Protein AF-A0A1N6URL0-F1 (afdb_monomer)

Organism: NCBI:txid56779

Mean predicted aligned error: 15.27 Å

InterPro domains:
  IPR001764 Glycoside hydrolase, family 3, N-terminal [PF00933] (22-266)
  IPR001764 Glycoside hydrolase, family 3, N-terminal [PR00133] (26-45)
  IPR001764 Glycoside hydrolase, family 3, N-terminal [PR00133] (72-88)
  IPR001764 Glycoside hydrolase, family 3, N-terminal [PR00133] (108-124)
  IPR001764 Glycoside hydrolase, family 3, N-terminal [PR00133] (189-207)
  IPR002018 Carboxylesterase, type B [PF00135] (396-866)
  IPR017853 Glycoside hydrolase superfamily [SSF51445] (15-304)
  IPR019826 Carboxylesterase type B, active site [PS00122] (559-574)
  IPR029058 Alpha/Beta hydrolase fold [G3DSA:3.40.50.1820] (394-875)
  IPR029058 Alpha/Beta hydrolase fold [SSF53474] (396-860)
  IPR036881 Glycoside hydrolase family 3 C-terminal domain superfamily [SSF52279] (330-399)
  IPR036962 Glycoside hydrolase, family 3, N-terminal domain superfamily [G3DSA:3.20.20.300] (6-287)
  IPR050309 Type-B Carboxylesterase/Lipase [PTHR11559] (397-865)

Radius of gyration: 33.85 Å; Cα contacts (8 Å, |Δi|>4): 1909; chains: 1; bounding box: 97×65×96 Å

Secondary structure (DSSP, 8-state):
-EE-------S--TTT----TTS-----HHHHHHTT-HHHHHHHHHHHHHHHHHHT--EEEEEE-----STT-GGGGG-S-S-HHHHHHHHHHHIIIII-SS--TT--EEEEEEET--SSBGGG--TTSGGG-EE--GGG-HHHHHHHHHHHHHTT--EEEE-SSEETT-SSSS-SS-GGG-HIIIIIIIIIIS---SEEBPPTTTTTT--TT-TTS-HHHHHHHHHHHT--B-TT---THHHHHHHHTTSS-HHHHHHHHHHHHHHHHHTTTTT-----HHHHHHHTT-HHHHHHHHHHHHHT-EEEEEGGG-PSPPPPSS-EE------HHHHHHHHHHH-GGG-EEEEE-SS-----GGGSGGGSSEEEEESS--HHHHHHHHTTSS------SS---SSGGGTTSPPPPP---SS-----SPPPEES-PPPPPBTTBHHHHHH-S-GGG---EETT---EEEE---SSTT--EEEEEEE--STTTS--TT-GGG--HHHHTTT-EEEEE----HHHHH---HHHHHHSTT---S-HHHHHHHHHHHHHHHHGGGGTEEEEEEEEEEETHHHHHHHHHTT-GGGTTS-SEEEEES-SSTT---TTT-SS--EEEHHHHHHHHHHHHHHHHSS---HHHHHHS-TTHHHHSB-TTS-BHHHH---EEE-SSS--TTTT-TTSTTTTTT-EEEEEEETTHHHHHH--TT----HHHHHHHHHHHH-GGGGGT---SSHHHHHHHHHHHHHHHHHHHHHHHHHHHHHHSSS--EEEEEEE-PPSSTTHHHHSS-TTTTHHHHTT-----TTS----HHHHHHHHHHHHHHHHHHHHS----TTS------BTTTBS-EEEEETTEEEEESS-S-HHHHHHHHHHHHHHHT---

Nearest PDB structures (foldseek):
  7qe2-assembly1_A  TM=9.284E-01  e=2.089E-37  unidentified
  7qea-assembly1_A  TM=9.289E-01  e=6.948E-37  synthetic construct
  7qee-assembly1_A  TM=9.421E-01  e=3.698E-36  synthetic construct
  7qef-assembly1_A  TM=9.217E-01  e=4.105E-36  synthetic construct
  7qef-assembly2_B  TM=9.269E-01  e=7.293E-36  synthetic construct

Foldseek 3Di:
DADAFPPQCPPQPVVQGDDCVLFQAFFALQLLLQLVDLVLLLLVLQLCLQLCLQVQQAEDADQELAAQPPQLALCLLSHHFNALVSSLSSLLSNCCRAANLFHALSHRAYAYDAPPHQNQFDVNDALLDPVRQAREDPPPCSVSSNSSVLSNVVSRHAHYEHGLHQYPPDPQPPSQWGQLLGLRRQPCPVCNVSVHQHAYAYDACCLHRRGGSCPVDHSLVSVLRSLVSPHLHHHNDDPPVSVVVCCVVPSDPPVSNVSSVCRVVVSCVNSCCVPDSDHDPVSSVCSRNHVVSNVSSLVSQLSSKAWPDAAPVLPQDADDPDYHYDHDPDDLVRVVVVCVVCPQLNAADEDAPSGDDDPDVVSVNVSHNTYMYGRSHGVVSVNCGNNVVAPYATFRSYDDACAQPVQFHFDDPDTGGDDDDDPPAQAAAEAADFDDDCPPAPCNLAWVDDCSLGHHYDNNRWDKDKAAPDPFFQLAFFEEEEEEADLQRDDGQRILLQPQNVLNVVGHMYMGTHFHGFCSQAQAAQVSLVVDPLSFTGHNRLSSSLVVLVCCLVPVRRRNHHQQLYEYEYFALSLVSQLLLLLFPSNPSSHQEYEREHPLQANADPQDDDPRAHAEESVRSNVVNQLLCCQQVVDGDDPNRVSPDDPCSQQPGAGPVGGGNRSPGRYHYCGVHRHPPVSSGLLAQASQASYAYEYEYEQQAQCRVPNDQVDFADLVVLCVVQCVQQNPLSCVLQPDPGRSSSRSVSSRLSVLLSLLSLLVNQQSNVVRYHNYFGAYAYEQAFADDPPSVRQGRYRSNCSNLLSVSDDPDPSHGPDDPLSNLSSVQNVQLNSVCSRPSGSDDDPHEHGDTRYPVGHSWHWYDYPSDTYIDRADVRNSSNVSSNVSSCVVSVPDD

Sequence (893 aa):
MGCQTSIYDSGAKAGINVSAGSFSEWPKEAGLAATRDMDLIAEFARTMRSEWNSIGLRSMYGYMADLATEPRWFRIHETFTEDADLAADIMTTLIENLQGKEITNDSIVLTMKHFPGGGPQEGGGDAHYNFGKNQVYPADMFDYHVKPFKAAIDAGLTSVMPYYGMPVDQDYEPNDVGMSFSKGIITDLLRGELGFTGNVNSDTGIMTMTPWGVENKTIPERMEMSVKAGVDVLSGFNDNSVIIDLVENGKLSEERVNTSVKRLLTEQFELGLFENPYVDPDRASYLVGNRAYQRKAEEAQRKSIVMLENKDQILPIEQPSEAESWVVSPSLEDINQIMDEVGAENTILSIYFRQPFVIDKASGLRDAGALLATFGVRDAAVMNIITGNYIPQGKLPFASDTAGQNRWKSPQPVKSWSGVKKTTKWGDGAYQTPPSKPGESFYGTEFYYDDNYIPEFSENGLNLNIYTPAESPNVGLPVLYYIHGGGNNHGYNSKVEFEASKLAEKGIVVVEVQYRLGALGFLALEEAAAENEHGSTGNYAILDLIKGLEWVQDNINEFGGNPSEVTIAGQSAGAFNVTALLRSPLADGLYRAAIIQSGFDGLLTEPQKSRFMKYQTLDESIESGKKAIKEAFGKEMSLTELRELPVTAFVENKLDNGSDLLSSITNFTIDGYVFTEESIDLRKKGALDDIDIMIGGTSDEMTSLFGNPEGKMPVNNFEETIINQYGSKGLKAYNPESEKEAYKMNWRIMSDLAFQKYIISAKYAKENNENMNAYVYYFNHFPPGRNSDFYGAFHSSELWYSFYSLRNVEGQRNWTEKDHNLADEISSYFVNFIKTGNPNGADLANWNECSNKTGENFMHWHDGKSENALNTNYPLRDKVNKELVEKIYKINN

pLDDT: mean 90.24, std 11.32, range [31.3, 98.94]

Structure (mmCIF, N/CA/C/O backbone):
data_AF-A0A1N6URL0-F1
#
_entry.id   AF-A0A1N6URL0-F1
#
loop_
_atom_site.group_PDB
_atom_site.id
_atom_site.type_symbol
_atom_site.label_atom_id
_atom_site.label_alt_id
_atom_site.label_comp_id
_atom_site.label_asym_id
_atom_site.label_entity_id
_atom_site.label_seq_id
_atom_site.pdbx_PDB_ins_code
_atom_site.Cartn_x
_atom_site.Cartn_y
_atom_site.Cartn_z
_atom_site.occupancy
_atom_site.B_iso_or_equiv
_atom_site.auth_seq_id
_atom_site.auth_comp_id
_atom_site.auth_asym_id
_atom_site.auth_atom_id
_atom_site.pdbx_PDB_model_num
ATOM 1 N N . MET A 1 1 ? -32.585 -29.116 5.194 1.00 35.50 1 MET A N 1
ATOM 2 C CA . MET A 1 1 ? -31.702 -28.070 5.755 1.00 35.50 1 MET A CA 1
ATOM 3 C C . MET A 1 1 ? -32.329 -27.556 7.032 1.00 35.50 1 MET A C 1
ATOM 5 O O . MET A 1 1 ? -33.493 -27.173 6.983 1.00 35.50 1 MET A O 1
ATOM 9 N N . GLY A 1 2 ? -31.584 -27.599 8.137 1.00 31.30 2 GLY A N 1
ATOM 10 C CA . GLY A 1 2 ? -31.952 -26.965 9.399 1.00 31.30 2 GLY A CA 1
ATOM 11 C C . GLY A 1 2 ? -31.620 -25.476 9.341 1.00 31.30 2 GLY A C 1
ATOM 12 O O . GLY A 1 2 ? -30.446 -25.129 9.359 1.00 31.30 2 GLY A O 1
ATOM 13 N N . CYS A 1 3 ? -32.609 -24.589 9.240 1.00 32.25 3 CYS A N 1
ATOM 14 C CA . CYS A 1 3 ? -32.361 -23.159 9.429 1.00 32.25 3 CYS A CA 1
ATOM 15 C C . CYS A 1 3 ? -32.288 -22.896 10.936 1.00 32.25 3 CYS A C 1
ATOM 17 O O . CYS A 1 3 ? -33.314 -22.933 11.622 1.00 32.25 3 CYS A O 1
ATOM 19 N N . GLN A 1 4 ? -31.084 -22.675 11.461 1.00 37.16 4 GLN A N 1
ATOM 20 C CA . GLN A 1 4 ? -30.910 -22.209 12.829 1.00 37.16 4 GLN A CA 1
ATOM 21 C C . GLN A 1 4 ? -31.269 -20.721 12.849 1.00 37.16 4 GLN A C 1
ATOM 23 O O . GLN A 1 4 ? -30.552 -19.883 12.310 1.00 37.16 4 GLN A O 1
ATOM 28 N N . THR A 1 5 ? -32.424 -20.394 13.423 1.00 31.34 5 THR A N 1
ATOM 29 C CA . THR A 1 5 ? -32.750 -19.024 13.845 1.00 31.34 5 THR A CA 1
ATOM 30 C C . THR A 1 5 ? -31.610 -18.538 14.724 1.00 31.34 5 THR A C 1
ATOM 32 O O . THR A 1 5 ? -31.340 -19.140 15.771 1.00 31.34 5 THR A O 1
ATOM 35 N N . SER A 1 6 ? -30.929 -17.479 14.286 1.00 33.84 6 SER A N 1
ATOM 36 C CA . SER A 1 6 ? -29.904 -16.831 15.091 1.00 33.84 6 SER A CA 1
ATOM 37 C C . SER A 1 6 ? -30.552 -16.464 16.417 1.00 33.84 6 SER A C 1
ATOM 39 O O . SER A 1 6 ? -31.675 -15.955 16.437 1.00 33.84 6 SER A O 1
ATOM 41 N N . ILE A 1 7 ? -29.877 -16.734 17.535 1.00 36.88 7 ILE A N 1
ATOM 42 C CA . ILE A 1 7 ? -30.327 -16.255 18.842 1.00 36.88 7 ILE A CA 1
ATOM 43 C C . ILE A 1 7 ? -30.174 -14.733 18.820 1.00 36.88 7 ILE A C 1
ATOM 45 O O . ILE A 1 7 ? -29.178 -14.150 19.262 1.00 36.88 7 ILE A O 1
ATOM 49 N N . TYR A 1 8 ? -31.199 -14.083 18.275 1.00 37.97 8 TYR A N 1
ATOM 50 C CA . TYR A 1 8 ? -31.620 -12.776 18.709 1.00 37.97 8 TYR A CA 1
ATOM 51 C C . TYR A 1 8 ? -31.617 -12.816 20.226 1.00 37.97 8 TYR A C 1
ATOM 53 O O . TYR A 1 8 ? -32.135 -13.761 20.827 1.00 37.97 8 TYR A O 1
ATOM 61 N N . ASP A 1 9 ? -31.049 -11.796 20.860 1.00 40.28 9 ASP A N 1
ATOM 62 C CA . ASP A 1 9 ? -31.428 -11.548 22.240 1.00 40.28 9 ASP A CA 1
ATOM 63 C C . ASP A 1 9 ? -32.900 -11.122 22.232 1.00 40.28 9 ASP A C 1
ATOM 65 O O . ASP A 1 9 ? -33.234 -9.942 22.214 1.00 40.28 9 ASP A O 1
ATOM 69 N N . SER A 1 10 ? -33.809 -12.093 22.157 1.00 37.00 10 SER A N 1
ATOM 70 C CA . SER A 1 10 ? -35.232 -11.858 22.368 1.00 37.00 10 SER A CA 1
ATOM 71 C C . SER A 1 10 ? -35.494 -11.482 23.828 1.00 37.00 10 SER A C 1
ATOM 73 O O . SER A 1 10 ? -36.566 -10.982 24.160 1.00 37.00 10 SER A O 1
ATOM 75 N N . GLY A 1 11 ? -34.518 -11.716 24.713 1.00 40.03 11 GLY A N 1
ATOM 76 C CA . GLY A 1 11 ? -34.517 -11.238 26.080 1.00 40.03 11 GLY A CA 1
ATOM 77 C C . GLY A 1 11 ? -33.986 -9.816 26.142 1.00 40.03 11 GLY A C 1
ATOM 78 O O . GLY A 1 11 ? -32.824 -9.609 26.465 1.00 40.03 11 GLY A O 1
ATOM 79 N N . ALA A 1 12 ? -34.847 -8.826 25.904 1.00 41.59 12 ALA A N 1
ATOM 80 C CA . ALA A 1 12 ? -34.591 -7.489 26.428 1.00 41.59 12 ALA A CA 1
ATOM 81 C C . ALA A 1 12 ? -34.290 -7.615 27.932 1.00 41.59 12 ALA A C 1
ATOM 83 O O . ALA A 1 12 ? -35.175 -7.933 28.733 1.00 41.59 12 ALA A O 1
ATOM 84 N N . LYS A 1 13 ? -33.033 -7.421 28.327 1.00 41.88 13 LYS A N 1
ATOM 85 C CA . LYS A 1 13 ? -32.649 -7.325 29.729 1.00 41.88 13 LYS A CA 1
ATOM 86 C C . LYS A 1 13 ? -32.862 -5.877 30.116 1.00 41.88 13 LYS A C 1
ATOM 88 O O . LYS A 1 13 ? -32.037 -5.021 29.807 1.00 41.88 13 LYS A O 1
ATOM 93 N N . ALA A 1 14 ? -33.994 -5.609 30.764 1.00 35.66 14 ALA A N 1
ATOM 94 C CA . ALA A 1 14 ? -34.307 -4.285 31.285 1.00 35.66 14 ALA A CA 1
ATOM 95 C C . ALA A 1 14 ? -33.105 -3.741 32.083 1.00 35.66 14 ALA A C 1
ATOM 97 O O . ALA A 1 14 ? -32.682 -4.358 33.059 1.00 35.66 14 ALA A O 1
ATOM 98 N N . GLY A 1 15 ? -32.540 -2.621 31.622 1.00 38.12 15 GLY A N 1
ATOM 99 C CA . GLY A 1 15 ? -31.320 -2.015 32.173 1.00 38.12 15 GLY A CA 1
ATOM 100 C C . GLY A 1 15 ? -30.026 -2.258 31.378 1.00 38.12 15 GLY A C 1
ATOM 101 O O . GLY A 1 15 ? -29.040 -1.601 31.677 1.00 38.12 15 GLY A O 1
ATOM 102 N N . ILE A 1 16 ? -30.023 -3.142 30.369 1.00 43.38 16 ILE A N 1
ATOM 103 C CA . ILE A 1 16 ? -28.858 -3.461 29.513 1.00 43.38 16 ILE A CA 1
ATOM 104 C C . ILE A 1 16 ? -29.213 -3.290 28.024 1.00 43.38 16 ILE A C 1
ATOM 106 O O . ILE A 1 16 ? -28.503 -2.616 27.286 1.00 43.38 16 ILE A O 1
ATOM 110 N N . ASN A 1 17 ? -30.336 -3.854 27.566 1.00 49.69 17 ASN A N 1
ATOM 111 C CA . ASN A 1 17 ? -30.825 -3.711 26.190 1.00 49.69 17 ASN A CA 1
ATOM 112 C C . ASN A 1 17 ? -32.362 -3.800 26.116 1.00 49.69 17 ASN A C 1
ATOM 114 O O . ASN A 1 17 ? -33.020 -4.412 26.957 1.00 49.69 17 ASN A O 1
ATOM 118 N N . VAL A 1 18 ? -32.949 -3.184 25.089 1.00 55.34 18 VAL A N 1
ATOM 119 C CA . VAL A 1 18 ? -34.394 -3.227 24.807 1.00 55.34 18 VAL A CA 1
ATOM 120 C C . VAL A 1 18 ? -34.636 -3.651 23.360 1.00 55.34 18 VAL A C 1
ATOM 122 O O . VAL A 1 18 ? -33.848 -3.317 22.477 1.00 55.34 18 VAL A O 1
ATOM 125 N N . SER A 1 19 ? -35.703 -4.414 23.108 1.00 61.47 19 SER A N 1
ATOM 126 C CA . SER A 1 19 ? -36.096 -4.804 21.747 1.00 61.47 19 SER A CA 1
ATOM 127 C C . SER A 1 19 ? -36.557 -3.584 20.946 1.00 61.47 19 SER A C 1
ATOM 129 O O . SER A 1 19 ? -37.233 -2.726 21.515 1.00 61.47 19 SER A O 1
ATOM 131 N N . ALA A 1 20 ? -36.314 -3.559 19.630 1.00 67.06 20 ALA A N 1
ATOM 132 C CA . ALA A 1 20 ? -36.773 -2.472 18.755 1.00 67.06 20 ALA A CA 1
ATOM 133 C C . ALA A 1 20 ? -38.304 -2.275 18.782 1.00 67.06 20 ALA A C 1
ATOM 135 O O . ALA A 1 20 ? -38.789 -1.164 18.597 1.00 67.06 20 ALA A O 1
ATOM 136 N N . GLY A 1 21 ? -39.083 -3.327 19.064 1.00 79.81 21 GLY A N 1
ATOM 137 C CA . GLY A 1 21 ? -40.540 -3.228 19.164 1.00 79.81 21 GLY A CA 1
ATOM 138 C C . GLY A 1 21 ? -41.152 -2.722 17.857 1.00 79.81 21 GLY A C 1
ATOM 139 O O . GLY A 1 21 ? -41.034 -3.383 16.830 1.00 79.81 21 GLY A O 1
ATOM 140 N N . SER A 1 22 ? -41.806 -1.560 17.901 1.00 83.50 22 SER A N 1
ATOM 141 C CA . SER A 1 22 ? -42.415 -0.931 16.720 1.00 83.50 22 SER A CA 1
ATOM 142 C C . SER A 1 22 ? -41.474 0.003 15.949 1.00 83.50 22 SER A C 1
ATOM 144 O O . SER A 1 22 ? -41.885 0.507 14.911 1.00 83.50 22 SER A O 1
ATOM 146 N N . PHE A 1 23 ? -40.260 0.273 16.439 1.00 89.69 23 PHE A N 1
ATOM 147 C CA . PHE A 1 23 ? -39.288 1.148 15.771 1.00 89.69 23 PHE A CA 1
ATOM 148 C C . PHE A 1 23 ? -38.589 0.450 14.607 1.00 89.69 23 PHE A C 1
ATOM 150 O O . PHE A 1 23 ? -38.594 -0.779 14.505 1.00 89.69 23 PHE A O 1
ATOM 157 N N . SER A 1 24 ? -37.941 1.240 13.750 1.00 91.81 24 SER A N 1
ATOM 158 C CA . SER A 1 24 ? -37.038 0.686 12.747 1.00 91.81 24 SER A CA 1
ATOM 159 C C . SER A 1 24 ? -35.895 -0.106 13.398 1.00 91.81 24 SER A C 1
ATOM 161 O O . SER A 1 24 ? -35.243 0.340 14.342 1.00 91.81 24 SER A O 1
ATOM 163 N N . GLU A 1 25 ? -35.663 -1.318 12.902 1.00 89.31 25 GLU A N 1
ATOM 164 C CA . GLU A 1 25 ? -34.698 -2.246 13.494 1.00 89.31 25 GLU A CA 1
ATOM 165 C C . GLU A 1 25 ? -33.371 -2.241 12.729 1.00 89.31 25 GLU A C 1
ATOM 167 O O . GLU A 1 25 ? -33.313 -2.709 11.591 1.00 89.31 25 GLU A O 1
ATOM 172 N N . TRP A 1 26 ? -32.308 -1.737 13.354 1.00 92.69 26 TRP A N 1
ATOM 173 C CA . TRP A 1 26 ? -30.961 -1.579 12.783 1.00 92.69 26 TRP A CA 1
ATOM 174 C C . TRP A 1 26 ? -29.986 -2.624 13.351 1.00 92.69 26 TRP A C 1
ATOM 176 O O . TRP A 1 26 ? -30.268 -3.180 14.416 1.00 92.69 26 TRP A O 1
ATOM 186 N N . PRO A 1 27 ? -28.853 -2.916 12.676 1.00 92.06 27 PRO A N 1
ATOM 187 C CA . PRO A 1 27 ? -27.806 -3.728 13.287 1.00 92.06 27 PRO A CA 1
ATOM 188 C C . PRO A 1 27 ? -27.273 -3.064 14.564 1.00 92.06 27 PRO A C 1
ATOM 190 O O . PRO A 1 27 ? -27.422 -1.856 14.760 1.00 92.06 27 PRO A O 1
ATOM 193 N N . LYS A 1 28 ? -26.624 -3.853 15.424 1.00 90.06 28 LYS A N 1
ATOM 194 C CA . LYS A 1 28 ? -25.945 -3.331 16.615 1.00 90.06 28 LYS A CA 1
ATOM 195 C C . LYS A 1 28 ? -24.764 -2.429 16.248 1.00 90.06 28 LYS A C 1
ATOM 197 O O . LYS A 1 28 ? -24.374 -2.344 15.087 1.00 90.06 28 LYS A O 1
ATOM 202 N N . GLU A 1 29 ? -24.192 -1.775 17.249 1.00 92.88 29 GLU A N 1
ATOM 203 C CA . GLU A 1 29 ? -23.122 -0.781 17.152 1.00 92.88 29 GLU A CA 1
ATOM 204 C C . GLU A 1 29 ? -21.952 -1.294 16.293 1.00 92.88 29 GLU A C 1
ATOM 206 O O . GLU A 1 29 ? -21.642 -0.713 15.251 1.00 92.88 29 GLU A O 1
ATOM 211 N N . ALA A 1 30 ? -21.394 -2.463 16.623 1.00 91.94 30 ALA A N 1
ATOM 212 C CA . ALA A 1 30 ? -20.358 -3.112 15.814 1.00 91.94 30 ALA A CA 1
ATOM 213 C C . ALA A 1 30 ? -20.800 -3.404 14.366 1.00 91.94 30 ALA A C 1
ATOM 215 O O . ALA A 1 30 ? -19.999 -3.341 13.438 1.00 91.94 30 ALA A O 1
ATOM 216 N N . GLY A 1 31 ? -22.087 -3.674 14.139 1.00 93.25 31 GLY A N 1
ATOM 217 C CA . GLY A 1 31 ? -22.643 -3.886 12.806 1.00 93.25 31 GLY A CA 1
ATOM 218 C C . GLY A 1 31 ? -22.750 -2.603 11.992 1.00 93.25 31 GLY A C 1
ATOM 219 O O . GLY A 1 31 ? -22.426 -2.613 10.808 1.00 93.25 31 GLY A O 1
ATOM 220 N N . LEU A 1 32 ? -23.144 -1.491 12.616 1.00 95.19 32 LEU A N 1
ATOM 221 C CA . LEU A 1 32 ? -23.084 -0.168 11.993 1.00 95.19 32 LEU A CA 1
ATOM 222 C C . LEU A 1 32 ? -21.637 0.171 11.612 1.00 95.19 32 LEU A C 1
ATOM 224 O O . LEU A 1 32 ? -21.384 0.549 10.470 1.00 95.19 32 LEU A O 1
ATOM 228 N N . ALA A 1 33 ? -20.676 -0.070 12.507 1.00 94.12 33 ALA A N 1
ATOM 229 C CA . ALA A 1 33 ? -19.256 0.119 12.216 1.00 94.12 33 ALA A CA 1
ATOM 230 C C . ALA A 1 33 ? -18.747 -0.801 11.093 1.00 94.12 33 ALA A C 1
ATOM 232 O O . ALA A 1 33 ? -17.976 -0.360 10.235 1.00 94.12 33 ALA A O 1
ATOM 233 N N . ALA A 1 34 ? -19.196 -2.059 11.055 1.00 90.75 34 ALA A N 1
ATOM 234 C CA . ALA A 1 34 ? -18.826 -3.036 10.032 1.00 90.75 34 ALA A CA 1
ATOM 235 C C . ALA A 1 34 ? -19.209 -2.586 8.614 1.00 90.75 34 ALA A C 1
ATOM 237 O O . ALA A 1 34 ? -18.542 -2.969 7.653 1.00 90.75 34 ALA A O 1
ATOM 238 N N . THR A 1 35 ? -20.234 -1.735 8.468 1.00 88.75 35 THR A N 1
ATOM 239 C CA . THR A 1 35 ? -20.624 -1.188 7.156 1.00 88.75 35 THR A CA 1
ATOM 240 C C . THR A 1 35 ? -19.578 -0.248 6.552 1.00 88.75 35 THR A C 1
ATOM 242 O O . THR A 1 35 ? -19.516 -0.134 5.329 1.00 88.75 35 THR A O 1
ATOM 245 N N . ARG A 1 36 ? -18.764 0.425 7.388 1.00 83.75 36 ARG A N 1
ATOM 246 C CA . ARG A 1 36 ? -17.851 1.518 6.992 1.00 83.75 36 ARG A CA 1
ATOM 247 C C . ARG A 1 36 ? -18.538 2.616 6.153 1.00 83.75 36 ARG A C 1
ATOM 249 O O . ARG A 1 36 ? -17.905 3.234 5.304 1.00 83.75 36 ARG A O 1
ATOM 256 N N . ASP A 1 37 ? -19.831 2.845 6.385 1.00 88.75 37 ASP A N 1
ATOM 257 C CA . ASP A 1 37 ? -20.687 3.732 5.592 1.00 88.75 37 ASP A CA 1
ATOM 258 C C . ASP A 1 37 ? -21.250 4.846 6.495 1.00 88.75 37 ASP A C 1
ATOM 260 O O . ASP A 1 37 ? -22.284 4.679 7.147 1.00 88.75 37 ASP A O 1
ATOM 264 N N . MET A 1 38 ? -20.543 5.981 6.582 1.00 94.94 38 MET A N 1
ATOM 265 C CA . MET A 1 38 ? -20.970 7.104 7.433 1.00 94.94 38 MET A CA 1
ATOM 266 C C . MET A 1 38 ? -22.285 7.730 6.956 1.00 94.94 38 MET A C 1
ATOM 268 O O . MET A 1 38 ? -23.063 8.193 7.784 1.00 94.94 38 MET A O 1
ATOM 272 N N . ASP A 1 39 ? -22.601 7.680 5.658 1.00 93.81 39 ASP A N 1
ATOM 273 C CA . ASP A 1 39 ? -23.886 8.166 5.141 1.00 93.81 39 ASP A CA 1
ATOM 274 C C . ASP A 1 39 ? -25.051 7.322 5.669 1.00 93.81 39 ASP A C 1
ATOM 276 O O . ASP A 1 39 ? -26.112 7.846 6.031 1.00 93.81 39 ASP A O 1
ATOM 280 N N . LEU A 1 40 ? -24.848 6.008 5.753 1.00 92.31 40 LEU A N 1
ATOM 281 C CA . LEU A 1 40 ? -25.808 5.079 6.332 1.00 92.31 40 LEU A CA 1
ATOM 282 C C . LEU A 1 40 ? -25.944 5.246 7.850 1.00 92.31 40 LEU A C 1
ATOM 284 O O . LEU A 1 40 ? -27.060 5.178 8.364 1.00 92.31 40 LEU A O 1
ATOM 288 N N . ILE A 1 41 ? -24.848 5.512 8.566 1.00 96.81 41 ILE A N 1
ATOM 289 C CA . ILE A 1 41 ? -24.883 5.835 10.004 1.00 96.81 41 ILE A CA 1
ATOM 290 C C . ILE A 1 41 ? -25.571 7.188 10.243 1.00 96.81 41 ILE A C 1
ATOM 292 O O . ILE A 1 41 ? -26.351 7.341 11.183 1.00 96.81 41 ILE A O 1
ATOM 296 N N . ALA A 1 42 ? -25.368 8.160 9.357 1.00 97.06 42 ALA A N 1
ATOM 297 C CA . ALA A 1 42 ? -26.082 9.427 9.390 1.00 97.06 42 ALA A CA 1
ATOM 298 C C . ALA A 1 42 ? -27.587 9.220 9.141 1.00 97.06 42 ALA A C 1
ATOM 300 O O . ALA A 1 42 ? -28.423 9.849 9.789 1.00 97.06 42 ALA A O 1
ATOM 301 N N . GLU A 1 43 ? -27.958 8.309 8.236 1.00 97.12 43 GLU A N 1
ATOM 302 C CA . GLU A 1 43 ? -29.356 7.942 7.991 1.00 97.12 43 GLU A CA 1
ATOM 303 C C . GLU A 1 43 ? -29.990 7.228 9.186 1.00 97.12 43 GLU A C 1
ATOM 305 O O . GLU A 1 43 ? -31.135 7.521 9.540 1.00 97.12 43 GLU A O 1
ATOM 310 N N . PHE A 1 44 ? -29.236 6.348 9.844 1.00 96.75 44 PHE A N 1
ATOM 311 C CA . PHE A 1 44 ? -29.614 5.751 11.119 1.00 96.75 44 PHE A CA 1
ATOM 312 C C . PHE A 1 44 ? -29.912 6.823 12.171 1.00 96.75 44 PHE A C 1
ATOM 314 O O . PHE A 1 44 ? -31.004 6.840 12.743 1.00 96.75 44 PHE A O 1
ATOM 321 N N . ALA A 1 45 ? -28.989 7.766 12.366 1.00 96.94 45 ALA A N 1
ATOM 322 C CA . ALA A 1 45 ? -29.139 8.865 13.313 1.00 96.94 45 ALA A CA 1
ATOM 323 C C . ALA A 1 45 ? -30.365 9.741 13.000 1.00 96.94 45 ALA A C 1
ATOM 325 O O . ALA A 1 45 ? -31.171 10.023 13.886 1.00 96.94 45 ALA A O 1
ATOM 326 N N . ARG A 1 46 ? -30.579 10.121 11.734 1.00 96.19 46 ARG A N 1
ATOM 327 C CA . ARG A 1 46 ? -31.753 10.915 11.323 1.00 96.19 46 ARG A CA 1
ATOM 328 C C . ARG A 1 46 ? -33.069 10.159 11.496 1.00 96.19 46 ARG A C 1
ATOM 330 O O . ARG A 1 46 ? -34.070 10.765 11.884 1.00 96.19 46 ARG A O 1
ATOM 337 N N . THR A 1 47 ? -33.071 8.858 11.213 1.00 95.88 47 THR A N 1
ATOM 338 C CA . THR A 1 47 ? -34.230 7.979 11.407 1.00 95.88 47 THR A CA 1
ATOM 339 C C . THR A 1 47 ? -34.589 7.900 12.886 1.00 95.88 47 THR A C 1
ATOM 341 O O . THR A 1 47 ? -35.722 8.207 13.257 1.00 95.88 47 THR A O 1
ATOM 344 N N . MET A 1 48 ? -33.601 7.596 13.734 1.00 94.38 48 MET A N 1
ATOM 345 C CA . MET A 1 48 ? -33.758 7.573 15.186 1.00 94.38 48 MET A CA 1
ATOM 346 C C . MET A 1 48 ? -34.284 8.912 15.702 1.00 94.38 48 MET A C 1
ATOM 348 O O . MET A 1 48 ? -35.281 8.930 16.421 1.00 94.38 48 MET A O 1
ATOM 352 N N . ARG A 1 49 ? -33.685 10.031 15.269 1.00 95.25 49 ARG A N 1
ATOM 353 C CA . ARG A 1 49 ? -34.138 11.384 15.612 1.00 95.25 49 ARG A CA 1
ATOM 354 C C . ARG A 1 49 ? -35.617 11.564 15.302 1.00 95.25 49 ARG A C 1
ATOM 356 O O . ARG A 1 49 ? -36.368 12.015 16.156 1.00 95.25 49 ARG A O 1
ATOM 363 N N . SER A 1 50 ? -36.051 11.188 14.101 1.00 94.50 50 SER A N 1
ATOM 364 C CA . SER A 1 50 ? -37.441 11.363 13.680 1.00 94.50 50 SER A CA 1
ATOM 365 C C . SER A 1 50 ? -38.419 10.516 14.496 1.00 94.50 50 SER A C 1
ATOM 367 O O . SER A 1 50 ? -39.414 11.044 14.999 1.00 94.50 50 SER A O 1
ATOM 369 N N . GLU A 1 51 ? -38.132 9.222 14.667 1.00 94.12 51 GLU A N 1
ATOM 370 C CA . GLU A 1 51 ? -39.014 8.315 15.404 1.00 94.12 51 GLU A CA 1
ATOM 371 C C . GLU A 1 51 ? -39.102 8.705 16.888 1.00 94.12 51 GLU A C 1
ATOM 373 O O . GLU A 1 51 ? -40.200 8.800 17.438 1.00 94.12 51 GLU A O 1
ATOM 378 N N . TRP A 1 52 ? -37.971 8.998 17.532 1.00 93.94 52 TRP A N 1
ATOM 379 C CA . TRP A 1 52 ? -37.911 9.330 18.959 1.00 93.94 52 TRP A CA 1
ATOM 380 C C . TRP A 1 52 ? -38.577 10.663 19.272 1.00 93.94 52 TRP A C 1
ATOM 382 O O . TRP A 1 52 ? -39.383 10.759 20.200 1.00 93.94 52 TRP A O 1
ATOM 392 N N . ASN A 1 53 ? -38.306 11.674 18.449 1.00 92.44 53 ASN A N 1
ATOM 393 C CA . ASN A 1 53 ? -38.883 12.996 18.626 1.00 92.44 53 ASN A CA 1
ATOM 394 C C . ASN A 1 53 ? -40.417 12.951 18.475 1.00 92.44 53 ASN A C 1
ATOM 396 O O . ASN A 1 53 ? -41.135 13.616 19.219 1.00 92.44 53 ASN A O 1
ATOM 400 N N . SER A 1 54 ? -40.935 12.075 17.601 1.00 93.38 54 SER A N 1
ATOM 401 C CA . SER A 1 54 ? -42.379 11.898 17.394 1.00 93.38 54 SER A CA 1
ATOM 402 C C . SER A 1 54 ? -43.139 11.361 18.612 1.00 93.38 54 SER A C 1
ATOM 404 O O . SER A 1 54 ? -44.330 11.634 18.740 1.00 93.38 54 SER A O 1
ATOM 406 N N . ILE A 1 55 ? -42.466 10.643 19.519 1.00 92.56 55 ILE A N 1
ATOM 407 C CA . ILE A 1 55 ? -43.073 10.073 20.734 1.00 92.56 55 ILE A CA 1
ATOM 408 C C . ILE A 1 55 ? -42.616 10.756 22.028 1.00 92.56 55 ILE A C 1
ATOM 410 O O . ILE A 1 55 ? -43.001 10.335 23.117 1.00 92.56 55 ILE A O 1
ATOM 414 N N . GLY A 1 56 ? -41.810 11.814 21.921 1.00 91.00 56 GLY A N 1
ATOM 415 C CA . GLY A 1 56 ? -41.433 12.651 23.057 1.00 91.00 56 GLY A CA 1
ATOM 416 C C . GLY A 1 56 ? -40.189 12.165 23.793 1.00 91.00 56 GLY A C 1
ATOM 417 O O . GLY A 1 56 ? -39.911 12.642 24.890 1.00 91.00 56 GLY A O 1
ATOM 418 N N . LEU A 1 57 ? -39.414 11.253 23.198 1.00 92.06 57 LEU A N 1
ATOM 419 C CA . LEU A 1 57 ? -38.047 10.990 23.643 1.00 92.06 57 LEU A CA 1
ATOM 420 C C . LEU A 1 57 ? -37.152 12.122 23.132 1.00 92.06 57 LEU A C 1
ATOM 422 O O . LEU A 1 57 ? -37.252 12.509 21.971 1.00 92.06 57 LEU A O 1
ATOM 426 N N . ARG A 1 58 ? -36.325 12.691 24.016 1.00 92.50 58 ARG A N 1
ATOM 427 C CA . ARG A 1 58 ? -35.557 13.928 23.746 1.00 92.50 58 ARG A CA 1
ATOM 428 C C . ARG A 1 58 ? -34.089 13.840 24.152 1.00 92.50 58 ARG A C 1
ATOM 430 O O . ARG A 1 58 ? -33.304 14.720 23.822 1.00 92.50 58 ARG A O 1
ATOM 437 N N . SER A 1 59 ? -33.718 12.774 24.854 1.00 90.69 59 SER A N 1
ATOM 438 C CA . SER A 1 59 ? -32.357 12.519 25.310 1.00 90.69 59 SER A CA 1
ATOM 439 C C . SER A 1 59 ? -32.124 11.013 25.466 1.00 90.69 59 SER A C 1
ATOM 441 O O . SER A 1 59 ? -33.078 10.257 25.678 1.00 90.69 59 SER A O 1
ATOM 443 N N . MET A 1 60 ? -30.866 10.588 25.350 1.00 90.19 60 MET A N 1
ATOM 444 C CA . MET A 1 60 ? -30.408 9.207 25.492 1.00 90.19 60 MET A CA 1
ATOM 445 C C . MET A 1 60 ? -29.147 9.125 26.356 1.00 90.19 60 MET A C 1
ATOM 447 O O . MET A 1 60 ? -28.226 9.918 26.185 1.00 90.19 60 MET A O 1
ATOM 451 N N . TYR A 1 61 ? -29.040 8.083 27.188 1.00 89.94 61 TYR A N 1
ATOM 452 C CA . TYR A 1 61 ? -27.755 7.642 27.748 1.00 89.94 61 TYR A CA 1
ATOM 453 C C . TYR A 1 61 ? -27.018 6.727 26.767 1.00 89.94 61 TYR A C 1
ATOM 455 O O . TYR A 1 61 ? -27.143 5.501 26.819 1.00 89.94 61 TYR A O 1
ATOM 463 N N . GLY A 1 62 ? -26.256 7.338 25.870 1.00 89.06 62 GLY A N 1
ATOM 464 C CA . GLY A 1 62 ? -25.476 6.684 24.829 1.00 89.06 62 GLY A CA 1
ATOM 465 C C . GLY A 1 62 ? -25.130 7.666 23.707 1.00 89.06 62 GLY A C 1
ATOM 466 O O . GLY A 1 62 ? -25.484 8.836 23.774 1.00 89.06 62 GLY A O 1
ATOM 467 N N . TYR A 1 63 ? -24.439 7.238 22.657 1.00 92.50 63 TYR A N 1
ATOM 468 C CA . TYR A 1 63 ? -23.805 5.925 22.518 1.00 92.50 63 TYR A CA 1
ATOM 469 C C . TYR A 1 63 ? -22.534 5.782 23.367 1.00 92.50 63 TYR A C 1
ATOM 471 O O . TYR A 1 63 ? -22.041 6.760 23.935 1.00 92.50 63 TYR A O 1
ATOM 479 N N . MET A 1 64 ? -22.032 4.546 23.470 1.00 92.88 64 MET A N 1
ATOM 480 C CA . MET A 1 64 ? -20.698 4.301 24.003 1.00 92.88 64 MET A CA 1
ATOM 481 C C . MET A 1 64 ? -19.639 4.703 22.973 1.00 92.88 64 MET A C 1
ATOM 483 O O . MET A 1 64 ? -19.577 4.132 21.886 1.00 92.88 64 MET A O 1
ATOM 487 N N . ALA A 1 65 ? -18.816 5.683 23.331 1.00 95.88 65 ALA A N 1
ATOM 488 C CA . ALA A 1 65 ? -17.609 6.074 22.607 1.00 95.88 65 ALA A CA 1
ATOM 489 C C . ALA A 1 65 ? -16.376 5.266 23.064 1.00 95.88 65 ALA A C 1
ATOM 491 O O . ALA A 1 65 ? -15.262 5.496 22.601 1.00 95.88 65 ALA A O 1
ATOM 492 N N . ASP A 1 66 ? -16.588 4.316 23.979 1.00 95.62 66 ASP A N 1
ATOM 493 C CA . ASP A 1 66 ? -15.588 3.368 24.453 1.00 95.62 66 ASP A CA 1
ATOM 494 C C . ASP A 1 66 ? -15.065 2.481 23.310 1.00 95.62 66 ASP A C 1
ATOM 496 O O . ASP A 1 66 ? -15.823 2.069 22.429 1.00 95.62 66 ASP A O 1
ATOM 500 N N . LEU A 1 67 ? -13.778 2.134 23.363 1.00 93.19 67 LEU A N 1
ATOM 501 C CA . LEU A 1 67 ? -13.126 1.277 22.368 1.00 93.19 67 LEU A CA 1
ATOM 502 C C . LEU A 1 67 ? -13.005 -0.163 22.869 1.00 93.19 67 LEU A C 1
ATOM 504 O O . LEU A 1 67 ? -12.698 -0.395 24.035 1.00 93.19 67 LEU A O 1
ATOM 508 N N . ALA A 1 68 ? -13.193 -1.140 21.985 1.00 90.25 68 ALA A N 1
ATOM 509 C CA . ALA A 1 68 ? -13.104 -2.570 22.300 1.00 90.25 68 ALA A CA 1
ATOM 510 C C . ALA A 1 68 ? -11.660 -3.107 22.459 1.00 90.25 68 ALA A C 1
ATOM 512 O O . ALA A 1 68 ? -11.337 -4.155 21.912 1.00 90.25 68 ALA A O 1
ATOM 513 N N . THR A 1 69 ? -10.776 -2.404 23.173 1.00 87.94 69 THR A N 1
ATOM 514 C CA . THR A 1 69 ? -9.335 -2.739 23.224 1.00 87.94 69 THR A CA 1
ATOM 515 C C . THR A 1 69 ? -8.967 -3.846 24.217 1.00 87.94 69 THR A C 1
ATOM 517 O O . THR A 1 69 ? -7.918 -4.466 24.068 1.00 87.94 69 THR A O 1
ATOM 520 N N . GLU A 1 70 ? -9.818 -4.143 25.204 1.00 87.69 70 GLU A N 1
ATOM 521 C CA . GLU A 1 70 ? -9.670 -5.306 26.088 1.00 87.69 70 GLU A CA 1
ATOM 522 C C . GLU A 1 70 ? -10.705 -6.377 25.708 1.00 87.69 70 GLU A C 1
ATOM 524 O O . GLU A 1 70 ? -11.865 -6.258 26.104 1.00 87.69 70 GLU A O 1
ATOM 529 N N . PRO A 1 71 ? -10.331 -7.441 24.972 1.00 81.31 71 PRO A N 1
ATOM 530 C CA . PRO A 1 71 ? -11.271 -8.429 24.434 1.00 81.31 71 PRO A CA 1
ATOM 531 C C . PRO A 1 71 ? -12.055 -9.205 25.503 1.00 81.31 71 PRO A C 1
ATOM 533 O O . PRO A 1 71 ? -13.122 -9.745 25.210 1.00 81.31 71 PRO A O 1
ATOM 536 N N . ARG A 1 72 ? -11.558 -9.266 26.746 1.00 82.69 72 ARG A N 1
ATOM 537 C CA . ARG A 1 72 ? -12.255 -9.917 27.869 1.00 82.69 72 ARG A CA 1
ATOM 538 C C . ARG A 1 72 ? -13.354 -9.043 28.468 1.00 82.69 72 ARG A C 1
ATOM 540 O O . ARG A 1 72 ? -14.175 -9.551 29.233 1.00 82.69 72 ARG A O 1
ATOM 547 N N . TRP A 1 73 ? -13.372 -7.749 28.152 1.00 87.00 73 TRP A N 1
ATOM 548 C CA . TRP A 1 73 ? -14.326 -6.814 28.724 1.00 87.00 73 TRP A CA 1
ATOM 549 C C . TRP A 1 73 ? -15.759 -7.161 28.310 1.00 87.00 73 TRP A C 1
ATOM 551 O O . TRP A 1 73 ? -16.103 -7.314 27.135 1.00 87.00 73 TRP A O 1
ATOM 561 N N . PHE A 1 74 ? -16.637 -7.296 29.303 1.00 79.62 74 PHE A N 1
ATOM 562 C CA . PHE A 1 74 ? -18.000 -7.791 29.093 1.00 79.62 74 PHE A CA 1
ATOM 563 C C . PHE A 1 74 ? -18.854 -6.871 28.199 1.00 79.62 74 PHE A C 1
ATOM 565 O O . PHE A 1 74 ? -19.764 -7.328 27.500 1.00 79.62 74 PHE A O 1
ATOM 572 N N . ARG A 1 75 ? -18.548 -5.569 28.189 1.00 85.50 75 ARG A N 1
ATOM 573 C CA . ARG A 1 75 ? -19.363 -4.532 27.540 1.00 85.50 75 ARG A CA 1
ATOM 574 C C . ARG A 1 75 ? -18.946 -4.199 26.106 1.00 85.50 75 ARG A C 1
ATOM 576 O O . ARG A 1 75 ? -19.507 -3.288 25.511 1.00 85.50 75 ARG A O 1
ATOM 583 N N . ILE A 1 76 ? -18.036 -4.972 25.506 1.00 85.25 76 ILE A N 1
ATOM 584 C CA . ILE A 1 76 ? -17.640 -4.788 24.095 1.00 85.25 76 ILE A CA 1
ATOM 585 C C . ILE A 1 76 ? -18.838 -4.847 23.141 1.00 85.25 76 ILE A C 1
ATOM 587 O O . ILE A 1 76 ? -18.875 -4.146 22.140 1.00 85.25 76 ILE A O 1
ATOM 591 N N . HIS A 1 77 ? -19.860 -5.637 23.465 1.00 82.69 77 HIS A N 1
ATOM 592 C CA . HIS A 1 77 ? -21.070 -5.732 22.649 1.00 82.69 77 HIS A CA 1
ATOM 593 C C . HIS A 1 77 ? -21.864 -4.415 22.529 1.00 82.69 77 HIS A C 1
ATOM 595 O O . HIS A 1 77 ? -22.797 -4.356 21.730 1.00 82.69 77 HIS A O 1
ATOM 601 N N . GLU A 1 78 ? -21.535 -3.400 23.334 1.00 86.81 78 GLU A N 1
ATOM 602 C CA . GLU A 1 78 ? -22.127 -2.060 23.312 1.00 86.81 78 GLU A CA 1
ATOM 603 C C . GLU A 1 78 ? -21.232 -1.030 22.590 1.00 86.81 78 GLU A C 1
ATOM 605 O O . GLU A 1 78 ? -21.622 0.130 22.466 1.00 86.81 78 GLU A O 1
ATOM 610 N N . THR A 1 79 ? -20.043 -1.420 22.110 1.00 91.25 79 THR A N 1
ATOM 611 C CA . THR A 1 79 ? -19.112 -0.527 21.403 1.00 91.25 79 THR A CA 1
ATOM 612 C C . THR A 1 79 ? -19.201 -0.683 19.885 1.00 91.25 79 THR A C 1
ATOM 614 O O . THR A 1 79 ? -19.653 -1.698 19.346 1.00 91.25 79 THR A O 1
ATOM 617 N N . PHE A 1 80 ? -18.757 0.349 19.166 1.00 93.88 80 PHE A N 1
ATOM 618 C CA . PHE A 1 80 ? -18.702 0.321 17.704 1.00 93.88 80 PHE A CA 1
ATOM 619 C C . PHE A 1 80 ? -17.467 -0.416 17.178 1.00 93.88 80 PHE A C 1
ATOM 621 O O . PHE A 1 80 ? -17.552 -1.127 16.181 1.00 93.88 80 PHE A O 1
ATOM 628 N N . THR A 1 81 ? -16.302 -0.206 17.789 1.00 92.12 81 THR A N 1
ATOM 629 C CA . THR A 1 81 ? -15.011 -0.597 17.208 1.00 92.12 81 THR A CA 1
ATOM 630 C C . THR A 1 81 ? -13.893 -0.545 18.256 1.00 92.12 81 THR A C 1
ATOM 632 O O . THR A 1 81 ? -14.066 0.023 19.333 1.00 92.12 81 THR A O 1
ATOM 635 N N . GLU A 1 82 ? -12.746 -1.150 17.955 1.00 88.75 82 GLU A N 1
ATOM 636 C CA . GLU A 1 82 ? -11.480 -0.948 18.685 1.00 88.75 82 GLU A CA 1
ATOM 637 C C . GLU A 1 82 ? -10.656 0.216 18.109 1.00 88.75 82 GLU A C 1
ATOM 639 O O . GLU A 1 82 ? -9.791 0.759 18.785 1.00 88.75 82 GLU A O 1
ATOM 644 N N . ASP A 1 83 ? -10.955 0.604 16.868 1.00 88.69 83 ASP A N 1
ATOM 645 C CA . ASP A 1 83 ? -10.276 1.655 16.113 1.00 88.69 83 ASP A CA 1
ATOM 646 C C . ASP A 1 83 ? -10.781 3.050 16.521 1.00 88.69 83 ASP A C 1
ATOM 648 O O . ASP A 1 83 ? -11.942 3.397 16.280 1.00 88.69 83 ASP A O 1
ATOM 652 N N . ALA A 1 84 ? -9.909 3.855 17.131 1.00 89.56 84 ALA A N 1
ATOM 653 C CA . ALA A 1 84 ? -10.252 5.187 17.621 1.00 89.56 84 ALA A CA 1
ATOM 654 C C . ALA A 1 84 ? -10.610 6.198 16.520 1.00 89.56 84 ALA A C 1
ATOM 656 O O . ALA A 1 84 ? -11.405 7.101 16.781 1.00 89.56 84 ALA A O 1
ATOM 657 N N . ASP A 1 85 ? -10.049 6.075 15.313 1.00 86.06 85 ASP A N 1
ATOM 658 C CA . ASP A 1 85 ? -10.371 6.954 14.183 1.00 86.06 85 ASP A CA 1
ATOM 659 C C . ASP A 1 85 ? -11.778 6.675 13.678 1.00 86.06 85 ASP A C 1
ATOM 661 O O . ASP A 1 85 ? -12.616 7.573 13.613 1.00 86.06 85 ASP A O 1
ATOM 665 N N . LEU A 1 86 ? -12.085 5.401 13.433 1.00 88.31 86 LEU A N 1
ATOM 666 C CA . LEU A 1 86 ? -13.434 5.025 13.042 1.00 88.31 86 LEU A CA 1
ATOM 667 C C . LEU A 1 86 ? -14.455 5.393 14.128 1.00 88.31 86 LEU A C 1
ATOM 669 O O . LEU A 1 86 ? -15.551 5.854 13.812 1.00 88.31 86 LEU A O 1
ATOM 673 N N . ALA A 1 87 ? -14.125 5.184 15.404 1.00 95.62 87 ALA A N 1
ATOM 674 C CA . ALA A 1 87 ? -15.000 5.588 16.499 1.00 95.62 87 ALA A CA 1
ATOM 675 C C . ALA A 1 87 ? -15.231 7.106 16.505 1.00 95.62 87 ALA A C 1
ATOM 677 O O . ALA A 1 87 ? -16.371 7.534 16.675 1.00 95.62 87 ALA A O 1
ATOM 678 N N . ALA A 1 88 ? -14.190 7.915 16.282 1.00 96.31 88 ALA A N 1
ATOM 679 C CA . ALA A 1 88 ? -14.299 9.369 16.190 1.00 96.31 88 ALA A CA 1
ATOM 680 C C . ALA A 1 88 ? -15.214 9.815 15.035 1.00 96.31 88 ALA A C 1
ATOM 682 O O . ALA A 1 88 ? -16.089 10.663 15.243 1.00 96.31 88 ALA A O 1
ATOM 683 N N . ASP A 1 89 ? -15.087 9.200 13.857 1.00 94.12 89 ASP A N 1
ATOM 684 C CA . ASP A 1 89 ? -15.956 9.474 12.705 1.00 94.12 89 ASP A CA 1
ATOM 685 C C . ASP A 1 89 ? -17.420 9.129 13.003 1.00 94.12 89 ASP A C 1
ATOM 687 O O . ASP A 1 89 ? -18.334 9.911 12.715 1.00 94.12 89 ASP A O 1
ATOM 691 N N . ILE A 1 90 ? -17.656 7.978 13.641 1.00 97.88 90 ILE A N 1
ATOM 692 C CA . ILE A 1 90 ? -18.997 7.546 14.043 1.00 97.88 90 ILE A CA 1
ATOM 693 C C . ILE A 1 90 ? -19.577 8.508 15.083 1.00 97.88 90 ILE A C 1
ATOM 695 O O . ILE A 1 90 ? -20.720 8.937 14.928 1.00 97.88 90 ILE A O 1
ATOM 699 N N . MET A 1 91 ? -18.818 8.879 16.120 1.00 97.94 91 MET A N 1
ATOM 700 C CA . MET A 1 91 ? -19.297 9.795 17.161 1.00 97.94 91 MET A CA 1
ATOM 701 C C . MET A 1 91 ? -19.639 11.171 16.587 1.00 97.94 91 MET A C 1
ATOM 703 O O . MET A 1 91 ? -20.711 11.703 16.882 1.00 97.94 91 MET A O 1
ATOM 707 N N . THR A 1 92 ? -18.792 11.707 15.707 1.00 98.12 92 THR A N 1
ATOM 708 C CA . THR A 1 92 ? -19.059 12.961 14.986 1.00 98.12 92 THR A CA 1
ATOM 709 C C . THR A 1 92 ? -20.349 12.845 14.173 1.00 98.12 92 THR A C 1
ATOM 711 O O . THR A 1 92 ? -21.253 13.671 14.307 1.00 98.12 92 THR A O 1
ATOM 714 N N . THR A 1 93 ? -20.488 11.766 13.398 1.00 98.00 93 THR A N 1
ATOM 715 C CA . THR A 1 93 ? -21.661 11.518 12.550 1.00 98.00 93 THR A CA 1
ATOM 716 C C . THR A 1 93 ? -22.950 11.424 13.366 1.00 98.00 93 THR A C 1
ATOM 718 O O . THR A 1 93 ? -23.968 12.015 12.988 1.00 98.00 93 THR A O 1
ATOM 721 N N . LEU A 1 94 ? -22.924 10.704 14.492 1.00 97.44 94 LEU A N 1
ATOM 722 C CA . LEU A 1 94 ? -24.060 10.583 15.403 1.00 97.44 94 LEU A CA 1
ATOM 723 C C . LEU A 1 94 ? -24.439 11.946 15.986 1.00 97.44 94 LEU A C 1
ATOM 725 O O . LEU A 1 94 ? -25.617 12.299 15.960 1.00 97.44 94 LEU A O 1
ATOM 729 N N . ILE A 1 95 ? -23.468 12.735 16.455 1.00 97.12 95 ILE A N 1
ATOM 730 C CA . ILE A 1 95 ? -23.732 14.060 17.027 1.00 97.12 95 ILE A CA 1
ATOM 731 C C . ILE A 1 95 ? -24.337 14.993 15.987 1.00 97.12 95 ILE A C 1
ATOM 733 O O . ILE A 1 95 ? -25.412 15.540 16.222 1.00 97.12 95 ILE A O 1
ATOM 737 N N . GLU A 1 96 ? -23.739 15.114 14.804 1.00 96.62 96 GLU A N 1
ATOM 738 C CA . GLU A 1 96 ? -24.226 16.028 13.768 1.00 96.62 96 GLU A CA 1
ATOM 739 C C . GLU A 1 96 ? -25.647 15.692 13.276 1.00 96.62 96 GLU A C 1
ATOM 741 O O . GLU A 1 96 ? -26.387 16.588 12.861 1.00 96.62 96 GLU A O 1
ATOM 746 N N . ASN A 1 97 ? -26.058 14.419 13.336 1.00 96.81 97 ASN A N 1
ATOM 747 C CA . ASN A 1 97 ? -27.312 13.956 12.732 1.00 96.81 97 ASN A CA 1
ATOM 748 C C . ASN A 1 97 ? -28.428 13.608 13.731 1.00 96.81 97 ASN A C 1
ATOM 750 O O . ASN A 1 97 ? -29.602 13.718 13.368 1.00 96.81 97 ASN A O 1
ATOM 754 N N . LEU A 1 98 ? -28.098 13.209 14.962 1.00 95.25 98 LEU A N 1
ATOM 755 C CA . LEU A 1 98 ? -29.069 12.876 16.012 1.00 95.25 98 LEU A CA 1
ATOM 756 C C . LEU A 1 98 ? -29.319 14.072 16.939 1.00 95.25 98 LEU A C 1
ATOM 758 O O . LEU A 1 98 ? -30.471 14.460 17.148 1.00 95.25 98 LEU A O 1
ATOM 762 N N . GLN A 1 99 ? -28.246 14.702 17.421 1.00 95.00 99 GLN A N 1
ATOM 763 C CA . GLN A 1 99 ? -28.322 15.909 18.246 1.00 95.00 99 GLN A CA 1
ATOM 764 C C . GLN A 1 99 ? -28.414 17.171 17.380 1.00 95.00 99 GLN A C 1
ATOM 766 O O . GLN A 1 99 ? -29.275 18.015 17.610 1.00 95.00 99 GLN A O 1
ATOM 771 N N . GLY A 1 100 ? -27.583 17.276 16.345 1.00 92.44 100 GLY A N 1
ATOM 772 C CA . GLY A 1 100 ? -27.330 18.519 15.620 1.00 92.44 100 GLY A CA 1
ATOM 773 C C . GLY A 1 100 ? -26.236 19.362 16.287 1.00 92.44 100 GLY A C 1
ATOM 774 O O . GLY A 1 100 ? -26.026 19.283 17.497 1.00 92.44 100 GLY A O 1
ATOM 775 N N . LYS A 1 101 ? -25.544 20.181 15.479 1.00 84.00 101 LYS A N 1
ATOM 776 C CA . LYS A 1 101 ? -24.495 21.111 15.952 1.00 84.00 101 LYS A CA 1
ATOM 777 C C . LYS A 1 101 ? -25.022 22.160 16.926 1.00 84.00 101 LYS A C 1
ATOM 779 O O . LYS A 1 101 ? -24.300 22.603 17.808 1.00 84.00 101 LYS A O 1
ATOM 784 N N . GLU A 1 102 ? -26.277 22.549 16.746 1.00 88.75 102 GLU A N 1
ATOM 785 C CA . GLU A 1 102 ? -27.021 23.389 17.675 1.00 88.75 102 GLU A CA 1
ATOM 786 C C . GLU A 1 102 ? -28.232 22.598 18.164 1.00 88.75 102 GLU A C 1
ATOM 788 O O . GLU A 1 102 ? -28.876 21.887 17.380 1.00 88.75 102 GLU A O 1
ATOM 793 N N . ILE A 1 103 ? -28.544 22.718 19.455 1.00 92.88 103 ILE A N 1
ATOM 794 C CA . ILE A 1 103 ? -29.741 22.102 20.018 1.00 92.88 103 ILE A CA 1
ATOM 795 C C . ILE A 1 103 ? -30.963 22.871 19.531 1.00 92.88 103 ILE A C 1
ATOM 797 O O . ILE A 1 103 ? -31.050 24.094 19.613 1.00 92.88 103 ILE A O 1
ATOM 801 N N . THR A 1 104 ? -31.931 22.114 19.034 1.00 92.19 104 THR A N 1
ATOM 802 C CA . THR A 1 104 ? -33.227 22.613 18.593 1.00 92.19 104 THR A CA 1
ATOM 803 C C . THR A 1 104 ? -34.339 21.753 19.181 1.00 92.19 104 THR A C 1
ATOM 805 O O . THR A 1 104 ? -34.110 20.687 19.754 1.00 92.19 104 THR A O 1
ATOM 808 N N . ASN A 1 105 ? -35.585 22.154 18.953 1.00 89.56 105 ASN A N 1
ATOM 809 C CA . ASN A 1 105 ? -36.747 21.339 19.291 1.00 89.56 105 ASN A CA 1
ATOM 810 C C . ASN A 1 105 ? -36.884 20.048 18.448 1.00 89.56 105 ASN A C 1
ATOM 812 O O . ASN A 1 105 ? -37.776 19.246 18.730 1.00 89.56 105 ASN A O 1
ATOM 816 N N . ASP A 1 106 ? -36.029 19.814 17.453 1.00 90.12 106 ASP A N 1
ATOM 817 C CA . ASP A 1 106 ? -35.984 18.566 16.681 1.00 90.12 106 ASP A CA 1
ATOM 818 C C . ASP A 1 106 ? -34.824 17.640 17.107 1.00 90.12 106 ASP A C 1
ATOM 820 O O . ASP A 1 106 ? -34.730 16.503 16.640 1.00 90.12 106 ASP A O 1
ATOM 824 N N . SER A 1 107 ? -33.968 18.085 18.028 1.00 94.69 107 SER A N 1
ATOM 825 C CA . SER A 1 107 ? -32.791 17.351 18.503 1.00 94.69 107 SER A CA 1
ATOM 826 C C . SER A 1 107 ? -33.134 16.184 19.438 1.00 94.69 107 SER A C 1
ATOM 828 O O . SER A 1 107 ? -34.123 16.223 20.173 1.00 94.69 107 SER A O 1
ATOM 830 N N . ILE A 1 108 ? -32.270 15.163 19.448 1.00 95.44 108 ILE A N 1
ATOM 831 C CA . ILE A 1 108 ? -32.154 14.176 20.529 1.00 95.44 108 ILE A CA 1
ATOM 832 C C . ILE A 1 108 ? -30.762 14.327 21.139 1.00 95.44 108 ILE A C 1
ATOM 834 O O . ILE A 1 108 ? -29.764 14.054 20.475 1.00 95.44 108 ILE A O 1
ATOM 838 N N . VAL A 1 109 ? -30.688 14.768 22.392 1.00 94.38 109 VAL A N 1
ATOM 839 C CA . VAL A 1 109 ? -29.403 14.952 23.080 1.00 94.38 109 VAL A CA 1
ATOM 840 C C . VAL A 1 109 ? -28.775 13.608 23.426 1.00 94.38 109 VAL A C 1
ATOM 842 O O . VAL A 1 109 ? -29.438 12.726 23.978 1.00 94.38 109 VAL A O 1
ATOM 845 N N . LEU A 1 110 ? -27.478 13.477 23.159 1.00 93.94 110 LEU A N 1
ATOM 846 C CA . LEU A 1 110 ? -26.692 12.318 23.555 1.00 93.94 110 LEU A CA 1
ATOM 847 C C . LEU A 1 110 ? -25.915 12.626 24.836 1.00 93.94 110 LEU A C 1
ATOM 849 O O . LEU A 1 110 ? -25.112 13.554 24.874 1.00 93.94 110 LEU A O 1
ATOM 853 N N . THR A 1 111 ? -26.122 11.819 25.874 1.00 95.06 111 THR A N 1
ATOM 854 C CA . THR A 1 111 ? -25.184 11.711 26.993 1.00 95.06 111 THR A CA 1
ATOM 855 C C . THR A 1 111 ? -24.160 10.645 26.640 1.00 95.06 111 THR A C 1
ATOM 857 O O . THR A 1 111 ? -24.390 9.450 26.851 1.00 95.06 111 THR A O 1
ATOM 860 N N . MET A 1 112 ? -23.041 11.082 26.066 1.00 95.75 112 MET A N 1
ATOM 861 C CA . MET A 1 112 ? -22.005 10.178 25.584 1.00 95.75 112 MET A CA 1
ATOM 862 C C . MET A 1 112 ? -21.234 9.568 26.745 1.00 95.75 112 MET A C 1
ATOM 864 O O . MET A 1 112 ? -20.867 10.264 27.695 1.00 95.75 112 MET A O 1
ATOM 868 N N . LYS A 1 113 ? -20.988 8.263 26.666 1.00 92.50 113 LYS A N 1
ATOM 869 C CA . LYS A 1 113 ? -20.379 7.495 27.750 1.00 92.50 113 LYS A CA 1
ATOM 870 C C . LYS A 1 113 ? -19.322 6.518 27.212 1.00 92.50 113 LYS A C 1
ATOM 872 O O . LYS A 1 113 ? -19.289 6.283 26.018 1.00 92.50 113 LYS A O 1
ATOM 877 N N . HIS A 1 114 ? -18.423 5.981 28.015 1.00 93.88 114 HIS A N 1
ATOM 878 C CA . HIS A 1 114 ? -18.131 6.422 29.369 1.00 93.88 114 HIS A CA 1
ATOM 879 C C . HIS A 1 114 ? -16.787 7.142 29.370 1.00 93.88 114 HIS A C 1
ATOM 881 O O . HIS A 1 114 ? -15.754 6.553 29.080 1.00 93.88 114 HIS A O 1
ATOM 887 N N . PHE A 1 115 ? -16.783 8.429 29.691 1.00 97.06 115 PHE A N 1
ATOM 888 C CA . PHE A 1 115 ? -15.562 9.229 29.668 1.00 97.06 115 PHE A CA 1
ATOM 889 C C . PHE A 1 115 ? -14.591 8.803 30.790 1.00 97.06 115 PHE A C 1
ATOM 891 O O . PHE A 1 115 ? -15.062 8.576 31.914 1.00 97.06 115 PHE A O 1
ATOM 898 N N . PRO A 1 116 ? -13.264 8.718 30.550 1.00 95.62 116 PRO A N 1
ATOM 899 C CA . PRO A 1 116 ? -12.530 9.006 29.305 1.00 95.62 116 PRO A CA 1
ATOM 900 C C . PRO A 1 116 ? -12.301 7.791 28.380 1.00 95.62 116 PRO A C 1
ATOM 902 O O . PRO A 1 116 ? -11.497 7.866 27.459 1.00 95.62 116 PRO A O 1
ATOM 905 N N . GLY A 1 117 ? -13.012 6.687 28.606 1.00 94.50 117 GLY A N 1
ATOM 906 C CA . GLY A 1 117 ? -12.946 5.458 27.819 1.00 94.50 117 GLY A CA 1
ATOM 907 C C . GLY A 1 117 ? -12.848 4.224 28.715 1.00 94.50 117 GLY A C 1
ATOM 908 O O . GLY A 1 117 ? -11.794 3.906 29.247 1.00 94.50 117 GLY A O 1
ATOM 909 N N . GLY A 1 118 ? -13.945 3.489 28.862 1.00 91.88 118 GLY A N 1
ATOM 910 C CA . GLY A 1 118 ? -14.053 2.284 29.688 1.00 91.88 118 GLY A CA 1
ATOM 911 C C . GLY A 1 118 ? -13.458 1.012 29.077 1.00 91.88 118 GLY A C 1
ATOM 912 O O . GLY A 1 118 ? -13.303 0.020 29.779 1.00 91.88 118 GLY A O 1
ATOM 913 N N . GLY A 1 119 ? -13.098 1.045 27.792 1.00 91.38 119 GLY A N 1
ATOM 914 C CA . GLY A 1 119 ? -12.530 -0.075 27.033 1.00 91.38 119 GLY A CA 1
ATOM 915 C C . GLY A 1 119 ? -11.455 -0.910 27.740 1.00 91.38 119 GLY A C 1
ATOM 916 O O . GLY A 1 119 ? -11.621 -2.122 27.853 1.00 91.38 119 GLY A O 1
ATOM 917 N N . PRO A 1 120 ? -10.371 -0.296 28.241 1.00 91.38 120 PRO A N 1
ATOM 918 C CA . PRO A 1 120 ? -9.195 -0.996 28.753 1.00 91.38 120 PRO A CA 1
ATOM 919 C C . PRO A 1 120 ? -9.352 -1.389 30.234 1.00 91.38 120 PRO A C 1
ATOM 921 O O . PRO A 1 120 ? -8.543 -1.048 31.091 1.00 91.38 120 PRO A O 1
ATOM 924 N N . GLN A 1 121 ? -10.449 -2.060 30.581 1.00 90.38 121 GLN A N 1
ATOM 925 C CA . GLN A 1 121 ? -10.736 -2.449 31.965 1.00 90.38 121 GLN A CA 1
ATOM 926 C C . GLN A 1 121 ? -9.697 -3.422 32.540 1.00 90.38 121 GLN A C 1
ATOM 928 O O . GLN A 1 121 ? -9.305 -4.379 31.868 1.00 90.38 121 GLN A O 1
ATOM 933 N N . GLU A 1 122 ? -9.274 -3.229 33.799 1.00 91.12 122 GLU A N 1
ATOM 934 C CA . GLU A 1 122 ? -8.258 -4.093 34.412 1.00 91.12 122 GLU A CA 1
ATOM 935 C C . GLU A 1 122 ? -8.748 -5.549 34.431 1.00 91.12 122 GLU A C 1
ATOM 937 O O . GLU A 1 122 ? -9.786 -5.888 35.005 1.00 91.12 122 GLU A O 1
ATOM 942 N N . GLY A 1 123 ? -8.016 -6.427 33.740 1.00 83.94 123 GLY A N 1
ATOM 943 C CA . GLY A 1 123 ? -8.380 -7.840 33.616 1.00 83.94 123 GLY A CA 1
ATOM 944 C C . GLY A 1 123 ? -9.703 -8.107 32.883 1.00 83.94 123 GLY A C 1
ATOM 945 O O . GLY A 1 123 ? -10.199 -9.231 32.960 1.00 83.94 123 GLY A O 1
ATOM 946 N N . GLY A 1 124 ? -10.280 -7.114 32.194 1.00 86.56 124 GLY A N 1
ATOM 947 C CA . GLY A 1 124 ? -11.595 -7.198 31.550 1.00 86.56 124 GLY A CA 1
ATOM 948 C C . GLY A 1 124 ? -12.787 -7.143 32.514 1.00 86.56 124 GLY A C 1
ATOM 949 O O . GLY A 1 124 ? -13.904 -7.492 32.127 1.00 86.56 124 GLY A O 1
ATOM 950 N N . GLY A 1 125 ? -12.575 -6.739 33.772 1.00 86.69 125 GLY A N 1
ATOM 951 C CA . GLY A 1 125 ? -13.641 -6.630 34.768 1.00 86.69 125 GLY A CA 1
ATOM 952 C C . GLY A 1 125 ? -14.669 -5.543 34.433 1.00 86.69 125 GLY A C 1
ATOM 953 O O . GLY A 1 125 ? -14.347 -4.523 33.841 1.00 86.69 125 GLY A O 1
ATOM 954 N N . ASP A 1 126 ? -15.932 -5.736 34.815 1.00 87.62 126 ASP A N 1
ATOM 955 C CA . ASP A 1 126 ? -16.942 -4.677 34.697 1.00 87.62 126 ASP A CA 1
ATOM 956 C C . ASP A 1 126 ? -16.942 -3.808 35.965 1.00 87.62 126 ASP A C 1
ATOM 958 O O . ASP A 1 126 ? -17.092 -4.322 37.079 1.00 87.62 126 ASP A O 1
ATOM 962 N N . ALA A 1 127 ? -16.815 -2.491 35.789 1.00 90.81 127 ALA A N 1
ATOM 963 C CA . ALA A 1 127 ? -16.773 -1.504 36.864 1.00 90.81 127 ALA A CA 1
ATOM 964 C C . ALA A 1 127 ? -18.059 -1.379 37.691 1.00 90.81 127 ALA A C 1
ATOM 966 O O . ALA A 1 127 ? -18.046 -0.722 38.731 1.00 90.81 127 ALA A O 1
ATOM 967 N N . HIS A 1 128 ? -19.150 -2.048 37.313 1.00 89.56 128 HIS A N 1
ATOM 968 C CA . HIS A 1 128 ? -20.290 -2.240 38.217 1.00 89.56 128 HIS A CA 1
ATOM 969 C C . HIS A 1 128 ? -19.937 -3.086 39.453 1.00 89.56 128 HIS A C 1
ATOM 971 O O . HIS A 1 128 ? -20.644 -3.043 40.462 1.00 89.56 128 HIS A O 1
ATOM 977 N N . TYR A 1 129 ? -18.848 -3.856 39.395 1.00 89.56 129 TYR A N 1
ATOM 978 C CA . TYR A 1 129 ? -18.419 -4.754 40.456 1.00 89.56 129 TYR A CA 1
ATOM 979 C C . TYR A 1 129 ? -17.046 -4.361 41.000 1.00 89.56 129 TYR A C 1
ATOM 981 O O . TYR A 1 129 ? -16.169 -3.903 40.276 1.00 89.56 129 TYR A O 1
ATOM 989 N N . ASN A 1 130 ? -16.818 -4.633 42.288 1.00 88.25 130 ASN A N 1
ATOM 990 C CA . ASN A 1 130 ? -15.567 -4.280 42.971 1.00 88.25 130 ASN A CA 1
ATOM 991 C C . ASN A 1 130 ? -14.304 -4.890 42.323 1.00 88.25 130 ASN A C 1
ATOM 993 O O . ASN A 1 130 ? -13.220 -4.360 42.526 1.00 88.25 130 ASN A O 1
ATOM 997 N N . PHE A 1 131 ? -14.415 -5.991 41.569 1.00 88.88 131 PHE A N 1
ATOM 998 C CA . PHE A 1 131 ? -13.272 -6.585 40.861 1.00 88.88 131 PHE A CA 1
ATOM 999 C C . PHE A 1 131 ? -12.917 -5.874 39.544 1.00 88.88 131 PHE A C 1
ATOM 1001 O O . PHE A 1 131 ? -11.823 -6.096 39.047 1.00 88.88 131 PHE A O 1
ATOM 1008 N N . GLY A 1 132 ? -13.812 -5.051 38.983 1.00 89.56 132 GLY A N 1
ATOM 1009 C CA . GLY A 1 132 ? -13.577 -4.244 37.775 1.00 89.56 132 GLY A CA 1
ATOM 1010 C C . GLY A 1 132 ? -13.476 -2.748 38.076 1.00 89.56 132 GLY A C 1
ATOM 1011 O O . GLY A 1 132 ? -13.695 -1.907 37.215 1.00 89.56 132 GLY A O 1
ATOM 1012 N N . LYS A 1 133 ? -13.231 -2.374 39.335 1.00 92.44 133 LYS A N 1
ATOM 1013 C CA . LYS A 1 133 ? -13.235 -0.961 39.734 1.00 92.44 133 LYS A CA 1
ATOM 1014 C C . LYS A 1 133 ? -12.042 -0.169 39.207 1.00 92.44 133 LYS A C 1
ATOM 1016 O O . LYS A 1 133 ? -12.105 1.051 39.225 1.00 92.44 133 LYS A O 1
ATOM 1021 N N . ASN A 1 134 ? -10.980 -0.834 38.768 1.00 93.62 134 ASN A N 1
ATOM 1022 C CA . ASN A 1 134 ? -9.762 -0.203 38.283 1.00 93.62 134 ASN A CA 1
ATOM 1023 C C . ASN A 1 134 ? -9.814 -0.066 36.761 1.00 93.62 134 ASN A C 1
ATOM 1025 O O . ASN A 1 134 ? -9.958 -1.048 36.037 1.00 93.62 134 ASN A O 1
ATOM 1029 N N . GLN A 1 135 ? -9.669 1.161 36.281 1.00 93.31 135 GLN A N 1
ATOM 1030 C CA . GLN A 1 135 ? -9.549 1.483 34.871 1.00 93.31 135 GLN A CA 1
ATOM 1031 C C . GLN A 1 135 ? -8.075 1.727 34.557 1.00 93.31 135 GLN A C 1
ATOM 1033 O O . GLN A 1 135 ? -7.507 2.726 34.997 1.00 93.31 135 GLN A O 1
ATOM 1038 N N . VAL A 1 136 ? -7.465 0.817 33.806 1.00 90.19 136 VAL A N 1
ATOM 1039 C CA . VAL A 1 136 ? -6.071 0.943 33.365 1.00 90.19 136 VAL A CA 1
ATOM 1040 C C . VAL A 1 136 ? -6.032 1.469 31.936 1.00 90.19 136 VAL A C 1
ATOM 1042 O O . VAL A 1 136 ? -6.996 1.312 31.201 1.00 90.19 136 VAL A O 1
ATOM 1045 N N . TYR A 1 137 ? -4.920 2.074 31.528 1.00 89.31 137 TYR A N 1
ATOM 1046 C CA . TYR A 1 137 ? -4.670 2.451 30.133 1.00 89.31 137 TYR A CA 1
ATOM 1047 C C . TYR A 1 137 ? -3.266 1.968 29.753 1.00 89.31 137 TYR A C 1
ATOM 1049 O O . TYR A 1 137 ? -2.302 2.725 29.845 1.00 89.31 137 TYR A O 1
ATOM 1057 N N . PRO A 1 138 ? -3.111 0.670 29.428 1.00 78.81 138 PRO A N 1
ATOM 1058 C CA . PRO A 1 138 ? -1.805 0.087 29.142 1.00 78.81 138 PRO A CA 1
ATOM 1059 C C . PRO A 1 138 ? -1.139 0.745 27.930 1.00 78.81 138 PRO A C 1
ATOM 1061 O O . PRO A 1 138 ? -1.826 1.252 27.047 1.00 78.81 138 PRO A O 1
ATOM 1064 N N . ALA A 1 139 ? 0.194 0.672 27.874 1.00 76.62 139 ALA A N 1
ATOM 1065 C CA . ALA A 1 139 ? 0.997 1.186 26.758 1.00 76.62 139 ALA A CA 1
ATOM 1066 C C . ALA A 1 139 ? 0.756 2.676 26.439 1.00 76.62 139 ALA A C 1
ATOM 1068 O O . ALA A 1 139 ? 0.796 3.066 25.282 1.00 76.62 139 ALA A O 1
ATOM 1069 N N . ASP A 1 140 ? 0.480 3.493 27.462 1.00 81.25 140 ASP A N 1
ATOM 1070 C CA . ASP A 1 140 ? 0.269 4.943 27.316 1.00 81.25 140 ASP A CA 1
ATOM 1071 C C . ASP A 1 140 ? -0.893 5.314 26.366 1.00 81.25 140 ASP A C 1
ATOM 1073 O O . ASP A 1 140 ? -0.943 6.376 25.754 1.00 81.25 140 ASP A O 1
ATOM 1077 N N . MET A 1 141 ? -1.884 4.423 26.244 1.00 84.38 141 MET A N 1
ATOM 1078 C CA . MET A 1 141 ? -2.996 4.567 25.296 1.00 84.38 141 MET A CA 1
ATOM 1079 C C . MET A 1 141 ? -4.157 5.425 25.828 1.00 84.38 141 MET A C 1
ATOM 1081 O O . MET A 1 141 ? -5.272 5.343 25.306 1.00 84.38 141 MET A O 1
ATOM 1085 N N . PHE A 1 142 ? -3.944 6.246 26.860 1.00 92.62 142 PHE A N 1
ATOM 1086 C CA . PHE A 1 142 ? -5.000 7.086 27.440 1.00 92.62 142 PHE A CA 1
ATOM 1087 C C . PHE A 1 142 ? -5.617 8.022 26.389 1.00 92.62 142 PHE A C 1
ATOM 1089 O O . PHE A 1 142 ? -6.830 8.002 26.166 1.00 92.62 142 PHE A O 1
ATOM 1096 N N . ASP A 1 143 ? -4.778 8.747 25.649 1.00 92.94 143 ASP A N 1
ATOM 1097 C CA . ASP A 1 143 ? -5.218 9.674 24.600 1.00 92.94 143 ASP A CA 1
ATOM 1098 C C . ASP A 1 143 ? -5.949 8.970 23.450 1.00 92.94 143 ASP A C 1
ATOM 1100 O O . ASP A 1 143 ? -6.899 9.515 22.876 1.00 92.94 143 ASP A O 1
ATOM 1104 N N . TYR A 1 144 ? -5.558 7.732 23.136 1.00 90.38 144 TYR A N 1
ATOM 1105 C CA . TYR A 1 144 ? -6.234 6.916 22.128 1.00 90.38 144 TYR A CA 1
ATOM 1106 C C . TYR A 1 144 ? -7.694 6.647 22.515 1.00 90.38 144 TYR A C 1
ATOM 1108 O O . TYR A 1 144 ? -8.591 6.737 21.678 1.00 90.38 144 TYR A O 1
ATOM 1116 N N . HIS A 1 145 ? -7.944 6.389 23.799 1.00 95.56 145 HIS A N 1
ATOM 1117 C CA . HIS A 1 145 ? -9.281 6.183 24.350 1.00 95.56 145 HIS A CA 1
ATOM 1118 C C . HIS A 1 145 ? -10.094 7.477 24.497 1.00 95.56 145 HIS A C 1
ATOM 1120 O O . HIS A 1 145 ? -11.317 7.447 24.353 1.00 95.56 145 HIS A O 1
ATOM 1126 N N . VAL A 1 146 ? -9.426 8.616 24.699 1.00 97.56 146 VAL A N 1
ATOM 1127 C CA . VAL A 1 146 ? -10.058 9.945 24.763 1.00 97.56 146 VAL A CA 1
ATOM 1128 C C . VAL A 1 146 ? -10.479 10.453 23.378 1.00 97.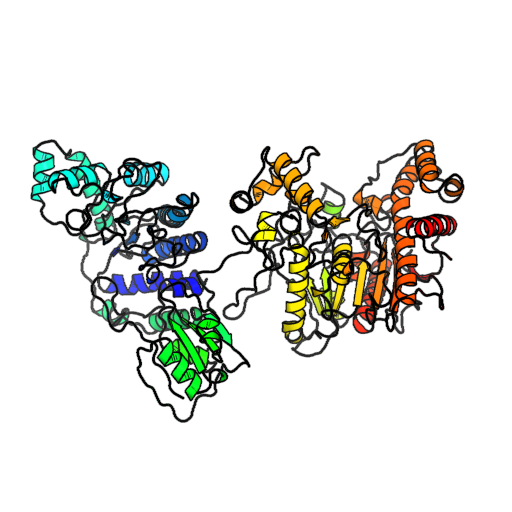56 146 VAL A C 1
ATOM 1130 O O . VAL A 1 146 ? -11.446 11.213 23.261 1.00 97.56 146 VAL A O 1
ATOM 1133 N N . LYS A 1 147 ? -9.788 10.040 22.311 1.00 97.50 147 LYS A N 1
ATOM 1134 C CA . LYS A 1 147 ? -9.972 10.550 20.942 1.00 97.50 147 LYS A CA 1
ATOM 1135 C C . LYS A 1 147 ? -11.431 10.594 20.447 1.00 97.50 147 LYS A C 1
ATOM 1137 O O . LYS A 1 147 ? -11.827 11.651 19.946 1.00 97.50 147 LYS A O 1
ATOM 1142 N N . PRO A 1 148 ? -12.272 9.554 20.617 1.00 97.94 148 PRO A N 1
ATOM 1143 C CA . PRO A 1 148 ? -13.675 9.613 20.201 1.00 97.94 148 PRO A CA 1
ATOM 1144 C C . PRO A 1 148 ? -14.491 10.675 20.953 1.00 97.94 148 PRO A C 1
ATOM 1146 O O . PRO A 1 148 ? -15.363 11.317 20.368 1.00 97.94 148 PRO A O 1
ATOM 1149 N N . PHE A 1 149 ? -14.182 10.911 22.233 1.00 98.25 149 PHE A N 1
ATOM 1150 C CA . PHE A 1 149 ? -14.826 11.958 23.030 1.00 98.25 149 PHE A CA 1
ATOM 1151 C C . PHE A 1 149 ? -14.401 13.347 22.577 1.00 98.25 149 PHE A C 1
ATOM 1153 O O . PHE A 1 149 ? -15.249 14.229 22.477 1.00 98.25 149 PHE A O 1
ATOM 1160 N N . LYS A 1 150 ? -13.116 13.544 22.259 1.00 98.25 150 LYS A N 1
ATOM 1161 C CA . LYS A 1 150 ? -12.635 14.808 21.691 1.00 98.25 150 LYS A CA 1
ATOM 1162 C C . LYS A 1 150 ? -13.381 15.146 20.398 1.00 98.25 150 LYS A C 1
ATOM 1164 O O . LYS A 1 150 ? -13.922 16.239 20.286 1.00 98.25 150 LYS A O 1
ATOM 1169 N N . ALA A 1 151 ? -13.500 14.184 19.483 1.00 97.94 151 ALA A N 1
ATOM 1170 C CA . ALA A 1 151 ? -14.248 14.366 18.240 1.00 97.94 151 ALA A CA 1
ATOM 1171 C C . ALA A 1 151 ? -15.731 14.700 18.488 1.00 97.94 151 ALA A C 1
ATOM 1173 O O . ALA A 1 151 ? -16.286 15.597 17.859 1.00 97.94 151 ALA A O 1
ATOM 1174 N N . ALA A 1 152 ? -16.367 14.037 19.458 1.00 97.50 152 ALA A N 1
ATOM 1175 C CA . ALA A 1 152 ? -17.741 14.347 19.840 1.00 97.50 152 ALA A CA 1
ATOM 1176 C C . ALA A 1 152 ? -17.895 15.762 20.425 1.00 97.50 152 ALA A C 1
ATOM 1178 O O . ALA A 1 152 ? -18.856 16.460 20.101 1.00 97.50 152 ALA A O 1
ATOM 1179 N N . ILE A 1 153 ? -16.957 16.197 21.273 1.00 97.44 153 ILE A N 1
ATOM 1180 C CA . ILE A 1 153 ? -16.929 17.551 21.843 1.00 97.44 153 ILE A CA 1
ATOM 1181 C C . ILE A 1 153 ? -16.766 18.587 20.727 1.00 97.44 153 ILE A C 1
ATOM 1183 O O . ILE A 1 153 ? -17.552 19.533 20.669 1.00 97.44 153 ILE A O 1
ATOM 1187 N N . ASP A 1 154 ? -15.832 18.364 19.801 1.00 96.62 154 ASP A N 1
ATOM 1188 C CA . ASP A 1 154 ? -15.611 19.223 18.633 1.00 96.62 154 ASP A CA 1
ATOM 1189 C C . ASP A 1 154 ? -16.853 19.284 17.719 1.00 96.62 154 ASP A C 1
ATOM 1191 O O . ASP A 1 154 ? -17.146 20.323 17.121 1.00 96.62 154 ASP A O 1
ATOM 1195 N N . ALA A 1 155 ? -17.634 18.200 17.653 1.00 96.38 155 ALA A N 1
ATOM 1196 C CA . ALA A 1 155 ? -18.904 18.135 16.928 1.00 96.38 155 ALA A CA 1
ATOM 1197 C C . ALA A 1 155 ? -20.085 18.814 17.658 1.00 96.38 155 ALA A C 1
ATOM 1199 O O . ALA A 1 155 ? -21.158 18.968 17.066 1.00 96.38 155 ALA A O 1
ATOM 1200 N N . GLY A 1 156 ? -19.902 19.248 18.911 1.00 95.12 156 GLY A N 1
ATOM 1201 C CA . GLY A 1 156 ? -20.903 19.978 19.694 1.00 95.12 156 GLY A CA 1
ATOM 1202 C C . GLY A 1 156 ? -21.625 19.156 20.765 1.00 95.12 156 GLY A C 1
ATOM 1203 O O . GLY A 1 156 ? -22.743 19.503 21.140 1.00 95.12 156 GLY A O 1
ATOM 1204 N N . LEU A 1 157 ? -21.040 18.063 21.263 1.00 95.75 157 LEU A N 1
ATOM 1205 C CA . LEU A 1 157 ? -21.609 17.267 22.358 1.00 95.75 157 LEU A CA 1
ATOM 1206 C C . LEU A 1 157 ? -21.992 18.132 23.573 1.00 95.75 157 LEU A C 1
ATOM 1208 O O . LEU A 1 157 ? -21.181 18.921 24.060 1.00 95.75 157 LEU A O 1
ATOM 1212 N N . THR A 1 158 ? -23.202 17.939 24.114 1.00 94.56 158 THR A N 1
ATOM 1213 C CA . THR A 1 158 ? -23.702 18.731 25.258 1.00 94.56 158 THR A CA 1
ATOM 1214 C C . THR A 1 158 ? -23.819 17.958 26.565 1.00 94.56 158 THR A C 1
ATOM 1216 O O . THR A 1 158 ? -23.967 18.574 27.624 1.00 94.56 158 THR A O 1
ATOM 1219 N N . SER A 1 159 ? -23.692 16.629 26.537 1.00 95.88 159 SER A N 1
ATOM 1220 C CA . SER A 1 159 ? -23.758 15.805 27.739 1.00 95.88 159 SER A CA 1
ATOM 1221 C C . SER A 1 159 ? -22.730 14.672 27.728 1.00 95.88 159 SER A C 1
ATOM 1223 O O . SER A 1 159 ? -22.612 13.928 26.759 1.00 95.88 159 SER A O 1
ATOM 1225 N N . VAL A 1 160 ? -21.986 14.524 28.825 1.00 97.50 160 VAL A N 1
ATOM 1226 C CA . VAL A 1 160 ? -20.978 13.467 29.013 1.00 97.50 160 VAL A CA 1
ATOM 1227 C C . VAL A 1 160 ? -21.261 12.720 30.305 1.00 97.50 160 VAL A C 1
ATOM 1229 O O . VAL A 1 160 ? -21.585 13.334 31.325 1.00 97.50 160 VAL A O 1
ATOM 1232 N N . MET A 1 161 ? -21.088 11.401 30.270 1.00 97.75 161 MET A N 1
ATOM 1233 C CA . MET A 1 161 ? -21.145 10.536 31.439 1.00 97.75 161 MET A CA 1
ATOM 1234 C C . MET A 1 161 ? -19.771 9.940 31.752 1.00 97.75 161 MET A C 1
ATOM 1236 O O . MET A 1 161 ? -19.244 9.175 30.942 1.00 97.75 161 MET A O 1
ATOM 1240 N N . PRO A 1 162 ? -19.175 10.270 32.911 1.00 96.94 162 PRO A N 1
ATOM 1241 C CA . PRO A 1 162 ? -17.936 9.654 33.369 1.00 96.94 162 PRO A CA 1
ATOM 1242 C C . PRO A 1 162 ? -18.157 8.203 33.783 1.00 96.94 162 PRO A C 1
ATOM 1244 O O . PRO A 1 162 ? -19.188 7.889 34.379 1.00 96.94 162 PRO A O 1
ATOM 1247 N N . TYR A 1 163 ? -17.177 7.336 33.530 1.00 93.69 163 TYR A N 1
ATOM 1248 C CA . TYR A 1 163 ? -17.295 5.927 33.899 1.00 93.69 163 TYR A CA 1
ATOM 1249 C C . TYR A 1 163 ? -17.214 5.694 35.415 1.00 93.69 163 TYR A C 1
ATOM 1251 O O . TYR A 1 163 ? -16.722 6.529 36.175 1.00 93.69 163 TYR A O 1
ATOM 1259 N N . TYR A 1 164 ? -17.666 4.522 35.864 1.00 92.94 164 TYR A N 1
ATOM 1260 C CA . TYR A 1 164 ? -17.554 4.107 37.263 1.00 92.94 164 TYR A CA 1
ATOM 1261 C C . TYR A 1 164 ? -16.102 3.942 37.724 1.00 92.94 164 TYR A C 1
ATOM 1263 O O . TYR A 1 164 ? -15.799 4.228 38.881 1.00 92.94 164 TYR A O 1
ATOM 1271 N N . GLY A 1 165 ? -15.235 3.444 36.836 1.00 92.12 165 GLY A N 1
ATOM 1272 C CA . GLY A 1 165 ? -13.876 3.018 37.165 1.00 92.12 165 GLY A CA 1
ATOM 1273 C C . GLY A 1 165 ? -12.994 4.122 37.757 1.00 92.12 165 GLY A C 1
ATOM 1274 O O . GLY A 1 165 ? -13.189 5.310 37.510 1.00 92.12 165 GLY A O 1
ATOM 1275 N N . MET A 1 166 ? -12.016 3.705 38.550 1.00 94.75 166 MET A N 1
ATOM 1276 C CA . MET A 1 166 ? -10.942 4.523 39.100 1.00 94.75 166 MET A CA 1
ATOM 1277 C C . MET A 1 166 ? -9.775 4.546 38.105 1.00 94.75 166 MET A C 1
ATOM 1279 O O . MET A 1 166 ? -9.293 3.465 37.765 1.00 94.75 166 MET A O 1
ATOM 1283 N N . PRO A 1 167 ? -9.319 5.709 37.621 1.00 92.19 167 PRO A N 1
ATOM 1284 C CA . PRO A 1 167 ? -8.174 5.782 36.719 1.00 92.19 167 PRO A CA 1
ATOM 1285 C C . PRO A 1 167 ? -6.887 5.376 37.446 1.00 92.19 167 PRO A C 1
ATOM 1287 O O . PRO A 1 167 ? -6.426 6.066 38.339 1.00 92.19 167 PRO A O 1
ATOM 1290 N N . VAL A 1 168 ? -6.262 4.274 37.052 1.00 86.56 168 VAL A N 1
ATOM 1291 C CA . VAL A 1 168 ? -4.987 3.848 37.643 1.00 86.56 168 VAL A CA 1
ATOM 1292 C C . VAL A 1 168 ? -3.826 4.495 36.887 1.00 86.56 168 VAL A C 1
ATOM 1294 O O . VAL A 1 168 ? -3.833 4.515 35.656 1.00 86.56 168 VAL A O 1
ATOM 1297 N N . ASP A 1 169 ? -2.836 5.006 37.625 1.00 84.69 169 ASP A N 1
ATOM 1298 C CA . ASP A 1 169 ? -1.586 5.569 37.093 1.00 84.69 169 ASP A CA 1
ATOM 1299 C C . ASP A 1 169 ? -1.792 6.673 36.034 1.00 84.69 169 ASP A C 1
ATOM 1301 O O . ASP A 1 169 ? -1.105 6.704 35.018 1.00 84.69 169 ASP A O 1
ATOM 1305 N N . GLN A 1 170 ? -2.762 7.570 36.250 1.00 88.75 170 GLN A N 1
ATOM 1306 C CA . GLN A 1 170 ? -3.026 8.718 35.368 1.00 88.75 170 GLN A CA 1
ATOM 1307 C C . GLN A 1 170 ? -2.623 10.037 36.033 1.00 88.75 170 GLN A C 1
ATOM 1309 O O . GLN A 1 170 ? -2.857 10.217 37.225 1.00 88.75 170 GLN A O 1
ATOM 1314 N N . ASP A 1 171 ? -2.126 11.005 35.262 1.00 89.50 171 ASP A N 1
ATOM 1315 C CA . ASP A 1 171 ? -1.639 12.297 35.785 1.00 89.50 171 ASP A CA 1
ATOM 1316 C C . ASP A 1 171 ? -2.745 13.212 36.365 1.00 89.50 171 ASP A C 1
ATOM 1318 O O . ASP A 1 171 ? -2.478 14.238 36.998 1.00 89.50 171 ASP A O 1
ATOM 1322 N N . TYR A 1 172 ? -4.013 12.838 36.179 1.00 92.62 172 TYR A N 1
ATOM 1323 C CA . TYR A 1 172 ? -5.186 13.619 36.561 1.00 92.62 172 TYR A CA 1
ATOM 1324 C C . TYR A 1 172 ? -5.683 13.302 37.983 1.00 92.62 172 TYR A C 1
ATOM 1326 O O . TYR A 1 172 ? -6.563 12.467 38.193 1.00 92.62 172 TYR A O 1
ATOM 1334 N N . GLU A 1 173 ? -5.167 14.035 38.972 1.00 92.94 173 GLU A N 1
ATOM 1335 C CA . GLU A 1 173 ? -5.464 13.820 40.397 1.00 92.94 173 GLU A CA 1
ATOM 1336 C C . GLU A 1 173 ? -6.819 14.408 40.888 1.00 92.94 173 GLU A C 1
ATOM 1338 O O . GLU A 1 173 ? -7.229 15.495 40.463 1.00 92.94 173 GLU A O 1
ATOM 1343 N N . PRO A 1 174 ? -7.518 13.778 41.859 1.00 94.19 174 PRO A N 1
ATOM 1344 C CA . PRO A 1 174 ? -7.230 12.461 42.419 1.00 94.19 174 PRO A CA 1
ATOM 1345 C C . PRO A 1 174 ? -7.513 11.365 41.390 1.00 94.19 174 PRO A C 1
ATOM 1347 O O . PRO A 1 174 ? -8.593 11.346 40.789 1.00 94.19 174 PRO A O 1
ATOM 1350 N N . ASN A 1 175 ? -6.551 10.469 41.199 1.00 90.94 175 ASN A N 1
ATOM 1351 C CA . ASN A 1 175 ? -6.681 9.315 40.308 1.00 90.94 175 ASN A CA 1
ATOM 1352 C C . ASN A 1 175 ? -7.116 8.038 41.065 1.00 90.94 175 ASN A C 1
ATOM 1354 O O . ASN A 1 175 ? -7.631 7.090 40.491 1.00 90.94 175 ASN A O 1
ATOM 1358 N N . ASP A 1 176 ? -7.071 8.046 42.393 1.00 91.50 176 ASP A N 1
ATOM 1359 C CA . ASP A 1 176 ? -7.457 6.927 43.256 1.00 91.50 176 ASP A CA 1
ATOM 1360 C C . ASP A 1 176 ? -8.958 6.884 43.614 1.00 91.50 176 ASP A C 1
ATOM 1362 O O . ASP A 1 176 ? -9.362 6.238 44.586 1.00 91.50 176 ASP A O 1
ATOM 1366 N N . VAL A 1 177 ? -9.811 7.535 42.821 1.00 95.62 177 VAL A N 1
ATOM 1367 C CA . VAL A 1 177 ? -11.269 7.588 43.017 1.00 95.62 177 VAL A CA 1
ATOM 1368 C C . VAL A 1 177 ? -12.014 7.435 41.696 1.00 95.62 177 VAL A C 1
ATOM 1370 O O . VAL A 1 177 ? -11.487 7.767 40.640 1.00 95.62 177 VAL A O 1
ATOM 1373 N N . GLY A 1 178 ? -13.258 6.944 41.736 1.00 95.81 178 GLY A N 1
ATOM 1374 C CA . GLY A 1 178 ? -14.068 6.798 40.520 1.00 95.81 178 GLY A CA 1
ATOM 1375 C C . GLY A 1 178 ? -14.191 8.122 39.754 1.00 95.81 178 GLY A C 1
ATOM 1376 O O . GLY A 1 178 ? -14.232 9.185 40.381 1.00 95.81 178 GLY A O 1
ATOM 1377 N N . MET A 1 179 ? -14.287 8.084 38.418 1.00 96.62 179 MET A N 1
ATOM 1378 C CA . MET A 1 179 ? -14.186 9.291 37.567 1.00 96.62 179 MET A CA 1
ATOM 1379 C C . MET A 1 179 ? -15.123 10.432 37.994 1.00 96.62 179 MET A C 1
ATOM 1381 O O . MET A 1 179 ? -14.742 11.596 37.961 1.00 96.62 179 MET A O 1
ATOM 1385 N N . SER A 1 180 ? -16.334 10.121 38.470 1.00 97.00 180 SER A N 1
ATOM 1386 C CA . SER A 1 180 ? -17.307 11.119 38.959 1.00 97.00 180 SER A CA 1
ATOM 1387 C C . SER A 1 180 ? -16.891 11.854 40.248 1.00 97.00 180 SER A C 1
ATOM 1389 O O . SER A 1 180 ? -17.543 12.824 40.645 1.00 97.00 180 SER A O 1
ATOM 1391 N N . PHE A 1 181 ? -15.840 11.399 40.927 1.00 97.62 181 PHE A N 1
ATOM 1392 C CA . PHE A 1 181 ? -15.233 12.039 42.096 1.00 97.62 181 PHE A CA 1
ATOM 1393 C C . PHE A 1 181 ? -13.880 12.693 41.772 1.00 97.62 181 PHE A C 1
ATOM 1395 O O . PHE A 1 181 ? -13.360 13.446 42.598 1.00 97.62 181 PHE A O 1
ATOM 1402 N N . SER A 1 182 ? -13.317 12.438 40.586 1.00 97.38 182 SER A N 1
ATOM 1403 C CA . SER A 1 182 ? -12.013 12.956 40.176 1.00 97.38 182 SER A CA 1
ATOM 1404 C C . SER A 1 182 ? -12.131 14.357 39.577 1.00 97.38 182 SER A C 1
ATOM 1406 O O . SER A 1 182 ? -12.659 14.555 38.482 1.00 97.38 182 SER A O 1
ATOM 1408 N N . LYS A 1 183 ? -11.605 15.362 40.286 1.00 97.25 183 LYS A N 1
ATOM 1409 C CA . LYS A 1 183 ? -11.471 16.719 39.738 1.00 97.25 183 LYS A CA 1
ATOM 1410 C C . LYS A 1 183 ? -10.517 16.737 38.536 1.00 97.25 183 LYS A C 1
ATOM 1412 O O . LYS A 1 183 ? -10.812 17.446 37.578 1.00 97.25 183 LYS A O 1
ATOM 1417 N N . GLY A 1 184 ? -9.434 15.961 38.574 1.00 97.19 184 GLY A N 1
ATOM 1418 C CA . GLY A 1 184 ? -8.481 15.858 37.474 1.00 97.19 184 GLY A CA 1
ATOM 1419 C C . GLY A 1 184 ? -9.163 15.450 36.172 1.00 97.19 184 GLY A C 1
ATOM 1420 O O . GLY A 1 184 ? -9.051 16.149 35.173 1.00 97.19 184 GLY A O 1
ATOM 1421 N N . ILE A 1 185 ? -9.959 14.379 36.197 1.00 97.56 185 ILE A N 1
ATOM 1422 C CA . ILE A 1 185 ? -10.640 13.882 34.994 1.00 97.56 185 ILE A CA 1
ATOM 1423 C C . ILE A 1 185 ? -11.773 14.819 34.550 1.00 97.56 185 ILE A C 1
ATOM 1425 O O . ILE A 1 185 ? -11.904 15.131 33.368 1.00 97.56 185 ILE A O 1
ATOM 1429 N N . ILE A 1 186 ? -12.608 15.290 35.481 1.00 98.19 186 ILE A N 1
ATOM 1430 C CA . ILE A 1 186 ? -13.829 16.034 35.130 1.00 98.19 186 ILE A CA 1
ATOM 1431 C C . ILE A 1 186 ? -13.577 17.518 34.885 1.00 98.19 186 ILE A C 1
ATOM 1433 O O . ILE A 1 186 ? -14.169 18.106 33.985 1.00 98.19 186 ILE A O 1
ATOM 1437 N N . THR A 1 187 ? -12.758 18.162 35.708 1.00 97.88 187 THR A N 1
ATOM 1438 C CA . THR A 1 187 ? -12.490 19.595 35.571 1.00 97.88 187 THR A CA 1
ATOM 1439 C C . THR A 1 187 ? -11.250 19.835 34.734 1.00 97.88 187 THR A C 1
ATOM 1441 O O . THR A 1 187 ? -11.330 20.594 33.774 1.00 97.88 187 THR A O 1
ATOM 1444 N N . ASP A 1 188 ? -10.125 19.217 35.084 1.00 98.06 188 ASP A N 1
ATOM 1445 C CA . ASP A 1 188 ? -8.841 19.609 34.503 1.00 98.06 188 ASP A CA 1
ATOM 1446 C C . ASP A 1 188 ? -8.706 19.061 33.061 1.00 98.06 188 ASP A C 1
ATOM 1448 O O . ASP A 1 188 ? -8.532 19.855 32.136 1.00 98.06 188 ASP A O 1
ATOM 1452 N N . LEU A 1 189 ? -8.972 17.769 32.829 1.00 98.06 189 LEU A N 1
ATOM 1453 C CA . LEU A 1 189 ? -9.014 17.164 31.489 1.00 98.06 189 LEU A CA 1
ATOM 1454 C C . LEU A 1 189 ? -10.269 17.566 30.693 1.00 98.06 189 LEU A C 1
ATOM 1456 O O . LEU A 1 189 ? -10.177 18.269 29.689 1.00 98.06 189 LEU A O 1
ATOM 1460 N N . LEU A 1 190 ? -11.463 17.124 31.115 1.00 98.38 190 LEU A N 1
ATOM 1461 C CA . LEU A 1 190 ? -12.676 17.245 30.290 1.00 98.38 190 LEU A CA 1
ATOM 1462 C C . LEU A 1 190 ? -13.064 18.705 30.013 1.00 98.38 190 LEU A C 1
ATOM 1464 O O . LEU A 1 190 ? -13.405 19.058 28.885 1.00 98.38 190 LEU A O 1
ATOM 1468 N N . ARG A 1 191 ? -13.043 19.568 31.034 1.00 97.50 191 ARG A N 1
ATOM 1469 C CA . ARG A 1 191 ? -13.449 20.976 30.879 1.00 97.50 191 ARG A CA 1
ATOM 1470 C C . ARG A 1 191 ? -12.285 21.898 30.536 1.00 97.50 191 ARG A C 1
ATOM 1472 O O . ARG A 1 191 ? -12.498 22.854 29.795 1.00 97.50 191 ARG A O 1
ATOM 1479 N N . GLY A 1 192 ? -11.105 21.654 31.100 1.00 98.00 192 GLY A N 1
ATOM 1480 C CA . GLY A 1 192 ? -9.919 22.478 30.892 1.00 98.00 192 GLY A CA 1
ATOM 1481 C C . GLY A 1 192 ? -9.269 22.208 29.542 1.00 98.00 192 GLY A C 1
ATOM 1482 O O . GLY A 1 192 ? -9.253 23.088 28.686 1.00 98.00 192 GLY A O 1
ATOM 1483 N N . GLU A 1 193 ? -8.759 20.995 29.351 1.00 97.75 193 GLU A N 1
ATOM 1484 C CA . GLU A 1 193 ? -7.987 20.627 28.159 1.00 97.75 193 GLU A CA 1
ATOM 1485 C C . GLU A 1 193 ? -8.868 20.358 26.936 1.00 97.75 193 GLU A C 1
ATOM 1487 O O . GLU A 1 193 ? -8.587 20.872 25.854 1.00 97.75 193 GLU A O 1
ATOM 1492 N N . LEU A 1 194 ? -9.962 19.605 27.101 1.00 97.81 194 LEU A N 1
ATOM 1493 C CA . LEU A 1 194 ? -10.874 19.272 25.997 1.00 97.81 194 LEU A CA 1
ATOM 1494 C C . LEU A 1 194 ? -11.951 20.339 25.753 1.00 97.81 194 LEU A C 1
ATOM 1496 O O . LEU A 1 194 ? -12.672 20.270 24.763 1.00 97.81 194 LEU A O 1
ATOM 1500 N N . GLY A 1 195 ? -12.085 21.330 26.639 1.00 97.56 195 GLY A N 1
ATOM 1501 C CA . GLY A 1 195 ? -12.995 22.462 26.441 1.00 97.56 195 GLY A CA 1
ATOM 1502 C C . GLY A 1 195 ? -14.491 22.134 26.542 1.00 97.56 195 GLY A C 1
ATOM 1503 O O . GLY A 1 195 ? -15.317 22.918 26.070 1.00 97.56 195 GLY A O 1
ATOM 1504 N N . PHE A 1 196 ? -14.886 21.016 27.162 1.00 97.81 196 PHE A N 1
ATOM 1505 C CA . PHE A 1 196 ? -16.297 20.639 27.278 1.00 97.81 196 PHE A CA 1
ATOM 1506 C C . PHE A 1 196 ? -17.096 21.609 28.167 1.00 97.81 196 PHE A C 1
ATOM 1508 O O . PHE A 1 196 ? -16.836 21.785 29.365 1.00 97.81 196 PHE A O 1
ATOM 1515 N N . THR A 1 197 ? -18.147 22.207 27.608 1.00 94.25 197 THR A N 1
ATOM 1516 C CA . THR A 1 197 ? -18.966 23.219 28.303 1.00 94.25 197 THR A CA 1
ATOM 1517 C C . THR A 1 197 ? -20.301 22.690 28.826 1.00 94.25 197 THR A C 1
ATOM 1519 O O . THR A 1 197 ? -20.900 23.319 29.706 1.00 94.25 197 THR A O 1
ATOM 1522 N N . GLY A 1 198 ? -20.719 21.516 28.350 1.00 94.25 198 GLY A N 1
ATOM 1523 C CA . GLY A 1 198 ? -22.009 20.900 28.633 1.00 94.25 198 GLY A CA 1
ATOM 1524 C C . GLY A 1 198 ? -22.171 20.318 30.042 1.00 94.25 198 GLY A C 1
ATOM 1525 O O . GLY A 1 198 ? -21.383 20.579 30.964 1.00 94.25 198 GLY A O 1
ATOM 1526 N N . ASN A 1 199 ? -23.235 19.531 30.198 1.00 94.81 199 ASN A N 1
ATOM 1527 C CA . ASN A 1 199 ? -23.641 18.867 31.434 1.00 94.81 199 ASN A CA 1
ATOM 1528 C C . ASN A 1 199 ? -22.849 17.566 31.654 1.00 94.81 199 ASN A C 1
ATOM 1530 O O . ASN A 1 199 ? -22.802 16.698 30.784 1.00 94.81 199 ASN A O 1
ATOM 1534 N N . VAL A 1 200 ? -22.259 17.417 32.841 1.00 97.81 200 VAL A N 1
ATOM 1535 C CA . VAL A 1 200 ? -21.655 16.154 33.286 1.00 97.81 200 VAL A CA 1
ATOM 1536 C C . VAL A 1 200 ? -22.670 15.386 34.128 1.00 97.81 200 VAL A C 1
ATOM 1538 O O . VAL A 1 200 ? -23.002 15.789 35.247 1.00 97.81 200 VAL A O 1
ATOM 1541 N N . ASN A 1 201 ? -23.137 14.263 33.595 1.00 96.81 201 ASN A N 1
ATOM 1542 C CA . ASN A 1 201 ? -24.099 13.378 34.236 1.00 96.81 201 ASN A CA 1
ATOM 1543 C C . ASN A 1 201 ? -23.361 12.172 34.826 1.00 96.81 201 ASN A C 1
ATOM 1545 O O . ASN A 1 201 ? -22.718 11.435 34.091 1.00 96.81 201 ASN A O 1
ATOM 1549 N N . SER A 1 202 ? -23.409 11.963 36.141 1.00 95.81 202 SER A N 1
ATOM 1550 C CA . SER A 1 202 ? -22.757 10.792 36.728 1.00 95.81 202 SER A CA 1
ATOM 1551 C C . SER A 1 202 ? -23.389 9.499 36.230 1.00 95.81 202 SER A C 1
ATOM 1553 O O . SER A 1 202 ? -24.597 9.445 36.004 1.00 95.81 202 SER A O 1
ATOM 1555 N N . ASP A 1 203 ? -22.620 8.417 36.201 1.00 92.12 203 ASP A N 1
ATOM 1556 C CA . ASP A 1 203 ? -23.215 7.103 35.985 1.00 92.12 203 ASP A CA 1
ATOM 1557 C C . ASP A 1 203 ? -24.158 6.715 37.149 1.00 92.12 203 ASP A C 1
ATOM 1559 O O . ASP A 1 203 ? -24.088 7.254 38.267 1.00 92.12 203 ASP A O 1
ATOM 1563 N N . THR A 1 204 ? -25.114 5.830 36.879 1.00 90.06 204 THR A N 1
ATOM 1564 C CA . THR A 1 204 ? -26.249 5.584 37.779 1.00 90.06 204 THR A CA 1
ATOM 1565 C C . THR A 1 204 ? -25.805 4.862 39.045 1.00 90.06 204 THR A C 1
ATOM 1567 O O . THR A 1 204 ? -25.165 3.817 38.987 1.00 90.06 204 THR A O 1
ATOM 1570 N N . GLY A 1 205 ? -26.185 5.384 40.214 1.00 89.69 205 GLY A N 1
ATOM 1571 C CA . GLY A 1 205 ? -25.885 4.739 41.496 1.00 89.69 205 GLY A CA 1
ATOM 1572 C C . GLY A 1 205 ? -24.492 5.045 42.047 1.00 89.69 205 GLY A C 1
ATOM 1573 O O . GLY A 1 205 ? -24.104 4.457 43.055 1.00 89.69 205 GLY A O 1
ATOM 1574 N N . ILE A 1 206 ? -23.766 6.010 41.473 1.00 91.94 206 ILE A N 1
ATOM 1575 C CA . ILE A 1 206 ? -22.431 6.421 41.937 1.00 91.94 206 ILE A CA 1
ATOM 1576 C C . ILE A 1 206 ? -22.390 6.817 43.429 1.00 91.94 206 ILE A C 1
ATOM 1578 O O . ILE A 1 206 ? -21.383 6.638 44.110 1.00 91.94 206 ILE A O 1
ATOM 1582 N N . MET A 1 207 ? -23.500 7.328 43.974 1.00 93.56 207 MET A N 1
ATOM 1583 C CA . MET A 1 207 ? -23.593 7.748 45.378 1.00 93.56 207 MET A CA 1
ATOM 1584 C C . MET A 1 207 ? -23.727 6.568 46.351 1.00 93.56 207 MET A C 1
ATOM 1586 O O . MET A 1 207 ? -23.414 6.709 47.537 1.00 93.56 207 MET A O 1
ATOM 1590 N N . THR A 1 208 ? -24.204 5.414 45.876 1.00 91.19 208 THR A N 1
ATOM 1591 C CA . THR A 1 208 ? -24.683 4.311 46.723 1.00 91.19 208 THR A CA 1
ATOM 1592 C C . THR A 1 208 ? -24.059 2.962 46.379 1.00 91.19 208 THR A C 1
ATOM 1594 O O . THR A 1 208 ? -23.593 2.282 47.289 1.00 91.19 208 THR A O 1
ATOM 1597 N N . MET A 1 209 ? -24.041 2.575 45.104 1.00 89.12 209 MET A N 1
ATOM 1598 C CA . MET A 1 209 ? -23.668 1.234 44.642 1.00 89.12 209 MET A CA 1
ATOM 1599 C C . MET A 1 209 ? -22.173 1.100 44.358 1.00 89.12 209 MET A C 1
ATOM 1601 O O . MET A 1 209 ? -21.543 0.162 44.838 1.00 89.12 209 MET A O 1
ATOM 1605 N N . THR A 1 210 ? -21.611 2.047 43.609 1.00 91.69 210 THR A N 1
ATOM 1606 C CA . THR A 1 210 ? -20.242 1.983 43.071 1.00 91.69 210 THR A CA 1
ATOM 1607 C C . THR A 1 210 ? -19.382 3.196 43.480 1.00 91.69 210 THR A C 1
ATOM 1609 O O . THR A 1 210 ? -18.807 3.855 42.612 1.00 91.69 210 THR A O 1
ATOM 1612 N N . PRO A 1 211 ? -19.293 3.568 44.774 1.00 95.00 211 PRO A N 1
ATOM 1613 C CA . PRO A 1 211 ? -18.517 4.728 45.219 1.00 95.00 211 PRO A CA 1
ATOM 1614 C C . PRO A 1 211 ? -17.013 4.403 45.318 1.00 95.00 211 PRO A C 1
ATOM 1616 O O . PRO A 1 211 ? -16.423 4.524 46.392 1.00 95.00 211 PRO A O 1
ATOM 1619 N N . TRP A 1 212 ? -16.404 3.930 44.228 1.00 96.19 212 TRP A N 1
ATOM 1620 C CA . TRP A 1 212 ? -15.031 3.417 44.229 1.00 96.19 212 TRP A CA 1
ATOM 1621 C C . TRP A 1 212 ? -14.011 4.477 44.671 1.00 96.19 212 TRP A C 1
ATOM 1623 O O . TRP A 1 212 ? -14.061 5.625 44.223 1.00 96.19 212 TRP A O 1
ATOM 1633 N N . GLY A 1 213 ? -13.126 4.095 45.598 1.00 94.62 213 GLY A N 1
ATOM 1634 C CA . GLY A 1 213 ? -12.116 4.965 46.215 1.00 94.62 213 GLY A CA 1
ATOM 1635 C C . GLY A 1 213 ? -12.652 5.870 47.335 1.00 94.62 213 GLY A C 1
ATOM 1636 O O . GLY A 1 213 ? -11.886 6.493 48.068 1.00 94.62 213 GLY A O 1
ATOM 1637 N N . VAL A 1 214 ? -13.976 5.940 47.514 1.00 96.50 214 VAL A N 1
ATOM 1638 C CA . VAL A 1 214 ? -14.646 6.768 48.531 1.00 96.50 214 VAL A CA 1
ATOM 1639 C C . VAL A 1 214 ? -15.723 5.997 49.299 1.00 96.50 214 VAL A C 1
ATOM 1641 O O . VAL A 1 214 ? -16.669 6.571 49.853 1.00 96.50 214 VAL A O 1
ATOM 1644 N N . GLU A 1 215 ? -15.576 4.676 49.385 1.00 95.19 215 GLU A N 1
ATOM 1645 C CA . GLU A 1 215 ? -16.517 3.776 50.052 1.00 95.19 215 GLU A CA 1
ATOM 1646 C C . GLU A 1 215 ? -16.663 4.112 51.543 1.00 95.19 215 GLU A C 1
ATOM 1648 O O . GLU A 1 215 ? -17.734 3.948 52.126 1.00 95.19 215 GLU A O 1
ATOM 1653 N N . ASN A 1 216 ? -15.605 4.644 52.157 1.00 95.81 216 ASN A N 1
ATOM 1654 C CA . ASN A 1 216 ? -15.583 5.073 53.554 1.00 95.81 216 ASN A CA 1
ATOM 1655 C C . ASN A 1 216 ? -16.285 6.419 53.817 1.00 95.81 216 ASN A C 1
ATOM 1657 O O . ASN A 1 216 ? -16.536 6.739 54.979 1.00 95.81 216 ASN A O 1
ATOM 1661 N N . LYS A 1 217 ? -16.595 7.207 52.780 1.00 97.38 217 LYS A N 1
ATOM 1662 C CA . LYS A 1 217 ? -17.276 8.502 52.913 1.00 97.38 217 LYS A CA 1
ATOM 1663 C C . LYS A 1 217 ? -18.780 8.322 53.084 1.00 97.38 217 LYS A C 1
ATOM 1665 O O . LYS A 1 217 ? -19.382 7.407 52.524 1.00 97.38 217 LYS A O 1
ATOM 1670 N N . THR A 1 218 ? -19.401 9.232 53.820 1.00 97.44 218 THR A N 1
ATOM 1671 C CA . THR A 1 218 ? -20.861 9.354 53.902 1.00 97.44 218 THR A CA 1
ATOM 1672 C C . THR A 1 218 ? -21.441 9.913 52.597 1.00 97.44 218 THR A C 1
ATOM 1674 O O . THR A 1 218 ? -20.734 10.528 51.801 1.00 97.44 218 THR A O 1
ATOM 1677 N N . ILE A 1 219 ? -22.746 9.730 52.366 1.00 97.31 219 ILE A N 1
ATOM 1678 C CA . ILE A 1 219 ? -23.426 10.270 51.174 1.00 97.31 219 ILE A CA 1
ATOM 1679 C C . ILE A 1 219 ? -23.224 11.795 51.020 1.00 97.31 219 ILE A C 1
ATOM 1681 O O . ILE A 1 219 ? -22.855 12.209 49.921 1.00 97.31 219 ILE A O 1
ATOM 1685 N N . PRO A 1 220 ? -23.372 12.636 52.070 1.00 97.56 220 PRO A N 1
ATOM 1686 C CA . PRO A 1 220 ? -23.082 14.067 51.957 1.00 97.56 220 PRO A CA 1
ATOM 1687 C C . PRO A 1 220 ? -21.642 14.368 51.519 1.00 97.56 220 PRO A C 1
ATOM 1689 O O . PRO A 1 220 ? -21.428 15.218 50.661 1.00 97.56 220 PRO A O 1
ATOM 1692 N N . GLU A 1 221 ? -20.648 13.644 52.043 1.00 97.88 221 GLU A N 1
ATOM 1693 C CA . GLU A 1 221 ? -19.239 13.836 51.663 1.00 97.88 221 GLU A CA 1
ATOM 1694 C C . GLU A 1 221 ? -18.963 13.410 50.212 1.00 97.88 221 GLU A C 1
ATOM 1696 O O . GLU A 1 221 ? -18.196 14.070 49.510 1.00 97.88 221 GLU A O 1
ATOM 1701 N N . ARG A 1 222 ? -19.600 12.329 49.740 1.00 97.75 222 ARG A N 1
ATOM 1702 C CA . ARG A 1 222 ? -19.521 11.879 48.338 1.00 97.75 222 ARG A CA 1
ATOM 1703 C C . ARG A 1 222 ? -20.143 12.903 47.391 1.00 97.75 222 ARG A C 1
ATOM 1705 O O . ARG A 1 222 ? -19.546 13.230 46.366 1.00 97.75 222 ARG A O 1
ATOM 1712 N N . MET A 1 223 ? -21.310 13.438 47.750 1.00 97.62 223 MET A N 1
ATOM 1713 C CA . MET A 1 223 ? -21.991 14.479 46.981 1.00 97.62 223 MET A CA 1
ATOM 1714 C C . MET A 1 223 ? -21.163 15.765 46.929 1.00 97.62 223 MET A C 1
ATOM 1716 O O . MET A 1 223 ? -20.964 16.314 45.847 1.00 97.62 223 MET A O 1
ATOM 1720 N N . GLU A 1 224 ? -20.635 16.222 48.069 1.00 97.81 224 GLU A N 1
ATOM 1721 C CA . GLU A 1 224 ? -19.749 17.388 48.129 1.00 97.81 224 GLU A CA 1
ATOM 1722 C C . GLU A 1 224 ? -18.551 17.216 47.183 1.00 97.81 224 GLU A C 1
ATOM 1724 O O . GLU A 1 224 ? -18.250 18.120 46.403 1.00 97.81 224 GLU A O 1
ATOM 1729 N N . MET A 1 225 ? -17.901 16.047 47.215 1.00 97.75 225 MET A N 1
ATOM 1730 C CA . MET A 1 225 ? -16.751 15.734 46.367 1.00 97.75 225 MET A CA 1
ATOM 1731 C C . MET A 1 225 ? -17.111 15.711 44.877 1.00 97.75 225 MET A C 1
ATOM 1733 O O . MET A 1 225 ? -16.443 16.374 44.089 1.00 97.75 225 MET A O 1
ATOM 1737 N N . SER A 1 226 ? -18.183 15.016 44.491 1.00 97.69 226 SER A N 1
ATOM 1738 C CA . SER A 1 226 ? -18.596 14.893 43.086 1.00 97.69 226 SER A CA 1
ATOM 1739 C C . SER A 1 226 ? -19.035 16.235 42.482 1.00 97.69 226 SER A C 1
ATOM 1741 O O . SER A 1 226 ? -18.592 16.621 41.397 1.00 97.69 226 SER A O 1
ATOM 1743 N N . VAL A 1 227 ? -19.821 17.025 43.224 1.00 97.62 227 VAL A N 1
ATOM 1744 C CA . VAL A 1 227 ? -20.240 18.363 42.777 1.00 97.62 227 VAL A CA 1
ATOM 1745 C C . VAL A 1 227 ? -19.029 19.293 42.643 1.00 97.62 227 VAL A C 1
ATOM 1747 O O . VAL A 1 227 ? -18.929 20.031 41.657 1.00 97.62 227 VAL A O 1
ATOM 1750 N N . LYS A 1 228 ? -18.071 19.242 43.580 1.00 97.25 228 LYS A N 1
ATOM 1751 C CA . LYS A 1 228 ? -16.814 20.008 43.488 1.00 97.25 228 LYS A CA 1
ATOM 1752 C C . LYS A 1 228 ? -15.910 19.549 42.345 1.00 97.25 228 LYS A C 1
ATOM 1754 O O . LYS A 1 228 ? -15.244 20.398 41.762 1.00 97.25 228 LYS A O 1
ATOM 1759 N N . ALA A 1 229 ? -15.916 18.261 42.002 1.00 97.62 229 ALA A N 1
ATOM 1760 C CA . ALA A 1 229 ? -15.171 17.722 40.866 1.00 97.62 229 ALA A CA 1
ATOM 1761 C C . ALA A 1 229 ? -15.702 18.222 39.513 1.00 97.62 229 ALA A C 1
ATOM 1763 O O . ALA A 1 229 ? -14.957 18.226 38.541 1.00 97.62 229 ALA A O 1
ATOM 1764 N N . GLY A 1 230 ? -16.956 18.685 39.450 1.00 97.00 230 GLY A N 1
ATOM 1765 C CA . GLY A 1 230 ? -17.542 19.270 38.240 1.00 97.00 230 GLY A CA 1
ATOM 1766 C C . GLY A 1 230 ? -18.769 18.533 37.703 1.00 97.00 230 GLY A C 1
ATOM 1767 O O . GLY A 1 230 ? -19.281 18.934 36.657 1.00 97.00 230 GLY A O 1
ATOM 1768 N N . VAL A 1 231 ? -19.254 17.509 38.416 1.00 97.81 231 VAL A N 1
ATOM 1769 C CA . VAL A 1 231 ? -20.484 16.780 38.077 1.00 97.81 231 VAL A CA 1
ATOM 1770 C C . VAL A 1 231 ? -21.708 17.669 38.303 1.00 97.81 231 VAL A C 1
ATOM 1772 O O . VAL A 1 231 ? -21.796 18.388 39.304 1.00 97.81 231 VAL A O 1
ATOM 1775 N N . ASP A 1 232 ? -22.639 17.648 37.351 1.00 97.12 232 ASP A N 1
ATOM 1776 C CA . ASP A 1 232 ? -23.826 18.502 37.346 1.00 97.12 232 ASP A CA 1
ATOM 1777 C C . ASP A 1 232 ? -25.104 17.731 37.716 1.00 97.12 232 ASP A C 1
ATOM 1779 O O . ASP A 1 232 ? -25.960 18.284 38.408 1.00 97.12 232 ASP A O 1
ATOM 1783 N N . VAL A 1 233 ? -25.214 16.457 37.317 1.00 95.19 233 VAL A N 1
ATOM 1784 C CA . VAL A 1 233 ? -26.361 15.580 37.615 1.00 95.19 233 VAL A CA 1
ATOM 1785 C C . VAL A 1 233 ? -25.893 14.295 38.294 1.00 95.19 233 VAL A C 1
ATOM 1787 O O . VAL A 1 233 ? -24.957 13.655 37.826 1.00 95.19 233 VAL A O 1
ATOM 1790 N N . LEU A 1 234 ? -26.567 13.905 39.381 1.00 94.62 234 LEU A N 1
ATOM 1791 C CA . LEU A 1 234 ? -26.276 12.692 40.152 1.00 94.62 234 LEU A CA 1
ATOM 1792 C C . LEU A 1 234 ? -27.326 11.609 39.869 1.00 94.62 234 LEU A C 1
ATOM 1794 O O . LEU A 1 234 ? -28.369 11.545 40.524 1.00 94.62 234 LEU A O 1
ATOM 1798 N N . SER A 1 235 ? -27.066 10.768 38.872 1.00 91.38 235 SER A N 1
ATOM 1799 C CA . SER A 1 235 ? -28.029 9.772 38.392 1.00 91.38 235 SER A CA 1
ATOM 1800 C C . SER A 1 235 ? -28.301 8.670 39.419 1.00 91.38 235 SER A C 1
ATOM 1802 O O . SER A 1 235 ? -27.397 8.110 40.044 1.00 91.38 235 SER A O 1
ATOM 1804 N N . GLY A 1 236 ? -29.583 8.338 39.595 1.00 88.56 236 GLY A N 1
ATOM 1805 C CA . GLY A 1 236 ? -30.038 7.349 40.577 1.00 88.56 236 GLY A CA 1
ATOM 1806 C C . GLY A 1 236 ? -30.116 7.859 42.022 1.00 88.56 236 GLY A C 1
ATOM 1807 O O . GLY A 1 236 ? -30.314 7.052 42.929 1.00 88.56 236 GLY A O 1
ATOM 1808 N N . PHE A 1 237 ? -29.984 9.171 42.255 1.00 91.44 237 PHE A N 1
ATOM 1809 C CA . PHE A 1 237 ? -30.109 9.788 43.578 1.00 91.44 237 PHE A CA 1
ATOM 1810 C C . PHE A 1 237 ? -31.163 10.907 43.571 1.00 91.44 237 PHE A C 1
ATOM 1812 O O . PHE A 1 237 ? -31.148 11.766 42.694 1.00 91.44 237 PHE A O 1
ATOM 1819 N N . ASN A 1 238 ? -32.099 10.899 44.527 1.00 89.19 238 ASN A N 1
ATOM 1820 C CA . ASN A 1 238 ? -33.272 11.790 44.524 1.00 89.19 238 ASN A CA 1
ATOM 1821 C C . ASN A 1 238 ? -33.548 12.507 45.858 1.00 89.19 238 ASN A C 1
ATOM 1823 O O . ASN A 1 238 ? -34.550 13.215 45.962 1.00 89.19 238 ASN A O 1
ATOM 1827 N N . ASP A 1 239 ? -32.685 12.346 46.863 1.00 93.44 239 ASP A N 1
ATOM 1828 C CA . ASP A 1 239 ? -32.826 13.047 48.139 1.00 93.44 239 ASP A CA 1
ATOM 1829 C C . ASP A 1 239 ? -32.215 14.452 48.050 1.00 93.44 239 ASP A C 1
ATOM 1831 O O . ASP A 1 239 ? -30.997 14.643 48.115 1.00 93.44 239 ASP A O 1
ATOM 1835 N N . ASN A 1 240 ? -33.075 15.451 47.856 1.00 93.25 240 ASN A N 1
ATOM 1836 C CA . ASN A 1 240 ? -32.653 16.838 47.710 1.00 93.25 240 ASN A CA 1
ATOM 1837 C C . ASN A 1 240 ? -32.240 17.495 49.036 1.00 93.25 240 ASN A C 1
ATOM 1839 O O . ASN A 1 240 ? -31.580 18.533 48.988 1.00 93.25 240 ASN A O 1
ATOM 1843 N N . SER A 1 241 ? -32.562 16.918 50.202 1.00 96.88 241 SER A N 1
ATOM 1844 C CA . SER A 1 241 ? -32.172 17.530 51.476 1.00 96.88 241 SER A CA 1
ATOM 1845 C C . SER A 1 241 ? -30.654 17.535 51.636 1.00 96.88 241 SER A C 1
ATOM 1847 O O . SER A 1 241 ? -30.099 18.489 52.162 1.00 96.88 241 SER A O 1
ATOM 1849 N N . VAL A 1 242 ? -29.964 16.525 51.093 1.00 96.88 242 VAL A N 1
ATOM 1850 C CA . VAL A 1 242 ? -28.504 16.403 51.186 1.00 96.88 242 VAL A CA 1
ATOM 1851 C C . VAL A 1 242 ? -27.789 17.593 50.542 1.00 96.88 242 VAL A C 1
ATOM 1853 O O . VAL A 1 242 ? -26.879 18.159 51.146 1.00 96.88 242 VAL A O 1
ATOM 1856 N N . ILE A 1 243 ? -28.191 18.003 49.332 1.00 95.81 243 ILE A N 1
ATOM 1857 C CA . ILE A 1 243 ? -27.546 19.139 48.658 1.00 95.81 243 ILE A CA 1
ATOM 1858 C C . ILE A 1 243 ? -27.923 20.471 49.313 1.00 95.81 243 ILE A C 1
ATOM 1860 O O . ILE A 1 243 ? -27.073 21.354 49.412 1.00 95.81 243 ILE A O 1
ATOM 1864 N N . ILE A 1 244 ? -29.163 20.597 49.804 1.00 97.12 244 ILE A N 1
ATOM 1865 C CA . ILE A 1 244 ? -29.629 21.775 50.548 1.00 97.12 244 ILE A CA 1
ATOM 1866 C C . ILE A 1 244 ? -28.793 21.941 51.821 1.00 97.12 244 ILE A C 1
ATOM 1868 O O . ILE A 1 244 ? -28.200 22.998 52.020 1.00 97.12 244 ILE A O 1
ATOM 1872 N N . ASP A 1 245 ? -28.637 20.877 52.611 1.00 98.00 245 ASP A N 1
ATOM 1873 C CA . ASP A 1 245 ? -27.851 20.883 53.845 1.00 98.00 245 ASP A CA 1
ATOM 1874 C C . ASP A 1 245 ? -26.379 21.242 53.584 1.00 98.00 245 ASP A C 1
ATOM 1876 O O . ASP A 1 245 ? -25.758 21.965 54.368 1.00 98.00 245 ASP A O 1
ATOM 1880 N N . LEU A 1 246 ? -25.790 20.759 52.483 1.00 98.06 246 LEU A N 1
ATOM 1881 C CA . LEU A 1 246 ? -24.416 21.106 52.105 1.00 98.06 246 LEU A CA 1
ATOM 1882 C C . LEU A 1 246 ? -24.268 22.595 51.759 1.00 98.06 246 LEU A C 1
ATOM 1884 O O . LEU A 1 246 ? -23.226 23.182 52.063 1.00 98.06 246 LEU A O 1
ATOM 1888 N N . VAL A 1 247 ? -25.282 23.212 51.148 1.00 97.88 247 VAL A N 1
ATOM 1889 C CA . VAL A 1 247 ? -25.290 24.653 50.855 1.00 97.88 247 VAL A CA 1
ATOM 1890 C C . VAL A 1 247 ? -25.513 25.467 52.129 1.00 97.88 247 VAL A C 1
ATOM 1892 O O . VAL A 1 247 ? -24.729 26.371 52.419 1.00 97.88 247 VAL A O 1
ATOM 1895 N N . GLU A 1 248 ? -26.519 25.119 52.934 1.00 97.75 248 GLU A N 1
ATOM 1896 C CA . GLU A 1 248 ? -26.854 25.826 54.179 1.00 97.75 248 GLU A CA 1
ATOM 1897 C C . GLU A 1 248 ? -25.702 25.804 55.193 1.00 97.75 248 GLU A C 1
ATOM 1899 O O . GLU A 1 248 ? -25.442 26.800 55.871 1.00 97.75 248 GLU A O 1
ATOM 1904 N N . ASN A 1 249 ? -24.950 24.700 55.252 1.00 96.88 249 ASN A N 1
ATOM 1905 C CA . ASN A 1 249 ? -23.783 24.562 56.124 1.00 96.88 249 ASN A CA 1
ATOM 1906 C C . ASN A 1 249 ? -22.467 25.061 55.490 1.00 96.88 249 ASN A C 1
ATOM 1908 O O . ASN A 1 249 ? -21.392 24.864 56.063 1.00 96.88 249 ASN A O 1
ATOM 1912 N N . GLY A 1 250 ? -22.519 25.693 54.310 1.00 96.44 250 GLY A N 1
ATOM 1913 C CA . GLY A 1 250 ? -21.370 26.326 53.652 1.00 96.44 250 GLY A CA 1
ATOM 1914 C C . GLY A 1 250 ? -20.325 25.361 53.077 1.00 96.44 250 GLY A C 1
ATOM 1915 O O . GLY A 1 250 ? -19.192 25.765 52.812 1.00 96.44 250 GLY A O 1
ATOM 1916 N N . LYS A 1 251 ? -20.671 24.082 52.892 1.00 97.31 251 LYS A N 1
ATOM 1917 C CA . LYS A 1 251 ? -19.802 23.066 52.270 1.00 97.31 251 LYS A CA 1
ATOM 1918 C C . LYS A 1 251 ? -19.793 23.167 50.745 1.00 97.31 251 LYS A C 1
ATOM 1920 O O . LYS A 1 251 ? -18.753 22.932 50.123 1.00 97.31 251 LYS A O 1
ATOM 1925 N N . LEU A 1 252 ? -20.920 23.573 50.161 1.00 97.69 252 LEU A N 1
ATOM 1926 C CA . LEU A 1 252 ? -21.074 23.944 48.754 1.00 97.69 252 LEU A CA 1
ATOM 1927 C C . LEU A 1 252 ? -21.550 25.395 48.647 1.00 97.69 252 LEU A C 1
ATOM 1929 O O . LEU A 1 252 ? -22.353 25.849 49.456 1.00 97.69 252 LEU A O 1
ATOM 1933 N N . SER A 1 253 ? -21.066 26.131 47.645 1.00 97.50 253 SER A N 1
ATOM 1934 C CA . SER A 1 253 ? -21.605 27.459 47.345 1.00 97.50 253 SER A CA 1
ATOM 1935 C C . SER A 1 253 ? -22.863 27.343 46.488 1.00 97.50 253 SER A C 1
ATOM 1937 O O . SER A 1 253 ? -22.942 26.501 45.590 1.00 97.50 253 SER A O 1
ATOM 1939 N N . GLU A 1 254 ? -23.822 28.242 46.713 1.00 97.00 254 GLU A N 1
ATOM 1940 C CA . GLU A 1 254 ? -25.010 28.358 45.860 1.00 97.00 254 GLU A CA 1
ATOM 1941 C C . GLU A 1 254 ? -24.617 28.617 44.393 1.00 97.00 254 GLU A C 1
ATOM 1943 O O . GLU A 1 254 ? -25.195 28.041 43.482 1.00 97.00 254 GLU A O 1
ATOM 1948 N N . GLU A 1 255 ? -23.556 29.396 44.147 1.00 97.56 255 GLU A N 1
ATOM 1949 C CA . GLU A 1 255 ? -23.011 29.653 42.805 1.00 97.56 255 GLU A CA 1
ATOM 1950 C C . GLU A 1 255 ? -22.567 28.373 42.074 1.00 97.56 255 GLU A C 1
ATOM 1952 O O . GLU A 1 255 ? -22.846 28.198 40.882 1.00 97.56 255 GLU A O 1
ATOM 1957 N N . ARG A 1 256 ? -21.913 27.437 42.778 1.00 95.62 256 ARG A N 1
ATOM 1958 C CA . ARG A 1 256 ? -21.502 26.161 42.179 1.00 95.62 256 ARG A CA 1
ATOM 1959 C C . ARG A 1 256 ? -22.717 25.324 41.789 1.00 95.62 256 ARG A C 1
ATOM 1961 O O . ARG A 1 256 ? -22.712 24.754 40.698 1.00 95.62 256 ARG A O 1
ATOM 1968 N N . VAL A 1 257 ? -23.744 25.281 42.638 1.00 95.88 257 VAL A N 1
ATOM 1969 C CA . VAL A 1 257 ? -25.008 24.578 42.351 1.00 95.88 257 VAL A CA 1
ATOM 1970 C C . VAL A 1 257 ? -25.753 25.253 41.195 1.00 95.88 257 VAL A C 1
ATOM 1972 O O . VAL A 1 257 ? -26.162 24.576 40.254 1.00 95.88 257 VAL A O 1
ATOM 1975 N N . ASN A 1 258 ? -25.833 26.586 41.187 1.00 96.31 258 ASN A N 1
ATOM 1976 C CA . ASN A 1 258 ? -26.443 27.370 40.111 1.00 96.31 258 ASN A CA 1
ATOM 1977 C C . ASN A 1 258 ? -25.760 27.133 38.759 1.00 96.31 258 ASN A C 1
ATOM 1979 O O . ASN A 1 258 ? -26.429 27.132 37.729 1.00 96.31 258 ASN A O 1
ATOM 1983 N N . THR A 1 259 ? -24.449 26.876 38.745 1.00 96.00 259 THR A N 1
ATOM 1984 C CA . THR A 1 259 ? -23.724 26.498 37.523 1.00 96.00 259 THR A CA 1
ATOM 1985 C C . THR A 1 259 ? -24.234 25.168 36.954 1.00 96.00 259 THR A C 1
ATOM 1987 O O . THR A 1 259 ? -24.510 25.093 35.756 1.00 96.00 259 THR A O 1
ATOM 1990 N N . SER A 1 260 ? -24.423 24.145 37.798 1.00 96.00 260 SER A N 1
ATOM 1991 C CA . SER A 1 260 ? -24.987 22.849 37.382 1.00 96.00 260 SER A CA 1
ATOM 1992 C C . SER A 1 260 ? -26.425 22.996 36.885 1.00 96.00 260 SER A C 1
ATOM 1994 O O . SER A 1 260 ? -26.772 22.511 35.809 1.00 96.00 260 SER A O 1
ATOM 1996 N N . VAL A 1 261 ? -27.250 23.734 37.638 1.00 95.44 261 VAL A N 1
ATOM 1997 C CA . VAL A 1 261 ? -28.652 24.003 37.286 1.00 95.44 261 VAL A CA 1
ATOM 1998 C C . VAL A 1 261 ? -28.744 24.746 35.955 1.00 95.44 261 VAL A C 1
ATOM 2000 O O . VAL A 1 261 ? -29.556 24.380 35.111 1.00 95.44 261 VAL A O 1
ATOM 2003 N N . LYS A 1 262 ? -27.887 25.748 35.719 1.00 96.69 262 LYS A N 1
ATOM 2004 C CA . LYS A 1 262 ? -27.863 26.495 34.457 1.00 96.69 262 LYS A CA 1
ATOM 2005 C C . LYS A 1 262 ? -27.548 25.588 33.269 1.00 96.69 262 LYS A C 1
ATOM 2007 O O . LYS A 1 262 ? -28.250 25.684 32.270 1.00 96.69 262 LYS A O 1
ATOM 2012 N N . ARG A 1 263 ? -26.532 24.722 33.360 1.00 95.06 263 ARG A N 1
ATOM 2013 C CA . ARG A 1 263 ? -26.176 23.783 32.277 1.00 95.06 263 ARG A CA 1
ATOM 2014 C C . ARG A 1 263 ? -27.332 22.845 31.944 1.00 95.06 263 ARG A C 1
ATOM 2016 O O . ARG A 1 263 ? -27.715 22.751 30.785 1.00 95.06 263 ARG A O 1
ATOM 2023 N N . LEU A 1 264 ? -27.919 22.225 32.970 1.00 93.31 264 LEU A N 1
ATOM 2024 C CA . LEU A 1 264 ? -29.045 21.307 32.807 1.00 93.31 264 LEU A CA 1
ATOM 2025 C C . LEU A 1 264 ? -30.275 22.003 32.207 1.00 93.31 264 LEU A C 1
ATOM 2027 O O . LEU A 1 264 ? -30.888 21.487 31.279 1.00 93.31 264 LEU A O 1
ATOM 2031 N N . LEU A 1 265 ? -30.643 23.175 32.732 1.00 94.69 265 LEU A N 1
ATOM 2032 C CA . LEU A 1 265 ? -31.822 23.893 32.254 1.00 94.69 265 LEU A CA 1
ATOM 2033 C C . LEU A 1 265 ? -31.618 24.468 30.852 1.00 94.69 265 LEU A C 1
ATOM 2035 O O . LEU A 1 265 ? -32.564 24.442 30.079 1.00 94.69 265 LEU A O 1
ATOM 2039 N N . THR A 1 266 ? -30.420 24.956 30.508 1.00 93.12 266 THR A N 1
ATOM 2040 C CA . THR A 1 266 ? -30.139 25.505 29.166 1.00 93.12 266 THR A CA 1
ATOM 2041 C C . THR A 1 266 ? -30.463 24.472 28.089 1.00 93.12 266 THR A C 1
ATOM 2043 O O . THR A 1 266 ? -31.265 24.760 27.208 1.00 93.12 266 THR A O 1
ATOM 2046 N N . GLU A 1 267 ? -29.962 23.244 28.241 1.00 92.12 267 GLU A N 1
ATOM 2047 C CA . GLU A 1 267 ? -30.257 22.131 27.331 1.00 92.12 267 GLU A CA 1
ATOM 2048 C C . GLU A 1 267 ? -31.769 21.839 27.238 1.00 92.12 267 GLU A C 1
ATOM 2050 O O . GLU A 1 267 ? -32.317 21.683 26.148 1.00 92.12 267 GLU A O 1
ATOM 2055 N N . GLN A 1 268 ? -32.484 21.825 28.369 1.00 93.00 268 GLN A N 1
ATOM 2056 C CA . GLN A 1 268 ? -33.932 21.571 28.393 1.00 93.00 268 GLN A CA 1
ATOM 2057 C C . GLN A 1 268 ? -34.765 22.697 27.754 1.00 93.00 268 GLN A C 1
ATOM 2059 O O . GLN A 1 268 ? -35.784 22.413 27.117 1.00 93.00 268 GLN A O 1
ATOM 2064 N N . PHE A 1 269 ? -34.354 23.958 27.920 1.00 93.88 269 PHE A N 1
ATOM 2065 C CA . PHE A 1 269 ? -34.990 25.113 27.280 1.00 93.88 269 PHE A CA 1
ATOM 2066 C C . PHE A 1 269 ? -34.722 25.137 25.771 1.00 93.88 269 PHE A C 1
ATOM 2068 O O . PHE A 1 269 ? -35.648 25.357 24.997 1.00 93.88 269 PHE A O 1
ATOM 2075 N N . GLU A 1 270 ? -33.496 24.856 25.327 1.00 92.69 270 GLU A N 1
ATOM 2076 C CA . GLU A 1 270 ? -33.159 24.778 23.895 1.00 92.69 270 GLU A CA 1
ATOM 2077 C C . GLU A 1 270 ? -33.905 23.633 23.191 1.00 92.69 270 GLU A C 1
ATOM 2079 O O . GLU A 1 270 ? -34.370 23.782 22.059 1.00 92.69 270 GLU A O 1
ATOM 2084 N N . LEU A 1 271 ? -34.123 22.519 23.899 1.00 93.25 271 LEU A N 1
ATOM 2085 C CA . LEU A 1 271 ? -34.996 21.434 23.452 1.00 93.25 271 LEU A CA 1
ATOM 2086 C C . LEU A 1 271 ? -36.484 21.816 23.422 1.00 93.25 271 LEU A C 1
ATOM 2088 O O . LEU A 1 271 ? -37.288 21.018 22.947 1.00 93.25 271 LEU A O 1
ATOM 2092 N N . GLY A 1 272 ? -36.903 22.978 23.921 1.00 91.75 272 GLY A N 1
ATOM 2093 C CA . GLY A 1 272 ? -38.303 23.407 23.893 1.00 91.75 272 GLY A CA 1
ATOM 2094 C C . GLY A 1 272 ? -39.221 22.676 24.883 1.00 91.75 272 GLY A C 1
ATOM 2095 O O . GLY A 1 272 ? -40.441 22.650 24.685 1.00 91.75 272 GLY A O 1
ATOM 2096 N N . LEU A 1 273 ? -38.662 22.027 25.915 1.00 92.00 273 LEU A N 1
ATOM 2097 C CA . LEU A 1 273 ? -39.431 21.188 26.848 1.00 92.00 273 LEU A CA 1
ATOM 2098 C C . LEU A 1 273 ? -40.369 21.999 27.751 1.00 92.00 273 LEU A C 1
ATOM 2100 O O . LEU A 1 273 ? -41.340 21.452 28.272 1.00 92.00 273 LEU A O 1
ATOM 2104 N N . PHE A 1 274 ? -40.103 23.292 27.931 1.00 92.62 274 PHE A N 1
ATOM 2105 C CA . PHE A 1 274 ? -40.954 24.189 28.714 1.00 92.62 274 PHE A CA 1
ATOM 2106 C C . PHE A 1 274 ? -42.014 24.878 27.844 1.00 92.62 274 PHE A C 1
ATOM 2108 O O . PHE A 1 274 ? -43.094 25.212 28.332 1.00 92.62 274 PHE A O 1
ATOM 2115 N N . GLU A 1 275 ? -41.727 25.062 26.556 1.00 89.81 275 GLU A N 1
ATOM 2116 C CA . GLU A 1 275 ? -42.569 25.746 25.580 1.00 89.81 275 GLU A CA 1
ATOM 2117 C C . GLU A 1 275 ? -43.668 24.829 25.033 1.00 89.81 275 GLU A C 1
ATOM 2119 O O . GLU A 1 275 ? -44.832 25.230 24.973 1.00 89.81 275 GLU A O 1
ATOM 2124 N N . ASN A 1 276 ? -43.318 23.603 24.628 1.00 85.25 276 ASN A N 1
ATOM 2125 C CA . ASN A 1 276 ? -44.281 22.615 24.144 1.00 85.25 276 ASN A CA 1
ATOM 2126 C C . ASN A 1 276 ? -43.799 21.168 24.388 1.00 85.25 276 ASN A C 1
ATOM 2128 O O . ASN A 1 276 ? -43.177 20.574 23.506 1.00 85.25 276 ASN A O 1
ATOM 2132 N N . PRO A 1 277 ? -44.136 20.563 25.541 1.00 82.50 277 PRO A N 1
ATOM 2133 C CA . PRO A 1 277 ? -43.725 19.197 25.873 1.00 82.50 277 PRO A CA 1
ATOM 2134 C C . PRO A 1 277 ? -44.602 18.106 25.235 1.00 82.50 277 PRO A C 1
ATOM 2136 O O . PRO A 1 277 ? -44.371 16.920 25.469 1.00 82.50 277 PRO A O 1
ATOM 2139 N N . TYR A 1 278 ? -45.652 18.473 24.496 1.00 88.75 278 TYR A N 1
ATOM 2140 C CA . TYR A 1 278 ? -46.634 17.522 23.978 1.00 88.75 278 TYR A CA 1
ATOM 2141 C C . TYR A 1 278 ? -46.273 17.027 22.578 1.00 88.75 278 TYR A C 1
ATOM 2143 O O . TYR A 1 278 ? -45.769 17.777 21.742 1.00 88.75 278 TYR A O 1
ATOM 2151 N N . VAL A 1 279 ? -46.615 15.768 22.306 1.00 90.69 279 VAL A N 1
ATOM 2152 C CA . VAL A 1 279 ? -46.480 15.145 20.984 1.00 90.69 279 VAL A CA 1
ATOM 2153 C C . VAL A 1 279 ? -47.814 15.029 20.260 1.00 90.69 279 VAL A C 1
ATOM 2155 O O . VAL A 1 279 ? -48.873 15.034 20.885 1.00 90.69 279 VAL A O 1
ATOM 2158 N N . ASP A 1 280 ? -47.745 14.898 18.935 1.00 91.69 280 ASP A N 1
ATOM 2159 C CA . ASP A 1 280 ? -48.888 14.618 18.066 1.00 91.69 280 ASP A CA 1
ATOM 2160 C C . ASP A 1 280 ? -49.021 13.094 17.841 1.00 91.69 280 ASP A C 1
ATOM 2162 O O . ASP A 1 280 ? -48.167 12.502 17.168 1.00 91.69 280 ASP A O 1
ATOM 2166 N N . PRO A 1 281 ? -50.075 12.441 18.375 1.00 91.50 281 PRO A N 1
ATOM 2167 C CA . PRO A 1 281 ? -50.283 11.001 18.221 1.00 91.50 281 PRO A CA 1
ATOM 2168 C C . PRO A 1 281 ? -50.437 10.536 16.765 1.00 91.50 281 PRO A C 1
ATOM 2170 O O . PRO A 1 281 ? -50.047 9.408 16.444 1.00 91.50 281 PRO A O 1
ATOM 2173 N N . ASP A 1 282 ? -50.971 11.381 15.877 1.00 93.25 282 ASP A N 1
ATOM 2174 C CA . ASP A 1 282 ? -51.144 11.039 14.462 1.00 93.25 282 ASP A CA 1
ATOM 2175 C C . ASP A 1 282 ? -49.785 11.046 13.747 1.00 93.25 282 ASP A C 1
ATOM 2177 O O . ASP A 1 282 ? -49.464 10.125 12.989 1.00 93.25 282 ASP A O 1
ATOM 2181 N N . ARG A 1 283 ? -48.928 12.030 14.062 1.00 92.00 283 ARG A N 1
ATOM 2182 C CA . ARG A 1 283 ? -47.534 12.076 13.587 1.00 92.00 283 ARG A CA 1
ATOM 2183 C C . ARG A 1 283 ? -46.730 10.875 14.089 1.00 92.00 283 ARG A C 1
ATOM 2185 O O . ARG A 1 283 ? -46.010 10.265 13.298 1.00 92.00 283 ARG A O 1
ATOM 2192 N N . ALA A 1 284 ? -46.861 10.523 15.368 1.00 91.25 284 ALA A N 1
ATOM 2193 C CA . ALA A 1 284 ? -46.195 9.359 15.953 1.00 91.25 284 ALA A CA 1
ATOM 2194 C C . ALA A 1 284 ? -46.587 8.060 15.232 1.00 91.25 284 ALA A C 1
ATOM 2196 O O . ALA A 1 284 ? -45.720 7.281 14.839 1.00 91.25 284 ALA A O 1
ATOM 2197 N N . SER A 1 285 ? -47.886 7.874 14.975 1.00 88.44 285 SER A N 1
ATOM 2198 C CA . SER A 1 285 ? -48.421 6.699 14.272 1.00 88.44 285 SER A CA 1
ATOM 2199 C C . SER A 1 285 ? -47.952 6.596 12.813 1.00 88.44 285 SER A C 1
ATOM 2201 O O . SER A 1 285 ? -47.938 5.503 12.251 1.00 88.44 285 SER A O 1
ATOM 2203 N N . TYR A 1 286 ? -47.578 7.717 12.188 1.00 90.12 286 TYR A N 1
ATOM 2204 C CA . TYR A 1 286 ? -47.053 7.756 10.820 1.00 90.12 286 TYR A CA 1
ATOM 2205 C C . TYR A 1 286 ? -45.537 7.496 10.731 1.00 90.12 286 TYR A C 1
ATOM 2207 O O . TYR A 1 286 ? -45.057 6.931 9.741 1.00 90.12 286 TYR A O 1
ATOM 2215 N N . LEU A 1 287 ? -44.769 7.947 11.729 1.00 92.81 287 LEU A N 1
ATOM 2216 C CA . LEU A 1 287 ? -43.303 7.883 11.713 1.00 92.81 287 LEU A CA 1
ATOM 2217 C C . LEU A 1 287 ? -42.749 6.604 12.343 1.00 92.81 287 LEU A C 1
ATOM 2219 O O . LEU A 1 287 ? -41.828 6.016 11.778 1.00 92.81 287 LEU A O 1
ATOM 2223 N N . VAL A 1 288 ? -43.300 6.159 13.473 1.00 91.56 288 VAL A N 1
ATOM 2224 C CA . VAL A 1 288 ? -42.807 4.962 14.166 1.00 91.56 288 VAL A CA 1
ATOM 2225 C C . VAL A 1 288 ? -43.115 3.718 13.339 1.00 91.56 288 VAL A C 1
ATOM 2227 O O . VAL A 1 288 ? -44.264 3.473 12.967 1.00 91.56 288 VAL A O 1
ATOM 2230 N N . GLY A 1 289 ? -42.083 2.930 13.034 1.00 81.25 289 GLY A N 1
ATOM 2231 C CA . GLY A 1 289 ? -42.231 1.704 12.245 1.00 81.25 289 GLY A CA 1
ATOM 2232 C C . GLY A 1 289 ? -42.506 1.967 10.767 1.00 81.25 289 GLY A C 1
ATOM 2233 O O . GLY A 1 289 ? -42.984 1.086 10.043 1.00 81.25 289 GLY A O 1
ATOM 2234 N N . ASN A 1 290 ? -42.211 3.183 10.296 1.00 90.00 290 ASN A N 1
ATOM 2235 C CA . ASN A 1 290 ? -42.395 3.559 8.905 1.00 90.00 290 ASN A CA 1
ATOM 2236 C C . ASN A 1 290 ? -41.615 2.614 7.976 1.00 90.00 290 ASN A C 1
ATOM 2238 O O . ASN A 1 290 ? -40.428 2.336 8.166 1.00 90.00 290 ASN A O 1
ATOM 2242 N N . ARG A 1 291 ? -42.270 2.136 6.910 1.00 92.12 291 ARG A N 1
ATOM 2243 C CA . ARG A 1 291 ? -41.664 1.164 5.989 1.00 92.12 291 ARG A CA 1
ATOM 2244 C C . ARG A 1 291 ? -40.418 1.709 5.283 1.00 92.12 291 ARG A C 1
ATOM 2246 O O . ARG A 1 291 ? -39.544 0.917 4.944 1.00 92.12 291 ARG A O 1
ATOM 2253 N N . ALA A 1 292 ? -40.321 3.018 5.052 1.00 92.56 292 ALA A N 1
ATOM 2254 C CA . ALA A 1 292 ? -39.129 3.640 4.479 1.00 92.56 292 ALA A CA 1
ATOM 2255 C C . ALA A 1 292 ? -37.931 3.544 5.437 1.00 92.56 292 ALA A C 1
ATOM 2257 O O . ALA A 1 292 ? -36.861 3.109 5.015 1.00 92.56 292 ALA A O 1
ATOM 2258 N N . TYR A 1 293 ? -38.139 3.841 6.723 1.00 94.25 293 TYR A N 1
ATOM 2259 C CA . TYR A 1 293 ? -37.125 3.676 7.769 1.00 94.25 293 TYR A CA 1
ATOM 2260 C C . TYR A 1 293 ? -36.714 2.217 7.919 1.00 94.25 293 TYR A C 1
ATOM 2262 O O . TYR A 1 293 ? -35.529 1.897 7.872 1.00 94.25 293 TYR A O 1
ATOM 2270 N N . GLN A 1 294 ? -37.686 1.303 7.957 1.00 92.19 294 GLN A N 1
ATOM 2271 C CA . GLN A 1 294 ? -37.377 -0.121 8.033 1.00 92.19 294 GLN A CA 1
ATOM 2272 C C . GLN A 1 294 ? -36.604 -0.627 6.804 1.00 92.19 294 GLN A C 1
ATOM 2274 O O . GLN A 1 294 ? -35.760 -1.502 6.956 1.00 92.19 294 GLN A O 1
ATOM 2279 N N . ARG A 1 295 ? -36.834 -0.091 5.595 1.00 92.69 295 ARG A N 1
ATOM 2280 C CA . ARG A 1 295 ? -36.050 -0.456 4.396 1.00 92.69 295 ARG A CA 1
ATOM 2281 C C . ARG A 1 295 ? -34.587 -0.028 4.503 1.00 92.69 295 ARG A C 1
ATOM 2283 O O . ARG A 1 295 ? -33.718 -0.776 4.063 1.00 92.69 295 ARG A O 1
ATOM 2290 N N . LYS A 1 296 ? -34.321 1.149 5.076 1.00 93.25 296 LYS A N 1
ATOM 2291 C CA . LYS A 1 296 ? -32.956 1.622 5.351 1.00 93.25 296 LYS A CA 1
ATOM 2292 C C . LYS A 1 296 ? -32.273 0.775 6.416 1.00 93.25 296 LYS A C 1
ATOM 2294 O O . LYS A 1 296 ? -31.136 0.356 6.230 1.00 93.25 296 LYS A O 1
ATOM 2299 N N . ALA A 1 297 ? -33.013 0.416 7.454 1.00 92.69 297 ALA A N 1
ATOM 2300 C CA . ALA A 1 297 ? -32.520 -0.476 8.486 1.00 92.69 297 ALA A CA 1
ATOM 2301 C C . ALA A 1 297 ? -32.225 -1.890 7.933 1.00 92.69 297 ALA A C 1
ATOM 2303 O O . ALA A 1 297 ? -31.167 -2.455 8.187 1.00 92.69 297 ALA A O 1
ATOM 2304 N N . GLU A 1 298 ? -33.103 -2.429 7.076 1.00 91.69 298 GLU A N 1
ATOM 2305 C CA . GLU A 1 298 ? -32.888 -3.687 6.342 1.00 91.69 298 GLU A CA 1
ATOM 2306 C C . GLU A 1 298 ? -31.649 -3.619 5.421 1.00 91.69 298 GLU A C 1
ATOM 2308 O O . GLU A 1 298 ? -30.939 -4.613 5.280 1.00 91.69 298 GLU A O 1
ATOM 2313 N N . GLU A 1 299 ? -31.370 -2.468 4.794 1.00 91.56 299 GLU A N 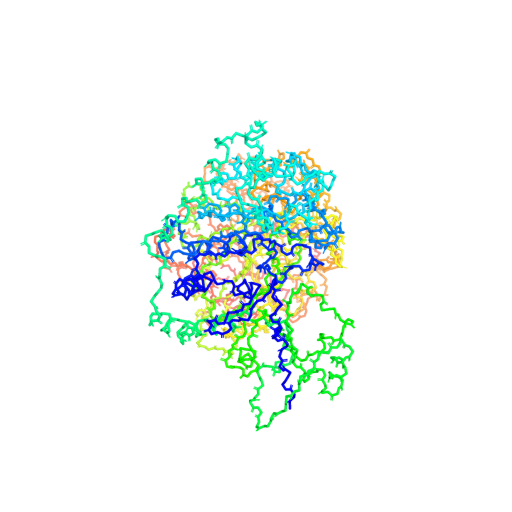1
ATOM 2314 C CA . GLU A 1 299 ? -30.135 -2.235 4.026 1.00 91.56 299 GLU A CA 1
ATOM 2315 C C . GLU A 1 299 ? -28.903 -2.321 4.929 1.00 91.56 299 GLU A C 1
ATOM 2317 O O . GLU A 1 299 ? -27.977 -3.069 4.618 1.00 91.56 299 GLU A O 1
ATOM 2322 N N . ALA A 1 300 ? -28.923 -1.639 6.077 1.00 91.81 300 ALA A N 1
ATOM 2323 C CA . ALA A 1 300 ? -27.823 -1.673 7.033 1.00 91.81 300 ALA A CA 1
ATOM 2324 C C . ALA A 1 300 ? -27.550 -3.069 7.588 1.00 91.81 300 ALA A C 1
ATOM 2326 O O . ALA A 1 300 ? -26.395 -3.472 7.683 1.00 91.81 300 ALA A O 1
ATOM 2327 N N . GLN A 1 301 ? -28.599 -3.834 7.887 1.00 93.62 301 GLN A N 1
ATOM 2328 C CA . GLN A 1 301 ? -28.448 -5.210 8.355 1.00 93.62 301 GLN A CA 1
ATOM 2329 C C . GLN A 1 301 ? -27.786 -6.123 7.324 1.00 93.62 301 GLN A C 1
ATOM 2331 O O . GLN A 1 301 ? -27.033 -7.013 7.695 1.00 93.62 301 GLN A O 1
ATOM 2336 N N . ARG A 1 302 ? -28.064 -5.934 6.031 1.00 92.25 302 ARG A N 1
ATOM 2337 C CA . ARG A 1 302 ? -27.403 -6.716 4.979 1.00 92.25 302 ARG A CA 1
ATOM 2338 C C . ARG A 1 302 ? -25.966 -6.248 4.749 1.00 92.25 302 ARG A C 1
ATOM 2340 O O . ARG A 1 302 ? -25.075 -7.07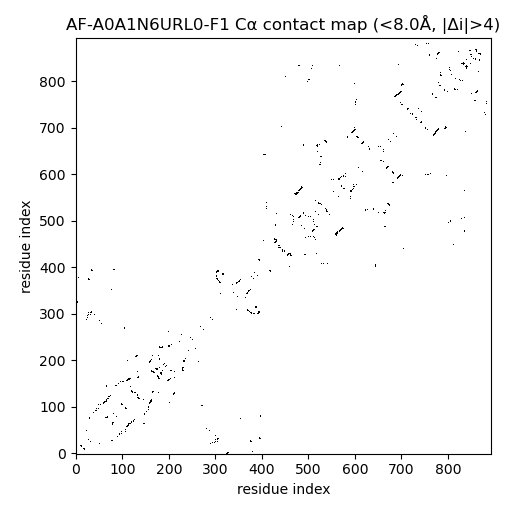8 4.595 1.00 92.25 302 ARG A O 1
ATOM 2347 N N . LYS A 1 303 ? -25.736 -4.928 4.767 1.00 89.62 303 LYS A N 1
ATOM 2348 C CA . LYS A 1 303 ? -24.406 -4.309 4.635 1.00 89.62 303 LYS A CA 1
ATOM 2349 C C . LYS A 1 303 ? -23.443 -4.697 5.755 1.00 89.62 303 LYS A C 1
ATOM 2351 O O . LYS A 1 303 ? -22.242 -4.707 5.524 1.00 89.62 303 LYS A O 1
ATOM 2356 N N . SER A 1 304 ? -23.945 -4.988 6.952 1.00 92.56 304 SER A N 1
ATOM 2357 C CA . SER A 1 304 ? -23.105 -5.258 8.121 1.00 92.56 304 SER A CA 1
ATOM 2358 C C . SER A 1 304 ? -22.594 -6.697 8.222 1.00 92.56 304 SER A C 1
ATOM 2360 O O . SER A 1 304 ? -21.703 -6.956 9.027 1.00 92.56 304 SER A O 1
ATOM 2362 N N . ILE A 1 305 ? -23.127 -7.637 7.430 1.00 92.06 305 ILE A N 1
ATOM 2363 C CA . ILE A 1 305 ? -22.710 -9.047 7.476 1.00 92.06 305 ILE A CA 1
ATOM 2364 C C . ILE A 1 305 ? -21.358 -9.210 6.776 1.00 92.06 305 ILE A C 1
ATOM 2366 O O . ILE A 1 305 ? -21.196 -8.799 5.622 1.00 92.06 305 ILE A O 1
ATOM 2370 N N . VAL A 1 306 ? -20.408 -9.836 7.471 1.00 88.56 306 VAL A N 1
ATOM 2371 C CA . VAL A 1 306 ? -19.041 -10.100 7.001 1.00 88.56 306 VAL A CA 1
ATOM 2372 C C . VAL A 1 306 ? -18.946 -11.560 6.571 1.00 88.56 306 VAL A C 1
ATOM 2374 O O . VAL A 1 306 ? -19.283 -12.454 7.347 1.00 88.56 306 VAL A O 1
ATOM 2377 N N . MET A 1 307 ? -18.451 -11.814 5.361 1.00 90.50 307 MET A N 1
ATOM 2378 C CA . MET A 1 307 ? -18.032 -13.161 4.964 1.00 90.50 307 MET A CA 1
ATOM 2379 C C . MET A 1 307 ? -16.641 -13.427 5.538 1.00 90.50 307 MET A C 1
ATOM 2381 O O . MET A 1 307 ? -15.698 -12.729 5.171 1.00 90.50 307 MET A O 1
ATOM 2385 N N . LEU A 1 308 ? -16.520 -14.402 6.440 1.00 82.12 308 LEU A N 1
ATOM 2386 C CA . LEU A 1 308 ? -15.233 -14.819 7.002 1.00 82.12 308 LEU A CA 1
ATOM 2387 C C . LEU A 1 308 ? -14.605 -15.928 6.157 1.00 82.12 308 LEU A C 1
ATOM 2389 O O . LEU A 1 308 ? -13.436 -15.832 5.800 1.00 82.12 308 LEU A O 1
ATOM 2393 N N . GLU A 1 309 ? -15.389 -16.950 5.805 1.00 83.94 309 GLU A N 1
ATOM 2394 C CA . GLU A 1 309 ? -14.973 -18.055 4.934 1.00 83.94 309 GLU A CA 1
ATOM 2395 C C . GLU A 1 309 ? -16.160 -18.513 4.064 1.00 83.94 309 GLU A C 1
ATOM 2397 O O . GLU A 1 309 ? -17.304 -18.498 4.514 1.00 83.94 309 GLU A O 1
ATOM 2402 N N . ASN A 1 310 ? -15.897 -18.925 2.821 1.00 88.25 310 ASN A N 1
ATOM 2403 C CA . ASN A 1 310 ? -16.871 -19.562 1.921 1.00 88.25 310 ASN A CA 1
ATOM 2404 C C . ASN A 1 310 ? -16.143 -20.617 1.083 1.00 88.25 310 ASN A C 1
ATOM 2406 O O . ASN A 1 310 ? -15.692 -20.346 -0.033 1.00 88.25 310 ASN A O 1
ATOM 2410 N N . LYS A 1 311 ? -15.942 -21.791 1.670 1.00 82.06 311 LYS A N 1
ATOM 2411 C CA . LYS A 1 311 ? -15.201 -22.892 1.061 1.00 82.06 311 LYS A CA 1
ATOM 2412 C C . LYS A 1 311 ? -16.016 -23.522 -0.051 1.00 82.06 311 LYS A C 1
ATOM 2414 O O . LYS A 1 311 ? -17.240 -23.608 0.036 1.00 82.06 311 LYS A O 1
ATOM 2419 N N . ASP A 1 312 ? -15.314 -23.899 -1.115 1.00 82.81 312 ASP A N 1
ATOM 2420 C CA . ASP A 1 312 ? -15.890 -24.516 -2.314 1.00 82.81 312 ASP A CA 1
ATOM 2421 C C . ASP A 1 312 ? -17.082 -23.738 -2.905 1.00 82.81 312 ASP A C 1
ATOM 2423 O O . ASP A 1 312 ? -17.880 -24.283 -3.661 1.00 82.81 312 ASP A O 1
ATOM 2427 N N . GLN A 1 313 ? -17.190 -22.446 -2.562 1.00 83.75 313 GLN A N 1
ATOM 2428 C CA . GLN A 1 313 ? -18.281 -21.553 -2.941 1.00 83.75 313 GLN A CA 1
ATOM 2429 C C . GLN A 1 313 ? -19.680 -22.130 -2.647 1.00 83.75 313 GLN A C 1
ATOM 2431 O O . GLN A 1 313 ? -20.601 -21.957 -3.444 1.00 83.75 313 GLN A O 1
ATOM 2436 N N . ILE A 1 314 ? -19.864 -22.790 -1.494 1.00 84.44 314 ILE A N 1
ATOM 2437 C CA . ILE A 1 314 ? -21.169 -23.355 -1.099 1.00 84.44 314 ILE A CA 1
ATOM 2438 C C . ILE A 1 314 ? -22.277 -22.294 -0.996 1.00 84.44 314 ILE A C 1
ATOM 2440 O O . ILE A 1 314 ? -23.453 -22.597 -1.203 1.00 84.44 314 ILE A O 1
ATOM 2444 N N . LEU A 1 315 ? -21.921 -21.043 -0.684 1.00 84.25 315 LEU A N 1
ATOM 2445 C CA . LEU A 1 315 ? -22.827 -19.906 -0.806 1.00 84.25 315 LEU A CA 1
ATOM 2446 C C . LEU A 1 315 ? -22.682 -19.221 -2.179 1.00 84.25 315 LEU A C 1
ATOM 2448 O O . LEU A 1 315 ? -21.552 -18.918 -2.577 1.00 84.25 315 LEU A O 1
ATOM 2452 N N . PRO A 1 316 ? -23.800 -18.850 -2.836 1.00 88.00 316 PRO A N 1
ATOM 2453 C CA . PRO A 1 316 ? -25.173 -18.984 -2.348 1.00 88.00 316 PRO A CA 1
ATOM 2454 C C . PRO A 1 316 ? -25.761 -20.386 -2.559 1.00 88.00 316 PRO A C 1
ATOM 2456 O O . PRO A 1 316 ? -25.477 -21.044 -3.554 1.00 88.00 316 PRO A O 1
ATOM 2459 N N . ILE A 1 317 ? -26.664 -20.797 -1.669 1.00 83.50 317 ILE A N 1
ATOM 2460 C CA . ILE A 1 317 ? -27.450 -22.025 -1.848 1.00 83.50 317 ILE A CA 1
ATOM 2461 C C . ILE A 1 317 ? -28.724 -21.748 -2.654 1.00 83.50 317 ILE A C 1
ATOM 2463 O O . ILE A 1 317 ? -29.363 -20.701 -2.498 1.00 83.50 317 ILE A O 1
ATOM 2467 N N . GLU A 1 318 ? -29.142 -22.714 -3.477 1.00 78.75 318 GLU A N 1
ATOM 2468 C CA . GLU A 1 318 ? -30.473 -22.691 -4.092 1.00 78.75 318 GLU A CA 1
ATOM 2469 C C . GLU A 1 318 ? -31.557 -22.720 -3.006 1.00 78.75 318 GLU A C 1
ATOM 2471 O O . GLU A 1 318 ? -31.429 -23.428 -2.003 1.00 78.75 318 GLU A O 1
ATOM 2476 N N . GLN A 1 319 ? -32.642 -21.953 -3.190 1.00 69.00 319 GLN A N 1
ATOM 2477 C CA . GLN A 1 319 ? -33.746 -21.969 -2.229 1.00 69.00 319 GLN A CA 1
ATOM 2478 C C . GLN A 1 319 ? -34.318 -23.389 -2.112 1.00 69.00 319 GLN A C 1
ATOM 2480 O O . GLN A 1 319 ? -34.818 -23.924 -3.106 1.00 69.00 319 GLN A O 1
ATOM 2485 N N . PRO A 1 320 ? -34.291 -24.001 -0.916 1.00 60.47 320 PRO A N 1
ATOM 2486 C CA . PRO A 1 320 ? -34.767 -25.362 -0.762 1.00 60.47 320 PRO A CA 1
ATOM 2487 C C . PRO A 1 320 ? -36.291 -25.420 -0.933 1.00 60.47 320 PRO A C 1
ATOM 2489 O O . PRO A 1 320 ? -37.019 -24.556 -0.445 1.00 60.47 320 PRO A O 1
ATOM 2492 N N . SER A 1 321 ? -36.785 -26.469 -1.600 1.00 62.03 321 SER A N 1
ATOM 2493 C CA . SER A 1 321 ? -38.226 -26.718 -1.761 1.00 62.03 321 SER A CA 1
ATOM 2494 C C . SER A 1 321 ? -38.919 -27.113 -0.450 1.00 62.03 321 SER A C 1
ATOM 2496 O O . SER A 1 321 ? -40.132 -26.954 -0.332 1.00 62.03 321 SER A O 1
ATOM 2498 N N . GLU A 1 322 ? -38.154 -27.616 0.526 1.00 59.72 322 GLU A N 1
ATOM 2499 C CA . GLU A 1 322 ? -38.591 -27.983 1.877 1.00 59.72 322 GLU A CA 1
ATOM 2500 C C . GLU A 1 322 ? -37.508 -27.587 2.899 1.00 59.72 322 GLU A C 1
ATOM 2502 O O . GLU A 1 322 ? -36.317 -27.821 2.677 1.00 59.72 322 GLU A O 1
ATOM 2507 N N . ALA A 1 323 ? -37.904 -26.990 4.026 1.00 61.66 323 ALA A N 1
ATOM 2508 C CA . ALA A 1 323 ? -36.995 -26.578 5.096 1.00 61.66 323 ALA A CA 1
ATOM 2509 C C . ALA A 1 323 ? -37.551 -26.974 6.468 1.00 61.66 323 ALA A C 1
ATOM 2511 O O . ALA A 1 323 ? -38.752 -26.863 6.712 1.00 61.66 323 ALA A O 1
ATOM 2512 N N . GLU A 1 324 ? -36.661 -27.382 7.373 1.00 57.34 324 GLU A N 1
ATOM 2513 C CA . GLU A 1 324 ? -36.967 -27.575 8.791 1.00 57.34 324 GLU A CA 1
ATOM 2514 C C . GLU A 1 324 ? -36.142 -26.570 9.605 1.00 57.34 324 GLU A C 1
ATOM 2516 O O . GLU A 1 324 ? -35.036 -26.202 9.219 1.00 57.34 324 GLU A O 1
ATOM 2521 N N . SER A 1 325 ? -36.667 -26.072 10.721 1.00 54.06 325 SER A N 1
ATOM 2522 C CA . SER A 1 325 ? -35.971 -25.094 11.569 1.00 54.06 325 SER A CA 1
ATOM 2523 C C . SER A 1 325 ? -36.062 -25.509 13.024 1.00 54.06 325 SER A C 1
ATOM 2525 O O . SER A 1 325 ? -37.145 -25.865 13.493 1.00 54.06 325 SER A O 1
ATOM 2527 N N . TRP A 1 326 ? -34.933 -25.485 13.721 1.00 54.53 326 TRP A N 1
ATOM 2528 C CA . TRP A 1 326 ? -34.816 -25.914 15.109 1.00 54.53 326 TRP A CA 1
ATOM 2529 C C . TRP A 1 326 ? -34.134 -24.784 15.890 1.00 54.53 326 TRP A C 1
ATOM 2531 O O . TRP A 1 326 ? -33.179 -24.176 15.406 1.00 54.53 326 TRP A O 1
ATOM 2541 N N . VAL A 1 327 ? -34.627 -24.483 17.093 1.00 46.91 327 VAL A N 1
ATOM 2542 C CA . VAL A 1 327 ? -34.005 -23.503 17.997 1.00 46.91 327 VAL A CA 1
ATOM 2543 C C . VAL A 1 327 ? -33.201 -24.278 19.033 1.00 46.91 327 VAL A C 1
ATOM 2545 O O . VAL A 1 327 ? -33.777 -24.996 19.848 1.00 46.91 327 VAL A O 1
ATOM 2548 N N . VAL A 1 328 ? -31.880 -24.120 19.012 1.00 54.62 328 VAL A N 1
ATOM 2549 C CA . VAL A 1 328 ? -30.955 -24.706 19.991 1.00 54.62 328 VAL A CA 1
ATOM 2550 C C . VAL A 1 328 ? -30.070 -23.581 20.528 1.00 54.62 328 VAL A C 1
ATOM 2552 O O . VAL A 1 328 ? -29.748 -22.653 19.786 1.00 54.62 328 VAL A O 1
ATOM 2555 N N . SER A 1 329 ? -29.678 -23.640 21.802 1.00 59.09 329 SER A N 1
ATOM 2556 C CA . SER A 1 329 ? -28.594 -22.821 22.366 1.00 59.09 329 SER A CA 1
ATOM 2557 C C . SER A 1 329 ? -27.340 -23.687 22.494 1.00 59.09 329 SER A C 1
ATOM 2559 O O . SER A 1 329 ? -27.112 -24.226 23.576 1.00 59.09 329 SER A O 1
ATOM 2561 N N . PRO A 1 330 ? -26.591 -23.910 21.397 1.00 67.75 330 PRO A N 1
ATOM 2562 C CA . PRO A 1 330 ? -25.606 -24.979 21.353 1.00 67.75 330 PRO A CA 1
ATOM 2563 C C . PRO A 1 330 ? -24.313 -24.591 22.079 1.00 67.75 330 PRO A C 1
ATOM 2565 O O . PRO A 1 330 ? -23.822 -23.466 21.965 1.00 67.75 330 PRO A O 1
ATOM 2568 N N . SER A 1 331 ? -23.746 -25.546 22.807 1.00 80.12 331 SER A N 1
ATOM 2569 C CA . SER A 1 331 ? -22.331 -25.556 23.173 1.00 80.12 331 SER A CA 1
ATOM 2570 C C . SER A 1 331 ? -21.458 -25.796 21.933 1.00 80.12 331 SER A C 1
ATOM 2572 O O . SER A 1 331 ? -21.954 -26.211 20.887 1.00 80.12 331 SER A O 1
ATOM 2574 N N . LEU A 1 332 ? -20.142 -25.578 22.034 1.00 81.25 332 LEU A N 1
ATOM 2575 C CA . LEU A 1 332 ? -19.215 -25.944 20.954 1.00 81.25 332 LEU A CA 1
ATOM 2576 C C . LEU A 1 332 ? -19.319 -27.438 20.590 1.00 81.25 332 LEU A C 1
ATOM 2578 O O . LEU A 1 332 ? -19.216 -27.793 19.422 1.00 81.25 332 LEU A O 1
ATOM 2582 N N . GLU A 1 333 ? -19.571 -28.296 21.582 1.00 84.12 333 GLU A N 1
ATOM 2583 C CA . GLU A 1 333 ? -19.794 -29.732 21.388 1.00 84.12 333 GLU A CA 1
ATOM 2584 C C . GLU A 1 333 ? -21.047 -29.998 20.546 1.00 84.12 333 GLU A C 1
ATOM 2586 O O . GLU A 1 333 ? -20.981 -30.776 19.600 1.00 84.12 333 GLU A O 1
ATOM 2591 N N . ASP A 1 334 ? -22.147 -29.286 20.808 1.00 83.81 334 ASP A N 1
ATOM 2592 C CA . ASP A 1 334 ? -23.373 -29.400 20.009 1.00 83.81 334 ASP A CA 1
ATOM 2593 C C . ASP A 1 334 ? -23.154 -28.915 18.565 1.00 83.81 334 ASP A C 1
ATOM 2595 O O . ASP A 1 334 ? -23.656 -29.529 17.627 1.00 83.81 334 ASP A O 1
ATOM 2599 N N . ILE A 1 335 ? -22.393 -27.828 18.361 1.00 83.25 335 ILE A N 1
ATOM 2600 C CA . ILE A 1 335 ? -22.074 -27.329 17.010 1.00 83.25 335 ILE A CA 1
ATOM 2601 C C . ILE A 1 335 ? -21.227 -28.356 16.252 1.00 83.25 335 ILE A C 1
ATOM 2603 O O . ILE A 1 335 ? -21.533 -28.664 15.102 1.00 83.25 335 ILE A O 1
ATOM 2607 N N . ASN A 1 336 ? -20.200 -28.916 16.895 1.00 86.00 336 ASN A N 1
ATOM 2608 C CA . ASN A 1 336 ? -19.359 -29.953 16.298 1.00 86.00 336 ASN A CA 1
ATOM 2609 C C . ASN A 1 336 ? -20.162 -31.222 15.997 1.00 86.00 336 ASN A C 1
ATOM 2611 O O . ASN A 1 336 ? -20.026 -31.771 14.912 1.00 86.00 336 ASN A O 1
ATOM 2615 N N . GLN A 1 337 ? -21.073 -31.631 16.884 1.00 85.31 337 GLN A N 1
ATOM 2616 C CA . GLN A 1 337 ? -21.963 -32.762 16.632 1.00 85.31 337 GLN A CA 1
ATOM 2617 C C . GLN A 1 337 ? -22.871 -32.520 15.415 1.00 85.31 337 GLN A C 1
ATOM 2619 O O . GLN A 1 337 ? -23.070 -33.429 14.612 1.00 85.31 337 GLN A O 1
ATOM 2624 N N . ILE A 1 338 ? -23.403 -31.304 15.254 1.00 82.75 338 ILE A N 1
ATOM 2625 C CA . ILE A 1 338 ? -24.197 -30.935 14.073 1.00 82.75 338 ILE A CA 1
ATOM 2626 C C . ILE A 1 338 ? -23.331 -30.980 12.812 1.00 82.75 338 ILE A C 1
ATOM 2628 O O . ILE A 1 338 ? -23.772 -31.522 11.802 1.00 82.75 338 ILE A O 1
ATOM 2632 N N . MET A 1 339 ? -22.108 -30.444 12.859 1.00 87.44 339 MET A N 1
ATOM 2633 C CA . MET A 1 339 ? -21.177 -30.507 11.729 1.00 87.44 339 MET A CA 1
ATOM 2634 C C . MET A 1 339 ? -20.801 -31.952 11.379 1.00 87.44 339 MET A C 1
ATOM 2636 O O . MET A 1 339 ? -20.737 -32.283 10.202 1.00 87.44 339 MET A O 1
ATOM 2640 N N . ASP A 1 340 ? -20.638 -32.834 12.365 1.00 88.56 340 ASP A N 1
ATOM 2641 C CA . ASP A 1 340 ? -20.374 -34.259 12.139 1.00 88.56 340 ASP A CA 1
ATOM 2642 C C . ASP A 1 340 ? -21.585 -34.989 11.527 1.00 88.56 340 ASP A C 1
ATOM 2644 O O . ASP A 1 340 ? -21.419 -35.891 10.705 1.00 88.56 340 ASP A O 1
ATOM 2648 N N . GLU A 1 341 ? -22.811 -34.613 11.909 1.00 86.69 341 GLU A N 1
ATOM 2649 C CA . GLU A 1 341 ? -24.047 -35.221 11.394 1.00 86.69 341 GLU A CA 1
ATOM 2650 C C . GLU A 1 341 ? -24.411 -34.722 9.986 1.00 86.69 341 GLU A C 1
ATOM 2652 O O . GLU A 1 341 ? -24.821 -35.510 9.131 1.00 86.69 341 GLU A O 1
ATOM 2657 N N . VAL A 1 342 ? -24.267 -33.417 9.736 1.00 84.94 342 VAL A N 1
ATOM 2658 C CA . VAL A 1 342 ? -24.628 -32.755 8.469 1.00 84.94 342 VAL A CA 1
ATOM 2659 C C . VAL A 1 342 ? -23.486 -32.812 7.441 1.00 84.94 342 VAL A C 1
ATOM 2661 O O . VAL A 1 342 ? -23.733 -32.737 6.235 1.00 84.94 342 VAL A O 1
ATOM 2664 N N . GLY A 1 343 ? -22.246 -32.978 7.901 1.00 90.81 343 GLY A N 1
ATOM 2665 C CA . GLY A 1 343 ? -21.025 -32.715 7.144 1.00 90.81 343 GLY A CA 1
ATOM 2666 C C . GLY A 1 343 ? -20.589 -31.265 7.353 1.00 90.81 343 GLY A C 1
ATOM 2667 O O . GLY A 1 343 ? -21.357 -30.330 7.090 1.00 90.81 343 GLY A O 1
ATOM 2668 N N . ALA A 1 344 ? -19.362 -31.062 7.835 1.00 89.94 344 ALA A N 1
ATOM 2669 C CA . ALA A 1 344 ? -18.828 -29.735 8.124 1.00 89.94 344 ALA A CA 1
ATOM 2670 C C . ALA A 1 344 ? -18.814 -28.882 6.847 1.00 89.94 344 ALA A C 1
ATOM 2672 O O . ALA A 1 344 ? -19.315 -27.760 6.840 1.00 89.94 344 ALA A O 1
ATOM 2673 N N . GLU A 1 345 ? -18.408 -29.470 5.723 1.00 88.69 345 GLU A N 1
ATOM 2674 C CA . GLU A 1 345 ? -18.418 -28.854 4.397 1.00 88.69 345 GLU A CA 1
ATOM 2675 C C . GLU A 1 345 ? -19.815 -28.423 3.924 1.00 88.69 345 GLU A C 1
ATOM 2677 O O . GLU A 1 345 ? -19.932 -27.487 3.142 1.00 88.69 345 GLU A O 1
ATOM 2682 N N . ASN A 1 346 ? -20.881 -29.048 4.439 1.00 87.56 346 ASN A N 1
ATOM 2683 C CA . ASN A 1 346 ? -22.273 -28.710 4.120 1.00 87.56 346 ASN A CA 1
ATOM 2684 C C . ASN A 1 346 ? -22.908 -27.759 5.148 1.00 87.56 346 ASN A C 1
ATOM 2686 O O . ASN A 1 346 ? -24.096 -27.436 5.056 1.00 87.56 346 ASN A O 1
ATOM 2690 N N . THR A 1 347 ? -22.138 -27.324 6.147 1.00 88.69 347 THR A N 1
ATOM 2691 C CA . THR A 1 347 ? -22.618 -26.491 7.247 1.00 88.69 347 THR A CA 1
ATOM 2692 C C . THR A 1 347 ? -22.265 -25.024 7.013 1.00 88.69 347 THR A C 1
ATOM 2694 O O . THR A 1 347 ? -21.120 -24.672 6.742 1.00 88.69 347 THR A O 1
ATOM 2697 N N . ILE A 1 348 ? -23.259 -24.146 7.162 1.00 89.88 348 ILE A N 1
ATOM 2698 C CA . ILE A 1 348 ? -23.078 -22.690 7.149 1.00 89.88 348 ILE A CA 1
ATOM 2699 C C . ILE A 1 348 ? -23.241 -22.190 8.582 1.00 89.88 348 ILE A C 1
ATOM 2701 O O . ILE A 1 348 ? -24.322 -22.299 9.163 1.00 89.88 348 ILE A O 1
ATOM 2705 N N . LEU A 1 349 ? -22.184 -21.614 9.145 1.00 89.00 349 LEU A N 1
ATOM 2706 C CA . LEU A 1 349 ? -22.190 -21.037 10.482 1.00 89.00 349 LEU A CA 1
ATOM 2707 C C . LEU A 1 349 ? -22.338 -19.515 10.402 1.00 89.00 349 LEU A C 1
ATOM 2709 O O . LEU A 1 349 ? -21.446 -18.803 9.947 1.00 89.00 349 LEU A O 1
ATOM 2713 N N . SER A 1 350 ? -23.471 -19.005 10.888 1.00 88.81 350 SER A N 1
ATOM 2714 C CA . SER A 1 350 ? -23.693 -17.573 11.110 1.00 88.81 350 SER A CA 1
ATOM 2715 C C . SER A 1 350 ? -23.465 -17.246 12.581 1.00 88.81 350 SER A C 1
ATOM 2717 O O . SER A 1 350 ? -24.284 -17.573 13.439 1.00 88.81 350 SER A O 1
ATOM 2719 N N . ILE A 1 351 ? -22.342 -16.602 12.882 1.00 85.12 351 ILE A N 1
ATOM 2720 C CA . ILE A 1 351 ? -21.904 -16.327 14.248 1.00 85.12 351 ILE A CA 1
ATOM 2721 C C . ILE A 1 351 ? -22.277 -14.889 14.602 1.00 85.12 351 ILE A C 1
ATOM 2723 O O . ILE A 1 351 ? -21.929 -13.946 13.891 1.00 85.12 351 ILE A O 1
ATOM 2727 N N . TYR A 1 352 ? -22.981 -14.697 15.717 1.00 84.06 352 TYR A N 1
ATOM 2728 C CA . TYR A 1 352 ? -23.223 -13.363 16.262 1.00 84.06 352 TYR A CA 1
ATOM 2729 C C . TYR A 1 352 ? -22.028 -12.920 17.114 1.00 84.06 352 TYR A C 1
ATOM 2731 O O . TYR A 1 352 ? -21.886 -13.310 18.273 1.00 84.06 352 TYR A O 1
ATOM 2739 N N . PHE A 1 353 ? -21.192 -12.056 16.539 1.00 81.25 353 PHE A N 1
ATOM 2740 C CA . PHE A 1 353 ? -20.024 -11.462 17.177 1.00 81.25 353 PHE A CA 1
ATOM 2741 C C . PHE A 1 353 ? -20.436 -10.404 18.214 1.00 81.25 353 PHE A C 1
ATOM 2743 O O . PHE A 1 353 ? -20.457 -9.206 17.939 1.00 81.25 353 PHE A O 1
ATOM 2750 N N . ARG A 1 354 ? -20.796 -10.851 19.424 1.00 76.19 354 ARG A N 1
ATOM 2751 C CA . ARG A 1 354 ? -20.993 -9.972 20.596 1.00 76.19 354 ARG A CA 1
ATOM 2752 C C . ARG A 1 354 ? -19.676 -9.591 21.286 1.00 76.19 354 ARG A C 1
ATOM 2754 O O . ARG A 1 354 ? -19.640 -8.629 22.037 1.00 76.19 354 ARG A O 1
ATOM 2761 N N . GLN A 1 355 ? -18.611 -10.348 21.054 1.00 73.62 355 GLN A N 1
ATOM 2762 C CA . GLN A 1 355 ? -17.264 -10.103 21.568 1.00 73.62 355 GLN A CA 1
ATOM 2763 C C . GLN A 1 355 ? -16.249 -10.437 20.463 1.00 73.62 355 GLN A C 1
ATOM 2765 O O . GLN A 1 355 ? -16.633 -11.081 19.482 1.00 73.62 355 GLN A O 1
ATOM 2770 N N . PRO A 1 356 ? -14.978 -10.022 20.575 1.00 67.56 356 PRO A N 1
ATOM 2771 C CA . PRO A 1 356 ? -13.920 -10.510 19.705 1.00 67.56 356 PRO A CA 1
ATOM 2772 C C . PRO A 1 356 ? -13.785 -12.024 19.908 1.00 67.56 356 PRO A C 1
ATOM 2774 O O . PRO A 1 356 ? -13.518 -12.490 21.014 1.00 67.56 356 PRO A O 1
ATOM 2777 N N . PHE A 1 357 ? -14.025 -12.803 18.853 1.00 65.56 357 PHE A N 1
ATOM 2778 C CA . PHE A 1 357 ? -13.898 -14.258 18.891 1.00 65.56 357 PHE A CA 1
ATOM 2779 C C . PHE A 1 357 ? -12.536 -14.679 18.353 1.00 65.56 357 PHE A C 1
ATOM 2781 O O . PHE A 1 357 ? -12.116 -14.232 17.286 1.00 65.56 357 PHE A O 1
ATOM 2788 N N . VAL A 1 358 ? -11.892 -15.614 19.048 1.00 64.62 358 VAL A N 1
ATOM 2789 C CA . VAL A 1 358 ? -10.813 -16.413 18.469 1.00 64.62 358 VAL A CA 1
ATOM 2790 C C . VAL A 1 358 ? -11.454 -17.671 17.898 1.00 64.62 358 VAL A C 1
ATOM 2792 O O . VAL A 1 358 ? -11.874 -18.553 18.643 1.00 64.62 358 VAL A O 1
ATOM 2795 N N . ILE A 1 359 ? -11.572 -17.736 16.573 1.00 71.12 359 ILE A N 1
ATOM 2796 C CA . ILE A 1 359 ? -12.003 -18.950 15.872 1.00 71.12 359 ILE A CA 1
ATOM 2797 C C . ILE A 1 359 ? -10.739 -19.718 15.494 1.00 71.12 359 ILE A C 1
ATOM 2799 O O . ILE A 1 359 ? -10.223 -19.606 14.382 1.00 71.12 359 ILE A O 1
ATOM 2803 N N . ASP A 1 360 ? -10.179 -20.443 16.458 1.00 72.06 360 ASP A N 1
ATOM 2804 C CA . ASP A 1 360 ? -8.994 -21.257 16.214 1.00 72.06 360 ASP A CA 1
ATOM 2805 C C . ASP A 1 360 ? -9.348 -22.587 15.530 1.00 72.06 360 ASP A C 1
ATOM 2807 O O . ASP A 1 360 ? -10.501 -23.022 15.479 1.00 72.06 360 ASP A O 1
ATOM 2811 N N . LYS A 1 361 ? -8.326 -23.255 14.994 1.00 74.19 361 LYS A N 1
ATOM 2812 C CA . LYS A 1 361 ? -8.482 -24.557 14.337 1.00 74.19 361 LYS A CA 1
ATOM 2813 C C . LYS A 1 361 ? -8.948 -25.660 15.299 1.00 74.19 361 LYS A C 1
ATOM 2815 O O . LYS A 1 361 ? -9.641 -26.570 14.867 1.00 74.19 361 LYS A O 1
ATOM 2820 N N . ALA A 1 362 ? -8.577 -25.598 16.578 1.00 76.75 362 ALA A N 1
ATOM 2821 C CA . ALA A 1 362 ? -8.961 -26.600 17.572 1.00 76.75 362 ALA A CA 1
ATOM 2822 C C . ALA A 1 362 ? -10.457 -26.540 17.920 1.00 76.75 362 ALA A C 1
ATOM 2824 O O . ALA A 1 362 ? -11.007 -27.540 18.375 1.00 76.75 362 ALA A O 1
ATOM 2825 N N . SER A 1 363 ? -11.123 -25.409 17.665 1.00 80.44 363 SER A N 1
ATOM 2826 C CA . SER A 1 363 ? -12.573 -25.290 17.822 1.00 80.44 363 SER A CA 1
ATOM 2827 C C . SER A 1 363 ? -13.368 -26.189 16.864 1.00 80.44 363 SER A C 1
ATOM 2829 O O . SER A 1 363 ? -14.495 -26.548 17.185 1.00 80.44 363 SER A O 1
ATOM 2831 N N . GLY A 1 364 ? -12.810 -26.545 15.699 1.00 82.94 364 GLY A N 1
ATOM 2832 C CA . GLY A 1 364 ? -13.523 -27.254 14.626 1.00 82.94 364 GLY A CA 1
ATOM 2833 C C . GLY A 1 364 ? -14.485 -26.370 13.819 1.00 82.94 364 GLY A C 1
ATOM 2834 O O . GLY A 1 364 ? -14.877 -26.729 12.717 1.00 82.94 364 GLY A O 1
ATOM 2835 N N . LEU A 1 365 ? -14.807 -25.157 14.289 1.00 84.25 365 LEU A N 1
ATOM 2836 C CA . LEU A 1 365 ? -15.743 -24.246 13.610 1.00 84.25 365 LEU A CA 1
ATOM 2837 C C . LEU A 1 365 ? -15.243 -23.786 12.238 1.00 84.25 365 LEU A C 1
ATOM 2839 O O . LEU A 1 365 ? -16.044 -23.490 11.355 1.00 84.25 365 LEU A O 1
ATOM 2843 N N . ARG A 1 366 ? -13.917 -23.736 12.054 1.00 85.69 366 ARG A N 1
ATOM 2844 C CA . ARG A 1 366 ? -13.305 -23.433 10.755 1.00 85.69 366 ARG A CA 1
ATOM 2845 C C . ARG A 1 366 ? -13.553 -24.513 9.722 1.00 85.69 366 ARG A C 1
ATOM 2847 O O . ARG A 1 366 ? -13.328 -24.235 8.559 1.00 85.69 366 ARG A O 1
ATOM 2854 N N . ASP A 1 367 ? -13.982 -25.715 10.093 1.00 88.88 367 ASP A N 1
ATOM 2855 C CA . ASP A 1 367 ? -14.229 -26.791 9.132 1.00 88.88 367 ASP A CA 1
ATOM 2856 C C . ASP A 1 367 ? -15.573 -26.634 8.407 1.00 88.88 367 ASP A C 1
ATOM 2858 O O . ASP A 1 367 ? -15.770 -27.255 7.365 1.00 88.88 367 ASP A O 1
ATOM 2862 N N . ALA A 1 368 ? -16.443 -25.738 8.891 1.00 90.75 368 ALA A N 1
ATOM 2863 C CA . ALA A 1 368 ? -17.686 -25.371 8.230 1.00 90.75 368 ALA A CA 1
ATOM 2864 C C . ALA A 1 368 ? -17.466 -24.921 6.769 1.00 90.75 368 ALA A C 1
ATOM 2866 O O . ALA A 1 368 ? -16.484 -24.246 6.446 1.00 90.75 368 ALA A O 1
ATOM 2867 N N . GLY A 1 369 ? -18.410 -25.254 5.889 1.00 89.50 369 GLY A N 1
ATOM 2868 C CA . GLY A 1 369 ? -18.415 -24.850 4.483 1.00 89.50 369 GLY A CA 1
ATOM 2869 C C . GLY A 1 369 ? -18.483 -23.336 4.296 1.00 89.50 369 GLY A C 1
ATOM 2870 O O . GLY A 1 369 ? -17.854 -22.794 3.393 1.00 89.50 369 GLY A O 1
ATOM 2871 N N . ALA A 1 370 ? -19.183 -22.621 5.178 1.00 90.06 370 ALA A N 1
ATOM 2872 C CA . ALA A 1 370 ? -19.136 -21.162 5.207 1.00 90.06 370 ALA A CA 1
ATOM 2873 C C . ALA A 1 370 ? -19.241 -20.596 6.626 1.00 90.06 370 ALA A C 1
ATOM 2875 O O . ALA A 1 370 ? -19.937 -21.141 7.484 1.00 90.06 370 ALA A O 1
ATOM 2876 N N . LEU A 1 371 ? -18.588 -19.454 6.841 1.00 90.69 371 LEU A N 1
ATOM 2877 C CA . LEU A 1 371 ? -18.578 -18.694 8.086 1.00 90.69 371 LEU A CA 1
ATOM 2878 C C . LEU A 1 371 ? -18.986 -17.244 7.820 1.00 90.69 371 LEU A C 1
ATOM 2880 O O . LEU A 1 371 ? -18.317 -16.519 7.081 1.00 90.69 371 LEU A O 1
ATOM 2884 N N . LEU A 1 372 ? -20.056 -16.802 8.474 1.00 90.50 372 LEU A N 1
ATOM 2885 C CA . LEU A 1 372 ? -20.532 -15.421 8.457 1.00 90.50 372 LEU A CA 1
ATOM 2886 C C . LEU A 1 372 ? -20.361 -14.797 9.843 1.00 90.50 372 LEU A C 1
ATOM 2888 O O . LEU A 1 372 ? -20.813 -15.365 10.838 1.00 90.50 372 LEU A O 1
ATOM 2892 N N . ALA A 1 373 ? -19.774 -13.602 9.910 1.00 89.00 373 ALA A N 1
ATOM 2893 C CA . ALA A 1 373 ? -19.847 -12.762 11.100 1.00 89.00 373 ALA A CA 1
ATOM 2894 C C . ALA A 1 373 ? -21.065 -11.842 11.000 1.00 89.00 373 ALA A C 1
ATOM 2896 O O . ALA A 1 373 ? -21.262 -11.135 10.007 1.00 89.00 373 ALA A O 1
ATOM 2897 N N . THR A 1 374 ? -21.871 -11.826 12.053 1.00 90.62 374 THR A N 1
ATOM 2898 C CA . THR A 1 374 ? -23.050 -10.971 12.175 1.00 90.62 374 THR A CA 1
ATOM 2899 C C . THR A 1 374 ? -22.988 -10.153 13.456 1.00 90.62 374 THR A C 1
ATOM 2901 O O . THR A 1 374 ? -22.339 -10.540 14.427 1.00 90.62 374 THR A O 1
ATOM 2904 N N . PHE A 1 375 ? -23.696 -9.026 13.476 1.00 88.94 375 PHE A N 1
ATOM 2905 C CA . PHE A 1 375 ? -23.672 -8.070 14.584 1.00 88.94 375 PHE A CA 1
ATOM 2906 C C . PHE A 1 375 ? -25.096 -7.606 14.916 1.00 88.94 375 PHE A C 1
ATOM 2908 O O . PHE A 1 375 ? -25.457 -6.447 14.721 1.00 88.94 375 PHE A O 1
ATOM 2915 N N . GLY A 1 376 ? -25.941 -8.539 15.362 1.00 82.50 376 GLY A N 1
ATOM 2916 C CA . GLY A 1 376 ? -27.339 -8.255 15.701 1.00 82.50 376 GLY A CA 1
ATOM 2917 C C . GLY A 1 376 ? -28.187 -7.926 14.472 1.00 82.50 376 GLY A C 1
ATOM 2918 O O . GLY A 1 376 ? -28.850 -6.896 14.432 1.00 82.50 376 GLY A O 1
ATOM 2919 N N . VAL A 1 377 ? -28.118 -8.777 13.448 1.00 85.25 377 VAL A N 1
ATOM 2920 C CA . VAL A 1 377 ? -28.902 -8.659 12.207 1.00 85.25 377 VAL A CA 1
ATOM 2921 C C . VAL A 1 377 ? -30.073 -9.639 12.228 1.00 85.25 377 VAL A C 1
ATOM 2923 O O . VAL A 1 377 ? -29.983 -10.692 12.859 1.00 85.25 377 VAL A O 1
ATOM 2926 N N . ARG A 1 378 ? -31.162 -9.336 11.514 1.00 84.38 378 ARG A N 1
ATOM 2927 C CA . ARG A 1 378 ? -32.312 -10.243 11.373 1.00 84.38 378 ARG A CA 1
ATOM 2928 C C . ARG A 1 378 ? -31.952 -11.440 10.509 1.00 84.38 378 ARG A C 1
ATOM 2930 O O . ARG A 1 378 ? -31.229 -11.305 9.522 1.00 84.38 378 ARG A O 1
ATOM 2937 N N . ASP A 1 379 ? -32.597 -12.569 10.785 1.00 82.38 379 ASP A N 1
ATOM 2938 C CA . ASP A 1 379 ? -32.472 -13.777 9.962 1.00 82.38 379 ASP A CA 1
ATOM 2939 C C . ASP A 1 379 ? -32.794 -13.501 8.489 1.00 82.38 379 ASP A C 1
ATOM 2941 O O . ASP A 1 379 ? -32.163 -14.060 7.605 1.00 82.38 379 ASP A O 1
ATOM 2945 N N . ALA A 1 380 ? -33.708 -12.570 8.192 1.00 84.06 380 ALA A N 1
ATOM 2946 C CA . ALA A 1 380 ? -33.985 -12.157 6.816 1.00 84.06 380 ALA A CA 1
ATOM 2947 C C . ALA A 1 380 ? -32.738 -11.609 6.091 1.00 84.06 380 ALA A C 1
ATOM 2949 O O . ALA A 1 380 ? -32.554 -11.889 4.907 1.00 84.06 380 ALA A O 1
ATOM 2950 N N . ALA A 1 381 ? -31.874 -10.857 6.781 1.00 87.50 381 ALA A N 1
ATOM 2951 C CA . ALA A 1 381 ? -30.626 -10.356 6.213 1.00 87.50 381 ALA A CA 1
ATOM 2952 C C . ALA A 1 381 ? -29.625 -11.498 5.988 1.00 87.50 381 ALA A C 1
ATOM 2954 O O . ALA A 1 381 ? -29.063 -11.594 4.900 1.00 87.50 381 ALA A O 1
ATOM 2955 N N . VAL A 1 382 ? -29.484 -12.411 6.956 1.00 88.62 382 VAL A N 1
ATOM 2956 C CA . VAL A 1 382 ? -28.644 -13.617 6.822 1.00 88.62 382 VAL A CA 1
ATOM 2957 C C . VAL A 1 382 ? -29.120 -14.486 5.661 1.00 88.62 382 VAL A C 1
ATOM 2959 O O . VAL A 1 382 ? -28.332 -14.863 4.802 1.00 88.62 382 VAL A O 1
ATOM 2962 N N . MET A 1 383 ? -30.426 -14.724 5.554 1.00 86.62 383 MET A N 1
ATOM 2963 C CA . MET A 1 383 ? -31.012 -15.477 4.450 1.00 86.62 383 MET A CA 1
ATOM 2964 C C . MET A 1 383 ? -30.796 -14.784 3.111 1.00 86.62 383 MET A C 1
ATOM 2966 O O . MET A 1 383 ? -30.605 -15.468 2.111 1.00 86.62 383 MET A O 1
ATOM 2970 N N . ASN A 1 384 ? -30.793 -13.447 3.056 1.00 84.75 384 ASN A N 1
ATOM 2971 C CA . ASN A 1 384 ? -30.456 -12.729 1.826 1.00 84.75 384 ASN A CA 1
ATOM 2972 C C . ASN A 1 384 ? -29.007 -12.998 1.392 1.00 84.75 384 ASN A C 1
ATOM 2974 O O . ASN A 1 384 ? -28.788 -13.166 0.197 1.00 84.75 384 ASN A O 1
ATOM 2978 N N . ILE A 1 385 ? -28.067 -13.116 2.337 1.00 86.00 385 ILE A N 1
ATOM 2979 C CA . ILE A 1 385 ? -26.688 -13.544 2.056 1.00 86.00 385 ILE A CA 1
ATOM 2980 C C . ILE A 1 385 ? -26.649 -14.994 1.577 1.00 86.00 385 ILE A C 1
ATOM 2982 O O . ILE A 1 385 ? -26.161 -15.281 0.488 1.00 86.00 385 ILE A O 1
ATOM 2986 N N . ILE A 1 386 ? -27.219 -15.902 2.370 1.00 89.31 386 ILE A N 1
ATOM 2987 C CA . ILE A 1 386 ? -27.146 -17.348 2.136 1.00 89.31 386 ILE A CA 1
ATOM 2988 C C . ILE A 1 386 ? -27.786 -17.742 0.798 1.00 89.31 386 ILE A C 1
ATOM 2990 O O . ILE A 1 386 ? -27.267 -18.600 0.097 1.00 89.31 386 ILE A O 1
ATOM 2994 N N . THR A 1 387 ? -28.886 -17.095 0.411 1.00 84.44 387 THR A N 1
ATOM 2995 C CA . THR A 1 387 ? -29.604 -17.382 -0.848 1.00 84.44 387 THR A CA 1
ATOM 2996 C C . THR A 1 387 ? -29.121 -16.551 -2.040 1.00 84.44 387 THR A C 1
ATOM 2998 O O . THR A 1 387 ? -29.731 -16.603 -3.104 1.00 84.44 387 THR A O 1
ATOM 3001 N N . GLY A 1 388 ? -28.072 -15.736 -1.876 1.00 83.94 388 GLY A N 1
ATOM 3002 C CA . GLY A 1 388 ? -27.508 -14.918 -2.958 1.00 83.94 388 GLY A CA 1
ATOM 3003 C C . GLY A 1 388 ? -28.356 -13.713 -3.369 1.00 83.94 388 GLY A C 1
ATOM 3004 O O . GLY A 1 388 ? -28.034 -13.034 -4.340 1.00 83.94 388 GLY A O 1
ATOM 3005 N N . ASN A 1 389 ? -29.420 -13.400 -2.624 1.00 81.12 389 ASN A N 1
ATOM 3006 C CA . ASN A 1 389 ? -30.228 -12.194 -2.832 1.00 81.12 389 ASN A CA 1
ATOM 3007 C C . ASN A 1 389 ? -29.476 -10.907 -2.453 1.00 81.12 389 ASN A C 1
ATOM 3009 O O . ASN A 1 389 ? -29.893 -9.808 -2.821 1.00 81.12 389 ASN A O 1
ATOM 3013 N N . TYR A 1 390 ? -28.386 -11.028 -1.694 1.00 77.94 390 TYR A N 1
ATOM 3014 C CA . TYR A 1 390 ? -27.483 -9.940 -1.363 1.00 77.94 390 TYR A CA 1
ATOM 3015 C C . TYR A 1 390 ? -26.066 -10.478 -1.151 1.00 77.94 390 TYR A C 1
ATOM 3017 O O . TYR A 1 390 ? -25.875 -11.468 -0.458 1.00 77.94 390 TYR A O 1
ATOM 3025 N N . ILE A 1 391 ? -25.065 -9.825 -1.731 1.00 78.56 391 ILE A N 1
ATOM 3026 C CA . ILE A 1 391 ? -23.652 -10.191 -1.546 1.00 78.56 391 ILE A CA 1
ATOM 3027 C C . ILE A 1 391 ? -23.188 -9.584 -0.220 1.00 78.56 391 ILE A C 1
ATOM 3029 O O . ILE A 1 391 ? -23.476 -8.407 -0.039 1.00 78.56 391 ILE A O 1
ATOM 3033 N N . PRO A 1 392 ? -22.506 -10.305 0.688 1.00 77.25 392 PRO A N 1
ATOM 3034 C CA . PRO A 1 392 ? -22.054 -9.766 1.973 1.00 77.25 392 PRO A CA 1
ATOM 3035 C C . PRO A 1 392 ? -20.950 -8.721 1.794 1.00 77.25 392 PRO A C 1
ATOM 3037 O O . PRO A 1 392 ? -20.229 -8.708 0.801 1.00 77.25 392 PRO A O 1
ATOM 3040 N N . GLN A 1 393 ? -20.872 -7.790 2.737 1.00 79.81 393 GLN A N 1
ATOM 3041 C CA . GLN A 1 393 ? -20.367 -6.435 2.486 1.00 79.81 393 GLN A CA 1
ATOM 3042 C C . GLN A 1 393 ? -19.593 -5.850 3.664 1.00 79.81 393 GLN A C 1
ATOM 3044 O O . GLN A 1 393 ? -18.764 -4.953 3.479 1.00 79.81 393 GLN A O 1
ATOM 3049 N N . GLY A 1 394 ? -19.877 -6.356 4.861 1.00 73.44 394 GLY A N 1
ATOM 3050 C CA . GLY A 1 394 ? -19.290 -5.873 6.088 1.00 73.44 394 GLY A CA 1
ATOM 3051 C C . GLY A 1 394 ? -17.798 -6.157 6.117 1.00 73.44 394 GLY A C 1
ATOM 3052 O O . GLY A 1 394 ? -17.317 -7.158 5.584 1.00 73.44 394 GLY A O 1
ATOM 3053 N N . LYS A 1 395 ? -17.075 -5.291 6.816 1.00 79.94 395 LYS A N 1
ATOM 3054 C CA . LYS A 1 395 ? -15.698 -5.520 7.251 1.00 79.94 395 LYS A CA 1
ATOM 3055 C C . LYS A 1 395 ? -15.705 -5.802 8.741 1.00 79.94 395 LYS A C 1
ATOM 3057 O O . LYS A 1 395 ? -16.544 -5.259 9.454 1.00 79.94 395 LYS A O 1
ATOM 3062 N N . LEU A 1 396 ? -14.758 -6.608 9.220 1.00 81.62 396 LEU A N 1
ATOM 3063 C CA . LEU A 1 396 ? -14.565 -6.731 10.660 1.00 81.62 396 LEU A CA 1
ATOM 3064 C C . LEU A 1 396 ? -14.335 -5.325 11.235 1.00 81.62 396 LEU A C 1
ATOM 3066 O O . LEU A 1 396 ? -13.427 -4.625 10.773 1.00 81.62 396 LEU A O 1
ATOM 3070 N N . PRO A 1 397 ? -15.160 -4.882 12.201 1.00 66.81 397 PRO A N 1
ATOM 3071 C CA . PRO A 1 397 ? -14.940 -3.598 12.840 1.00 66.81 397 PRO A CA 1
ATOM 3072 C C . PRO A 1 397 ? -13.647 -3.600 13.659 1.00 66.81 397 PRO A C 1
ATOM 3074 O O . PRO A 1 397 ? -13.071 -2.538 13.849 1.00 66.81 397 PRO A O 1
ATOM 3077 N N . PHE A 1 398 ? -13.162 -4.795 13.991 1.00 67.69 398 PHE A N 1
ATOM 3078 C CA . PHE A 1 398 ? -11.934 -5.109 14.704 1.00 67.69 398 PHE A CA 1
ATOM 3079 C C . PHE A 1 398 ? -10.922 -5.720 13.714 1.00 67.69 398 PHE A C 1
ATOM 3081 O O . PHE A 1 398 ? -10.974 -6.921 13.439 1.00 67.69 398 PHE A O 1
ATOM 3088 N N . ALA A 1 399 ? -10.128 -4.881 13.037 1.00 46.69 399 ALA A N 1
ATOM 3089 C CA . ALA A 1 399 ? -9.019 -5.296 12.164 1.00 46.69 399 ALA A CA 1
ATOM 3090 C C . ALA A 1 399 ? -8.199 -4.081 11.692 1.00 46.69 399 ALA A C 1
ATOM 3092 O O . ALA A 1 399 ? -8.769 -3.085 11.237 1.00 46.69 399 ALA A O 1
ATOM 3093 N N . SER A 1 400 ? -6.870 -4.204 11.674 1.00 40.12 400 SER A N 1
ATOM 3094 C CA . SER A 1 400 ? -5.911 -3.101 11.476 1.00 40.12 400 SER A CA 1
ATOM 3095 C C . SER A 1 400 ? -5.646 -2.682 10.012 1.00 40.12 400 SER A C 1
ATOM 3097 O O . SER A 1 400 ? -5.883 -3.445 9.072 1.00 40.12 400 SER A O 1
ATOM 3099 N N . ASP A 1 401 ? -5.228 -1.423 9.847 1.00 53.31 401 ASP A N 1
ATOM 3100 C CA . ASP A 1 401 ? -4.569 -0.769 8.692 1.00 53.31 401 ASP A CA 1
ATOM 3101 C C . ASP A 1 401 ? -3.115 -1.263 8.544 1.00 53.31 401 ASP A C 1
ATOM 3103 O O . ASP A 1 401 ? -2.632 -1.891 9.470 1.00 53.31 401 ASP A O 1
ATOM 3107 N N . THR A 1 402 ? -2.388 -1.016 7.453 1.00 49.12 402 THR A N 1
ATOM 3108 C CA . THR A 1 402 ? -0.933 -1.283 7.357 1.00 49.12 402 THR A CA 1
ATOM 3109 C C . THR A 1 402 ? -0.088 -0.374 8.256 1.00 49.12 402 THR A C 1
ATOM 3111 O O . THR A 1 402 ? 1.082 -0.683 8.495 1.00 49.12 402 THR A O 1
ATOM 3114 N N . ALA A 1 403 ? -0.672 0.702 8.786 1.00 61.44 403 ALA A N 1
ATOM 3115 C CA . ALA A 1 403 ? -0.039 1.595 9.743 1.00 61.44 403 ALA A CA 1
ATOM 3116 C C . ALA A 1 403 ? 0.015 1.036 11.177 1.00 61.44 403 ALA A C 1
ATOM 3118 O O . ALA A 1 403 ? -0.548 -0.014 11.508 1.00 61.44 403 ALA A O 1
ATOM 3119 N N . GLY A 1 404 ? 0.723 1.760 12.049 1.00 70.38 404 GLY A N 1
ATOM 3120 C CA . GLY A 1 404 ? 0.826 1.455 13.476 1.00 70.38 404 GLY A CA 1
ATOM 3121 C C . GLY A 1 404 ? 1.334 0.035 13.726 1.00 70.38 404 GLY A C 1
ATOM 3122 O O . GLY A 1 404 ? 2.438 -0.323 13.315 1.00 70.38 404 GLY A O 1
ATOM 3123 N N . GLN A 1 405 ? 0.506 -0.805 14.355 1.00 72.81 405 GLN A N 1
ATOM 3124 C CA . GLN A 1 405 ? 0.861 -2.184 14.720 1.00 72.81 405 GLN A CA 1
ATOM 3125 C C . GLN A 1 405 ? 1.146 -3.116 13.532 1.00 72.81 405 GLN A C 1
ATOM 3127 O O . GLN A 1 405 ? 1.685 -4.207 13.732 1.00 72.81 405 GLN A O 1
ATOM 3132 N N . ASN A 1 406 ? 0.810 -2.711 12.306 1.00 73.50 406 ASN A N 1
ATOM 3133 C CA . ASN A 1 406 ? 1.118 -3.471 11.095 1.00 73.50 406 ASN A CA 1
ATOM 3134 C C . ASN A 1 406 ? 2.351 -2.971 10.335 1.00 73.50 406 ASN A C 1
ATOM 3136 O O . ASN A 1 406 ? 2.749 -3.609 9.352 1.00 73.50 406 ASN A O 1
ATOM 3140 N N . ARG A 1 407 ? 3.023 -1.909 10.810 1.00 86.75 407 ARG A N 1
ATOM 3141 C CA . ARG A 1 407 ? 4.346 -1.572 10.279 1.00 86.75 407 ARG A CA 1
ATOM 3142 C C . ARG A 1 407 ? 5.292 -2.744 10.494 1.00 86.75 407 ARG A C 1
ATOM 3144 O O . ARG A 1 407 ? 5.318 -3.365 11.565 1.00 86.75 407 ARG A O 1
ATOM 3151 N N . TRP A 1 408 ? 6.067 -3.021 9.448 1.00 91.38 408 TRP A N 1
ATOM 3152 C CA . TRP A 1 408 ? 7.031 -4.119 9.408 1.00 91.38 408 TRP A CA 1
ATOM 3153 C C . TRP A 1 408 ? 6.394 -5.492 9.671 1.00 91.38 408 TRP A C 1
ATOM 3155 O O . TRP A 1 408 ? 6.961 -6.342 10.348 1.00 91.38 408 TRP A O 1
ATOM 3165 N N . LYS A 1 409 ? 5.194 -5.705 9.116 1.00 86.56 409 LYS A N 1
ATOM 3166 C CA . LYS A 1 409 ? 4.569 -7.023 8.939 1.00 86.56 409 LYS A CA 1
ATOM 3167 C C . LYS A 1 409 ? 4.321 -7.306 7.455 1.00 86.56 409 LYS A C 1
ATOM 3169 O O . LYS A 1 409 ? 4.277 -6.383 6.631 1.00 86.56 409 LYS A O 1
ATOM 3174 N N . SER A 1 410 ? 4.140 -8.582 7.113 1.00 84.06 410 SER A N 1
ATOM 3175 C CA . SER A 1 410 ? 3.667 -9.006 5.787 1.00 84.06 410 SER A CA 1
ATOM 3176 C C . SER A 1 410 ? 2.366 -8.279 5.409 1.00 84.06 410 SER A C 1
ATOM 3178 O O . SER A 1 410 ? 1.573 -7.965 6.307 1.00 84.06 410 SER A O 1
ATOM 3180 N N . PRO A 1 411 ? 2.127 -7.990 4.114 1.00 80.88 411 PRO A N 1
ATOM 3181 C CA . PRO A 1 411 ? 0.883 -7.361 3.681 1.00 80.88 411 PRO A CA 1
ATOM 3182 C C . PRO A 1 411 ? -0.313 -8.208 4.115 1.00 80.88 411 PRO A C 1
ATOM 3184 O O . PRO A 1 411 ? -0.348 -9.422 3.913 1.00 80.88 411 PRO A O 1
ATOM 3187 N N . GLN A 1 412 ? -1.292 -7.561 4.738 1.00 69.69 412 GLN A N 1
ATOM 3188 C CA . GLN A 1 412 ? -2.509 -8.237 5.170 1.00 69.69 412 GLN A CA 1
ATOM 3189 C C . GLN A 1 412 ? -3.454 -8.427 3.974 1.00 69.69 412 GLN A C 1
ATOM 3191 O O . GLN A 1 412 ? -3.453 -7.59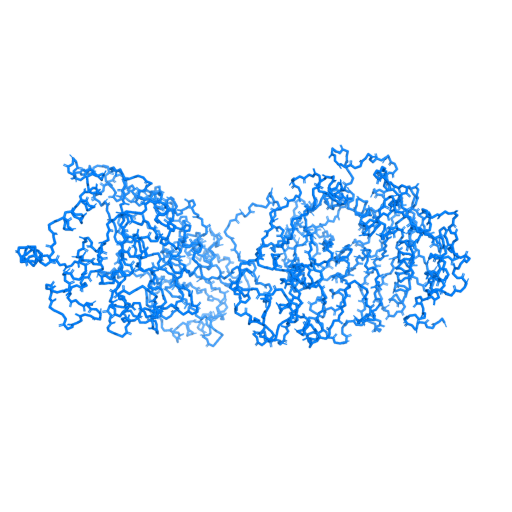5 3.061 1.00 69.69 412 GLN A O 1
ATOM 3196 N N . PRO A 1 413 ? -4.281 -9.488 3.952 1.00 64.38 413 PRO A N 1
ATOM 3197 C CA . PRO A 1 413 ? -5.306 -9.648 2.928 1.00 64.38 413 PRO A CA 1
ATOM 3198 C C . PRO A 1 413 ? -6.183 -8.398 2.806 1.00 64.38 413 PRO A C 1
ATOM 3200 O O . PRO A 1 413 ? -6.559 -7.782 3.808 1.00 64.38 413 PRO A O 1
ATOM 3203 N N . VAL A 1 414 ? -6.531 -8.028 1.570 1.00 65.94 414 VAL A N 1
ATOM 3204 C CA . VAL A 1 414 ? -7.415 -6.886 1.324 1.00 65.94 414 VAL A CA 1
ATOM 3205 C C . VAL A 1 414 ? -8.749 -7.139 2.018 1.00 65.94 414 VAL A C 1
ATOM 3207 O O . VAL A 1 414 ? -9.389 -8.167 1.805 1.00 65.94 414 VAL A O 1
ATOM 3210 N N . LYS A 1 415 ? -9.194 -6.181 2.837 1.00 58.34 415 LYS A N 1
ATOM 3211 C CA . LYS A 1 415 ? -10.512 -6.256 3.476 1.00 58.34 415 LYS A CA 1
ATOM 3212 C C . LYS A 1 415 ? -11.587 -6.237 2.391 1.00 58.34 415 LYS A C 1
ATOM 3214 O O . LYS A 1 415 ? -11.778 -5.195 1.752 1.00 58.34 415 LYS A O 1
ATOM 3219 N N . SER A 1 416 ? -12.295 -7.354 2.227 1.00 55.91 416 SER A N 1
ATOM 3220 C CA . SER A 1 416 ? -13.447 -7.484 1.332 1.00 55.91 416 SER A CA 1
ATOM 3221 C C . SER A 1 416 ? -14.421 -6.328 1.513 1.00 55.91 416 SER A C 1
ATOM 3223 O O . SER A 1 416 ? -14.543 -5.756 2.600 1.00 55.91 416 SER A O 1
ATOM 3225 N N . TRP A 1 417 ? -15.107 -5.950 0.441 1.00 58.50 417 TRP A N 1
ATOM 3226 C CA . TRP A 1 417 ? -16.071 -4.869 0.493 1.00 58.50 417 TRP A CA 1
ATOM 3227 C C . TRP A 1 417 ? -17.392 -5.242 -0.148 1.00 58.50 417 TRP A C 1
ATOM 3229 O O . TRP A 1 417 ? -17.534 -6.023 -1.081 1.00 58.50 417 TRP A O 1
ATOM 3239 N N . SER A 1 418 ? -18.339 -4.520 0.393 1.00 53.56 418 SER A N 1
ATOM 3240 C CA . SER A 1 418 ? -19.658 -4.211 -0.055 1.00 53.56 418 SER A CA 1
ATOM 3241 C C . SER A 1 418 ? -19.825 -3.639 -1.457 1.00 53.56 418 SER A C 1
ATOM 3243 O O . SER A 1 418 ? -19.350 -2.540 -1.732 1.00 53.56 418 SER A O 1
ATOM 3245 N N . GLY A 1 419 ? -20.616 -4.301 -2.303 1.00 67.19 419 GLY A N 1
ATOM 3246 C CA . GLY A 1 419 ? -21.140 -3.719 -3.539 1.00 67.19 419 GLY A CA 1
ATOM 3247 C C . GLY A 1 419 ? -20.046 -3.362 -4.544 1.00 67.19 419 GLY A C 1
ATOM 3248 O O . GLY A 1 419 ? -19.010 -4.018 -4.622 1.00 67.19 419 GLY A O 1
ATOM 3249 N N . VAL A 1 420 ? -20.284 -2.321 -5.344 1.00 73.38 420 VAL A N 1
ATOM 3250 C CA . VAL A 1 420 ? -19.319 -1.868 -6.353 1.00 73.38 420 VAL A CA 1
ATOM 3251 C C . VAL A 1 420 ? -18.429 -0.786 -5.749 1.00 73.38 420 VAL A C 1
ATOM 3253 O O . VAL A 1 420 ? -18.866 0.352 -5.561 1.00 73.38 420 VAL A O 1
ATOM 3256 N N . LYS A 1 421 ? -17.160 -1.116 -5.486 1.00 73.19 421 LYS A N 1
ATOM 3257 C CA . LYS A 1 421 ? -16.126 -0.114 -5.205 1.00 73.19 421 LYS A CA 1
ATOM 3258 C C . LYS A 1 421 ? -15.830 0.644 -6.497 1.00 73.19 421 LYS A C 1
ATOM 3260 O O . LYS A 1 421 ? -15.403 0.054 -7.483 1.00 73.19 421 LYS A O 1
ATOM 3265 N N . LYS A 1 422 ? -16.064 1.957 -6.502 1.00 78.56 422 LYS A N 1
ATOM 3266 C CA . LYS A 1 422 ? -15.710 2.807 -7.645 1.00 78.56 422 LYS A CA 1
ATOM 3267 C C . LYS A 1 422 ? -14.197 3.007 -7.680 1.00 78.56 422 LYS A C 1
ATOM 3269 O O . LYS A 1 422 ? -13.649 3.667 -6.805 1.00 78.56 422 LYS A O 1
ATOM 3274 N N . THR A 1 423 ? -13.548 2.485 -8.711 1.00 82.31 423 THR A N 1
ATOM 3275 C CA . THR A 1 423 ? -12.110 2.638 -8.983 1.00 82.31 423 THR A CA 1
ATOM 3276 C C . THR A 1 423 ? -11.894 3.613 -10.143 1.00 82.31 423 THR A C 1
ATOM 3278 O O . THR A 1 423 ? -11.290 3.281 -11.154 1.00 82.31 423 THR A O 1
ATOM 3281 N N . THR A 1 424 ? -12.475 4.814 -10.036 1.00 82.75 424 THR A N 1
ATOM 3282 C CA . THR A 1 424 ? -12.460 5.849 -11.094 1.00 82.75 424 THR A CA 1
ATOM 3283 C C . THR A 1 424 ? -11.462 6.979 -10.822 1.00 82.75 424 THR A C 1
ATOM 3285 O O . THR A 1 424 ? -11.536 8.030 -11.454 1.00 82.75 424 THR A O 1
ATOM 3288 N N . LYS A 1 425 ? -10.610 6.813 -9.811 1.00 85.12 425 LYS A N 1
ATOM 3289 C CA . LYS A 1 425 ? -9.544 7.729 -9.396 1.00 85.12 425 LYS A CA 1
ATOM 3290 C C . LYS A 1 425 ? -8.350 6.883 -8.966 1.00 85.12 425 LYS A C 1
ATOM 3292 O O . LYS A 1 425 ? -8.557 5.740 -8.551 1.00 85.12 425 LYS A O 1
ATOM 3297 N N . TRP A 1 426 ? -7.152 7.453 -9.028 1.00 89.00 426 TRP A N 1
ATOM 3298 C CA . TRP A 1 426 ? -5.955 6.815 -8.488 1.00 89.00 426 TRP A CA 1
ATOM 3299 C C . TRP A 1 426 ? -6.125 6.544 -6.995 1.00 89.00 426 TRP A C 1
ATOM 3301 O O . TRP A 1 426 ? -6.714 7.356 -6.277 1.00 89.00 426 TRP A O 1
ATOM 3311 N N . GLY A 1 427 ? -5.644 5.384 -6.550 1.00 86.56 427 GLY A N 1
ATOM 3312 C CA . GLY A 1 427 ? -5.423 5.153 -5.129 1.00 86.56 427 GLY A CA 1
ATOM 3313 C C . GLY A 1 427 ? -4.206 5.936 -4.641 1.00 86.56 427 GLY A C 1
ATOM 3314 O O . GLY A 1 427 ? -3.423 6.447 -5.443 1.00 86.56 427 GLY A O 1
ATOM 3315 N N . ASP A 1 428 ? -4.041 6.011 -3.326 1.00 88.69 428 ASP A N 1
ATOM 3316 C CA . ASP A 1 428 ? -2.891 6.671 -2.716 1.00 88.69 428 ASP A CA 1
ATOM 3317 C C . ASP A 1 428 ? -1.574 6.016 -3.161 1.00 88.69 428 ASP A C 1
ATOM 3319 O O . ASP A 1 428 ? -1.458 4.792 -3.261 1.00 88.69 428 ASP A O 1
ATOM 3323 N N . GLY A 1 429 ? -0.544 6.828 -3.374 1.00 92.12 429 GLY A N 1
ATOM 3324 C CA . GLY A 1 429 ? 0.829 6.357 -3.428 1.00 92.12 429 GLY A CA 1
ATOM 3325 C C . GLY A 1 429 ? 1.305 5.899 -2.045 1.00 92.12 429 GLY A C 1
ATOM 3326 O O . GLY A 1 429 ? 0.829 6.364 -1.009 1.00 92.12 429 GLY A O 1
ATOM 3327 N N . ALA A 1 430 ? 2.296 5.009 -2.012 1.00 94.19 430 ALA A N 1
ATOM 3328 C CA . ALA A 1 430 ? 2.943 4.629 -0.760 1.00 94.19 430 ALA A CA 1
ATOM 3329 C C . ALA A 1 430 ? 3.650 5.846 -0.145 1.00 94.19 430 ALA A C 1
ATOM 3331 O O . ALA A 1 430 ? 4.230 6.660 -0.874 1.00 94.19 430 ALA A O 1
ATOM 3332 N N . TYR A 1 431 ? 3.600 5.965 1.185 1.00 94.69 431 TYR A N 1
ATOM 3333 C CA . TYR A 1 431 ? 4.143 7.121 1.894 1.00 94.69 431 TYR A CA 1
ATOM 3334 C C . TYR A 1 431 ? 5.608 7.400 1.524 1.00 94.69 431 TYR A C 1
ATOM 3336 O O . TYR A 1 431 ? 6.466 6.519 1.591 1.00 94.69 431 TYR A O 1
ATOM 3344 N N . GLN A 1 432 ? 5.880 8.643 1.129 1.00 94.12 432 GLN A N 1
ATOM 3345 C CA . GLN A 1 432 ? 7.175 9.117 0.645 1.00 94.12 432 GLN A CA 1
ATOM 3346 C C . GLN A 1 432 ? 7.237 10.647 0.715 1.00 94.12 432 GLN A C 1
ATOM 3348 O O . GLN A 1 432 ? 6.223 11.315 0.927 1.00 94.12 432 GLN A O 1
ATOM 3353 N N . THR A 1 433 ? 8.419 11.219 0.479 1.00 90.00 433 THR A N 1
ATOM 3354 C CA . THR A 1 433 ? 8.524 12.670 0.270 1.00 90.00 433 THR A CA 1
ATOM 3355 C C . THR A 1 433 ? 7.894 13.045 -1.080 1.00 90.00 433 THR A C 1
ATOM 3357 O O . THR A 1 433 ? 8.227 12.403 -2.080 1.00 90.00 433 THR A O 1
ATOM 3360 N N . PRO A 1 434 ? 7.022 14.073 -1.148 1.00 87.12 434 PRO A N 1
ATOM 3361 C CA . PRO A 1 434 ? 6.411 14.491 -2.405 1.00 87.12 434 PRO A CA 1
ATOM 3362 C C . PRO A 1 434 ? 7.445 14.823 -3.492 1.00 87.12 434 PRO A C 1
ATOM 3364 O O . PRO A 1 434 ? 8.526 15.336 -3.180 1.00 87.12 434 PRO A O 1
ATOM 3367 N N . PRO A 1 435 ? 7.129 14.571 -4.775 1.00 89.62 435 PRO A N 1
ATOM 3368 C CA . PRO A 1 435 ? 8.044 14.864 -5.868 1.00 89.62 435 PRO A CA 1
ATOM 3369 C C . PRO A 1 435 ? 8.297 16.372 -6.020 1.00 89.62 435 PRO A C 1
ATOM 3371 O O . PRO A 1 435 ? 7.453 17.207 -5.696 1.00 89.62 435 PRO A O 1
ATOM 3374 N N . SER A 1 436 ? 9.463 16.722 -6.572 1.00 89.06 436 SER A N 1
ATOM 3375 C CA . SER A 1 436 ? 9.795 18.106 -6.940 1.00 89.06 436 SER A CA 1
ATOM 3376 C C . SER A 1 436 ? 8.837 18.649 -7.999 1.00 89.06 436 SER A C 1
ATOM 3378 O O . SER A 1 436 ? 8.497 17.921 -8.935 1.00 89.06 436 SER A O 1
ATOM 3380 N N . LYS A 1 437 ? 8.496 19.937 -7.925 1.00 90.31 437 LYS A N 1
ATOM 3381 C CA . LYS A 1 437 ? 7.593 20.589 -8.884 1.00 90.31 437 LYS A CA 1
ATOM 3382 C C . LYS A 1 437 ? 8.291 20.951 -10.204 1.00 90.31 437 LYS A C 1
ATOM 3384 O O . LYS A 1 437 ? 9.527 21.018 -10.263 1.00 90.31 437 LYS A O 1
ATOM 3389 N N . PRO A 1 438 ? 7.531 21.233 -11.281 1.00 92.12 438 PRO A N 1
ATOM 3390 C CA . PRO A 1 438 ? 8.090 21.758 -12.522 1.00 92.12 438 PRO A CA 1
ATOM 3391 C C . PRO A 1 438 ? 8.966 22.992 -12.285 1.00 92.12 438 PRO A C 1
ATOM 3393 O O . PRO A 1 438 ? 8.585 23.916 -11.569 1.00 92.12 438 PRO A O 1
ATOM 3396 N N . GLY A 1 439 ? 10.155 23.004 -12.889 1.00 89.12 439 GLY A N 1
ATOM 3397 C CA . GLY A 1 439 ? 11.150 24.067 -12.718 1.00 89.12 439 GLY A CA 1
ATOM 3398 C C . GLY A 1 439 ? 12.088 23.920 -11.511 1.00 89.12 439 GLY A C 1
ATOM 3399 O O . GLY A 1 439 ? 13.130 24.570 -11.503 1.00 89.12 439 GLY A O 1
ATOM 3400 N N . GLU A 1 440 ? 11.789 23.055 -10.536 1.00 91.62 440 GLU A N 1
ATOM 3401 C CA . GLU A 1 440 ? 12.683 22.798 -9.389 1.00 91.62 440 GLU A CA 1
ATOM 3402 C C . GLU A 1 440 ? 13.768 21.763 -9.715 1.00 91.62 440 GLU A C 1
ATOM 3404 O O . GLU A 1 440 ? 14.882 21.829 -9.197 1.00 91.62 440 GLU A O 1
ATOM 3409 N N . SER A 1 441 ? 13.459 20.805 -10.593 1.00 92.31 441 SER A N 1
ATOM 3410 C CA . SER A 1 441 ? 14.399 19.779 -11.043 1.00 92.31 441 SER A CA 1
ATOM 3411 C C . SER A 1 441 ? 14.118 19.337 -12.485 1.00 92.31 441 SER A C 1
ATOM 3413 O O . SER A 1 441 ? 13.077 19.664 -13.072 1.00 92.31 441 SER A O 1
ATOM 3415 N N . PHE A 1 442 ? 15.049 18.563 -13.057 1.00 93.50 442 PHE A N 1
ATOM 3416 C CA . PHE A 1 442 ? 14.851 17.919 -14.358 1.00 93.50 442 PHE A CA 1
ATOM 3417 C C . PHE A 1 442 ? 13.599 17.032 -14.346 1.00 93.50 442 PHE A C 1
ATOM 3419 O O . PHE A 1 442 ? 12.711 17.238 -15.167 1.00 93.50 442 PHE A O 1
ATOM 3426 N N . TYR A 1 443 ? 13.475 16.125 -13.370 1.00 93.75 443 TYR A N 1
ATOM 3427 C CA . TYR A 1 443 ? 12.328 15.218 -13.259 1.00 93.75 443 TYR A CA 1
ATOM 3428 C C . TYR A 1 443 ? 11.022 15.930 -12.878 1.00 93.75 443 TYR A C 1
ATOM 3430 O O . TYR A 1 443 ? 9.965 15.542 -13.364 1.00 93.75 443 TYR A O 1
ATOM 3438 N N . GLY A 1 444 ? 11.099 17.017 -12.101 1.00 93.81 444 GLY A N 1
ATOM 3439 C CA . GLY A 1 444 ? 9.991 17.950 -11.852 1.00 93.81 444 GLY A CA 1
ATOM 3440 C C . GLY A 1 444 ? 9.350 18.437 -13.141 1.00 93.81 444 GLY A C 1
ATOM 3441 O O . GLY A 1 444 ? 8.137 18.397 -13.311 1.00 93.81 444 GLY A O 1
ATOM 3442 N N . THR A 1 445 ? 10.194 18.855 -14.078 1.00 93.12 445 THR A N 1
ATOM 3443 C CA . THR A 1 445 ? 9.756 19.327 -15.395 1.00 93.12 445 THR A CA 1
ATOM 3444 C C . THR A 1 445 ? 9.399 18.171 -16.333 1.00 93.12 445 THR A C 1
ATOM 3446 O O . THR A 1 445 ? 8.568 18.343 -17.222 1.00 93.12 445 THR A O 1
ATOM 3449 N N . GLU A 1 446 ? 10.040 17.011 -16.171 1.00 94.50 446 GLU A N 1
ATOM 3450 C CA . GLU A 1 446 ? 9.859 15.868 -17.063 1.00 94.50 446 GLU A CA 1
ATOM 3451 C C . GLU A 1 446 ? 8.541 15.127 -16.833 1.00 94.50 446 GLU A C 1
ATOM 3453 O O . GLU A 1 446 ? 7.834 14.879 -17.808 1.00 94.50 446 GLU A O 1
ATOM 3458 N N . PHE A 1 447 ? 8.211 14.817 -15.575 1.00 94.62 447 PHE A N 1
ATOM 3459 C CA . PHE A 1 447 ? 7.140 13.876 -15.223 1.00 94.62 447 PHE A CA 1
ATOM 3460 C C . PHE A 1 447 ? 6.042 14.469 -14.332 1.00 94.62 447 PHE A C 1
ATOM 3462 O O . PHE A 1 447 ? 4.923 13.972 -14.338 1.00 94.62 447 PHE A O 1
ATOM 3469 N N . TYR A 1 448 ? 6.316 15.542 -13.584 1.00 94.12 448 TYR A N 1
ATOM 3470 C CA . TYR A 1 448 ? 5.409 16.038 -12.536 1.00 94.12 448 TYR A CA 1
ATOM 3471 C C . TYR A 1 448 ? 4.695 17.341 -12.927 1.00 94.12 448 TYR A C 1
ATOM 3473 O O . TYR A 1 448 ? 4.517 18.233 -12.103 1.00 94.12 448 TYR A O 1
ATOM 3481 N N . TYR A 1 449 ? 4.323 17.472 -14.203 1.00 92.56 449 TYR A N 1
ATOM 3482 C CA . TYR A 1 449 ? 3.656 18.664 -14.744 1.00 92.56 449 TYR A CA 1
ATOM 3483 C C . TYR A 1 449 ? 2.119 18.590 -14.723 1.00 92.56 449 TYR A C 1
ATOM 3485 O O . TYR A 1 449 ? 1.478 19.616 -14.945 1.00 92.56 449 TYR A O 1
ATOM 3493 N N . ASP A 1 450 ? 1.535 17.409 -14.498 1.00 92.31 450 ASP A N 1
ATOM 3494 C CA . ASP A 1 450 ? 0.084 17.188 -14.462 1.00 92.31 450 ASP A CA 1
ATOM 3495 C C . ASP A 1 450 ? -0.332 16.627 -13.099 1.00 92.31 450 ASP A C 1
ATOM 3497 O O . ASP A 1 450 ? -0.092 15.458 -12.791 1.00 92.31 450 ASP A O 1
ATOM 3501 N N . ASP A 1 451 ? -0.983 17.470 -12.296 1.00 90.56 451 ASP A N 1
ATOM 3502 C CA . ASP A 1 451 ? -1.453 17.123 -10.953 1.00 90.56 451 ASP A CA 1
ATOM 3503 C C . ASP A 1 451 ? -2.455 15.954 -10.964 1.00 90.56 451 ASP A C 1
ATOM 3505 O O . ASP A 1 451 ? -2.596 15.267 -9.957 1.00 90.56 451 ASP A O 1
ATOM 3509 N N . ASN A 1 452 ? -3.118 15.665 -12.095 1.00 90.31 452 ASN A N 1
ATOM 3510 C CA . ASN A 1 452 ? -4.044 14.531 -12.183 1.00 90.31 452 ASN A CA 1
ATOM 3511 C C . ASN A 1 452 ? -3.344 13.176 -12.094 1.00 90.31 452 ASN A C 1
ATOM 3513 O O . ASN A 1 452 ? -4.020 12.187 -11.836 1.00 90.31 452 ASN A O 1
ATOM 3517 N N . TYR A 1 453 ? -2.034 13.110 -12.333 1.00 91.94 453 TYR A N 1
ATOM 3518 C CA . TYR A 1 453 ? -1.248 11.881 -12.220 1.00 91.94 453 TYR A CA 1
ATOM 3519 C C . TYR A 1 453 ? -0.538 11.774 -10.864 1.00 91.94 453 TYR A C 1
ATOM 3521 O O . TYR A 1 453 ? 0.038 10.732 -10.575 1.00 91.94 453 TYR A O 1
ATOM 3529 N N . ILE A 1 454 ? -0.593 12.806 -10.011 1.00 92.50 454 ILE A N 1
ATOM 3530 C CA . ILE A 1 454 ? 0.073 12.832 -8.702 1.00 92.50 454 ILE A CA 1
ATOM 3531 C C . ILE A 1 454 ? -0.951 12.460 -7.611 1.00 92.50 454 ILE A C 1
ATOM 3533 O O . ILE A 1 454 ? -1.837 13.265 -7.321 1.00 92.50 454 ILE A O 1
ATOM 3537 N N . PRO A 1 455 ? -0.867 11.264 -6.997 1.00 91.81 455 PRO A N 1
ATOM 3538 C CA . PRO A 1 455 ? -1.800 10.852 -5.953 1.00 91.81 455 PRO A CA 1
ATOM 3539 C C . PRO A 1 455 ? -1.446 11.481 -4.594 1.00 91.81 455 PRO A C 1
ATOM 3541 O O . PRO A 1 455 ? -0.369 12.053 -4.405 1.00 91.81 455 PRO A O 1
ATOM 3544 N N . GLU A 1 456 ? -2.342 11.327 -3.619 1.00 89.56 456 GLU A N 1
ATOM 3545 C CA . GLU A 1 456 ? -1.991 11.509 -2.205 1.00 89.56 456 GLU A CA 1
ATOM 3546 C C . GLU A 1 456 ? -1.049 10.385 -1.742 1.00 89.56 456 GLU A C 1
ATOM 3548 O O . GLU A 1 456 ? -1.010 9.323 -2.359 1.00 89.56 456 GLU A O 1
ATOM 3553 N N . PHE A 1 457 ? -0.274 10.599 -0.673 1.00 91.38 457 PHE A N 1
ATOM 3554 C CA . PHE A 1 457 ? 0.689 9.612 -0.168 1.00 91.38 457 PHE A CA 1
ATOM 3555 C C . PHE A 1 457 ? 0.340 9.181 1.254 1.00 91.38 457 PHE A C 1
ATOM 3557 O O . PHE A 1 457 ? 0.298 10.014 2.160 1.00 91.38 457 PHE A O 1
ATOM 3564 N N . SER A 1 458 ? 0.144 7.880 1.469 1.00 86.06 458 SER A N 1
ATOM 3565 C CA . SER A 1 458 ? -0.259 7.333 2.768 1.00 86.06 458 SER A CA 1
ATOM 3566 C C . SER A 1 458 ? 0.372 5.965 3.055 1.00 86.06 458 SER A C 1
ATOM 3568 O O . SER A 1 458 ? 0.926 5.301 2.174 1.00 86.06 458 SER A O 1
ATOM 3570 N N . GLU A 1 459 ? 0.320 5.522 4.317 1.00 85.38 459 GLU A N 1
ATOM 3571 C CA . GLU A 1 459 ? 0.746 4.162 4.693 1.00 85.38 459 GLU A CA 1
ATOM 3572 C C . GLU A 1 459 ? -0.212 3.079 4.173 1.00 85.38 459 GLU A C 1
ATOM 3574 O O . GLU A 1 459 ? 0.185 1.918 4.078 1.00 85.38 459 GLU A O 1
ATOM 3579 N N . ASN A 1 460 ? -1.424 3.464 3.761 1.00 76.56 460 ASN A N 1
ATOM 3580 C CA . ASN A 1 460 ? -2.449 2.603 3.165 1.00 76.56 460 ASN A CA 1
ATOM 3581 C C . ASN A 1 460 ? -2.395 2.626 1.619 1.00 76.56 460 ASN A C 1
ATOM 3583 O O . ASN A 1 460 ? -3.379 2.362 0.928 1.00 76.56 460 ASN A O 1
ATOM 3587 N N . GLY A 1 461 ? -1.228 2.949 1.054 1.00 79.50 461 GLY A N 1
ATOM 3588 C CA . GLY A 1 461 ? -1.010 3.079 -0.388 1.00 79.50 461 GLY A CA 1
ATOM 3589 C C . GLY A 1 461 ? -0.888 1.760 -1.160 1.00 79.50 461 GLY A C 1
ATOM 3590 O O . GLY A 1 461 ? -0.435 1.785 -2.299 1.00 79.50 461 GLY A O 1
ATOM 3591 N N . LEU A 1 462 ? -1.235 0.601 -0.584 1.00 90.38 462 LEU A N 1
ATOM 3592 C CA . LEU A 1 462 ? -1.183 -0.684 -1.298 1.00 90.38 462 LEU A CA 1
ATOM 3593 C C . LEU A 1 462 ? -2.417 -0.857 -2.196 1.00 90.38 462 LEU A C 1
ATOM 3595 O O . LEU A 1 462 ? -3.509 -1.202 -1.743 1.00 90.38 462 LEU A O 1
ATOM 3599 N N . ASN A 1 463 ? -2.239 -0.609 -3.491 1.00 90.56 463 ASN A N 1
ATOM 3600 C CA . ASN A 1 463 ? -3.259 -0.748 -4.527 1.00 90.56 463 ASN A CA 1
ATOM 3601 C C . ASN A 1 463 ? -2.639 -1.104 -5.892 1.00 90.56 463 ASN A C 1
ATOM 3603 O O . ASN A 1 463 ? -1.425 -1.254 -6.031 1.00 90.56 463 ASN A O 1
ATOM 3607 N N . LEU A 1 464 ? -3.497 -1.266 -6.897 1.00 95.00 464 LEU A N 1
ATOM 3608 C CA . LEU A 1 464 ? -3.122 -1.552 -8.277 1.00 95.00 464 LEU A CA 1
ATOM 3609 C C . LEU A 1 464 ? -4.030 -0.790 -9.250 1.00 95.00 464 LEU A C 1
ATOM 3611 O O . LEU A 1 464 ? -5.208 -0.572 -8.953 1.00 95.00 464 LEU A O 1
ATOM 3615 N N . ASN A 1 465 ? -3.483 -0.422 -10.409 1.00 95.75 465 ASN A N 1
ATOM 3616 C CA . ASN A 1 465 ? -4.220 0.129 -11.547 1.00 95.75 465 ASN A CA 1
ATOM 3617 C C . ASN A 1 465 ? -4.279 -0.925 -12.655 1.00 95.75 465 ASN A C 1
ATOM 3619 O O . ASN A 1 465 ? -3.286 -1.603 -12.907 1.00 95.75 465 ASN A O 1
ATOM 3623 N N . ILE A 1 466 ? -5.432 -1.071 -13.313 1.00 97.75 466 ILE A N 1
ATOM 3624 C CA . ILE A 1 466 ? -5.624 -2.052 -14.390 1.00 97.75 466 ILE A CA 1
ATOM 3625 C C . ILE A 1 466 ? -6.100 -1.340 -15.648 1.00 97.75 466 ILE A C 1
ATOM 3627 O O . ILE A 1 466 ? -7.140 -0.681 -15.638 1.00 97.75 466 ILE A O 1
ATOM 3631 N N . TYR A 1 467 ? -5.376 -1.546 -16.744 1.00 98.06 467 TYR A N 1
ATOM 3632 C CA . TYR A 1 467 ? -5.780 -1.157 -18.089 1.00 98.06 467 TYR A CA 1
ATOM 3633 C C . TYR A 1 467 ? -6.082 -2.425 -18.871 1.00 98.06 467 TYR A C 1
ATOM 3635 O O . TYR A 1 467 ? -5.232 -3.307 -18.996 1.00 98.06 467 TYR A O 1
ATOM 3643 N N . THR A 1 468 ? -7.297 -2.527 -19.399 1.00 97.88 468 THR A N 1
ATOM 3644 C CA . THR A 1 468 ? -7.721 -3.690 -20.175 1.00 97.88 468 THR A CA 1
ATOM 3645 C C . THR A 1 468 ? -8.478 -3.252 -21.427 1.00 97.88 468 THR A C 1
ATOM 3647 O O . THR A 1 468 ? -9.355 -2.391 -21.334 1.00 97.88 468 THR A O 1
ATOM 3650 N N . PRO A 1 469 ? -8.158 -3.818 -22.605 1.00 96.25 469 PRO A N 1
ATOM 3651 C CA . PRO A 1 469 ? -8.962 -3.654 -23.809 1.00 96.25 469 PRO A CA 1
ATOM 3652 C C . PRO A 1 469 ? -10.121 -4.666 -23.860 1.00 96.25 469 PRO A C 1
ATOM 3654 O O . PRO A 1 469 ? -10.897 -4.659 -24.813 1.00 96.25 469 PRO A O 1
ATOM 3657 N N . ALA A 1 470 ? -10.207 -5.593 -22.899 1.00 95.44 470 ALA A N 1
ATOM 3658 C CA . ALA A 1 470 ? -11.233 -6.622 -22.887 1.00 95.44 470 ALA A CA 1
ATOM 3659 C C . ALA A 1 470 ? -12.596 -6.019 -22.525 1.00 95.44 470 ALA A C 1
ATOM 3661 O O . ALA A 1 470 ? -12.745 -5.328 -21.520 1.00 95.44 470 ALA A O 1
ATOM 3662 N N . GLU A 1 471 ? -13.613 -6.335 -23.324 1.00 92.81 471 GLU A N 1
ATOM 3663 C CA . GLU A 1 471 ? -14.999 -5.922 -23.061 1.00 92.81 471 GLU A CA 1
ATOM 3664 C C . GLU A 1 471 ? -15.754 -6.922 -22.163 1.00 92.81 471 GLU A C 1
ATOM 3666 O O . GLU A 1 471 ? -16.893 -6.674 -21.766 1.00 92.81 471 GLU A O 1
ATOM 3671 N N . SER A 1 472 ? -15.134 -8.062 -21.842 1.00 88.69 472 SER A N 1
ATOM 3672 C CA . SER A 1 472 ? -15.702 -9.112 -20.996 1.00 88.69 472 SER A CA 1
ATOM 3673 C C . SER A 1 472 ? -14.619 -9.877 -20.220 1.00 88.69 472 SER A C 1
ATOM 3675 O O . SER A 1 472 ? -13.466 -9.907 -20.654 1.00 88.69 472 SER A O 1
ATOM 3677 N N . PRO A 1 473 ? -14.983 -10.566 -19.125 1.00 91.81 473 PRO A N 1
ATOM 3678 C CA . PRO A 1 473 ? -14.116 -11.538 -18.458 1.00 91.81 473 PRO A CA 1
ATOM 3679 C C . PRO A 1 473 ? -13.636 -12.670 -19.380 1.00 91.81 473 PRO A C 1
ATOM 3681 O O . PRO A 1 473 ? -14.259 -12.957 -20.406 1.00 91.81 473 PRO A O 1
ATOM 3684 N N . ASN A 1 474 ? -12.574 -13.367 -18.966 1.00 86.88 474 ASN A N 1
ATOM 3685 C CA . ASN A 1 474 ? -12.087 -14.634 -19.532 1.00 86.88 474 ASN A CA 1
ATOM 3686 C C . ASN A 1 474 ? -11.712 -14.604 -21.027 1.00 86.88 474 ASN A C 1
ATOM 3688 O O . ASN A 1 474 ? -11.755 -15.630 -21.704 1.00 86.88 474 ASN A O 1
ATOM 3692 N N . VAL A 1 475 ? -11.327 -13.439 -21.559 1.00 95.50 475 VAL A N 1
ATOM 3693 C CA . VAL A 1 475 ? -10.809 -13.317 -22.938 1.00 95.50 475 VAL A CA 1
ATOM 3694 C C . VAL A 1 475 ? -9.453 -14.019 -23.091 1.00 95.50 475 VAL A C 1
ATOM 3696 O O . VAL A 1 475 ? -9.149 -14.525 -24.170 1.00 95.50 475 VAL A O 1
ATOM 3699 N N . GLY A 1 476 ? -8.666 -14.090 -22.012 1.00 96.62 476 GLY A N 1
ATOM 3700 C CA . GLY A 1 476 ? -7.378 -14.780 -21.978 1.00 96.62 476 GLY A CA 1
ATOM 3701 C C . GLY A 1 476 ? -6.238 -13.960 -22.585 1.00 96.62 476 GLY A C 1
ATOM 3702 O O . GLY A 1 476 ? -5.403 -14.505 -23.298 1.00 96.62 476 GLY A O 1
ATOM 3703 N N . LEU A 1 477 ? -6.218 -12.645 -22.351 1.00 98.56 477 LEU A N 1
ATOM 3704 C CA . LEU A 1 477 ? -5.150 -11.763 -22.821 1.00 98.56 477 LEU A CA 1
ATOM 3705 C C . LEU A 1 477 ? -3.894 -11.878 -21.938 1.00 98.56 477 LEU A C 1
ATOM 3707 O O . LEU A 1 477 ? -4.020 -11.878 -20.714 1.00 98.56 477 LEU A O 1
ATOM 3711 N N . PRO A 1 478 ? -2.678 -11.878 -22.509 1.00 98.69 478 PRO A N 1
ATOM 3712 C CA . PRO A 1 478 ? -1.441 -11.816 -21.731 1.00 98.69 478 PRO A CA 1
ATOM 3713 C C . PRO A 1 478 ? -1.384 -10.583 -20.825 1.00 98.69 478 PRO A C 1
ATOM 3715 O O . PRO A 1 478 ? -1.906 -9.519 -21.177 1.00 98.69 478 PRO A O 1
ATOM 3718 N N . VAL A 1 479 ? -0.747 -10.728 -19.664 1.00 98.94 479 VAL A N 1
ATOM 3719 C CA . VAL A 1 479 ? -0.748 -9.726 -18.593 1.00 98.94 479 VAL A CA 1
ATOM 3720 C C . VAL A 1 479 ? 0.656 -9.164 -18.398 1.00 98.94 479 VAL A C 1
ATOM 3722 O O . VAL A 1 479 ? 1.605 -9.904 -18.163 1.00 98.94 479 VAL A O 1
ATOM 3725 N N . LEU A 1 480 ? 0.787 -7.842 -18.439 1.00 98.94 480 LEU A N 1
ATOM 3726 C CA . LEU A 1 480 ? 1.973 -7.120 -17.992 1.00 98.94 480 LEU A CA 1
ATOM 3727 C C . LEU A 1 480 ? 1.779 -6.688 -16.538 1.00 98.94 480 LEU A C 1
ATOM 3729 O O . LEU A 1 480 ? 0.913 -5.864 -16.264 1.00 98.94 480 LEU A O 1
ATOM 3733 N N . TYR A 1 481 ? 2.594 -7.203 -15.623 1.00 98.88 481 TYR A N 1
ATOM 3734 C CA . TYR A 1 481 ? 2.653 -6.753 -14.233 1.00 98.88 481 TYR A CA 1
ATOM 3735 C C . TYR A 1 481 ? 3.829 -5.788 -14.055 1.00 98.88 481 TYR A C 1
ATOM 3737 O O . TYR A 1 481 ? 4.988 -6.208 -14.004 1.00 98.88 481 TYR A O 1
ATOM 3745 N N . TYR A 1 482 ? 3.541 -4.489 -14.023 1.00 98.88 482 TYR A N 1
ATOM 3746 C CA . TYR A 1 482 ? 4.540 -3.430 -14.036 1.00 98.88 482 TYR A CA 1
ATOM 3747 C C . TYR A 1 482 ? 4.817 -2.848 -12.646 1.00 98.88 482 TYR A C 1
ATOM 3749 O O . TYR A 1 482 ? 3.911 -2.427 -11.925 1.00 98.88 482 TYR A O 1
ATOM 3757 N N . ILE A 1 483 ? 6.106 -2.781 -12.311 1.00 98.81 483 ILE A N 1
ATOM 3758 C CA . ILE A 1 483 ? 6.651 -2.321 -11.037 1.00 98.81 483 ILE A CA 1
ATOM 3759 C C . ILE A 1 483 ? 7.373 -0.993 -11.270 1.00 98.81 483 ILE A C 1
ATOM 3761 O O . ILE A 1 483 ? 8.374 -0.926 -11.994 1.00 98.81 483 ILE A O 1
ATOM 3765 N N . HIS A 1 484 ? 6.877 0.073 -10.643 1.00 98.19 484 HIS A N 1
ATOM 3766 C CA . HIS A 1 484 ? 7.423 1.412 -10.838 1.00 98.19 484 HIS A CA 1
ATOM 3767 C C . HIS A 1 484 ? 8.848 1.561 -10.269 1.00 98.19 484 HIS A C 1
ATOM 3769 O O . HIS A 1 484 ? 9.253 0.886 -9.323 1.00 98.19 484 HIS A O 1
ATOM 3775 N N . GLY A 1 485 ? 9.616 2.489 -10.846 1.00 96.62 485 GLY A N 1
ATOM 3776 C CA . GLY A 1 485 ? 10.928 2.895 -10.338 1.00 96.62 485 GLY A CA 1
ATOM 3777 C C . GLY A 1 485 ? 10.859 3.946 -9.225 1.00 96.62 485 GLY A C 1
ATOM 3778 O O . GLY A 1 485 ? 9.781 4.330 -8.775 1.00 96.62 485 GLY A O 1
ATOM 3779 N N . GLY A 1 486 ? 12.034 4.455 -8.834 1.00 94.88 486 GLY A N 1
ATOM 3780 C CA . GLY A 1 486 ? 12.185 5.497 -7.805 1.00 94.88 486 GLY A CA 1
ATOM 3781 C C . GLY A 1 486 ? 13.073 5.088 -6.625 1.00 94.88 486 GLY A C 1
ATOM 3782 O O . GLY A 1 486 ? 12.733 5.276 -5.463 1.00 94.88 486 GLY A O 1
ATOM 3783 N N . GLY A 1 487 ? 14.232 4.485 -6.900 1.00 94.31 487 GLY A N 1
ATOM 3784 C CA . GLY A 1 487 ? 15.245 4.185 -5.875 1.00 94.31 487 GLY A CA 1
ATOM 3785 C C . GLY A 1 487 ? 14.791 3.311 -4.694 1.00 94.31 487 GLY A C 1
ATOM 3786 O O . GLY A 1 487 ? 15.533 3.225 -3.725 1.00 94.31 487 GLY A O 1
ATOM 3787 N N . ASN A 1 488 ? 13.606 2.689 -4.758 1.00 96.69 488 ASN A N 1
ATOM 3788 C CA . ASN A 1 488 ? 12.914 2.041 -3.639 1.00 96.69 488 ASN A CA 1
ATOM 3789 C C . ASN A 1 488 ? 12.583 2.963 -2.454 1.00 96.69 488 ASN A C 1
ATOM 3791 O O . ASN A 1 488 ? 12.203 2.467 -1.403 1.00 96.69 488 ASN A O 1
ATOM 3795 N N . ASN A 1 489 ? 12.665 4.286 -2.611 1.00 95.19 489 ASN A N 1
ATOM 3796 C CA . ASN A 1 489 ? 12.308 5.271 -1.580 1.00 95.19 489 ASN A CA 1
ATOM 3797 C C . ASN A 1 489 ? 11.262 6.306 -2.030 1.00 95.19 489 ASN A C 1
ATOM 3799 O O . ASN A 1 489 ? 10.762 7.067 -1.207 1.00 95.19 489 ASN A O 1
ATOM 3803 N N . HIS A 1 490 ? 10.920 6.329 -3.316 1.00 95.06 490 HIS A N 1
ATOM 3804 C CA . HIS A 1 490 ? 9.863 7.151 -3.901 1.00 95.06 490 HIS A CA 1
ATOM 3805 C C . HIS A 1 490 ? 9.305 6.443 -5.155 1.00 95.06 490 HIS A C 1
ATOM 3807 O O . HIS A 1 490 ? 9.817 5.404 -5.569 1.00 95.06 490 HIS A O 1
ATOM 3813 N N . GLY A 1 491 ? 8.260 6.996 -5.770 1.00 95.31 491 GLY A N 1
ATOM 3814 C CA . GLY A 1 491 ? 7.558 6.426 -6.923 1.00 95.31 491 GLY A CA 1
ATOM 3815 C C . GLY A 1 491 ? 6.131 5.973 -6.607 1.00 95.31 491 GLY A C 1
ATOM 3816 O O . GLY A 1 491 ? 5.771 5.780 -5.450 1.00 95.31 491 GLY A O 1
ATOM 3817 N N . TYR A 1 492 ? 5.303 5.863 -7.643 1.00 96.69 492 TYR A N 1
ATOM 3818 C CA . TYR A 1 492 ? 3.906 5.439 -7.549 1.00 96.69 492 TYR A CA 1
ATOM 3819 C C . TYR A 1 492 ? 3.414 4.943 -8.923 1.00 96.69 492 TYR A C 1
ATOM 3821 O O . TYR A 1 492 ? 4.067 5.209 -9.928 1.00 96.69 492 TYR A O 1
ATOM 3829 N N . ASN A 1 493 ? 2.293 4.227 -8.974 1.00 94.88 493 ASN A N 1
ATOM 3830 C CA . ASN A 1 493 ? 1.784 3.443 -10.104 1.00 94.88 493 ASN A CA 1
ATOM 3831 C C . ASN A 1 493 ? 0.835 4.217 -11.029 1.00 94.88 493 ASN A C 1
ATOM 3833 O O . ASN A 1 493 ? 0.197 3.610 -11.875 1.00 94.88 493 ASN A O 1
ATOM 3837 N N . SER A 1 494 ? 0.714 5.532 -10.867 1.00 94.81 494 SER A N 1
ATOM 3838 C CA . SER A 1 494 ? -0.139 6.396 -11.689 1.00 94.81 494 SER A CA 1
ATOM 3839 C C . SER A 1 494 ? 0.659 7.472 -12.425 1.00 94.81 494 SER A C 1
ATOM 3841 O O . SER A 1 494 ? 0.135 8.559 -12.638 1.00 94.81 494 SER A O 1
ATOM 3843 N N . LYS A 1 495 ? 1.942 7.254 -12.753 1.00 94.88 495 LYS A N 1
ATOM 3844 C CA . LYS A 1 495 ? 2.741 8.293 -13.425 1.00 94.88 495 LYS A CA 1
ATOM 3845 C C . LYS A 1 495 ? 2.444 8.377 -14.916 1.00 94.88 495 LYS A C 1
ATOM 3847 O O . LYS A 1 495 ? 2.141 7.395 -15.588 1.00 94.88 495 LYS A O 1
ATOM 3852 N N . VAL A 1 496 ? 2.592 9.587 -15.438 1.00 95.44 496 VAL A N 1
ATOM 3853 C CA . VAL A 1 496 ? 2.196 9.938 -16.801 1.00 95.44 496 VAL A CA 1
ATOM 3854 C C . VAL A 1 496 ? 3.037 9.253 -17.882 1.00 95.44 496 VAL A C 1
ATOM 3856 O O . VAL A 1 496 ? 2.529 8.958 -18.963 1.00 95.44 496 VAL A O 1
ATOM 3859 N N . GLU A 1 497 ? 4.309 8.962 -17.609 1.00 94.94 497 GLU A N 1
ATOM 3860 C CA . GLU A 1 497 ? 5.209 8.321 -18.568 1.00 94.94 497 GLU A CA 1
ATOM 3861 C C . GLU A 1 497 ? 4.892 6.847 -18.824 1.00 94.94 497 GLU A C 1
ATOM 3863 O O . GLU A 1 497 ? 5.358 6.296 -19.822 1.00 94.94 497 GLU A O 1
ATOM 3868 N N . PHE A 1 498 ? 4.056 6.232 -17.989 1.00 94.00 498 PHE A N 1
ATOM 3869 C CA . PHE A 1 498 ? 3.553 4.878 -18.188 1.00 94.00 498 PHE A CA 1
ATOM 3870 C C . PHE A 1 498 ? 2.023 4.792 -18.186 1.00 94.00 498 PHE A C 1
ATOM 3872 O O . PHE A 1 498 ? 1.463 3.733 -17.965 1.00 94.00 498 PHE A O 1
ATOM 3879 N N . GLU A 1 499 ? 1.322 5.870 -18.554 1.00 95.44 499 GLU A N 1
ATOM 3880 C CA . GLU A 1 499 ? -0.114 5.785 -18.851 1.00 95.44 499 GLU A CA 1
ATOM 3881 C C . GLU A 1 499 ? -0.373 4.744 -19.960 1.00 95.44 499 GLU A C 1
ATOM 3883 O O . GLU A 1 499 ? -0.005 4.939 -21.125 1.00 95.44 499 GLU A O 1
ATOM 3888 N N . ALA A 1 500 ? -0.984 3.620 -19.579 1.00 97.25 500 ALA A N 1
ATOM 3889 C CA . ALA A 1 500 ? -0.907 2.380 -20.341 1.00 97.25 500 ALA A CA 1
ATOM 3890 C C . ALA A 1 500 ? -2.091 2.116 -21.284 1.00 97.25 500 ALA A C 1
ATOM 3892 O O . ALA A 1 500 ? -2.127 1.053 -21.906 1.00 97.25 500 ALA A O 1
ATOM 3893 N N . SER A 1 501 ? -3.045 3.042 -21.450 1.00 95.88 501 SER A N 1
ATOM 3894 C CA . SER A 1 501 ? -4.230 2.830 -22.303 1.00 95.88 501 SER A CA 1
ATOM 3895 C C . SER A 1 501 ? -3.871 2.371 -23.721 1.00 95.88 501 SER A C 1
ATOM 3897 O O . SER A 1 501 ? -4.343 1.330 -24.175 1.00 95.88 501 SER A O 1
ATOM 3899 N N . LYS A 1 502 ? -2.962 3.080 -24.399 1.00 97.25 502 LYS A N 1
ATOM 3900 C CA . LYS A 1 502 ? -2.510 2.720 -25.755 1.00 97.25 502 LYS A CA 1
ATOM 3901 C C . LYS A 1 502 ? -1.673 1.446 -25.817 1.00 97.25 502 LYS A C 1
ATOM 3903 O O . LYS A 1 502 ? -1.652 0.787 -26.857 1.00 97.25 502 LYS A O 1
ATOM 3908 N N . LEU A 1 503 ? -0.963 1.108 -24.743 1.00 98.19 503 LEU A N 1
ATOM 3909 C CA . LEU A 1 503 ? -0.244 -0.160 -24.665 1.00 98.19 503 LEU A CA 1
ATOM 3910 C C . LEU A 1 503 ? -1.238 -1.322 -24.549 1.00 98.19 503 LEU A C 1
ATOM 3912 O O . LEU A 1 503 ? -1.139 -2.293 -25.298 1.00 98.19 503 LEU A O 1
ATOM 3916 N N . ALA A 1 504 ? -2.230 -1.190 -23.667 1.00 98.38 504 ALA A N 1
ATOM 3917 C CA . ALA A 1 504 ? -3.285 -2.173 -23.455 1.00 98.38 504 ALA A CA 1
ATOM 3918 C C . ALA A 1 504 ? -4.120 -2.400 -24.730 1.00 98.38 504 ALA A C 1
ATOM 3920 O O . ALA A 1 504 ? -4.389 -3.545 -25.092 1.00 98.38 504 ALA A O 1
ATOM 3921 N N . GLU A 1 505 ? -4.433 -1.342 -25.491 1.00 97.62 505 GLU A N 1
ATOM 3922 C CA . GLU A 1 505 ? -5.122 -1.419 -26.796 1.00 97.62 505 GLU A CA 1
ATOM 3923 C C . GLU A 1 505 ? -4.428 -2.339 -27.817 1.00 97.62 505 GLU A C 1
ATOM 3925 O O . GLU A 1 505 ? -5.080 -2.864 -28.722 1.00 97.62 505 GLU A O 1
ATOM 3930 N N . LYS A 1 506 ? -3.127 -2.619 -27.659 1.00 97.62 506 LYS A N 1
ATOM 3931 C CA . LYS A 1 506 ? -2.407 -3.603 -28.486 1.00 97.62 506 LYS A CA 1
ATOM 3932 C C . LYS A 1 506 ? -2.714 -5.057 -28.101 1.00 97.62 506 LYS A C 1
ATOM 3934 O O . LYS A 1 506 ? -2.091 -5.978 -28.635 1.00 97.62 506 LYS A O 1
ATOM 3939 N N . GLY A 1 507 ? -3.695 -5.297 -27.233 1.00 97.50 507 GLY A N 1
ATOM 3940 C CA . GLY A 1 507 ? -4.231 -6.618 -26.908 1.00 97.50 507 GLY A CA 1
ATOM 3941 C C . GLY A 1 507 ? -3.496 -7.305 -25.763 1.00 97.50 507 GLY A C 1
ATOM 3942 O O . GLY A 1 507 ? -3.160 -8.481 -25.894 1.00 97.50 507 GLY A O 1
ATOM 3943 N N . ILE A 1 508 ? -3.218 -6.567 -24.689 1.00 98.69 508 ILE A N 1
ATOM 3944 C CA . ILE A 1 508 ? -2.717 -7.091 -23.410 1.00 98.69 508 ILE A CA 1
ATOM 3945 C C . ILE A 1 508 ? -3.449 -6.409 -22.253 1.00 98.69 508 ILE A C 1
ATOM 3947 O O . ILE A 1 508 ? -3.989 -5.317 -22.424 1.00 98.69 508 ILE A O 1
ATOM 3951 N N . VAL A 1 509 ? -3.439 -7.025 -21.074 1.00 98.81 509 VAL A N 1
ATOM 3952 C CA . VAL A 1 509 ? -3.835 -6.360 -19.825 1.00 98.81 509 VAL A CA 1
ATOM 3953 C C . VAL A 1 509 ? -2.587 -5.800 -19.156 1.00 98.81 509 VAL A C 1
ATOM 3955 O O . VAL A 1 509 ? -1.574 -6.489 -19.083 1.00 98.81 509 VAL A O 1
ATOM 3958 N N . VAL A 1 510 ? -2.644 -4.565 -18.664 1.00 98.88 510 VAL A N 1
ATOM 3959 C CA . VAL A 1 510 ? -1.552 -3.947 -17.900 1.00 98.88 510 VAL A CA 1
ATOM 3960 C C . VAL A 1 510 ? -2.008 -3.744 -16.463 1.00 98.88 510 VAL A C 1
ATOM 3962 O O . VAL A 1 510 ? -3.051 -3.140 -16.229 1.00 98.88 510 VAL A O 1
ATOM 3965 N N . VAL A 1 511 ? -1.228 -4.259 -15.517 1.00 98.81 511 VAL A N 1
ATOM 3966 C CA . VAL A 1 511 ? -1.422 -4.124 -14.073 1.00 98.81 511 VAL A CA 1
ATOM 3967 C C . VAL A 1 511 ? -0.240 -3.352 -13.508 1.00 98.81 511 VAL A C 1
ATOM 3969 O O . VAL A 1 511 ? 0.885 -3.837 -13.549 1.00 98.81 511 VAL A O 1
ATOM 3972 N N . GLU A 1 512 ? -0.482 -2.164 -12.969 1.00 98.38 512 GLU A N 1
ATOM 3973 C CA . GLU A 1 512 ? 0.551 -1.320 -12.361 1.00 98.38 512 GLU A CA 1
ATOM 3974 C C . GLU A 1 512 ? 0.408 -1.365 -10.842 1.00 98.38 512 GLU A C 1
ATOM 3976 O O . GLU A 1 512 ? -0.637 -0.993 -10.300 1.00 98.38 512 GLU A O 1
ATOM 3981 N N . VAL A 1 513 ? 1.440 -1.830 -10.140 1.00 97.69 513 VAL A N 1
ATOM 3982 C CA . VAL A 1 513 ? 1.341 -2.153 -8.709 1.00 97.69 513 VAL A CA 1
ATOM 3983 C C . VAL A 1 513 ? 2.045 -1.139 -7.805 1.00 97.69 513 VAL A C 1
ATOM 3985 O O . VAL A 1 513 ? 3.126 -0.646 -8.131 1.00 97.69 513 VAL A O 1
ATOM 3988 N N . GLN A 1 514 ? 1.443 -0.863 -6.643 1.00 95.75 514 GLN A N 1
ATOM 3989 C CA . GLN A 1 514 ? 2.079 -0.167 -5.522 1.00 95.75 514 GLN A CA 1
ATOM 3990 C C . GLN A 1 514 ? 2.773 -1.123 -4.551 1.00 95.75 514 GLN A C 1
ATOM 3992 O O . GLN A 1 514 ? 2.276 -2.210 -4.266 1.00 95.75 514 GLN A O 1
ATOM 3997 N N . TYR A 1 515 ? 3.867 -0.662 -3.946 1.00 97.31 515 TYR A N 1
ATOM 3998 C CA . TYR A 1 515 ? 4.573 -1.367 -2.877 1.00 97.31 515 TYR A CA 1
ATOM 3999 C C . TYR A 1 515 ? 5.125 -0.376 -1.843 1.00 97.31 515 TYR A C 1
ATOM 4001 O O . TYR A 1 515 ? 5.331 0.800 -2.157 1.00 97.31 515 TYR A O 1
ATOM 4009 N N . ARG A 1 516 ? 5.352 -0.820 -0.596 1.00 97.00 516 ARG A N 1
ATOM 4010 C CA . ARG A 1 516 ? 5.944 0.036 0.449 1.00 97.00 516 ARG A CA 1
ATOM 4011 C C . ARG A 1 516 ? 7.368 0.458 0.090 1.00 97.00 516 ARG A C 1
ATOM 4013 O O . ARG A 1 516 ? 8.142 -0.308 -0.474 1.00 97.00 516 ARG A O 1
ATOM 4020 N N . LEU A 1 517 ? 7.734 1.675 0.480 1.00 97.31 517 LEU A N 1
ATOM 4021 C CA . LEU A 1 517 ? 9.003 2.306 0.124 1.00 97.31 517 LEU A CA 1
ATOM 4022 C C . LEU A 1 517 ? 9.872 2.562 1.356 1.00 97.31 517 LEU A C 1
ATOM 4024 O O . LEU A 1 517 ? 9.387 2.653 2.485 1.00 97.31 517 LEU A O 1
ATOM 4028 N N . GLY A 1 518 ? 11.172 2.706 1.127 1.00 96.69 518 GLY A N 1
ATOM 4029 C CA . GLY A 1 518 ? 12.133 3.159 2.116 1.00 96.69 518 GLY A CA 1
ATOM 4030 C C . GLY A 1 518 ? 12.167 2.285 3.368 1.00 96.69 518 GLY A C 1
ATOM 4031 O O . GLY A 1 518 ? 11.903 1.084 3.324 1.00 96.69 518 GLY A O 1
ATOM 4032 N N . ALA A 1 519 ? 12.410 2.901 4.522 1.00 96.69 519 ALA A N 1
ATOM 4033 C CA . ALA A 1 519 ? 12.381 2.208 5.807 1.00 96.69 519 ALA A CA 1
ATOM 4034 C C . ALA A 1 519 ? 11.050 1.478 6.088 1.00 96.69 519 ALA A C 1
ATOM 4036 O O . ALA A 1 519 ? 11.061 0.465 6.779 1.00 96.69 519 ALA A O 1
ATOM 4037 N N . LEU A 1 520 ? 9.910 1.914 5.537 1.00 95.94 520 LEU A N 1
ATOM 4038 C CA . LEU A 1 520 ? 8.640 1.187 5.701 1.00 95.94 520 LEU A CA 1
ATOM 4039 C C . LEU A 1 520 ? 8.617 -0.132 4.910 1.00 95.94 520 LEU A C 1
ATOM 4041 O O . LEU A 1 520 ? 7.975 -1.091 5.336 1.00 95.94 520 LEU A O 1
ATOM 4045 N N . GLY A 1 521 ? 9.321 -0.186 3.776 1.00 96.56 521 GLY A N 1
ATOM 4046 C CA . GLY A 1 521 ? 9.425 -1.366 2.916 1.00 96.56 521 GLY A CA 1
ATOM 4047 C C . GLY A 1 521 ? 10.617 -2.278 3.221 1.00 96.56 521 GLY A C 1
ATOM 4048 O O . GLY A 1 521 ? 10.526 -3.478 2.963 1.00 96.56 521 GLY A O 1
ATOM 4049 N N . PHE A 1 522 ? 11.709 -1.734 3.773 1.00 97.81 522 PHE A N 1
ATOM 4050 C CA . PHE A 1 522 ? 13.017 -2.408 3.782 1.00 97.81 522 PHE A CA 1
ATOM 4051 C C . PHE A 1 522 ? 13.749 -2.449 5.138 1.00 97.81 522 PHE A C 1
ATOM 4053 O O . PHE A 1 522 ? 14.846 -2.996 5.236 1.00 97.81 522 PHE A O 1
ATOM 4060 N N . LEU A 1 523 ? 13.200 -1.864 6.209 1.00 97.19 523 LEU A N 1
ATOM 4061 C CA . LEU A 1 523 ? 13.876 -1.858 7.512 1.00 97.19 523 LEU A CA 1
ATOM 4062 C C . LEU A 1 523 ? 13.828 -3.236 8.184 1.00 97.19 523 LEU A C 1
ATOM 4064 O O . LEU A 1 523 ? 12.757 -3.747 8.499 1.00 97.19 523 LEU A O 1
ATOM 4068 N N . ALA A 1 524 ? 14.996 -3.810 8.457 1.00 97.12 524 ALA A N 1
ATOM 4069 C CA . ALA A 1 524 ? 15.137 -5.036 9.234 1.00 97.12 524 ALA A CA 1
ATOM 4070 C C . ALA A 1 524 ? 15.338 -4.718 10.723 1.00 97.12 524 ALA A C 1
ATOM 4072 O O . ALA A 1 524 ? 16.196 -3.907 11.074 1.00 97.12 524 ALA A O 1
ATOM 4073 N N . LEU A 1 525 ? 14.580 -5.384 11.598 1.00 95.81 525 LEU A N 1
ATOM 4074 C CA . LEU A 1 525 ? 14.701 -5.271 13.057 1.00 95.81 525 LEU A CA 1
ATOM 4075 C C . LEU A 1 525 ? 14.633 -6.650 13.710 1.00 95.81 525 LEU A C 1
ATOM 4077 O O . LEU A 1 525 ? 13.838 -7.494 13.302 1.00 95.81 525 LEU A O 1
ATOM 4081 N N . GLU A 1 526 ? 15.424 -6.840 14.764 1.00 95.00 526 GLU A N 1
ATOM 4082 C CA . GLU A 1 526 ? 15.476 -8.085 15.542 1.00 95.00 526 GLU A CA 1
ATOM 4083 C C . GLU A 1 526 ? 14.117 -8.427 16.171 1.00 95.00 526 GLU A C 1
ATOM 4085 O O . GLU A 1 526 ? 13.630 -9.544 16.031 1.00 95.00 526 GLU A O 1
ATOM 4090 N N . GLU A 1 527 ? 13.452 -7.442 16.779 1.00 92.44 527 GLU A N 1
ATOM 4091 C CA . GLU A 1 527 ? 12.112 -7.611 17.358 1.00 92.44 527 GLU A CA 1
ATOM 4092 C C . GLU A 1 527 ? 11.060 -7.953 16.287 1.00 92.44 527 GLU A C 1
ATOM 4094 O O . GLU A 1 527 ? 10.180 -8.773 16.530 1.00 92.44 527 GLU A O 1
ATOM 4099 N N . ALA A 1 528 ? 11.181 -7.399 15.073 1.00 91.12 528 ALA A N 1
ATOM 4100 C CA . ALA A 1 528 ? 10.249 -7.691 13.979 1.00 91.12 528 ALA A CA 1
ATOM 4101 C C . ALA A 1 528 ? 10.465 -9.099 13.408 1.00 91.12 528 ALA A C 1
ATOM 4103 O O . ALA A 1 528 ? 9.501 -9.782 13.073 1.00 91.12 528 ALA A O 1
ATOM 4104 N N . ALA A 1 529 ? 11.721 -9.551 13.336 1.00 90.75 529 ALA A N 1
ATOM 4105 C CA . ALA A 1 529 ? 12.042 -10.935 13.007 1.00 90.75 529 ALA A CA 1
ATOM 4106 C C . ALA A 1 529 ? 11.465 -11.903 14.053 1.00 90.75 529 ALA A C 1
ATOM 4108 O O . ALA A 1 529 ? 10.905 -12.929 13.686 1.00 90.75 529 ALA A O 1
ATOM 4109 N N . ALA A 1 530 ? 11.550 -11.562 15.344 1.00 87.19 530 ALA A N 1
ATOM 4110 C CA . ALA A 1 530 ? 11.031 -12.390 16.433 1.00 87.19 530 ALA A CA 1
ATOM 4111 C C . ALA A 1 530 ? 9.494 -12.517 16.442 1.00 87.19 530 ALA A C 1
ATOM 4113 O O . ALA A 1 530 ? 8.972 -13.541 16.881 1.00 87.19 530 ALA A O 1
ATOM 4114 N N . GLU A 1 531 ? 8.767 -11.505 15.956 1.00 82.44 531 GLU A N 1
ATOM 4115 C CA . GLU A 1 531 ? 7.307 -11.556 15.772 1.00 82.44 531 GLU A CA 1
ATOM 4116 C C . GLU A 1 531 ? 6.869 -12.354 14.531 1.00 82.44 531 GLU A C 1
ATOM 4118 O O . GLU A 1 531 ? 5.692 -12.695 14.399 1.00 82.44 531 GLU A O 1
ATOM 4123 N N . ASN A 1 532 ? 7.787 -12.631 13.603 1.00 81.88 532 ASN A N 1
ATOM 4124 C CA . ASN A 1 532 ? 7.508 -13.319 12.350 1.00 81.88 532 ASN A CA 1
ATOM 4125 C C . ASN A 1 532 ? 7.742 -14.831 12.499 1.00 81.88 532 ASN A C 1
ATOM 4127 O O . ASN A 1 532 ? 8.804 -15.265 12.940 1.00 81.88 532 ASN A O 1
ATOM 4131 N N . GLU A 1 533 ? 6.779 -15.653 12.075 1.00 78.44 533 GLU A N 1
ATOM 4132 C CA . GLU A 1 533 ? 6.865 -17.118 12.191 1.00 78.44 533 GLU A CA 1
ATOM 4133 C C . GLU A 1 533 ? 8.055 -17.742 11.439 1.00 78.44 533 GLU A C 1
ATOM 4135 O O . GLU A 1 533 ? 8.538 -18.810 11.818 1.00 78.44 533 GLU A O 1
ATOM 4140 N N . HIS A 1 534 ? 8.560 -17.064 10.408 1.00 82.69 534 HIS A N 1
ATOM 4141 C CA . HIS A 1 534 ? 9.724 -17.479 9.629 1.00 82.69 534 HIS A CA 1
ATOM 4142 C C . HIS A 1 534 ? 11.037 -16.861 10.125 1.00 82.69 534 HIS A C 1
ATOM 4144 O O . HIS A 1 534 ? 12.087 -17.127 9.545 1.00 82.69 534 HIS A O 1
ATOM 4150 N N . GLY A 1 535 ? 11.007 -16.023 11.168 1.00 84.62 535 GLY A N 1
ATOM 4151 C CA . GLY A 1 535 ? 12.188 -15.292 11.634 1.00 84.62 535 GLY A CA 1
ATOM 4152 C C . GLY A 1 535 ? 12.694 -14.233 10.644 1.00 84.62 535 GLY A C 1
ATOM 4153 O O . GLY A 1 535 ? 13.829 -13.777 10.764 1.00 84.62 535 GLY A O 1
ATOM 4154 N N . SER A 1 536 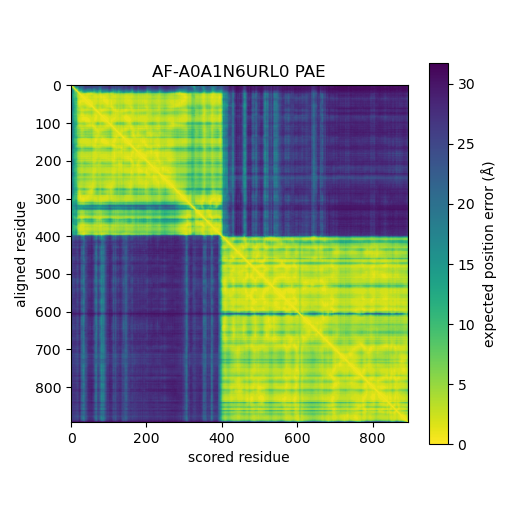? 11.886 -13.861 9.646 1.00 90.81 536 SER A N 1
ATOM 4155 C CA . SER A 1 536 ? 12.273 -12.967 8.547 1.00 90.81 536 SER A CA 1
ATOM 4156 C C . SER A 1 536 ? 11.882 -11.506 8.787 1.00 90.81 536 SER A C 1
ATOM 4158 O O . SER A 1 536 ? 10.862 -11.231 9.420 1.00 90.81 536 SER A O 1
ATOM 4160 N N . THR A 1 537 ? 12.643 -10.558 8.232 1.00 95.81 537 THR A N 1
ATOM 4161 C CA . THR A 1 537 ? 12.396 -9.106 8.334 1.00 95.81 537 THR A CA 1
ATOM 4162 C C . THR A 1 537 ? 13.112 -8.357 7.198 1.00 95.81 537 THR A C 1
ATOM 4164 O O . THR A 1 537 ? 14.056 -8.882 6.612 1.00 95.81 537 THR A O 1
ATOM 4167 N N . GLY A 1 538 ? 12.687 -7.128 6.883 1.00 95.38 538 GLY A N 1
ATOM 4168 C CA . GLY A 1 538 ? 13.393 -6.238 5.945 1.00 95.38 538 GLY A CA 1
ATOM 4169 C C . GLY A 1 538 ? 13.031 -6.362 4.459 1.00 95.38 538 GLY A C 1
ATOM 4170 O O . GLY A 1 538 ? 13.520 -5.577 3.662 1.00 95.38 538 GLY A O 1
ATOM 4171 N N . ASN A 1 539 ? 12.144 -7.279 4.061 1.00 97.62 539 ASN A N 1
ATOM 4172 C CA . ASN A 1 539 ? 11.725 -7.452 2.657 1.00 97.62 539 ASN A CA 1
ATOM 4173 C C . ASN A 1 539 ? 10.226 -7.192 2.427 1.00 97.62 539 ASN A C 1
ATOM 4175 O O . ASN A 1 539 ? 9.603 -7.793 1.550 1.00 97.62 539 ASN A O 1
ATOM 4179 N N . TYR A 1 540 ? 9.617 -6.305 3.213 1.00 96.94 540 TYR A N 1
ATOM 4180 C CA . TYR A 1 540 ? 8.173 -6.050 3.174 1.00 96.94 540 TYR A CA 1
ATOM 4181 C C . TYR A 1 540 ? 7.689 -5.568 1.806 1.00 96.94 540 TYR A C 1
ATOM 4183 O O . TYR A 1 540 ? 6.648 -6.014 1.339 1.00 96.94 540 TYR A O 1
ATOM 4191 N N . ALA A 1 541 ? 8.481 -4.735 1.132 1.00 97.69 541 ALA A N 1
ATOM 4192 C CA . ALA A 1 541 ? 8.219 -4.296 -0.235 1.00 97.69 541 ALA A CA 1
ATOM 4193 C C . ALA A 1 541 ? 8.143 -5.459 -1.240 1.00 97.69 541 ALA A C 1
ATOM 4195 O O . ALA A 1 541 ? 7.296 -5.461 -2.128 1.00 97.69 541 ALA A O 1
ATOM 4196 N N . ILE A 1 542 ? 9.011 -6.468 -1.103 1.00 98.44 542 ILE A N 1
ATOM 4197 C CA . ILE A 1 542 ? 8.991 -7.649 -1.978 1.00 98.44 542 ILE A CA 1
ATOM 4198 C C . ILE A 1 542 ? 7.767 -8.513 -1.680 1.00 98.44 542 ILE A C 1
ATOM 4200 O O . ILE A 1 542 ? 7.117 -8.989 -2.607 1.00 98.44 542 ILE A O 1
ATOM 4204 N N . LEU A 1 543 ? 7.402 -8.651 -0.405 1.00 97.00 543 LEU A N 1
ATOM 4205 C CA . LEU A 1 543 ? 6.168 -9.327 -0.007 1.00 97.00 543 LEU A CA 1
ATOM 4206 C C . LEU A 1 543 ? 4.919 -8.610 -0.545 1.00 97.00 543 LEU A C 1
ATOM 4208 O O . LEU A 1 543 ? 3.986 -9.283 -0.972 1.00 97.00 543 LEU A O 1
ATOM 4212 N N . ASP A 1 544 ? 4.903 -7.273 -0.588 1.00 97.69 544 ASP A N 1
ATOM 4213 C CA . ASP A 1 544 ? 3.813 -6.499 -1.208 1.00 97.69 544 ASP A CA 1
ATOM 4214 C C . ASP A 1 544 ? 3.676 -6.826 -2.703 1.00 97.69 544 ASP A C 1
ATOM 4216 O O . ASP A 1 544 ? 2.572 -7.056 -3.198 1.00 97.69 544 ASP A O 1
ATOM 4220 N N . LEU A 1 545 ? 4.804 -6.911 -3.416 1.00 98.56 545 LEU A N 1
ATOM 4221 C CA . LEU A 1 545 ? 4.836 -7.245 -4.841 1.00 98.56 545 LEU A CA 1
ATOM 4222 C C . LEU A 1 545 ? 4.400 -8.686 -5.118 1.00 98.56 545 LEU A C 1
ATOM 4224 O O . LEU A 1 545 ? 3.673 -8.915 -6.083 1.00 98.56 545 LEU A O 1
ATOM 4228 N N . ILE A 1 546 ? 4.805 -9.644 -4.282 1.00 98.19 546 ILE A N 1
ATOM 4229 C CA . ILE A 1 546 ? 4.323 -11.031 -4.359 1.00 98.19 546 ILE A CA 1
ATOM 4230 C C . ILE A 1 546 ? 2.818 -11.064 -4.095 1.00 98.19 546 ILE A C 1
ATOM 4232 O O . ILE A 1 546 ? 2.081 -11.703 -4.839 1.00 98.19 546 ILE A O 1
ATOM 4236 N N . LYS A 1 547 ? 2.329 -10.299 -3.112 1.00 94.38 547 LYS A N 1
ATOM 4237 C CA . LYS A 1 547 ? 0.898 -10.251 -2.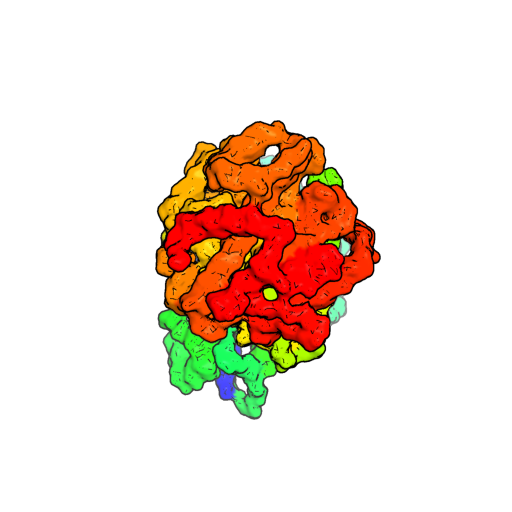811 1.00 94.38 547 LYS A CA 1
ATOM 4238 C C . LYS A 1 547 ? 0.067 -9.683 -3.963 1.00 94.38 547 LYS A C 1
ATOM 4240 O O . LYS A 1 547 ? -1.036 -10.162 -4.223 1.00 94.38 547 LYS A O 1
ATOM 4245 N N . GLY A 1 548 ? 0.591 -8.684 -4.671 1.00 96.00 548 GLY A N 1
ATOM 4246 C CA . GLY A 1 548 ? -0.027 -8.177 -5.895 1.00 96.00 548 GLY A CA 1
ATOM 4247 C C . GLY A 1 548 ? -0.046 -9.216 -7.023 1.00 96.00 548 GLY A C 1
ATOM 4248 O O . GLY A 1 548 ? -1.049 -9.325 -7.724 1.00 96.00 548 GLY A O 1
ATOM 4249 N N . LEU A 1 549 ? 1.005 -10.032 -7.159 1.00 98.25 549 LEU A N 1
ATOM 4250 C CA . LEU A 1 549 ? 1.034 -11.144 -8.115 1.00 98.25 549 LEU A CA 1
ATOM 4251 C C . LEU A 1 549 ? 0.028 -12.244 -7.760 1.00 98.25 549 LEU A C 1
ATOM 4253 O O . LEU A 1 549 ? -0.690 -12.698 -8.643 1.00 98.25 549 LEU A O 1
ATOM 4257 N N . GLU A 1 550 ? -0.082 -12.631 -6.487 1.00 93.56 550 GLU A N 1
ATOM 4258 C CA . GLU A 1 550 ? -1.127 -13.554 -6.018 1.00 93.56 550 GLU A CA 1
ATOM 4259 C C . GLU A 1 550 ? -2.524 -13.016 -6.356 1.00 93.56 550 GLU A C 1
ATOM 4261 O O . GLU A 1 550 ? -3.360 -13.735 -6.894 1.00 93.56 550 GLU A O 1
ATOM 4266 N N . TRP A 1 551 ? -2.762 -11.717 -6.134 1.00 94.81 551 TRP A N 1
ATOM 4267 C CA . TRP A 1 551 ? -4.027 -11.094 -6.518 1.00 94.81 551 TRP A CA 1
ATOM 4268 C C . TRP A 1 551 ? -4.279 -11.196 -8.027 1.00 94.81 551 TRP A C 1
ATOM 4270 O O . TRP A 1 551 ? -5.403 -11.482 -8.440 1.00 94.81 551 TRP A O 1
ATOM 4280 N N . VAL A 1 552 ? -3.252 -10.991 -8.859 1.00 97.44 552 VAL A N 1
ATOM 4281 C CA . VAL A 1 552 ? -3.354 -11.167 -10.315 1.00 97.44 552 VAL A CA 1
ATOM 4282 C C . VAL A 1 552 ? -3.712 -12.611 -10.661 1.00 97.44 552 VAL A C 1
ATOM 4284 O O . VAL A 1 552 ? -4.638 -12.809 -11.446 1.00 97.44 552 VAL A O 1
ATOM 4287 N N . GLN A 1 553 ? -3.051 -13.599 -10.053 1.00 95.75 553 GLN A N 1
ATOM 4288 C CA . GLN A 1 553 ? -3.366 -15.016 -10.263 1.00 95.75 553 GLN A CA 1
ATOM 4289 C C . GLN A 1 553 ? -4.841 -15.319 -9.968 1.00 95.75 553 GLN A C 1
ATOM 4291 O O . GLN A 1 553 ? -5.517 -15.963 -10.770 1.00 95.75 553 GLN A O 1
ATOM 4296 N N . ASP A 1 554 ? -5.354 -14.778 -8.865 1.00 89.75 554 ASP A N 1
ATOM 4297 C CA . ASP A 1 554 ? -6.710 -15.049 -8.394 1.00 89.75 554 ASP A CA 1
ATOM 4298 C C . ASP A 1 554 ? -7.801 -14.284 -9.170 1.00 89.75 554 ASP A C 1
ATOM 4300 O O . ASP A 1 554 ? -8.934 -14.756 -9.258 1.00 89.75 554 ASP A O 1
ATOM 4304 N N . ASN A 1 555 ? -7.501 -13.095 -9.717 1.00 92.31 555 ASN A N 1
ATOM 4305 C CA . ASN A 1 555 ? -8.540 -12.147 -10.152 1.00 92.31 555 ASN A CA 1
ATOM 4306 C C . ASN A 1 555 ? -8.433 -11.670 -11.607 1.00 92.31 555 ASN A C 1
ATOM 4308 O O . ASN A 1 555 ? -9.424 -11.178 -12.150 1.00 92.31 555 ASN A O 1
ATOM 4312 N N . ILE A 1 556 ? -7.274 -11.766 -12.270 1.00 97.25 556 ILE A N 1
ATOM 4313 C CA . ILE A 1 556 ? -7.065 -11.044 -13.541 1.00 97.25 556 ILE A CA 1
ATOM 4314 C C . ILE A 1 556 ? -7.932 -11.560 -14.699 1.00 97.25 556 ILE A C 1
ATOM 4316 O O . ILE A 1 556 ? -8.230 -10.807 -15.630 1.00 97.25 556 ILE A O 1
ATOM 4320 N N . ASN A 1 557 ? -8.410 -12.803 -14.601 1.00 96.19 557 ASN A N 1
ATOM 4321 C CA . ASN A 1 557 ? -9.397 -13.387 -15.512 1.00 96.19 557 ASN A CA 1
ATOM 4322 C C . ASN A 1 557 ? -10.671 -12.538 -15.623 1.00 96.19 557 ASN A C 1
ATOM 4324 O O . ASN A 1 557 ? -11.202 -12.368 -16.722 1.00 96.19 557 ASN A O 1
ATOM 4328 N N . GLU A 1 558 ? -11.122 -11.924 -14.527 1.00 95.50 558 GLU A N 1
ATOM 4329 C CA . GLU A 1 558 ? -12.311 -11.061 -14.518 1.00 95.50 558 GLU A CA 1
ATOM 4330 C C . GLU A 1 558 ? -12.107 -9.762 -15.312 1.00 95.50 558 GLU A C 1
ATOM 4332 O O . GLU A 1 558 ? -13.061 -9.161 -15.802 1.00 95.50 558 GLU A O 1
ATOM 4337 N N . PHE A 1 559 ? -10.850 -9.371 -15.528 1.00 95.81 559 PHE A N 1
ATOM 4338 C CA . PHE A 1 559 ? -10.453 -8.234 -16.360 1.00 95.81 559 PHE A CA 1
ATOM 4339 C C . PHE A 1 559 ? -10.059 -8.664 -17.782 1.00 95.81 559 PHE A C 1
ATOM 4341 O O . PHE A 1 559 ? -9.513 -7.868 -18.548 1.00 95.81 559 PHE A O 1
ATOM 4348 N N . GLY A 1 560 ? -10.324 -9.926 -18.135 1.00 97.44 560 GLY A N 1
ATOM 4349 C CA . GLY A 1 560 ? -10.006 -10.524 -19.427 1.00 97.44 560 GLY A CA 1
ATOM 4350 C C . GLY A 1 560 ? -8.550 -10.969 -19.584 1.00 97.44 560 GLY A C 1
ATOM 4351 O O . GLY A 1 560 ? -8.193 -11.427 -20.668 1.00 97.44 560 GLY A O 1
ATOM 4352 N N . GLY A 1 561 ? -7.722 -10.854 -18.541 1.00 98.31 561 GLY A N 1
ATOM 4353 C CA . GLY A 1 561 ? -6.328 -11.299 -18.553 1.00 98.31 561 GLY A CA 1
ATOM 4354 C C . GLY A 1 561 ? -6.180 -12.803 -18.320 1.00 98.31 561 GLY A C 1
ATOM 4355 O O . GLY A 1 561 ? -7.112 -13.449 -17.866 1.00 98.31 561 GLY A O 1
ATOM 4356 N N . ASN A 1 562 ? -5.012 -13.362 -18.621 1.00 98.12 562 ASN A N 1
ATOM 4357 C CA . ASN A 1 562 ? -4.672 -14.764 -18.400 1.00 98.12 562 ASN A CA 1
ATOM 4358 C C . ASN A 1 562 ? -3.619 -14.882 -17.278 1.00 98.12 562 ASN A C 1
ATOM 4360 O O . ASN A 1 562 ? -2.476 -14.463 -17.487 1.00 98.12 562 ASN A O 1
ATOM 4364 N N . PRO A 1 563 ? -3.950 -15.468 -16.112 1.00 97.38 563 PRO A N 1
ATOM 4365 C CA . PRO A 1 563 ? -3.027 -15.569 -14.980 1.00 97.38 563 PRO A CA 1
ATOM 4366 C C . PRO A 1 563 ? -1.807 -16.459 -15.270 1.00 97.38 563 PRO A C 1
ATOM 4368 O O . PRO A 1 563 ? -0.751 -16.275 -14.672 1.00 97.38 563 PRO A O 1
ATOM 4371 N N . SER A 1 564 ? -1.889 -17.371 -16.245 1.00 96.69 564 SER A N 1
ATOM 4372 C CA . SER A 1 564 ? -0.747 -18.198 -16.665 1.00 96.69 564 SER A CA 1
ATOM 4373 C C . SER A 1 564 ? 0.185 -17.503 -17.668 1.00 96.69 564 SER A C 1
ATOM 4375 O O . SER A 1 564 ? 1.230 -18.047 -18.019 1.00 96.69 564 SER A O 1
ATOM 4377 N N . GLU A 1 565 ? -0.167 -16.307 -18.149 1.00 98.06 565 GLU A N 1
ATOM 4378 C CA . GLU A 1 565 ? 0.624 -15.537 -19.117 1.00 98.06 565 GLU A CA 1
ATOM 4379 C C . GLU A 1 565 ? 1.007 -14.163 -18.564 1.00 98.06 565 GLU A C 1
ATOM 4381 O O . GLU A 1 565 ? 0.832 -13.135 -19.220 1.00 98.06 565 GLU A O 1
ATOM 4386 N N . VAL A 1 566 ? 1.544 -14.160 -17.342 1.00 98.88 566 VAL A N 1
ATOM 4387 C CA . VAL A 1 566 ? 2.038 -12.958 -16.667 1.00 98.88 566 VAL A CA 1
ATOM 4388 C C . VAL A 1 566 ? 3.512 -12.718 -17.007 1.00 98.88 566 VAL A C 1
ATOM 4390 O O . VAL A 1 566 ? 4.366 -13.586 -16.812 1.00 98.88 566 VAL A O 1
ATOM 4393 N N . THR A 1 567 ? 3.813 -11.507 -17.470 1.00 98.94 567 THR A N 1
ATOM 4394 C CA . THR A 1 567 ? 5.166 -10.968 -17.628 1.00 98.94 567 THR A CA 1
ATOM 4395 C C . THR A 1 567 ? 5.393 -9.893 -16.570 1.00 98.94 567 THR A C 1
ATOM 4397 O O . THR A 1 567 ? 4.692 -8.881 -16.569 1.00 98.94 567 THR A O 1
ATOM 4400 N N . ILE A 1 568 ? 6.384 -10.071 -15.694 1.00 98.94 568 ILE A N 1
ATOM 4401 C CA . ILE A 1 568 ? 6.794 -9.020 -14.751 1.00 98.94 568 ILE A CA 1
ATOM 4402 C C . ILE A 1 568 ? 7.714 -8.018 -15.448 1.00 98.94 568 ILE A C 1
ATOM 4404 O O . ILE A 1 568 ? 8.590 -8.393 -16.223 1.00 98.94 568 ILE A O 1
ATOM 4408 N N . ALA A 1 569 ? 7.538 -6.730 -15.188 1.00 98.88 569 ALA A N 1
ATOM 4409 C CA . ALA A 1 569 ? 8.357 -5.688 -15.789 1.00 98.88 569 ALA A CA 1
ATOM 4410 C C . ALA A 1 569 ? 8.632 -4.564 -14.802 1.00 98.88 569 ALA A C 1
ATOM 4412 O O . ALA A 1 569 ? 7.832 -4.297 -13.911 1.00 98.88 569 ALA A O 1
ATOM 4413 N N . GLY A 1 570 ? 9.755 -3.879 -14.967 1.00 98.50 570 GLY A N 1
ATOM 4414 C CA . GLY A 1 570 ? 10.063 -2.737 -14.125 1.00 98.50 570 GLY A CA 1
ATOM 4415 C C . GLY A 1 570 ? 11.254 -1.947 -14.622 1.00 98.50 570 GLY A C 1
ATOM 4416 O O . GLY A 1 570 ? 12.117 -2.466 -15.338 1.00 98.50 570 GLY A O 1
ATOM 4417 N N . GLN A 1 571 ? 11.294 -0.683 -14.205 1.00 97.62 571 GLN A N 1
ATOM 4418 C CA . GLN A 1 571 ? 12.332 0.270 -14.577 1.00 97.62 571 GLN A CA 1
ATOM 4419 C C . GLN A 1 571 ? 13.084 0.775 -13.345 1.00 97.62 571 GLN A C 1
ATOM 4421 O O . GLN A 1 571 ? 12.480 1.030 -12.302 1.00 97.62 571 GLN A O 1
ATOM 4426 N N . SER A 1 572 ? 14.410 0.915 -13.436 1.00 96.75 572 SER A N 1
ATOM 4427 C CA . SER A 1 572 ? 15.250 1.399 -12.329 1.00 96.75 572 SER A CA 1
ATOM 4428 C C . SER A 1 572 ? 15.114 0.520 -11.074 1.00 96.75 572 SER A C 1
ATOM 4430 O O . SER A 1 572 ? 15.337 -0.684 -11.141 1.00 96.75 572 SER A O 1
ATOM 4432 N N . ALA A 1 573 ? 14.708 1.080 -9.929 1.00 96.81 573 ALA A N 1
ATOM 4433 C CA . ALA A 1 573 ? 14.321 0.321 -8.734 1.00 96.81 573 ALA A CA 1
ATOM 4434 C C . ALA A 1 573 ? 13.287 -0.781 -9.013 1.00 96.81 573 ALA A C 1
ATOM 4436 O O . ALA A 1 573 ? 13.415 -1.878 -8.481 1.00 96.81 573 ALA A O 1
ATOM 4437 N N . GLY A 1 574 ? 12.333 -0.540 -9.914 1.00 98.00 574 GLY A N 1
ATOM 4438 C CA . GLY A 1 574 ? 11.392 -1.560 -10.364 1.00 98.00 574 GLY A CA 1
ATOM 4439 C C . GLY A 1 574 ? 12.092 -2.715 -11.080 1.00 98.00 574 GLY A C 1
ATOM 4440 O O . GLY A 1 574 ? 11.736 -3.866 -10.870 1.00 98.00 574 GLY A O 1
ATOM 4441 N N . ALA A 1 575 ? 13.155 -2.447 -11.846 1.00 97.44 575 ALA A N 1
ATOM 4442 C CA . ALA A 1 575 ? 13.975 -3.487 -12.471 1.00 97.44 575 ALA A CA 1
ATOM 4443 C C . ALA A 1 575 ? 14.782 -4.282 -11.431 1.00 97.44 575 ALA A C 1
ATOM 4445 O O . ALA A 1 575 ? 14.897 -5.504 -11.540 1.00 97.44 575 ALA A O 1
ATOM 4446 N N . PHE A 1 576 ? 15.295 -3.620 -10.386 1.00 95.75 576 PHE A N 1
ATOM 4447 C CA . PHE A 1 576 ? 15.883 -4.320 -9.241 1.00 95.75 576 PHE A CA 1
ATOM 4448 C C . PHE A 1 576 ? 14.852 -5.222 -8.562 1.00 95.75 576 PHE A C 1
ATOM 4450 O O . PHE A 1 576 ? 15.170 -6.379 -8.295 1.00 95.75 576 PHE A O 1
ATOM 4457 N N . ASN A 1 577 ? 13.619 -4.750 -8.376 1.00 97.94 577 ASN A N 1
ATOM 4458 C CA . ASN A 1 577 ? 12.530 -5.533 -7.796 1.00 97.94 577 ASN A CA 1
ATOM 4459 C C . ASN A 1 577 ? 12.089 -6.692 -8.705 1.00 97.94 577 ASN A C 1
ATOM 4461 O O . ASN A 1 577 ? 11.853 -7.779 -8.197 1.00 97.94 577 ASN A O 1
ATOM 4465 N N . VAL A 1 578 ? 12.086 -6.535 -10.035 1.00 98.31 578 VAL A N 1
ATOM 4466 C CA . VAL A 1 578 ? 11.909 -7.657 -10.981 1.00 98.31 578 VAL A CA 1
ATOM 4467 C C . VAL A 1 578 ? 12.994 -8.708 -10.768 1.00 98.31 578 VAL A C 1
ATOM 4469 O O . VAL A 1 578 ? 12.689 -9.882 -10.584 1.00 98.31 578 VAL A O 1
ATOM 4472 N N . THR A 1 579 ? 14.269 -8.304 -10.721 1.00 95.69 579 THR A N 1
ATOM 4473 C CA . THR A 1 579 ? 15.348 -9.266 -10.436 1.00 95.69 579 THR A CA 1
ATOM 4474 C C . THR A 1 579 ? 15.283 -9.833 -9.019 1.00 95.69 579 THR A C 1
ATOM 4476 O O . THR A 1 579 ? 15.836 -10.897 -8.775 1.00 95.69 579 THR A O 1
ATOM 4479 N N . ALA A 1 580 ? 14.640 -9.139 -8.079 1.00 96.06 580 ALA A N 1
ATOM 4480 C CA . ALA A 1 580 ? 14.379 -9.643 -6.741 1.00 96.06 580 ALA A CA 1
ATOM 4481 C C . ALA A 1 580 ? 13.284 -10.717 -6.774 1.00 96.06 580 ALA A C 1
ATOM 4483 O O . ALA A 1 580 ? 13.483 -11.787 -6.221 1.00 96.06 580 ALA A O 1
ATOM 4484 N N . LEU A 1 581 ? 12.195 -10.516 -7.515 1.00 98.31 581 LEU A N 1
ATOM 4485 C CA . LEU A 1 581 ? 11.173 -11.548 -7.718 1.00 98.31 581 LEU A CA 1
ATOM 4486 C C . LEU A 1 581 ? 11.745 -12.799 -8.405 1.00 98.31 581 LEU A C 1
ATOM 4488 O O . LEU A 1 581 ? 11.444 -13.900 -7.963 1.00 98.31 581 LEU A O 1
ATOM 4492 N N . LEU A 1 582 ? 12.652 -12.643 -9.380 1.00 96.81 582 LEU A N 1
ATOM 4493 C CA . LEU A 1 582 ? 13.401 -13.766 -9.980 1.00 96.81 582 LEU A CA 1
ATOM 4494 C C . LEU A 1 582 ? 14.254 -14.551 -8.967 1.00 96.81 582 LEU A C 1
ATOM 4496 O O . LEU A 1 582 ? 14.601 -15.699 -9.213 1.00 96.81 582 LEU A O 1
ATOM 4500 N N . ARG A 1 583 ? 14.638 -13.927 -7.849 1.00 94.94 583 ARG A N 1
ATOM 4501 C CA . ARG A 1 583 ? 15.483 -14.516 -6.795 1.00 94.94 583 ARG A CA 1
ATOM 4502 C C . ARG A 1 583 ? 14.682 -15.022 -5.596 1.00 94.94 583 ARG A C 1
ATOM 4504 O O . ARG A 1 583 ? 15.290 -15.543 -4.656 1.00 94.94 583 ARG A O 1
ATOM 4511 N N . SER A 1 584 ? 13.368 -14.809 -5.560 1.00 96.75 584 SER A N 1
ATOM 4512 C CA . SER A 1 584 ? 12.534 -15.183 -4.421 1.00 96.75 584 SER A CA 1
ATOM 4513 C C . SER A 1 584 ? 11.777 -16.473 -4.721 1.00 96.75 584 SER A C 1
ATOM 4515 O O . SER A 1 584 ? 10.906 -16.449 -5.588 1.00 96.75 584 SER A O 1
ATOM 4517 N N . PRO A 1 585 ? 12.011 -17.561 -3.965 1.00 94.81 585 PRO A N 1
ATOM 4518 C CA . PRO A 1 585 ? 11.253 -18.802 -4.134 1.00 94.81 585 PRO A CA 1
ATOM 4519 C C . PRO A 1 585 ? 9.742 -18.621 -3.927 1.00 94.81 585 PRO A C 1
ATOM 4521 O O . PRO A 1 585 ? 8.937 -19.403 -4.418 1.00 94.81 585 PRO A O 1
ATOM 4524 N N . LEU A 1 586 ? 9.338 -17.582 -3.189 1.00 94.75 586 LEU A N 1
ATOM 4525 C CA . LEU A 1 586 ? 7.932 -17.258 -2.941 1.00 94.75 586 LEU A CA 1
ATOM 4526 C C . LEU A 1 586 ? 7.205 -16.737 -4.189 1.00 94.75 586 LEU A C 1
ATOM 4528 O O . LEU A 1 586 ? 5.979 -16.695 -4.200 1.00 94.75 586 LEU A O 1
ATOM 4532 N N . ALA A 1 587 ? 7.945 -16.310 -5.215 1.00 96.94 587 ALA A N 1
ATOM 4533 C CA . ALA A 1 587 ? 7.380 -15.802 -6.457 1.00 96.94 587 ALA A CA 1
ATOM 4534 C C . ALA A 1 587 ? 7.375 -16.851 -7.588 1.00 96.94 587 ALA A C 1
ATOM 4536 O O . ALA A 1 587 ? 6.905 -16.554 -8.691 1.00 96.94 587 ALA A O 1
ATOM 4537 N N . ASP A 1 588 ? 7.883 -18.060 -7.327 1.00 92.38 588 ASP A N 1
ATOM 4538 C CA . ASP A 1 588 ? 7.971 -19.140 -8.308 1.00 92.38 588 ASP A CA 1
ATOM 4539 C C . ASP A 1 588 ? 6.581 -19.503 -8.851 1.00 92.38 588 ASP A C 1
ATOM 4541 O O . ASP A 1 588 ? 5.623 -19.720 -8.109 1.00 92.38 588 ASP A O 1
ATOM 4545 N N . GLY A 1 589 ? 6.465 -19.571 -10.178 1.00 94.88 589 GLY A N 1
ATOM 4546 C CA . GLY A 1 589 ? 5.216 -19.914 -10.862 1.00 94.88 589 GLY A CA 1
ATOM 4547 C C . GLY A 1 589 ? 4.188 -18.781 -10.970 1.00 94.88 589 GLY A C 1
ATOM 4548 O O . GLY A 1 589 ? 3.151 -18.987 -11.595 1.00 94.88 589 GLY A O 1
ATOM 4549 N N . LEU A 1 590 ? 4.459 -17.585 -10.431 1.00 97.62 590 LEU A N 1
ATOM 4550 C CA . LEU A 1 590 ? 3.543 -16.436 -10.536 1.00 97.62 590 LEU A CA 1
ATOM 4551 C C . LEU A 1 590 ? 3.686 -15.643 -11.846 1.00 97.62 590 LEU A C 1
ATOM 4553 O O . LEU A 1 590 ? 2.889 -14.742 -12.117 1.00 97.62 590 LEU A O 1
ATOM 4557 N N . TYR A 1 591 ? 4.707 -15.944 -12.646 1.00 98.56 591 TYR A N 1
ATOM 4558 C CA . TYR A 1 591 ? 5.009 -15.303 -13.924 1.00 98.56 591 TYR A CA 1
ATOM 4559 C C . TYR A 1 591 ? 5.788 -16.259 -14.833 1.00 98.56 591 TYR A C 1
ATOM 4561 O O . TYR A 1 591 ? 6.352 -17.249 -14.372 1.00 98.56 591 TYR A O 1
ATOM 4569 N N . ARG A 1 592 ? 5.838 -15.946 -16.133 1.00 98.00 592 ARG A N 1
ATOM 4570 C CA . ARG A 1 592 ? 6.560 -16.736 -17.150 1.00 98.00 592 ARG A CA 1
ATOM 4571 C C . ARG A 1 592 ? 7.637 -15.968 -17.916 1.00 98.00 592 ARG A C 1
ATOM 4573 O O . ARG A 1 592 ? 8.344 -16.537 -18.738 1.00 98.00 592 ARG A O 1
ATOM 4580 N N . ALA A 1 593 ? 7.720 -14.655 -17.722 1.00 98.69 593 ALA A N 1
ATOM 4581 C CA . ALA A 1 593 ? 8.688 -13.811 -18.410 1.00 98.69 593 ALA A CA 1
ATOM 4582 C C . ALA A 1 593 ? 9.003 -12.555 -17.594 1.00 98.69 593 ALA A C 1
ATOM 4584 O O . ALA A 1 593 ? 8.176 -12.108 -16.795 1.00 98.69 593 ALA A O 1
ATOM 4585 N N . ALA A 1 594 ? 10.170 -11.958 -17.836 1.00 98.75 594 ALA A N 1
ATOM 4586 C CA . ALA A 1 594 ? 10.599 -10.732 -17.179 1.00 98.75 594 ALA A CA 1
ATOM 4587 C C . ALA A 1 594 ? 11.179 -9.693 -18.154 1.00 98.75 594 ALA A C 1
ATOM 4589 O O . ALA A 1 594 ? 11.967 -10.021 -19.044 1.00 98.75 594 ALA A O 1
ATOM 4590 N N . ILE A 1 595 ? 10.825 -8.421 -17.947 1.00 98.88 595 ILE A N 1
ATOM 4591 C CA . ILE A 1 595 ? 11.393 -7.259 -18.644 1.00 98.88 595 ILE A CA 1
ATOM 4592 C C . ILE A 1 595 ? 12.139 -6.376 -17.637 1.00 98.88 595 ILE A C 1
ATOM 4594 O O . ILE A 1 595 ? 11.558 -5.852 -16.688 1.00 98.88 595 ILE A O 1
ATOM 4598 N N . ILE A 1 596 ? 13.441 -6.193 -17.847 1.00 98.56 596 ILE A N 1
ATOM 4599 C CA . ILE A 1 596 ? 14.347 -5.515 -16.913 1.00 98.56 596 ILE A CA 1
ATOM 4600 C C . ILE A 1 596 ? 14.885 -4.247 -17.585 1.00 98.56 596 ILE A C 1
ATOM 4602 O O . ILE A 1 596 ? 15.783 -4.316 -18.429 1.00 98.56 596 ILE A O 1
ATOM 4606 N N . GLN A 1 597 ? 14.345 -3.086 -17.208 1.00 98.38 597 GLN A N 1
ATOM 4607 C CA . GLN A 1 597 ? 14.673 -1.796 -17.822 1.00 98.38 597 GLN A CA 1
ATOM 4608 C C . GLN A 1 597 ? 15.607 -0.981 -16.913 1.00 98.38 597 GLN A C 1
ATOM 4610 O O . GLN A 1 597 ? 15.241 -0.569 -15.814 1.00 98.38 597 GLN A O 1
ATOM 4615 N N . SER A 1 598 ? 16.841 -0.738 -17.351 1.00 97.06 598 SER A N 1
ATOM 4616 C CA . SER A 1 598 ? 17.816 0.099 -16.634 1.00 97.06 598 SER A CA 1
ATOM 4617 C C . SER A 1 598 ? 18.143 -0.376 -15.206 1.00 97.06 598 SER A C 1
ATOM 4619 O O . SER A 1 598 ? 18.284 0.430 -14.288 1.00 97.06 598 SER A O 1
ATOM 4621 N N . GLY A 1 599 ? 18.283 -1.692 -15.004 1.00 92.44 599 GLY A N 1
ATOM 4622 C CA . GLY A 1 599 ? 18.611 -2.298 -13.700 1.00 92.44 599 GLY A CA 1
ATOM 4623 C C . GLY A 1 599 ? 20.095 -2.261 -13.296 1.00 92.44 599 GLY A C 1
ATOM 4624 O O . GLY A 1 599 ? 20.442 -2.748 -12.230 1.00 92.44 599 GLY A O 1
ATOM 4625 N N . PHE A 1 600 ? 20.987 -1.724 -14.138 1.00 90.69 600 PHE A N 1
ATOM 4626 C CA . PHE A 1 600 ? 22.442 -1.517 -13.965 1.00 90.69 600 PHE A CA 1
ATOM 4627 C C . PHE A 1 600 ? 23.342 -2.729 -13.699 1.00 90.69 600 PHE A C 1
ATOM 4629 O O . PHE A 1 600 ? 24.467 -2.762 -14.200 1.00 90.69 600 PHE A O 1
ATOM 4636 N N . ASP A 1 601 ? 22.909 -3.701 -12.904 1.00 85.00 601 ASP A N 1
ATOM 4637 C CA . ASP A 1 601 ? 23.693 -4.883 -12.540 1.00 85.00 601 ASP A CA 1
ATOM 4638 C C . ASP A 1 601 ? 23.375 -6.106 -13.405 1.00 85.00 601 ASP A C 1
ATOM 4640 O O . ASP A 1 601 ? 24.165 -7.047 -13.464 1.00 85.00 601 ASP A O 1
ATOM 4644 N N . GLY A 1 602 ? 22.275 -6.056 -14.157 1.00 86.69 602 GLY A N 1
ATOM 4645 C CA . GLY A 1 602 ? 21.808 -7.177 -14.963 1.00 86.69 602 GLY A CA 1
ATOM 4646 C C . GLY A 1 602 ? 21.331 -8.347 -14.100 1.00 86.69 602 GLY A C 1
ATOM 4647 O O . GLY A 1 602 ? 20.886 -8.157 -12.971 1.00 86.69 602 GLY A O 1
ATOM 4648 N N . LEU A 1 603 ? 21.439 -9.568 -14.630 1.00 89.12 603 LEU A N 1
ATOM 4649 C CA . LEU A 1 603 ? 21.095 -10.798 -13.895 1.00 89.12 603 LEU A CA 1
ATOM 4650 C C . LEU A 1 603 ? 22.269 -11.370 -13.083 1.00 89.12 603 LEU A C 1
ATOM 4652 O O . LEU A 1 603 ? 22.087 -12.225 -12.219 1.00 89.12 603 LEU A O 1
ATOM 4656 N N . LEU A 1 604 ? 23.494 -10.918 -13.364 1.00 80.50 604 LEU A N 1
ATOM 4657 C CA . LEU A 1 604 ? 24.703 -11.432 -12.727 1.00 80.50 604 LEU A CA 1
ATOM 4658 C C . LEU A 1 604 ? 24.949 -10.681 -11.422 1.00 80.50 604 LEU A C 1
ATOM 4660 O O . LEU A 1 604 ? 25.275 -9.494 -11.423 1.00 80.50 604 LEU A O 1
ATOM 4664 N N . THR A 1 605 ? 24.838 -11.383 -10.299 1.00 67.38 605 THR A N 1
ATOM 4665 C CA . THR A 1 605 ? 24.935 -10.741 -8.985 1.00 67.38 605 THR A CA 1
ATOM 4666 C C . THR A 1 605 ? 26.267 -11.060 -8.316 1.00 67.38 605 THR A C 1
ATOM 4668 O O . THR A 1 605 ? 26.657 -12.218 -8.185 1.00 67.38 605 THR A O 1
ATOM 4671 N N . GLU A 1 606 ? 26.948 -10.019 -7.834 1.00 68.75 606 GLU A N 1
ATOM 4672 C CA . GLU A 1 606 ? 27.795 -10.106 -6.644 1.00 68.75 606 GLU A CA 1
ATOM 4673 C C . GLU A 1 606 ? 27.003 -9.438 -5.504 1.00 68.75 606 GLU A C 1
ATOM 4675 O O . GLU A 1 606 ? 27.050 -8.211 -5.397 1.00 68.75 606 GLU A O 1
ATOM 4680 N N . PRO A 1 607 ? 26.246 -10.208 -4.694 1.00 56.84 607 PRO A N 1
ATOM 4681 C CA . PRO A 1 607 ? 25.214 -9.720 -3.761 1.00 56.84 607 PRO A CA 1
ATOM 4682 C C . PRO A 1 607 ? 25.591 -8.470 -2.949 1.00 56.84 607 PRO A C 1
ATOM 4684 O O . PRO A 1 607 ? 24.790 -7.555 -2.781 1.00 56.84 607 PRO A O 1
ATOM 4687 N N . GLN A 1 608 ? 26.856 -8.387 -2.536 1.00 62.75 608 GLN A N 1
ATOM 4688 C CA . GLN A 1 608 ? 27.380 -7.351 -1.646 1.00 62.75 608 GLN A CA 1
ATOM 4689 C C . GLN A 1 608 ? 28.039 -6.152 -2.359 1.00 62.75 608 GLN A C 1
ATOM 4691 O O . GLN A 1 608 ? 28.455 -5.190 -1.706 1.00 62.75 608 GLN A O 1
ATOM 4696 N N . LYS A 1 609 ? 28.184 -6.185 -3.694 1.00 71.69 609 LYS A N 1
ATOM 4697 C CA . LYS A 1 609 ? 28.991 -5.204 -4.451 1.00 71.69 609 LYS A CA 1
ATOM 4698 C C . LYS A 1 609 ? 28.208 -4.306 -5.407 1.00 71.69 609 LYS A C 1
ATOM 4700 O O . LYS A 1 609 ? 28.835 -3.478 -6.072 1.00 71.69 609 LYS A O 1
ATOM 4705 N N . SER A 1 610 ? 26.878 -4.414 -5.466 1.00 77.44 610 SER A N 1
ATOM 4706 C CA . SER A 1 610 ? 26.075 -3.428 -6.201 1.00 77.44 610 SER A CA 1
ATOM 4707 C C . SER A 1 610 ? 26.336 -2.017 -5.666 1.00 77.44 610 SER A C 1
ATOM 4709 O O . SER A 1 610 ? 26.487 -1.801 -4.458 1.00 77.44 610 SER A O 1
ATOM 4711 N N . ARG A 1 611 ? 26.389 -1.048 -6.584 1.00 78.31 611 ARG A N 1
ATOM 4712 C CA . ARG A 1 611 ? 26.484 0.377 -6.248 1.00 78.31 611 ARG A CA 1
ATOM 4713 C C . ARG A 1 611 ? 25.142 0.947 -5.779 1.00 78.31 611 ARG A C 1
ATOM 4715 O O . ARG A 1 611 ? 25.158 1.932 -5.048 1.00 78.31 611 ARG A O 1
ATOM 4722 N N . PHE A 1 612 ? 24.023 0.366 -6.212 1.00 84.31 612 PHE A N 1
ATOM 4723 C CA . PHE A 1 612 ? 22.688 0.932 -6.017 1.00 84.31 612 PHE A CA 1
ATOM 4724 C C . PHE A 1 612 ? 21.887 0.186 -4.954 1.00 84.31 612 PHE A C 1
ATOM 4726 O O . PHE A 1 612 ? 21.432 0.819 -4.008 1.00 84.31 612 PHE A O 1
ATOM 4733 N N . MET A 1 613 ? 21.740 -1.135 -5.088 1.00 87.50 613 MET A N 1
ATOM 4734 C CA . MET A 1 613 ? 20.932 -1.953 -4.178 1.00 87.50 613 MET A CA 1
ATOM 4735 C C . MET A 1 613 ? 21.619 -3.283 -3.917 1.00 87.50 613 MET A C 1
ATOM 4737 O O . MET A 1 613 ? 21.896 -4.050 -4.839 1.00 87.50 613 MET A O 1
ATOM 4741 N N . LYS A 1 614 ? 21.914 -3.548 -2.649 1.00 90.50 614 LYS A N 1
ATOM 4742 C CA . LYS A 1 614 ? 22.643 -4.742 -2.217 1.00 90.50 614 LYS A CA 1
ATOM 4743 C C . LYS A 1 614 ? 21.696 -5.775 -1.627 1.00 90.50 614 LYS A C 1
ATOM 4745 O O . LYS A 1 614 ? 20.628 -5.433 -1.130 1.00 90.50 614 LYS A O 1
ATOM 4750 N N . TYR A 1 615 ? 22.154 -7.018 -1.641 1.00 92.50 615 TYR A N 1
ATOM 4751 C CA . TYR A 1 615 ? 21.616 -8.096 -0.822 1.00 92.50 615 TYR A CA 1
ATOM 4752 C C . TYR A 1 615 ? 22.531 -8.238 0.388 1.00 92.50 615 TYR A C 1
ATOM 4754 O O . TYR A 1 615 ? 23.659 -8.717 0.261 1.00 92.50 615 TYR A O 1
ATOM 4762 N N . GLN A 1 616 ? 22.057 -7.752 1.528 1.00 93.81 616 GLN A N 1
ATOM 4763 C CA . GLN A 1 616 ? 22.752 -7.820 2.807 1.00 93.81 616 GLN A CA 1
ATOM 4764 C C . GLN A 1 616 ? 22.338 -9.090 3.547 1.00 93.81 616 GLN A C 1
ATOM 4766 O O . GLN A 1 616 ? 21.223 -9.575 3.379 1.00 93.81 616 GLN A O 1
ATOM 4771 N N . THR A 1 617 ? 23.218 -9.634 4.381 1.00 94.56 617 THR A N 1
ATOM 4772 C CA . THR A 1 617 ? 22.811 -10.671 5.341 1.00 94.56 617 THR A CA 1
ATOM 4773 C C . THR A 1 617 ? 21.813 -10.096 6.349 1.00 94.56 617 THR A C 1
ATOM 4775 O O . THR A 1 617 ? 21.793 -8.885 6.579 1.00 94.56 617 THR A O 1
ATOM 4778 N N . LEU A 1 618 ? 21.000 -10.955 6.970 1.00 95.25 618 LEU A N 1
ATOM 4779 C CA . LEU A 1 618 ? 20.051 -10.545 8.009 1.00 95.25 618 LEU A CA 1
ATOM 4780 C C . LEU A 1 618 ? 20.707 -9.686 9.105 1.00 95.25 618 LEU A C 1
ATOM 4782 O O . LEU A 1 618 ? 20.215 -8.599 9.407 1.00 95.25 618 LEU A O 1
ATOM 4786 N N . ASP A 1 619 ? 21.858 -10.120 9.621 1.00 95.44 619 ASP A N 1
ATOM 4787 C CA . ASP A 1 619 ? 22.610 -9.387 10.645 1.00 95.44 619 ASP A CA 1
ATOM 4788 C C . ASP A 1 619 ? 23.069 -8.007 10.146 1.00 95.44 619 ASP A C 1
ATOM 4790 O O . ASP A 1 619 ? 22.909 -7.005 10.841 1.00 95.44 619 ASP A O 1
ATOM 4794 N N . GLU A 1 620 ? 23.594 -7.914 8.919 1.00 95.50 620 GLU A N 1
ATOM 4795 C CA . GLU A 1 620 ? 24.009 -6.634 8.329 1.00 95.50 620 GLU A CA 1
ATOM 4796 C C . GLU A 1 620 ? 22.832 -5.667 8.149 1.00 95.50 620 GLU A C 1
ATOM 4798 O O . GLU A 1 620 ? 22.994 -4.461 8.369 1.00 95.50 620 GLU A O 1
ATOM 4803 N N . SER A 1 621 ? 21.661 -6.170 7.746 1.00 96.56 621 SER A N 1
ATOM 4804 C CA . SER A 1 621 ? 20.449 -5.358 7.614 1.00 96.56 621 SER A CA 1
ATOM 4805 C C . SER A 1 621 ? 19.943 -4.873 8.974 1.00 96.56 621 SER A C 1
ATOM 4807 O O . SER A 1 621 ? 19.633 -3.689 9.100 1.00 96.56 621 SER A O 1
ATOM 4809 N N . ILE A 1 622 ? 19.920 -5.737 9.997 1.00 97.12 622 ILE A N 1
ATOM 4810 C CA . ILE A 1 622 ? 19.521 -5.367 11.366 1.00 97.12 622 ILE A CA 1
ATOM 4811 C C . ILE A 1 622 ? 20.475 -4.314 11.941 1.00 97.12 622 ILE A C 1
ATOM 4813 O O . ILE A 1 622 ? 20.025 -3.293 12.463 1.00 97.12 622 ILE A O 1
ATOM 4817 N N . GLU A 1 623 ? 21.788 -4.508 11.809 1.00 96.50 623 GLU A N 1
ATOM 4818 C CA . GLU A 1 623 ? 22.785 -3.547 12.295 1.00 96.50 623 GLU A CA 1
ATOM 4819 C C . GLU A 1 623 ? 22.702 -2.208 11.551 1.00 96.50 623 GLU A C 1
ATOM 4821 O O . GLU A 1 623 ? 22.781 -1.140 12.165 1.00 96.50 623 GLU A O 1
ATOM 4826 N N . SER A 1 624 ? 22.476 -2.242 10.233 1.00 94.44 624 SER A N 1
ATOM 4827 C CA . SER A 1 624 ? 22.260 -1.026 9.437 1.00 94.44 624 SER A CA 1
ATOM 4828 C C . SER A 1 624 ? 20.994 -0.284 9.880 1.00 94.44 624 SER A C 1
ATOM 4830 O O . SER A 1 624 ? 21.028 0.939 10.026 1.00 94.44 624 SER A O 1
ATOM 4832 N N . GLY A 1 625 ? 19.906 -1.014 10.148 1.00 96.25 625 GLY A N 1
ATOM 4833 C CA . GLY A 1 625 ? 18.652 -0.465 10.660 1.00 96.25 625 GLY A CA 1
ATOM 4834 C C . GLY A 1 625 ? 18.816 0.185 12.034 1.00 96.25 625 GLY A C 1
ATOM 4835 O O . GLY A 1 625 ? 18.493 1.362 12.197 1.00 96.25 625 GLY A O 1
ATOM 4836 N N . LYS A 1 626 ? 19.404 -0.537 12.999 1.00 96.38 626 LYS A N 1
ATOM 4837 C CA . LYS A 1 626 ? 19.701 -0.031 14.354 1.00 96.38 626 LYS A CA 1
ATOM 4838 C C . LYS A 1 626 ? 20.553 1.237 14.307 1.00 96.38 626 LYS A C 1
ATOM 4840 O O . LYS A 1 626 ? 20.256 2.212 14.998 1.00 96.38 626 LYS A O 1
ATOM 4845 N N . LYS A 1 627 ? 21.591 1.253 13.464 1.00 96.19 627 LYS A N 1
ATOM 4846 C CA . LYS A 1 627 ? 22.452 2.424 13.278 1.00 96.19 627 LYS A CA 1
ATOM 4847 C C . LYS A 1 627 ? 21.675 3.620 12.721 1.00 96.19 627 LYS A C 1
ATOM 4849 O O . LYS A 1 627 ? 21.785 4.709 13.277 1.00 96.19 627 LYS A O 1
ATOM 4854 N N . ALA A 1 628 ? 20.889 3.421 11.665 1.00 96.06 628 ALA A N 1
ATOM 4855 C CA . ALA A 1 628 ? 20.116 4.493 11.042 1.00 96.06 628 ALA A CA 1
ATOM 4856 C C . ALA A 1 628 ? 19.067 5.086 11.997 1.00 96.06 628 ALA A C 1
ATOM 4858 O O . ALA A 1 628 ? 18.931 6.304 12.070 1.00 96.06 628 ALA A O 1
ATOM 4859 N N . ILE A 1 629 ? 18.383 4.244 12.780 1.00 97.19 629 ILE A N 1
ATOM 4860 C CA . ILE A 1 629 ? 17.460 4.679 13.842 1.00 97.19 629 ILE A CA 1
ATOM 4861 C C . ILE A 1 629 ? 18.199 5.524 14.880 1.00 97.19 629 ILE A C 1
ATOM 4863 O O . ILE A 1 629 ? 17.753 6.616 15.223 1.00 97.19 629 ILE A O 1
ATOM 4867 N N . LYS A 1 630 ? 19.355 5.049 15.356 1.00 96.56 630 LYS A N 1
ATOM 4868 C CA . LYS A 1 630 ? 20.145 5.751 16.371 1.00 96.56 630 LYS A CA 1
ATOM 4869 C C . LYS A 1 630 ? 20.648 7.110 15.900 1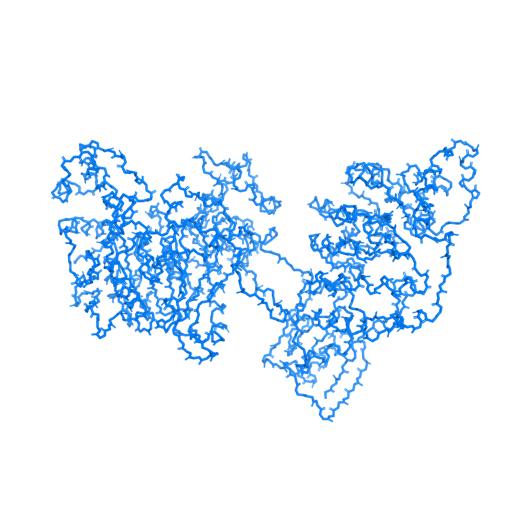.00 96.56 630 LYS A C 1
ATOM 4871 O O . LYS A 1 630 ? 20.641 8.050 16.688 1.00 96.56 630 LYS A O 1
ATOM 4876 N N . GLU A 1 631 ? 21.079 7.214 14.646 1.00 96.25 631 GLU A N 1
ATOM 4877 C CA . GLU A 1 631 ? 21.460 8.493 14.040 1.00 96.25 631 GLU A CA 1
ATOM 4878 C C . GLU A 1 631 ? 20.250 9.424 13.911 1.00 96.25 631 GLU A C 1
ATOM 4880 O O . GLU A 1 631 ? 20.318 10.567 14.354 1.00 96.25 631 GLU A O 1
ATOM 4885 N N . ALA A 1 632 ? 19.127 8.924 13.384 1.00 96.06 632 ALA A N 1
ATOM 4886 C CA . ALA A 1 632 ? 17.930 9.729 13.159 1.00 96.06 632 ALA A CA 1
ATOM 4887 C C . ALA A 1 632 ? 17.318 10.266 14.465 1.00 96.06 632 ALA A C 1
ATOM 4889 O O . ALA A 1 632 ? 16.965 11.439 14.544 1.00 96.06 632 ALA A O 1
ATOM 4890 N N . PHE A 1 633 ? 17.204 9.430 15.500 1.00 95.81 633 PHE A N 1
ATOM 4891 C CA . PHE A 1 633 ? 16.493 9.773 16.738 1.00 95.81 633 PHE A CA 1
ATOM 4892 C C . PHE A 1 633 ? 17.415 10.098 17.921 1.00 95.81 633 PHE A C 1
ATOM 4894 O O . PHE A 1 633 ? 16.942 10.440 19.006 1.00 95.81 633 PHE A O 1
ATOM 4901 N N . GLY A 1 634 ? 18.734 9.960 17.758 1.00 95.56 634 GLY A N 1
ATOM 4902 C CA . GLY A 1 634 ? 19.721 10.166 18.823 1.00 95.56 634 GLY A CA 1
ATOM 4903 C C . GLY A 1 634 ? 19.717 9.093 19.923 1.00 95.56 634 GLY A C 1
ATOM 4904 O O . GLY A 1 634 ? 20.483 9.201 20.885 1.00 95.56 634 GLY A O 1
ATOM 4905 N N . LYS A 1 635 ? 18.878 8.058 19.802 1.00 94.75 635 LYS A N 1
ATOM 4906 C CA . LYS A 1 635 ? 18.772 6.927 20.732 1.00 94.75 635 LYS A CA 1
ATOM 4907 C C . LYS A 1 635 ? 18.401 5.640 19.999 1.00 94.75 635 LYS A C 1
ATOM 4909 O O . LYS A 1 635 ? 17.853 5.673 18.903 1.00 94.75 635 LYS A O 1
ATOM 4914 N N . GLU A 1 636 ? 18.693 4.507 20.625 1.00 94.19 636 GLU A N 1
ATOM 4915 C CA . GLU A 1 636 ? 18.098 3.232 20.214 1.00 94.19 636 GLU A CA 1
ATOM 4916 C C . GLU A 1 636 ? 16.591 3.261 20.502 1.00 94.19 636 GLU A C 1
ATOM 4918 O O . GLU A 1 636 ? 16.157 3.910 21.457 1.00 94.19 636 GLU A O 1
ATOM 4923 N N . MET A 1 637 ? 15.808 2.598 19.652 1.00 94.62 637 MET A N 1
ATOM 4924 C CA . MET A 1 637 ? 14.353 2.509 19.774 1.00 94.62 637 MET A CA 1
ATOM 4925 C C . MET A 1 637 ? 13.908 1.069 19.531 1.00 94.62 637 MET A C 1
ATOM 4927 O O . MET A 1 637 ? 14.430 0.405 18.633 1.00 94.62 637 MET A O 1
ATOM 4931 N N . SER A 1 638 ? 12.946 0.618 20.328 1.00 92.19 638 SER A N 1
ATOM 4932 C CA . SER A 1 638 ? 12.240 -0.654 20.154 1.00 92.19 638 SER A CA 1
ATOM 4933 C C . SER A 1 638 ? 11.261 -0.601 18.977 1.00 92.19 638 SER A C 1
ATOM 4935 O O . SER A 1 638 ? 10.864 0.472 18.515 1.00 92.19 638 SER A O 1
ATOM 4937 N N . LEU A 1 639 ? 10.828 -1.768 18.500 1.00 90.88 639 LEU A N 1
ATOM 4938 C CA . LEU A 1 639 ? 9.801 -1.899 17.468 1.00 90.88 639 LEU A CA 1
ATOM 4939 C C . LEU A 1 639 ? 8.482 -1.251 17.899 1.00 90.88 639 LEU A C 1
ATOM 4941 O O . LEU A 1 639 ? 7.834 -0.598 17.082 1.00 90.88 639 LEU A O 1
ATOM 4945 N N . THR A 1 640 ? 8.104 -1.401 19.170 1.00 83.44 640 THR A N 1
ATOM 4946 C CA . THR A 1 640 ? 6.901 -0.778 19.738 1.00 83.44 640 THR A CA 1
ATOM 4947 C C . THR A 1 640 ? 6.985 0.746 19.671 1.00 83.44 640 THR A C 1
ATOM 4949 O O . THR A 1 640 ? 6.109 1.360 19.066 1.00 83.44 640 THR A O 1
ATOM 4952 N N . GLU A 1 641 ? 8.076 1.349 20.163 1.00 88.31 641 GLU A N 1
ATOM 4953 C CA . GLU A 1 641 ? 8.274 2.808 20.085 1.00 88.31 641 GLU A CA 1
ATOM 4954 C C . GLU A 1 641 ? 8.235 3.300 18.629 1.00 88.31 641 GLU A C 1
ATOM 4956 O O . GLU A 1 641 ? 7.641 4.330 18.320 1.00 88.31 641 GLU A O 1
ATOM 4961 N N . LEU A 1 642 ? 8.851 2.561 17.702 1.00 91.69 642 LEU A N 1
ATOM 4962 C CA . LEU A 1 642 ? 8.860 2.912 16.281 1.00 91.69 642 LEU A CA 1
ATOM 4963 C C . LEU A 1 642 ? 7.468 2.807 15.628 1.00 91.69 642 LEU A C 1
ATOM 4965 O O . LEU A 1 642 ? 7.163 3.562 14.701 1.00 91.69 642 LEU A O 1
ATOM 4969 N N . ARG A 1 643 ? 6.612 1.885 16.081 1.00 86.69 643 ARG A N 1
ATOM 4970 C CA . ARG A 1 643 ? 5.225 1.737 15.604 1.00 86.69 643 ARG A CA 1
ATOM 4971 C C . ARG A 1 643 ? 4.302 2.841 16.121 1.00 86.69 643 ARG A C 1
ATOM 4973 O O . ARG A 1 643 ? 3.351 3.183 15.424 1.00 86.69 643 ARG A O 1
ATOM 4980 N N . GLU A 1 644 ? 4.600 3.413 17.283 1.00 82.56 644 GLU A N 1
ATOM 4981 C CA . GLU A 1 644 ? 3.842 4.520 17.887 1.00 82.56 644 GLU A CA 1
ATOM 4982 C C . GLU A 1 644 ? 4.133 5.879 17.230 1.00 82.56 644 GLU A C 1
ATOM 4984 O O . GLU A 1 644 ? 3.306 6.789 17.288 1.00 82.56 644 GLU A O 1
ATOM 4989 N N . LEU A 1 645 ? 5.282 6.030 16.561 1.00 82.75 645 LEU A N 1
ATOM 4990 C CA . LEU A 1 645 ? 5.639 7.288 15.905 1.00 82.75 645 LEU A CA 1
ATOM 4991 C C . LEU A 1 645 ? 4.665 7.660 14.772 1.00 82.75 645 LEU A C 1
ATOM 4993 O O . LEU A 1 645 ? 4.304 6.799 13.959 1.00 82.75 645 LEU A O 1
ATOM 4997 N N . PRO A 1 646 ? 4.323 8.950 14.596 1.00 81.19 646 PRO A N 1
ATOM 4998 C CA . PRO A 1 646 ? 3.700 9.399 13.359 1.00 81.19 646 PRO A CA 1
ATOM 4999 C C . PRO A 1 646 ? 4.655 9.160 12.184 1.00 81.19 646 PRO A C 1
ATOM 5001 O O . PRO A 1 646 ? 5.873 9.284 12.312 1.00 81.19 646 PRO A O 1
ATOM 5004 N N . VAL A 1 647 ? 4.107 8.850 11.010 1.00 85.69 647 VAL A N 1
ATOM 5005 C CA . VAL A 1 647 ? 4.908 8.541 9.813 1.00 85.69 647 VAL A CA 1
ATOM 5006 C C . VAL A 1 647 ? 5.843 9.680 9.395 1.00 85.69 647 VAL A C 1
ATOM 5008 O O . VAL A 1 647 ? 6.920 9.460 8.839 1.00 85.69 647 VAL A O 1
ATOM 5011 N N . THR A 1 648 ? 5.459 10.917 9.709 1.00 89.12 648 THR A N 1
ATOM 5012 C CA . THR A 1 648 ? 6.253 12.117 9.439 1.00 89.12 648 THR A CA 1
ATOM 5013 C C . THR A 1 648 ? 7.603 12.076 10.150 1.00 89.12 648 THR A C 1
ATOM 5015 O O . THR A 1 648 ? 8.588 12.562 9.595 1.00 89.12 648 THR A O 1
ATOM 5018 N N . ALA A 1 649 ? 7.700 11.397 11.298 1.00 91.62 649 ALA A N 1
ATOM 5019 C CA . ALA A 1 649 ? 8.937 11.275 12.059 1.00 91.62 649 ALA A CA 1
ATOM 5020 C C . ALA A 1 649 ? 10.066 10.612 11.248 1.00 91.62 649 ALA A C 1
ATOM 5022 O O . ALA A 1 649 ? 11.227 10.986 11.411 1.00 91.62 649 ALA A O 1
ATOM 5023 N N . PHE A 1 650 ? 9.753 9.685 10.333 1.00 92.44 650 PHE A N 1
ATOM 5024 C CA . PHE A 1 650 ? 10.762 9.028 9.490 1.00 92.44 650 PHE A CA 1
ATOM 5025 C C . PHE A 1 650 ? 11.325 9.940 8.394 1.00 92.44 650 PHE A C 1
ATOM 5027 O O . PHE A 1 650 ? 12.367 9.616 7.831 1.00 92.44 650 PHE A O 1
ATOM 5034 N N . VAL A 1 651 ? 10.660 11.061 8.091 1.00 91.56 651 VAL A N 1
ATOM 5035 C CA . VAL A 1 651 ? 11.089 12.061 7.094 1.00 91.56 651 VAL A CA 1
ATOM 5036 C C . VAL A 1 651 ? 11.704 13.294 7.764 1.00 91.56 651 VAL A C 1
ATOM 5038 O O . VAL A 1 651 ? 12.647 13.898 7.241 1.00 91.56 651 VAL A O 1
ATOM 5041 N N . GLU A 1 652 ? 11.174 13.678 8.923 1.00 91.25 652 GLU A N 1
ATOM 5042 C CA . GLU A 1 652 ? 11.623 14.834 9.701 1.00 91.25 652 GLU A CA 1
ATOM 5043 C C . GLU A 1 652 ? 13.001 14.603 10.331 1.00 91.25 652 GLU A C 1
ATOM 5045 O O . GLU A 1 652 ? 13.824 15.520 10.364 1.00 91.25 652 GLU A O 1
ATOM 5050 N N . ASN A 1 653 ? 13.280 13.376 10.775 1.00 89.56 653 ASN A N 1
ATOM 5051 C CA . ASN A 1 653 ? 14.539 13.027 11.420 1.00 89.56 653 ASN A CA 1
ATOM 5052 C C . ASN A 1 653 ? 15.593 12.607 10.387 1.00 89.56 653 ASN A C 1
ATOM 5054 O O . ASN A 1 653 ? 15.370 11.719 9.557 1.00 89.56 653 ASN A O 1
ATOM 5058 N N . LYS A 1 654 ? 16.747 13.281 10.428 1.00 91.62 654 LYS A N 1
ATOM 5059 C CA . LYS A 1 654 ? 17.833 13.126 9.455 1.00 91.62 654 LYS A CA 1
ATOM 5060 C C . LYS A 1 654 ? 18.993 12.324 10.036 1.00 91.62 654 LYS A C 1
ATOM 5062 O O . LYS A 1 654 ? 19.318 12.461 11.209 1.00 91.62 654 LYS A O 1
ATOM 5067 N N . LEU A 1 655 ? 19.634 11.536 9.183 1.00 92.38 655 LEU A N 1
ATOM 5068 C CA . LEU A 1 655 ? 20.915 10.888 9.440 1.00 92.38 655 LEU A CA 1
ATOM 5069 C C . LEU A 1 655 ? 22.060 11.903 9.293 1.00 92.38 655 LEU A C 1
ATOM 5071 O O . LEU A 1 655 ? 21.889 12.987 8.726 1.00 92.38 655 LEU A O 1
ATOM 5075 N N . ASP A 1 656 ? 23.264 11.518 9.720 1.00 90.38 656 ASP A N 1
ATOM 5076 C CA . ASP A 1 656 ? 24.463 12.374 9.697 1.00 90.38 656 ASP A CA 1
ATOM 5077 C C . ASP A 1 656 ? 24.833 12.880 8.290 1.00 90.38 656 ASP A C 1
ATOM 5079 O O . ASP A 1 656 ? 25.449 13.934 8.121 1.00 90.38 656 ASP A O 1
ATOM 5083 N N . ASN A 1 657 ? 24.454 12.130 7.254 1.00 89.12 657 ASN A N 1
ATOM 5084 C CA . ASN A 1 657 ? 24.681 12.483 5.853 1.00 89.12 657 ASN A CA 1
ATOM 5085 C C . ASN A 1 657 ? 23.628 13.463 5.281 1.00 89.12 657 ASN A C 1
ATOM 5087 O O . ASN A 1 657 ? 23.712 13.818 4.105 1.00 89.12 657 ASN A O 1
ATOM 5091 N N . GLY A 1 658 ? 22.639 13.875 6.083 1.00 88.88 658 GLY A N 1
ATOM 5092 C CA . GLY A 1 658 ? 21.559 14.794 5.715 1.00 88.88 658 GLY A CA 1
ATOM 5093 C C . GLY A 1 658 ? 20.326 14.151 5.067 1.00 88.88 658 GLY A C 1
ATOM 5094 O O . GLY A 1 658 ? 19.344 14.855 4.831 1.00 88.88 658 GLY A O 1
ATOM 5095 N N . SER A 1 659 ? 20.343 12.845 4.786 1.00 90.56 659 SER A N 1
ATOM 5096 C CA . SER A 1 659 ? 19.162 12.111 4.298 1.00 90.56 659 SER A CA 1
ATOM 5097 C C . SER A 1 659 ? 18.210 11.751 5.440 1.00 90.56 659 SER A C 1
ATOM 5099 O O . SER A 1 659 ? 18.634 11.660 6.586 1.00 90.56 659 SER A O 1
ATOM 5101 N N . ASP A 1 660 ? 16.915 11.589 5.163 1.00 93.56 660 ASP A N 1
ATOM 5102 C CA . ASP A 1 660 ? 15.967 11.077 6.162 1.00 93.56 660 ASP A CA 1
ATOM 5103 C C . ASP A 1 660 ? 15.993 9.558 6.295 1.00 93.56 660 ASP A C 1
ATOM 5105 O O . ASP A 1 660 ? 16.406 8.843 5.378 1.00 93.56 660 ASP A O 1
ATOM 5109 N N . LEU A 1 661 ? 15.525 9.072 7.446 1.00 94.31 661 LEU A N 1
ATOM 5110 C CA . LEU A 1 661 ? 15.459 7.646 7.745 1.00 94.31 661 LEU A CA 1
ATOM 5111 C C . LEU A 1 661 ? 14.627 6.884 6.712 1.00 94.31 661 LEU A C 1
ATOM 5113 O O . LEU A 1 661 ? 15.068 5.832 6.247 1.00 94.31 661 LEU A O 1
ATOM 5117 N N . LEU A 1 662 ? 13.472 7.430 6.312 1.00 94.00 662 LEU A N 1
ATOM 5118 C CA . LEU A 1 662 ? 12.608 6.808 5.313 1.00 94.00 662 LEU A CA 1
ATOM 5119 C C . LEU A 1 662 ? 13.389 6.537 4.025 1.00 94.00 662 LEU A C 1
ATOM 5121 O O . LEU A 1 662 ? 13.420 5.404 3.559 1.00 94.00 662 LEU A O 1
ATOM 5125 N N . SER A 1 663 ? 14.084 7.536 3.487 1.00 92.50 663 SER A N 1
ATOM 5126 C CA . SER A 1 663 ? 14.742 7.428 2.182 1.00 92.50 663 SER A CA 1
ATOM 5127 C C . SER A 1 663 ? 16.079 6.679 2.191 1.00 92.50 663 SER A C 1
ATOM 5129 O O . SER A 1 663 ? 16.618 6.399 1.116 1.00 92.50 663 SER A O 1
ATOM 5131 N N . SER A 1 664 ? 16.617 6.366 3.374 1.00 92.06 664 SER A N 1
ATOM 5132 C CA . SER A 1 664 ? 17.975 5.826 3.555 1.00 92.06 664 SER A CA 1
ATOM 5133 C C . SER A 1 664 ? 18.078 4.302 3.516 1.00 92.06 664 SER A C 1
ATOM 5135 O O . SER A 1 664 ? 19.178 3.773 3.352 1.00 92.06 664 SER A O 1
ATOM 5137 N N . ILE A 1 665 ? 16.964 3.587 3.685 1.00 94.25 665 ILE A N 1
ATOM 5138 C CA . ILE A 1 665 ? 16.943 2.123 3.793 1.00 94.25 665 ILE A CA 1
ATOM 5139 C C . ILE A 1 665 ? 16.191 1.532 2.599 1.00 94.25 665 ILE A C 1
ATOM 5141 O O . ILE A 1 665 ? 14.974 1.652 2.512 1.00 94.25 665 ILE A O 1
ATOM 5145 N N . THR A 1 666 ? 16.926 0.924 1.665 1.00 95.12 666 THR A N 1
ATOM 5146 C CA . THR A 1 666 ? 16.393 0.445 0.370 1.00 95.12 666 THR A CA 1
ATOM 5147 C C . THR A 1 666 ? 16.993 -0.887 -0.104 1.00 95.12 666 THR A C 1
ATOM 5149 O O . THR A 1 666 ? 16.691 -1.340 -1.208 1.00 95.12 666 THR A O 1
ATOM 5152 N N . ASN A 1 667 ? 17.881 -1.497 0.690 1.00 94.56 667 ASN A N 1
ATOM 5153 C CA . ASN A 1 667 ? 18.549 -2.755 0.341 1.00 94.56 667 ASN A CA 1
ATOM 5154 C C . ASN A 1 667 ? 17.652 -3.967 0.625 1.00 94.56 667 ASN A C 1
ATOM 5156 O O . ASN A 1 667 ? 16.765 -3.900 1.470 1.00 94.56 667 ASN A O 1
ATOM 5160 N N . PHE A 1 668 ? 17.941 -5.083 -0.044 1.00 95.88 668 PHE A N 1
ATOM 5161 C CA . PHE A 1 668 ? 17.293 -6.370 0.200 1.00 95.88 668 PHE A CA 1
ATOM 5162 C C . PHE A 1 668 ? 18.010 -7.139 1.314 1.00 95.88 668 PHE A C 1
ATOM 5164 O O . PHE A 1 668 ? 19.233 -7.027 1.470 1.00 95.88 668 PHE A O 1
ATOM 5171 N N . THR A 1 669 ? 17.268 -7.977 2.035 1.00 96.69 669 THR A N 1
ATOM 5172 C CA . THR A 1 669 ? 17.787 -8.776 3.152 1.00 96.69 669 THR A CA 1
ATOM 5173 C C . THR A 1 669 ? 17.760 -10.266 2.819 1.00 96.69 669 THR A C 1
ATOM 5175 O O . THR A 1 669 ? 16.733 -10.808 2.441 1.00 96.69 669 THR A O 1
ATOM 5178 N N . ILE A 1 670 ? 18.875 -10.972 2.978 1.00 96.12 670 ILE A N 1
ATOM 5179 C CA . ILE A 1 670 ? 18.920 -12.437 2.909 1.00 96.12 670 ILE A CA 1
ATOM 5180 C C . ILE A 1 670 ? 18.419 -12.960 4.259 1.00 96.12 670 ILE A C 1
ATOM 5182 O O . ILE A 1 670 ? 19.191 -13.070 5.211 1.00 96.12 670 ILE A O 1
ATOM 5186 N N . ASP A 1 671 ? 17.112 -13.200 4.348 1.00 94.62 671 ASP A N 1
ATOM 5187 C CA . ASP A 1 671 ? 16.372 -13.493 5.583 1.00 94.62 671 ASP A CA 1
ATOM 5188 C C . ASP A 1 671 ? 16.026 -14.981 5.765 1.00 94.62 671 ASP A C 1
ATOM 5190 O O . ASP A 1 671 ? 15.448 -15.363 6.777 1.00 94.62 671 ASP A O 1
ATOM 5194 N N . GLY A 1 672 ? 16.376 -15.827 4.792 1.00 94.44 672 GLY A N 1
ATOM 5195 C CA . GLY A 1 672 ? 16.086 -17.260 4.806 1.00 94.44 672 GLY A CA 1
ATOM 5196 C C . GLY A 1 672 ? 14.651 -17.625 4.411 1.00 94.44 672 GLY A C 1
ATOM 5197 O O . GLY A 1 672 ? 14.351 -18.816 4.346 1.00 94.44 672 GLY A O 1
ATOM 5198 N N . TYR A 1 673 ? 13.795 -16.641 4.111 1.00 94.94 673 TYR A N 1
ATOM 5199 C CA . TYR A 1 673 ? 12.395 -16.843 3.732 1.00 94.94 673 TYR A CA 1
ATOM 5200 C C . TYR A 1 673 ? 12.077 -16.220 2.369 1.00 94.94 673 TYR A C 1
ATOM 5202 O O . TYR A 1 673 ? 11.808 -16.945 1.413 1.00 94.94 673 TYR A O 1
ATOM 5210 N N . VAL A 1 674 ? 12.174 -14.892 2.250 1.00 96.81 674 VAL A N 1
ATOM 5211 C CA . VAL A 1 674 ? 12.011 -14.188 0.971 1.00 96.81 674 VAL A CA 1
ATOM 5212 C C . VAL A 1 674 ? 13.229 -14.432 0.089 1.00 96.81 674 VAL A C 1
ATOM 5214 O O . VAL A 1 674 ? 13.081 -14.696 -1.106 1.00 96.81 674 VAL A O 1
ATOM 5217 N N . PHE A 1 675 ? 14.425 -14.383 0.684 1.00 96.12 675 PHE A N 1
ATOM 5218 C CA . PHE A 1 675 ? 15.690 -14.650 0.006 1.00 96.12 675 PHE A CA 1
ATOM 5219 C C . PHE A 1 675 ? 16.554 -15.609 0.814 1.00 96.12 675 PHE A C 1
ATOM 5221 O O . PHE A 1 675 ? 16.835 -15.385 1.990 1.00 96.12 675 PHE A O 1
ATOM 5228 N N . THR A 1 676 ? 17.061 -16.644 0.151 1.00 93.12 676 THR A N 1
ATOM 5229 C CA . THR A 1 676 ? 18.082 -17.536 0.711 1.00 93.12 676 THR A CA 1
ATOM 5230 C C . THR A 1 676 ? 19.441 -17.220 0.088 1.00 93.12 676 THR A C 1
ATOM 5232 O O . THR A 1 676 ? 19.517 -16.653 -1.003 1.00 93.12 676 THR A O 1
ATOM 5235 N N . GLU A 1 677 ? 20.542 -17.622 0.734 1.00 90.00 677 GLU A N 1
ATOM 5236 C CA . GLU A 1 677 ? 21.883 -17.500 0.129 1.00 90.00 677 GLU A CA 1
ATOM 5237 C C . GLU A 1 677 ? 21.966 -18.192 -1.240 1.00 90.00 677 GLU A C 1
ATOM 5239 O O . GLU A 1 677 ? 22.738 -17.798 -2.114 1.00 90.00 677 GLU A O 1
ATOM 5244 N N . GLU A 1 678 ? 21.160 -19.236 -1.425 1.00 89.25 678 GLU A N 1
ATOM 5245 C CA . GLU A 1 678 ? 21.083 -19.998 -2.655 1.00 89.25 678 GLU A CA 1
ATOM 5246 C C . GLU A 1 678 ? 20.272 -19.285 -3.740 1.00 89.25 678 GLU A C 1
ATOM 5248 O O . GLU A 1 678 ? 20.718 -19.295 -4.890 1.00 89.25 678 GLU A O 1
ATOM 5253 N N . SER A 1 679 ? 19.129 -18.692 -3.391 1.00 91.31 679 SER A N 1
ATOM 5254 C CA . SER A 1 679 ? 18.155 -18.174 -4.360 1.00 91.31 679 SER A CA 1
ATOM 5255 C C . SER A 1 679 ? 18.578 -16.853 -5.005 1.00 91.31 679 SER A C 1
ATOM 5257 O O . SER A 1 679 ? 18.174 -16.545 -6.121 1.00 91.31 679 SER A O 1
ATOM 5259 N N . ILE A 1 680 ? 19.458 -16.084 -4.356 1.00 90.50 680 ILE A N 1
ATOM 5260 C CA . ILE A 1 680 ? 19.941 -14.807 -4.903 1.00 90.50 680 ILE A CA 1
ATOM 5261 C C . ILE A 1 680 ? 20.900 -14.955 -6.099 1.00 90.50 680 ILE A C 1
ATOM 5263 O O . ILE A 1 680 ? 21.179 -13.972 -6.797 1.00 90.50 680 ILE A O 1
ATOM 5267 N N . ASP A 1 681 ? 21.431 -16.160 -6.339 1.00 88.56 681 ASP A N 1
ATOM 5268 C CA . ASP A 1 681 ? 22.390 -16.429 -7.411 1.00 88.56 681 ASP A CA 1
ATOM 5269 C C . ASP A 1 681 ? 21.728 -17.000 -8.675 1.00 88.56 681 ASP A C 1
ATOM 5271 O O . ASP A 1 681 ? 21.717 -18.210 -8.907 1.00 88.56 681 ASP A O 1
ATOM 5275 N N . LEU A 1 682 ? 21.281 -16.103 -9.558 1.00 89.62 682 LEU A N 1
ATOM 5276 C CA . LEU A 1 682 ? 20.711 -16.446 -10.871 1.00 89.62 682 LEU A CA 1
ATOM 5277 C C . LEU A 1 682 ? 21.728 -17.028 -11.873 1.00 89.62 682 LEU A C 1
ATOM 5279 O O . LEU A 1 682 ? 21.379 -17.306 -13.018 1.00 89.62 682 LEU A O 1
ATOM 5283 N N . ARG A 1 683 ? 23.004 -17.204 -11.491 1.00 85.75 683 ARG A N 1
ATOM 5284 C CA . ARG A 1 683 ? 23.998 -17.876 -12.349 1.00 85.75 683 ARG A CA 1
ATOM 5285 C C . ARG A 1 683 ? 23.902 -19.392 -12.286 1.00 85.75 683 ARG A C 1
ATOM 5287 O O . ARG A 1 683 ? 24.556 -20.079 -13.071 1.00 85.75 683 ARG A O 1
ATOM 5294 N N . LYS A 1 684 ? 23.169 -19.927 -11.313 1.00 86.56 684 LYS A N 1
ATOM 5295 C CA . LYS A 1 684 ? 22.996 -21.367 -11.182 1.00 86.56 684 LYS A CA 1
ATOM 5296 C C . LYS A 1 684 ? 22.307 -21.912 -12.424 1.00 86.56 684 LYS A C 1
ATOM 5298 O O . LYS A 1 684 ? 21.388 -21.300 -12.960 1.00 86.56 684 LYS A O 1
ATOM 5303 N N . LYS A 1 685 ? 22.781 -23.072 -12.878 1.00 90.44 685 LYS A N 1
ATOM 5304 C CA . LYS A 1 685 ? 22.148 -23.779 -13.986 1.00 90.44 685 LYS A CA 1
ATOM 5305 C C . LYS A 1 685 ? 20.696 -24.079 -13.602 1.00 90.44 685 LYS A C 1
ATOM 5307 O O . LYS A 1 685 ? 20.479 -24.655 -12.538 1.00 90.44 685 LYS A O 1
ATOM 5312 N N . GLY A 1 686 ? 19.757 -23.709 -14.460 1.00 91.81 686 GLY A N 1
ATOM 5313 C CA . GLY A 1 686 ? 18.326 -23.909 -14.251 1.00 91.81 686 GLY A CA 1
ATOM 5314 C C . GLY A 1 686 ? 17.625 -22.873 -13.370 1.00 91.81 686 GLY A C 1
ATOM 5315 O O . GLY A 1 686 ? 16.436 -23.009 -13.112 1.00 91.81 686 GLY A O 1
ATOM 5316 N N . ALA A 1 687 ? 18.322 -21.830 -12.904 1.00 91.69 687 ALA A N 1
ATOM 5317 C CA . ALA A 1 687 ? 17.715 -20.777 -12.083 1.00 91.69 687 ALA A CA 1
ATOM 5318 C C . ALA A 1 687 ? 16.664 -19.929 -12.824 1.00 91.69 687 ALA A C 1
ATOM 5320 O O . ALA A 1 687 ? 15.902 -19.217 -12.182 1.00 91.69 687 ALA A O 1
ATOM 5321 N N . LEU A 1 688 ? 16.664 -19.957 -14.157 1.00 95.81 688 LEU A N 1
ATOM 5322 C CA . LEU A 1 688 ? 15.749 -19.218 -15.031 1.00 95.81 688 LEU A CA 1
ATOM 5323 C C . LEU A 1 688 ? 15.142 -20.138 -16.105 1.00 95.81 688 LEU A C 1
ATOM 5325 O O . LEU A 1 688 ? 14.813 -19.670 -17.196 1.00 95.81 688 LEU A O 1
ATOM 5329 N N . ASP A 1 689 ? 15.060 -21.446 -15.837 1.00 96.00 689 ASP A N 1
ATOM 5330 C CA . ASP A 1 689 ? 14.394 -22.385 -16.746 1.00 96.00 689 ASP A CA 1
ATOM 5331 C C . ASP A 1 689 ? 12.959 -21.918 -17.020 1.00 96.00 689 ASP A C 1
ATOM 5333 O O . ASP A 1 689 ? 12.264 -21.450 -16.120 1.00 96.00 689 ASP A O 1
ATOM 5337 N N . ASP A 1 690 ? 12.543 -22.010 -18.285 1.00 96.25 690 ASP A N 1
ATOM 5338 C CA . ASP A 1 690 ? 11.206 -21.626 -18.759 1.00 96.25 690 ASP A CA 1
ATOM 5339 C C . ASP A 1 690 ? 10.822 -20.133 -18.559 1.00 96.25 690 ASP A C 1
ATOM 5341 O O . ASP A 1 690 ? 9.673 -19.764 -18.811 1.00 96.25 690 ASP A O 1
ATOM 5345 N N . ILE A 1 691 ? 11.756 -19.250 -18.164 1.00 97.94 691 ILE A N 1
ATOM 5346 C CA . ILE A 1 691 ? 11.501 -17.808 -17.974 1.00 97.94 691 ILE A CA 1
ATOM 5347 C C . ILE A 1 691 ? 12.150 -16.987 -19.091 1.00 97.94 691 ILE A C 1
ATOM 5349 O O . ILE A 1 691 ? 13.364 -16.779 -19.113 1.00 97.94 691 ILE A O 1
ATOM 5353 N N . ASP A 1 692 ? 11.339 -16.432 -19.992 1.00 98.56 692 ASP A N 1
ATOM 5354 C CA . ASP A 1 692 ? 11.836 -15.531 -21.037 1.00 98.56 692 ASP A CA 1
ATOM 5355 C C . ASP A 1 692 ? 12.313 -14.191 -20.458 1.00 98.56 692 ASP A C 1
ATOM 5357 O O . ASP A 1 692 ? 11.632 -13.573 -19.638 1.00 98.56 692 ASP A O 1
ATOM 5361 N N . ILE A 1 693 ? 13.448 -13.677 -20.940 1.00 98.50 693 ILE A N 1
ATOM 5362 C CA . ILE A 1 693 ? 14.045 -12.418 -20.481 1.00 98.50 693 ILE A CA 1
ATOM 5363 C C . ILE A 1 693 ? 14.178 -11.406 -21.621 1.00 98.50 693 ILE A C 1
ATOM 5365 O O . ILE A 1 693 ? 14.806 -11.667 -22.649 1.00 98.50 693 ILE A O 1
ATOM 5369 N N . MET A 1 694 ? 13.697 -10.189 -21.372 1.00 98.75 694 MET A N 1
ATOM 5370 C CA . MET A 1 694 ? 14.088 -8.982 -22.095 1.00 98.75 694 MET A CA 1
ATOM 5371 C C . MET A 1 694 ? 14.832 -8.046 -21.140 1.00 98.75 694 MET A C 1
ATOM 5373 O O . MET A 1 694 ? 14.341 -7.732 -20.060 1.00 98.75 694 MET A O 1
ATOM 5377 N N . ILE A 1 695 ? 16.016 -7.573 -21.520 1.00 98.62 695 ILE A N 1
ATOM 5378 C CA . ILE A 1 695 ? 16.829 -6.702 -20.665 1.00 98.62 695 ILE A CA 1
ATOM 5379 C C . ILE A 1 695 ? 17.499 -5.586 -21.459 1.00 98.62 695 ILE A C 1
ATOM 5381 O O . ILE A 1 695 ? 17.983 -5.793 -22.568 1.00 98.62 695 ILE A O 1
ATOM 5385 N N . GLY A 1 696 ? 17.574 -4.386 -20.898 1.00 98.19 696 GLY A N 1
ATOM 5386 C CA . GLY A 1 696 ? 18.262 -3.287 -21.563 1.00 98.19 696 GLY A CA 1
ATOM 5387 C C . GLY A 1 696 ? 18.305 -2.022 -20.732 1.00 98.19 696 GLY A C 1
ATOM 5388 O O . GLY A 1 696 ? 17.988 -2.019 -19.546 1.00 98.19 696 GLY A O 1
ATOM 5389 N N . GLY A 1 697 ? 18.730 -0.934 -21.360 1.00 97.88 697 GLY A N 1
ATOM 5390 C CA . GLY A 1 697 ? 18.769 0.381 -20.734 1.00 97.88 697 GLY A CA 1
ATOM 5391 C C . GLY A 1 697 ? 19.068 1.477 -21.742 1.00 97.88 697 GLY A C 1
ATOM 5392 O O . GLY A 1 697 ? 19.157 1.228 -22.952 1.00 97.88 697 GLY A O 1
ATOM 5393 N N . THR A 1 698 ? 19.211 2.692 -21.232 1.00 98.25 698 THR A N 1
ATOM 5394 C CA . THR A 1 698 ? 19.416 3.887 -22.046 1.00 98.25 698 THR A CA 1
ATOM 5395 C C . THR A 1 698 ? 20.897 4.218 -22.207 1.00 98.25 698 THR A C 1
ATOM 5397 O O . THR A 1 698 ? 21.761 3.760 -21.455 1.00 98.25 698 THR A O 1
ATOM 5400 N N . SER A 1 699 ? 21.240 4.994 -23.232 1.00 96.88 699 SER A N 1
ATOM 5401 C CA . SER A 1 699 ? 22.634 5.324 -23.528 1.00 96.88 699 SER A CA 1
ATOM 5402 C C . SER A 1 699 ? 23.266 6.323 -22.562 1.00 96.88 699 SER A C 1
ATOM 5404 O O . SER A 1 699 ? 24.493 6.347 -22.449 1.00 96.88 699 SER A O 1
ATOM 5406 N N . ASP A 1 700 ? 22.467 7.143 -21.874 1.00 97.00 700 ASP A N 1
ATOM 5407 C CA . ASP A 1 700 ? 22.926 8.293 -21.088 1.00 97.00 700 ASP A CA 1
ATOM 5408 C C . ASP A 1 700 ? 22.319 8.320 -19.668 1.00 97.00 700 ASP A C 1
ATOM 5410 O O . ASP A 1 700 ? 22.149 9.387 -19.079 1.00 97.00 700 ASP A O 1
ATOM 5414 N N . GLU A 1 701 ? 22.072 7.137 -19.088 1.00 96.44 701 GLU A N 1
ATOM 5415 C CA . GLU A 1 701 ? 21.472 6.897 -17.757 1.00 96.44 701 GLU A CA 1
ATOM 5416 C C . GLU A 1 701 ? 21.874 7.920 -16.674 1.00 96.44 701 GLU A C 1
ATOM 5418 O O . GLU A 1 701 ? 21.043 8.539 -16.015 1.00 96.44 701 GLU A O 1
ATOM 5423 N N . MET A 1 702 ? 23.177 8.141 -16.482 1.00 95.81 702 MET A N 1
ATOM 5424 C CA . MET A 1 702 ? 23.661 8.929 -15.341 1.00 95.81 702 MET A CA 1
ATOM 5425 C C . MET A 1 702 ? 23.560 10.440 -15.532 1.00 95.81 702 MET A C 1
ATOM 5427 O O . MET A 1 702 ? 23.734 11.187 -14.568 1.00 95.81 702 MET A O 1
ATOM 5431 N N . THR A 1 703 ? 23.296 10.908 -16.753 1.00 96.38 703 THR A N 1
ATOM 5432 C CA . THR A 1 703 ? 23.252 12.346 -17.039 1.00 96.38 703 THR A CA 1
ATOM 5433 C C . THR A 1 703 ? 22.067 13.024 -16.355 1.00 96.38 703 THR A C 1
ATOM 5435 O O . THR A 1 703 ? 22.244 14.121 -15.832 1.00 96.38 703 THR A O 1
ATOM 5438 N N . SER A 1 704 ? 20.898 12.375 -16.286 1.00 95.12 704 SER A N 1
ATOM 5439 C CA . SER A 1 704 ? 19.724 12.883 -15.559 1.00 95.12 704 SER A CA 1
ATOM 5440 C C . SER A 1 704 ? 19.731 12.537 -14.072 1.00 95.12 704 SER A C 1
ATOM 5442 O O . SER A 1 704 ? 19.128 13.261 -13.286 1.00 95.12 704 SER A O 1
ATOM 5444 N N . LEU A 1 705 ? 20.403 11.452 -13.670 1.00 93.56 705 LEU A N 1
ATOM 5445 C CA . LEU A 1 705 ? 20.486 11.049 -12.262 1.00 93.56 705 LEU A CA 1
ATOM 5446 C C . LEU A 1 705 ? 21.453 11.922 -11.453 1.00 93.56 705 LEU A C 1
ATOM 5448 O O . LEU A 1 705 ? 21.161 12.256 -10.308 1.00 93.56 705 LEU A O 1
ATOM 5452 N N . PHE A 1 706 ? 22.602 12.284 -12.032 1.00 93.06 706 PHE A N 1
ATOM 5453 C CA . PHE A 1 706 ? 23.684 12.961 -11.303 1.00 93.06 706 PHE A CA 1
ATOM 5454 C C . PHE A 1 706 ? 24.298 14.158 -12.049 1.00 93.06 706 PHE A C 1
ATOM 5456 O O . PHE A 1 706 ? 25.078 14.915 -11.466 1.00 93.06 706 PHE A O 1
ATOM 5463 N N . GLY A 1 707 ? 23.991 14.329 -13.337 1.00 94.25 707 GLY A N 1
ATOM 5464 C CA . GLY A 1 707 ? 24.557 15.377 -14.182 1.00 94.25 707 GLY A CA 1
ATOM 5465 C C . GLY A 1 707 ? 23.735 16.669 -14.221 1.00 94.25 707 GLY A C 1
ATOM 5466 O O . GLY A 1 707 ? 22.547 16.698 -13.911 1.00 94.25 707 GLY A O 1
ATOM 5467 N N . ASN A 1 708 ? 24.377 17.757 -14.654 1.00 93.81 708 ASN A N 1
ATOM 5468 C CA . ASN A 1 708 ? 23.711 19.011 -15.025 1.00 93.81 708 ASN A CA 1
ATOM 5469 C C . ASN A 1 708 ? 24.321 19.619 -16.310 1.00 93.81 708 ASN A C 1
ATOM 5471 O O . ASN A 1 708 ? 25.526 19.457 -16.528 1.00 93.81 708 ASN A O 1
ATOM 5475 N N . PRO A 1 709 ? 23.539 20.326 -17.153 1.00 94.31 709 PRO A N 1
ATOM 5476 C CA . PRO A 1 709 ? 24.002 20.856 -18.445 1.00 94.31 709 PRO A CA 1
ATOM 5477 C C . PRO A 1 709 ? 25.161 21.864 -18.369 1.00 94.31 709 PRO A C 1
ATOM 5479 O O . PRO A 1 709 ? 25.910 22.047 -19.336 1.00 94.31 709 PRO A O 1
ATOM 5482 N N . GLU A 1 710 ? 25.317 22.536 -17.232 1.00 95.06 710 GLU A N 1
ATOM 5483 C CA . GLU A 1 710 ? 26.355 23.534 -16.981 1.00 95.06 710 GLU A CA 1
ATOM 5484 C C . GLU A 1 710 ? 27.686 22.917 -16.530 1.00 95.06 710 GLU A C 1
ATOM 5486 O O . GLU A 1 710 ? 28.713 23.610 -16.514 1.00 95.06 710 GLU A O 1
ATOM 5491 N N . GLY A 1 711 ? 27.680 21.630 -16.182 1.00 95.56 711 GLY A N 1
ATOM 5492 C CA . GLY A 1 711 ? 28.809 20.936 -15.590 1.00 95.56 711 GLY A CA 1
ATOM 5493 C C . GLY A 1 711 ? 30.031 20.856 -16.504 1.00 95.56 711 GLY A C 1
ATOM 5494 O O . GLY A 1 711 ? 29.954 20.831 -17.736 1.00 95.56 711 GLY A O 1
ATOM 5495 N N . LYS A 1 712 ? 31.202 20.842 -15.865 1.00 96.94 712 LYS A N 1
ATOM 5496 C CA . LYS A 1 712 ? 32.514 20.775 -16.511 1.00 96.94 712 LYS A CA 1
ATOM 5497 C C . LYS A 1 712 ? 33.442 19.903 -15.686 1.00 96.94 712 LYS A C 1
ATOM 5499 O O . LYS A 1 712 ? 33.364 19.890 -14.460 1.00 96.94 712 LYS A O 1
ATOM 5504 N N . MET A 1 713 ? 34.349 19.220 -16.366 1.00 97.12 713 MET A N 1
ATOM 5505 C CA . MET A 1 713 ? 35.381 18.401 -15.752 1.00 97.12 713 MET A CA 1
ATOM 5506 C C . MET A 1 713 ? 36.694 18.662 -16.482 1.00 97.12 713 MET A C 1
ATOM 5508 O O . MET A 1 713 ? 36.727 18.514 -17.703 1.00 97.12 713 MET A O 1
ATOM 5512 N N . PRO A 1 714 ? 37.780 19.025 -15.781 1.00 97.75 714 PRO A N 1
ATOM 5513 C CA . PRO A 1 714 ? 39.093 19.097 -16.406 1.00 97.75 714 PRO A CA 1
ATOM 5514 C C . PRO A 1 714 ? 39.431 17.767 -17.089 1.00 97.75 714 PRO A C 1
ATOM 5516 O O . PRO A 1 714 ? 39.285 16.709 -16.475 1.00 97.75 714 PRO A O 1
ATOM 5519 N N . VAL A 1 715 ? 39.904 17.816 -18.339 1.00 96.81 715 VAL A N 1
ATOM 5520 C CA . VAL A 1 715 ? 40.189 16.609 -19.142 1.00 96.81 715 VAL A CA 1
ATOM 5521 C C . VAL A 1 715 ? 41.152 15.666 -18.411 1.00 96.81 715 VAL A C 1
ATOM 5523 O O . VAL A 1 715 ? 40.899 14.471 -18.352 1.00 96.81 715 VAL A O 1
ATOM 5526 N N . ASN A 1 716 ? 42.174 16.194 -17.732 1.00 96.06 716 ASN A N 1
ATOM 5527 C CA . ASN A 1 716 ? 43.122 15.376 -16.966 1.00 96.06 716 ASN A CA 1
ATOM 5528 C C . ASN A 1 716 ? 42.456 14.585 -15.821 1.00 96.06 716 ASN A C 1
ATOM 5530 O O . ASN A 1 716 ? 42.840 13.448 -15.560 1.00 96.06 716 ASN A O 1
ATOM 5534 N N . ASN A 1 717 ? 41.441 15.150 -15.153 1.00 96.81 717 ASN A N 1
ATOM 5535 C CA . ASN A 1 717 ? 40.705 14.435 -14.101 1.00 96.81 717 ASN A CA 1
ATOM 5536 C C . ASN A 1 717 ? 39.878 13.289 -14.707 1.00 96.81 717 ASN A C 1
ATOM 5538 O O . ASN A 1 717 ? 39.704 12.232 -14.095 1.00 96.81 717 ASN A O 1
ATOM 5542 N N . PHE A 1 718 ? 39.339 13.502 -15.910 1.00 96.69 718 PHE A N 1
ATOM 5543 C CA . PHE A 1 718 ? 38.621 12.468 -16.647 1.00 96.69 718 PHE A CA 1
ATOM 5544 C C . PHE A 1 718 ? 39.570 11.347 -17.088 1.00 96.69 718 PHE A C 1
ATOM 5546 O O . PHE A 1 718 ? 39.268 10.172 -16.887 1.00 96.69 718 PHE A O 1
ATOM 5553 N N . GLU A 1 719 ? 40.745 11.694 -17.617 1.00 96.00 719 GLU A N 1
ATOM 5554 C CA . GLU A 1 719 ? 41.781 10.723 -17.978 1.00 96.00 719 GLU A CA 1
ATOM 5555 C C . GLU A 1 719 ? 42.198 9.867 -16.776 1.00 96.00 719 GLU A C 1
ATOM 5557 O O . GLU A 1 719 ? 42.298 8.647 -16.905 1.00 96.00 719 GLU A O 1
ATOM 5562 N N . GLU A 1 720 ? 42.370 10.469 -15.595 1.00 96.12 720 GLU A N 1
ATOM 5563 C CA . GLU A 1 720 ? 42.655 9.738 -14.355 1.00 96.12 720 GLU A CA 1
ATOM 5564 C C . GLU A 1 720 ? 41.530 8.750 -14.008 1.00 96.12 720 GLU A C 1
ATOM 5566 O O . GLU A 1 720 ? 41.798 7.585 -13.706 1.00 96.12 720 GLU A O 1
ATOM 5571 N N . THR A 1 721 ? 40.269 9.173 -14.133 1.00 95.00 721 THR A N 1
ATOM 5572 C CA . THR A 1 721 ? 39.095 8.307 -13.922 1.00 95.00 721 THR A CA 1
ATOM 5573 C C . THR A 1 721 ? 39.111 7.106 -14.874 1.00 95.00 721 THR A C 1
ATOM 5575 O O . THR A 1 721 ? 38.958 5.959 -14.444 1.00 95.00 721 THR A O 1
ATOM 5578 N N . ILE A 1 722 ? 39.384 7.341 -16.161 1.00 96.19 722 ILE A N 1
ATOM 5579 C CA . ILE A 1 722 ? 39.477 6.292 -17.184 1.00 96.19 722 ILE A CA 1
ATOM 5580 C C . ILE A 1 722 ? 40.650 5.342 -16.930 1.00 96.19 722 ILE A C 1
ATOM 5582 O O . ILE A 1 722 ? 40.489 4.125 -17.060 1.00 96.19 722 ILE A O 1
ATOM 5586 N N . ILE A 1 723 ? 41.823 5.861 -16.556 1.00 96.12 723 ILE A N 1
ATOM 5587 C CA . ILE A 1 723 ? 42.998 5.041 -16.233 1.00 96.12 723 ILE A CA 1
ATOM 5588 C C . ILE A 1 723 ? 42.714 4.165 -15.012 1.00 96.12 723 ILE A C 1
ATOM 5590 O O . ILE A 1 723 ? 43.039 2.978 -15.037 1.00 96.12 723 ILE A O 1
ATOM 5594 N N . ASN A 1 724 ? 42.079 4.712 -13.974 1.00 94.50 724 ASN A N 1
ATOM 5595 C CA . ASN A 1 724 ? 41.748 3.962 -12.764 1.00 94.50 724 ASN A CA 1
ATOM 5596 C C . ASN A 1 724 ? 40.775 2.809 -13.048 1.00 94.50 724 ASN A C 1
ATOM 5598 O O . ASN A 1 724 ? 40.910 1.735 -12.462 1.00 94.50 724 ASN A O 1
ATOM 5602 N N . GLN A 1 725 ? 39.831 2.998 -13.973 1.00 92.75 725 GLN A N 1
ATOM 5603 C CA . GLN A 1 725 ? 38.825 1.986 -14.292 1.00 92.75 725 GLN A CA 1
ATOM 5604 C C . GLN A 1 725 ? 39.290 0.957 -15.337 1.00 92.75 725 GLN A C 1
ATOM 5606 O O . GLN A 1 725 ? 39.090 -0.246 -15.156 1.00 92.75 725 GLN A O 1
ATOM 5611 N N . TYR A 1 726 ? 39.926 1.403 -16.423 1.00 94.19 726 TYR A N 1
ATOM 5612 C CA . TYR A 1 726 ? 40.243 0.564 -17.590 1.00 94.19 726 TYR A CA 1
ATOM 5613 C C . TYR A 1 726 ? 41.746 0.399 -17.854 1.00 94.19 726 TYR A C 1
ATOM 5615 O O . TYR A 1 726 ? 42.137 -0.387 -18.724 1.00 94.19 726 TYR A O 1
ATOM 5623 N N . GLY A 1 727 ? 42.606 1.126 -17.139 1.00 93.44 727 GLY A N 1
ATOM 5624 C CA . GLY A 1 727 ? 44.016 1.297 -17.483 1.00 93.44 727 GLY A CA 1
ATOM 5625 C C . GLY A 1 727 ? 44.220 2.202 -18.704 1.00 93.44 727 GLY A C 1
ATOM 5626 O O . GLY A 1 727 ? 43.278 2.736 -19.288 1.00 93.44 727 GLY A O 1
ATOM 5627 N N . SER A 1 728 ? 45.471 2.338 -19.157 1.00 90.88 728 SER A N 1
ATOM 5628 C CA . SER A 1 728 ? 45.842 3.237 -20.269 1.00 90.88 728 SER A CA 1
ATOM 5629 C C . SER A 1 728 ? 45.155 2.922 -21.606 1.00 90.88 728 SER A C 1
ATOM 5631 O O . SER A 1 728 ? 45.037 3.796 -22.462 1.00 90.88 728 SER A O 1
ATOM 5633 N N . LYS A 1 729 ? 44.659 1.691 -21.797 1.00 89.31 729 LYS A N 1
ATOM 5634 C CA . LYS A 1 729 ? 43.867 1.307 -22.977 1.00 89.31 729 LYS A CA 1
ATOM 5635 C C . LYS A 1 729 ? 42.526 2.049 -23.067 1.00 89.31 729 LYS A C 1
ATOM 5637 O O . LYS A 1 729 ? 42.053 2.269 -24.180 1.00 89.31 729 LYS A O 1
ATOM 5642 N N . GLY A 1 730 ? 41.951 2.464 -21.934 1.00 92.94 730 GLY A N 1
ATOM 5643 C CA . GLY A 1 730 ? 40.677 3.184 -21.883 1.00 92.94 730 GLY A CA 1
ATOM 5644 C C . GLY A 1 730 ? 40.731 4.552 -22.564 1.00 92.94 730 GLY A C 1
ATOM 5645 O O . GLY A 1 730 ? 39.756 4.950 -23.193 1.00 92.94 730 GLY A O 1
ATOM 5646 N N . LEU A 1 731 ? 41.893 5.215 -22.550 1.00 93.88 731 LEU A N 1
ATOM 5647 C CA . LEU A 1 731 ? 42.091 6.535 -23.170 1.00 93.88 731 LEU A CA 1
ATOM 5648 C C . LEU A 1 731 ? 41.884 6.528 -24.693 1.00 93.88 731 LEU A C 1
ATOM 5650 O O . LEU A 1 731 ? 41.590 7.554 -25.289 1.00 93.88 731 LEU A O 1
ATOM 5654 N N . LYS A 1 732 ? 42.008 5.365 -25.348 1.00 93.44 732 LYS A N 1
ATOM 5655 C CA . LYS A 1 732 ? 41.682 5.231 -26.779 1.00 93.44 732 LYS A CA 1
ATOM 5656 C C . LYS A 1 732 ? 40.179 5.115 -27.037 1.00 93.44 732 LYS A C 1
ATOM 5658 O O . LYS A 1 732 ? 39.732 5.437 -28.131 1.00 93.44 732 LYS A O 1
ATOM 5663 N N . ALA A 1 733 ? 39.423 4.599 -26.070 1.00 94.38 733 ALA A N 1
ATOM 5664 C CA . ALA A 1 733 ? 37.974 4.419 -26.168 1.00 94.38 733 ALA A CA 1
ATOM 5665 C C . ALA A 1 733 ? 37.203 5.677 -25.725 1.00 94.38 733 ALA A C 1
ATOM 5667 O O . ALA A 1 733 ? 36.113 5.961 -26.232 1.00 94.38 733 ALA A O 1
ATOM 5668 N N . TYR A 1 734 ? 37.796 6.438 -24.806 1.00 95.56 734 TYR A N 1
ATOM 5669 C CA . TYR A 1 734 ? 37.231 7.628 -24.191 1.00 95.56 734 TYR A CA 1
ATOM 5670 C C . TYR A 1 734 ? 38.199 8.806 -24.341 1.00 95.56 734 TYR A C 1
ATOM 5672 O O . TYR A 1 734 ? 39.153 8.919 -23.578 1.00 95.56 734 TYR A O 1
ATOM 5680 N N . ASN A 1 735 ? 37.956 9.659 -25.340 1.00 91.81 735 ASN A N 1
ATOM 5681 C CA . ASN A 1 735 ? 38.831 10.779 -25.694 1.00 91.81 735 ASN A CA 1
ATOM 5682 C C . ASN A 1 735 ? 38.008 12.066 -25.907 1.00 91.81 735 ASN A C 1
ATOM 5684 O O . ASN A 1 735 ? 37.608 12.331 -27.042 1.00 91.81 735 ASN A O 1
ATOM 5688 N N . PRO A 1 736 ? 37.682 12.813 -24.838 1.00 94.88 736 PRO A N 1
ATOM 5689 C CA . PRO A 1 736 ? 36.922 14.058 -24.940 1.00 94.88 736 PRO A CA 1
ATOM 5690 C C . PRO A 1 736 ? 37.785 15.210 -25.476 1.00 94.88 736 PRO A C 1
ATOM 5692 O O . PRO A 1 736 ? 38.955 15.331 -25.116 1.00 94.88 736 PRO A O 1
ATOM 5695 N N . GLU A 1 737 ? 37.204 16.104 -26.279 1.00 93.94 737 GLU A N 1
ATOM 5696 C CA . GLU A 1 737 ? 37.907 17.260 -26.862 1.00 93.94 737 GLU A CA 1
ATOM 5697 C C . GLU A 1 737 ? 37.755 18.540 -26.021 1.00 93.94 737 GLU A C 1
ATOM 5699 O O . GLU A 1 737 ? 38.420 19.549 -26.263 1.00 93.94 737 GLU A O 1
ATOM 5704 N N . SER A 1 738 ? 36.882 18.521 -25.009 1.00 96.25 738 SER A N 1
ATOM 5705 C CA . SER A 1 738 ? 36.627 19.663 -24.127 1.00 96.25 738 SER A CA 1
ATOM 5706 C C . SER A 1 738 ? 36.244 19.242 -22.708 1.00 96.25 738 SER A C 1
ATOM 5708 O O . SER A 1 738 ? 35.842 18.107 -22.466 1.00 96.25 738 SER A O 1
ATOM 5710 N N . GLU A 1 739 ? 36.282 20.185 -21.760 1.00 97.31 739 GLU A N 1
ATOM 5711 C CA . GLU A 1 739 ? 35.851 19.930 -20.376 1.00 97.31 739 GLU A CA 1
ATOM 5712 C C . GLU A 1 739 ? 34.362 19.574 -20.249 1.00 97.31 739 GLU A C 1
ATOM 5714 O O . GLU A 1 739 ? 33.965 18.849 -19.337 1.00 97.31 739 GLU A O 1
ATOM 5719 N N . LYS A 1 740 ? 33.521 20.094 -21.154 1.00 95.75 740 LYS A N 1
ATOM 5720 C CA . LYS A 1 740 ? 32.092 19.754 -21.195 1.00 95.75 740 LYS A CA 1
ATOM 5721 C C . LYS A 1 740 ? 31.882 18.328 -21.689 1.00 95.75 740 LYS A C 1
ATOM 5723 O O . LYS A 1 740 ? 31.094 17.587 -21.109 1.00 95.75 740 LYS A O 1
ATOM 5728 N N . GLU A 1 741 ? 32.607 17.936 -22.734 1.00 95.25 741 GLU A N 1
ATOM 5729 C CA . GLU A 1 741 ? 32.565 16.560 -23.228 1.00 95.25 741 GLU A CA 1
ATOM 5730 C C . GLU A 1 741 ? 33.138 15.584 -22.209 1.00 95.25 741 GLU A C 1
ATOM 5732 O O . GLU A 1 741 ? 32.525 14.550 -21.976 1.00 95.25 741 GLU A O 1
ATOM 5737 N N . ALA A 1 742 ? 34.244 15.930 -21.546 1.00 97.12 742 ALA A N 1
ATOM 5738 C CA . ALA A 1 742 ? 34.814 15.126 -20.470 1.00 97.12 742 ALA A CA 1
ATOM 5739 C C . ALA A 1 742 ? 33.792 14.907 -19.347 1.00 97.12 742 ALA A C 1
ATOM 5741 O O . ALA A 1 742 ? 33.600 13.781 -18.895 1.00 97.12 742 ALA A O 1
ATOM 5742 N N . TYR A 1 743 ? 33.065 15.957 -18.955 1.00 97.31 743 TYR A N 1
ATOM 5743 C CA . TYR A 1 743 ? 32.014 15.865 -17.944 1.00 97.31 743 TYR A CA 1
ATOM 5744 C C . TYR A 1 743 ? 30.831 14.987 -18.374 1.00 97.31 743 TYR A C 1
ATOM 5746 O O . TYR A 1 743 ? 30.418 14.106 -17.622 1.00 97.31 743 TYR A O 1
ATOM 5754 N N . LYS A 1 744 ? 30.296 15.173 -19.589 1.00 95.19 744 LYS A N 1
ATOM 5755 C CA . LYS A 1 744 ? 29.208 14.321 -20.101 1.00 95.19 744 LYS A CA 1
ATOM 5756 C C . LYS A 1 744 ? 29.665 12.865 -20.232 1.00 95.19 744 LYS A C 1
ATOM 5758 O O . LYS A 1 744 ? 28.971 11.945 -19.805 1.00 95.19 744 LYS A O 1
ATOM 5763 N N . MET A 1 745 ? 30.852 12.653 -20.794 1.00 95.00 745 MET A N 1
ATOM 5764 C CA . MET A 1 745 ? 31.427 11.331 -21.001 1.00 95.00 745 MET A CA 1
ATOM 5765 C C . MET A 1 745 ? 31.696 10.623 -19.671 1.00 95.00 745 MET A C 1
ATOM 5767 O O . MET A 1 745 ? 31.466 9.422 -19.595 1.00 95.00 745 MET A O 1
ATOM 5771 N N . ASN A 1 746 ? 32.085 11.352 -18.616 1.00 96.00 746 ASN A N 1
ATOM 5772 C CA . ASN A 1 746 ? 32.249 10.813 -17.262 1.00 96.00 746 ASN A CA 1
ATOM 5773 C C . ASN A 1 746 ? 30.978 10.119 -16.765 1.00 96.00 746 ASN A C 1
ATOM 5775 O O . ASN A 1 746 ? 31.036 9.011 -16.236 1.00 96.00 746 ASN A O 1
ATOM 5779 N N . TRP A 1 747 ? 29.821 10.742 -16.990 1.00 94.31 747 TRP A N 1
ATOM 5780 C CA . TRP A 1 747 ? 28.536 10.149 -16.631 1.00 94.31 747 TRP A CA 1
ATOM 5781 C C . TRP A 1 747 ? 28.170 8.958 -17.522 1.00 94.31 747 TRP A C 1
ATOM 5783 O O . TRP A 1 747 ? 27.599 7.981 -17.043 1.00 94.31 747 TRP A O 1
ATOM 5793 N N . ARG A 1 748 ? 28.583 8.969 -18.791 1.00 93.56 748 ARG A N 1
ATOM 5794 C CA . ARG A 1 748 ? 28.302 7.878 -19.733 1.00 93.56 748 ARG A CA 1
ATOM 5795 C C . ARG A 1 748 ? 29.071 6.585 -19.452 1.00 93.56 748 ARG A C 1
ATOM 5797 O O . ARG A 1 748 ? 28.584 5.516 -19.805 1.00 93.56 748 ARG A O 1
ATOM 5804 N N . ILE A 1 749 ? 30.239 6.652 -18.802 1.00 93.88 749 ILE A N 1
ATOM 5805 C CA . ILE A 1 749 ? 31.079 5.467 -18.532 1.00 93.88 749 ILE A CA 1
ATOM 5806 C C . ILE A 1 749 ? 30.281 4.363 -17.823 1.00 93.88 749 ILE A C 1
ATOM 5808 O O . ILE A 1 749 ? 30.422 3.188 -18.156 1.00 93.88 749 ILE A O 1
ATOM 5812 N N . MET A 1 750 ? 29.445 4.725 -16.846 1.00 92.06 750 MET A N 1
ATOM 5813 C CA . MET A 1 750 ? 28.664 3.735 -16.103 1.00 92.06 750 MET A CA 1
ATOM 5814 C C . MET A 1 750 ? 27.503 3.170 -16.928 1.00 92.06 750 MET A C 1
ATOM 5816 O O . MET A 1 750 ? 27.202 1.987 -16.784 1.00 92.06 750 MET A O 1
ATOM 5820 N N . SER A 1 751 ? 26.901 3.967 -17.818 1.00 95.06 751 SER A N 1
ATOM 5821 C CA . SER A 1 751 ? 25.887 3.491 -18.770 1.00 95.06 751 SER A CA 1
ATOM 5822 C C . SER A 1 751 ? 26.482 2.470 -19.744 1.00 95.06 751 SER A C 1
ATOM 5824 O O . SER A 1 751 ? 25.907 1.405 -19.953 1.00 95.06 751 SER A O 1
ATOM 5826 N N . ASP A 1 752 ? 27.678 2.747 -20.279 1.00 96.00 752 ASP A N 1
ATOM 5827 C CA . ASP A 1 752 ? 28.386 1.828 -21.180 1.00 96.00 752 ASP A CA 1
ATOM 5828 C C . ASP A 1 752 ? 28.733 0.502 -20.472 1.00 96.00 752 ASP A C 1
ATOM 5830 O O . ASP A 1 752 ? 28.587 -0.578 -21.049 1.00 96.00 752 ASP A O 1
ATOM 5834 N N . LEU A 1 753 ? 29.154 0.571 -19.202 1.00 93.88 753 LEU A N 1
ATOM 5835 C CA . LEU A 1 753 ? 29.439 -0.613 -18.391 1.00 93.88 753 LEU A CA 1
ATOM 5836 C C . LEU A 1 753 ? 28.173 -1.433 -18.112 1.00 93.88 753 LEU A C 1
ATOM 5838 O O . LEU A 1 753 ? 28.195 -2.656 -18.247 1.00 93.88 753 LEU A O 1
ATOM 5842 N N . ALA A 1 754 ? 27.078 -0.769 -17.728 1.00 93.81 754 ALA A N 1
ATOM 5843 C CA . ALA A 1 754 ? 25.784 -1.403 -17.487 1.00 93.81 754 ALA A CA 1
ATOM 5844 C C . ALA A 1 754 ? 25.268 -2.117 -18.741 1.00 93.81 754 ALA A C 1
ATOM 5846 O O . ALA A 1 754 ? 24.842 -3.267 -18.663 1.00 93.81 754 ALA A O 1
ATOM 5847 N N . PHE A 1 755 ? 25.405 -1.491 -19.910 1.00 96.69 755 PHE A N 1
ATOM 5848 C CA . PHE A 1 755 ? 25.001 -2.105 -21.167 1.00 96.69 755 PHE A CA 1
ATOM 5849 C C . PHE A 1 755 ? 25.750 -3.418 -21.452 1.00 96.69 755 PHE A C 1
ATOM 5851 O O . PHE A 1 755 ? 25.133 -4.427 -21.796 1.00 96.69 755 PHE A O 1
ATOM 5858 N N . GLN A 1 756 ? 27.066 -3.456 -21.215 1.00 95.62 756 GLN A N 1
ATOM 5859 C CA . GLN A 1 756 ? 27.830 -4.701 -21.357 1.00 95.62 756 GLN A CA 1
ATOM 5860 C C . GLN A 1 756 ? 27.438 -5.761 -20.318 1.00 95.62 756 GLN A C 1
ATOM 5862 O O . GLN A 1 756 ? 27.442 -6.952 -20.634 1.00 95.62 756 GLN A O 1
ATOM 5867 N N . LYS A 1 757 ? 27.033 -5.363 -19.103 1.00 94.12 757 LYS A N 1
ATOM 5868 C CA . LYS A 1 757 ? 26.445 -6.303 -18.134 1.00 94.12 757 LYS A CA 1
ATOM 5869 C C . LYS A 1 757 ? 25.139 -6.903 -18.653 1.00 94.12 757 LYS A C 1
ATOM 5871 O O . LYS A 1 757 ? 24.945 -8.103 -18.489 1.00 94.12 757 LYS A O 1
ATOM 5876 N N . TYR A 1 758 ? 24.271 -6.131 -19.308 1.00 96.00 758 TYR A N 1
ATOM 5877 C CA . TYR A 1 758 ? 23.029 -6.657 -19.894 1.00 96.00 758 TYR A CA 1
ATOM 5878 C C . TYR A 1 758 ? 23.317 -7.709 -20.969 1.00 96.00 758 TYR A C 1
ATOM 5880 O O . TYR A 1 758 ? 22.792 -8.814 -20.880 1.00 96.00 758 TYR A O 1
ATOM 5888 N N . ILE A 1 759 ? 24.229 -7.419 -21.907 1.00 96.69 759 ILE A N 1
ATOM 5889 C CA . ILE A 1 759 ? 24.645 -8.374 -22.947 1.00 96.69 759 ILE A CA 1
ATOM 5890 C C . ILE A 1 759 ? 25.189 -9.666 -22.332 1.00 96.69 759 ILE A C 1
ATOM 5892 O O . ILE A 1 759 ? 24.712 -10.757 -22.649 1.00 96.69 759 ILE A O 1
ATOM 5896 N N . ILE A 1 760 ? 26.184 -9.550 -21.448 1.00 94.44 760 ILE A N 1
ATOM 5897 C CA . ILE A 1 760 ? 26.861 -10.717 -20.873 1.00 94.44 760 ILE A CA 1
ATOM 5898 C C . ILE A 1 760 ? 25.899 -11.520 -19.995 1.00 94.44 760 ILE A C 1
ATOM 5900 O O . ILE A 1 760 ? 25.916 -12.746 -20.051 1.00 94.44 760 ILE A O 1
ATOM 5904 N N . SER A 1 761 ? 25.046 -10.854 -19.214 1.00 93.12 761 SER A N 1
ATOM 5905 C CA . SER A 1 761 ? 24.075 -11.529 -18.350 1.00 93.12 761 SER A CA 1
ATOM 5906 C C . SER A 1 761 ? 22.987 -12.259 -19.136 1.00 93.12 761 SER A C 1
ATOM 5908 O O . SER A 1 761 ? 22.715 -13.411 -18.820 1.00 93.12 761 SER A O 1
ATOM 5910 N N . ALA A 1 762 ? 22.435 -11.656 -20.194 1.00 95.38 762 ALA A N 1
ATOM 5911 C CA . ALA A 1 762 ? 21.449 -12.296 -21.066 1.00 95.38 762 ALA A CA 1
ATOM 5912 C C . ALA A 1 762 ? 22.029 -13.522 -21.779 1.00 95.38 762 ALA A C 1
ATOM 5914 O O . ALA A 1 762 ? 21.444 -14.602 -21.738 1.00 95.38 762 ALA A O 1
ATOM 5915 N N . LYS A 1 763 ? 23.225 -13.374 -22.363 1.00 94.88 763 LYS A N 1
ATOM 5916 C CA . LYS A 1 763 ? 23.946 -14.486 -22.988 1.00 94.88 763 LYS A CA 1
ATOM 5917 C C . LYS A 1 763 ? 24.218 -15.591 -21.972 1.00 94.88 763 LYS A C 1
ATOM 5919 O O . LYS A 1 763 ? 23.964 -16.752 -22.248 1.00 94.88 763 LYS A O 1
ATOM 5924 N N . TYR A 1 764 ? 24.711 -15.244 -20.785 1.00 91.94 764 TYR A N 1
ATOM 5925 C CA . TYR A 1 764 ? 24.984 -16.227 -19.741 1.00 91.94 764 TYR A CA 1
ATOM 5926 C C . TYR A 1 764 ? 23.711 -16.957 -19.293 1.00 91.94 764 TYR A C 1
ATOM 5928 O O . TYR A 1 764 ? 23.739 -18.180 -19.170 1.00 91.94 764 TYR A O 1
ATOM 5936 N N . ALA A 1 765 ? 22.606 -16.236 -19.086 1.00 93.25 765 ALA A N 1
ATOM 5937 C CA . ALA A 1 765 ? 21.316 -16.816 -18.726 1.00 93.25 765 ALA A CA 1
ATOM 5938 C C . ALA A 1 765 ? 20.839 -17.805 -19.797 1.00 93.25 765 ALA A C 1
ATOM 5940 O O . ALA A 1 765 ? 20.562 -18.956 -19.472 1.00 93.25 765 ALA A O 1
ATOM 5941 N N . LYS A 1 766 ? 20.861 -17.407 -21.076 1.00 95.00 766 LYS A N 1
ATOM 5942 C CA . LYS A 1 766 ? 20.438 -18.265 -22.190 1.00 95.00 766 LYS A CA 1
ATOM 5943 C C . LYS A 1 766 ? 21.218 -19.577 -22.285 1.00 95.00 766 LYS A C 1
ATOM 5945 O O . LYS A 1 766 ? 20.665 -20.599 -22.669 1.00 95.00 766 LYS A O 1
ATOM 5950 N N . GLU A 1 767 ? 22.509 -19.557 -21.970 1.00 93.62 767 GLU A N 1
ATOM 5951 C CA . GLU A 1 767 ? 23.374 -20.737 -22.103 1.00 93.62 767 GLU A CA 1
ATOM 5952 C C . GLU A 1 767 ? 23.312 -21.678 -20.891 1.00 93.62 767 GLU A C 1
ATOM 5954 O O . GLU A 1 767 ? 23.748 -22.826 -20.984 1.00 93.62 767 GLU A O 1
ATOM 5959 N N . ASN A 1 768 ? 22.794 -21.207 -19.754 1.00 92.94 768 ASN A N 1
ATOM 5960 C CA . ASN A 1 768 ? 22.721 -21.981 -18.511 1.00 92.94 768 ASN A CA 1
ATOM 5961 C C . ASN A 1 768 ? 21.300 -22.424 -18.142 1.00 92.94 768 ASN A C 1
ATOM 5963 O O . ASN A 1 768 ? 21.144 -23.102 -17.127 1.00 92.94 768 ASN A O 1
ATOM 5967 N N . ASN A 1 769 ? 20.293 -22.081 -18.943 1.00 95.38 769 ASN A N 1
ATOM 5968 C CA . ASN A 1 769 ? 18.895 -22.416 -18.684 1.00 95.38 769 ASN A CA 1
ATOM 5969 C C . ASN A 1 769 ? 18.229 -22.981 -19.946 1.00 95.38 769 ASN A C 1
ATOM 5971 O O . ASN A 1 769 ? 18.578 -22.628 -21.075 1.00 95.38 769 ASN A O 1
ATOM 5975 N N . GLU A 1 770 ? 17.297 -23.901 -19.750 1.00 94.06 770 GLU A N 1
ATOM 5976 C CA . GLU A 1 770 ? 16.528 -24.578 -20.784 1.00 94.06 770 GLU A CA 1
ATOM 5977 C C . GLU A 1 770 ? 15.234 -23.804 -21.085 1.00 94.06 770 GLU A C 1
ATOM 5979 O O . GLU A 1 770 ? 14.703 -23.083 -20.245 1.00 94.06 770 GLU A O 1
ATOM 5984 N N . ASN A 1 771 ? 14.746 -23.922 -22.324 1.00 93.75 771 ASN A N 1
ATOM 5985 C CA . ASN A 1 771 ? 13.468 -23.365 -22.800 1.00 93.75 771 ASN A CA 1
ATOM 5986 C C . ASN A 1 771 ? 13.214 -21.857 -22.595 1.00 93.75 771 ASN A C 1
ATOM 5988 O O . ASN A 1 771 ? 12.110 -21.405 -22.867 1.00 93.75 771 ASN A O 1
ATOM 5992 N N . MET A 1 772 ? 14.208 -21.062 -22.205 1.00 94.88 772 MET A N 1
ATOM 5993 C CA . MET A 1 772 ? 14.073 -19.606 -22.116 1.00 94.88 772 MET A CA 1
ATOM 5994 C C . MET A 1 772 ? 14.558 -18.893 -23.382 1.00 94.88 772 MET A C 1
ATOM 5996 O O . MET A 1 772 ? 15.477 -19.382 -24.045 1.00 94.88 772 MET A O 1
ATOM 6000 N N . ASN A 1 773 ? 14.034 -17.705 -23.683 1.00 97.50 773 ASN A N 1
ATOM 6001 C CA . ASN A 1 773 ? 14.595 -16.776 -24.667 1.00 97.50 773 ASN A CA 1
ATOM 6002 C C . ASN A 1 773 ? 15.250 -15.559 -23.999 1.00 97.50 773 ASN A C 1
ATOM 6004 O O . ASN A 1 773 ? 14.793 -15.102 -22.955 1.00 97.50 773 ASN A O 1
ATOM 6008 N N . ALA A 1 774 ? 16.312 -15.010 -24.600 1.00 97.88 774 ALA A N 1
ATOM 6009 C CA . ALA A 1 774 ? 17.016 -13.841 -24.056 1.00 97.88 774 ALA A CA 1
ATOM 6010 C C . ALA A 1 774 ? 17.225 -12.729 -25.096 1.00 97.88 774 ALA A C 1
ATOM 6012 O O . ALA A 1 774 ? 18.000 -12.873 -26.045 1.00 97.88 774 ALA A O 1
ATOM 6013 N N . TYR A 1 775 ? 16.592 -11.577 -24.884 1.00 98.62 775 TYR A N 1
ATOM 6014 C CA . TYR A 1 775 ? 16.665 -10.423 -25.779 1.00 98.62 775 TYR A CA 1
ATOM 6015 C C . TYR A 1 775 ? 17.262 -9.207 -25.078 1.00 98.62 775 TYR A C 1
ATOM 6017 O O . TYR A 1 775 ? 16.866 -8.853 -23.969 1.00 98.62 775 TYR A O 1
ATOM 6025 N N . VAL A 1 776 ? 18.211 -8.544 -25.743 1.00 98.75 776 VAL A N 1
ATOM 6026 C CA . VAL A 1 776 ? 18.878 -7.346 -25.214 1.00 98.75 776 VAL A CA 1
ATOM 6027 C C . VAL A 1 776 ? 18.506 -6.124 -26.038 1.00 98.75 776 VAL A C 1
ATOM 6029 O O . VAL A 1 776 ? 18.473 -6.224 -27.262 1.00 98.75 776 VAL A O 1
ATOM 6032 N N . TYR A 1 777 ? 18.245 -4.977 -25.409 1.00 98.69 777 TYR A N 1
ATOM 6033 C CA . TYR A 1 777 ? 18.057 -3.708 -26.119 1.00 98.69 777 TYR A CA 1
ATOM 6034 C C . TYR A 1 777 ? 18.998 -2.601 -25.632 1.00 98.69 777 TYR A C 1
ATOM 6036 O O . TYR A 1 777 ? 19.463 -2.593 -24.491 1.00 98.69 777 TYR A O 1
ATOM 6044 N N . TYR A 1 778 ? 19.238 -1.634 -26.515 1.00 98.38 778 TYR A N 1
ATOM 6045 C CA . TYR A 1 778 ? 19.971 -0.404 -26.259 1.00 98.38 778 TYR A CA 1
ATOM 6046 C C . TYR A 1 778 ? 19.163 0.793 -26.756 1.00 98.38 778 TYR A C 1
ATOM 6048 O O . TYR A 1 778 ? 19.070 1.040 -27.963 1.00 98.38 778 TYR A O 1
ATOM 6056 N N . PHE A 1 779 ? 18.573 1.542 -25.827 1.00 98.44 779 PHE A N 1
ATOM 6057 C CA . PHE A 1 779 ? 17.818 2.743 -26.156 1.00 98.44 779 PHE A CA 1
ATOM 6058 C C . PHE A 1 779 ? 18.770 3.943 -26.252 1.00 98.44 779 PHE A C 1
ATOM 6060 O O . PHE A 1 779 ? 19.253 4.468 -25.253 1.00 98.44 779 PHE A O 1
ATOM 6067 N N . ASN A 1 780 ? 19.068 4.364 -27.476 1.00 97.12 780 ASN A N 1
ATOM 6068 C CA . ASN A 1 780 ? 20.006 5.438 -27.809 1.00 97.12 780 ASN A CA 1
ATOM 6069 C C . ASN A 1 780 ? 19.335 6.444 -28.760 1.00 97.12 780 ASN A C 1
ATOM 6071 O O . ASN A 1 780 ? 19.908 6.869 -29.765 1.00 97.12 780 ASN A O 1
ATOM 6075 N N . HIS A 1 781 ? 18.084 6.786 -28.455 1.00 96.56 781 HIS A N 1
ATOM 6076 C CA . HIS A 1 781 ? 17.286 7.772 -29.174 1.00 96.56 781 HIS A CA 1
ATOM 6077 C C . HIS A 1 781 ? 16.983 8.945 -28.244 1.00 96.56 781 HIS A C 1
ATOM 6079 O O . HIS A 1 781 ? 16.557 8.742 -27.110 1.00 96.56 781 HIS A O 1
ATOM 6085 N N . PHE A 1 782 ? 17.252 10.172 -28.688 1.00 95.81 782 PHE A N 1
ATOM 6086 C CA . PHE A 1 782 ? 17.217 11.344 -27.812 1.00 95.81 782 PHE A CA 1
ATOM 6087 C C . PHE A 1 782 ? 15.840 12.007 -27.882 1.00 95.81 782 PHE A C 1
ATOM 6089 O O . PHE A 1 782 ? 15.473 12.505 -28.951 1.00 95.81 782 PHE A O 1
ATOM 6096 N N . PRO A 1 783 ? 15.091 12.088 -26.767 1.00 95.75 783 PRO A N 1
ATOM 6097 C CA . PRO A 1 783 ? 13.844 12.839 -26.744 1.00 95.75 783 PRO A CA 1
ATOM 6098 C C . PRO A 1 783 ? 14.072 14.317 -27.102 1.00 95.75 783 PRO A C 1
ATOM 6100 O O . PRO A 1 783 ? 15.067 14.908 -26.667 1.00 95.75 783 PRO A O 1
ATOM 6103 N N . PRO A 1 784 ? 13.157 14.962 -27.846 1.00 95.12 784 PRO A N 1
ATOM 6104 C CA . PRO A 1 784 ? 13.345 16.336 -28.298 1.00 95.12 784 PRO A CA 1
ATOM 6105 C C . PRO A 1 784 ? 13.298 17.347 -27.141 1.00 95.12 784 PRO A C 1
ATOM 6107 O O . PRO A 1 784 ? 12.517 17.213 -26.195 1.00 95.12 784 PRO A O 1
ATOM 6110 N N . GLY A 1 785 ? 14.098 18.414 -27.240 1.00 93.75 785 GLY A N 1
ATOM 6111 C CA . GLY A 1 785 ? 14.080 19.550 -26.309 1.00 93.75 785 GLY A CA 1
ATOM 6112 C C . GLY A 1 785 ? 14.696 19.268 -24.930 1.00 93.75 785 GLY A C 1
ATOM 6113 O O . GLY A 1 785 ? 15.367 18.263 -24.718 1.00 93.75 785 GLY A O 1
ATOM 6114 N N . ARG A 1 786 ? 14.494 20.196 -23.979 1.00 92.94 786 ARG A N 1
ATOM 6115 C CA . ARG A 1 786 ? 14.964 20.112 -22.574 1.00 92.94 786 ARG A CA 1
ATOM 6116 C C . ARG A 1 786 ? 16.431 19.670 -22.434 1.00 92.94 786 ARG A C 1
ATOM 6118 O O . ARG A 1 786 ? 16.725 18.715 -21.727 1.00 92.94 786 ARG A O 1
ATOM 6125 N N . ASN A 1 787 ? 17.345 20.368 -23.115 1.00 94.12 787 ASN A N 1
ATOM 6126 C CA . ASN A 1 787 ? 18.785 20.066 -23.125 1.00 94.12 787 ASN A CA 1
ATOM 6127 C C . ASN A 1 787 ? 19.121 18.634 -23.590 1.00 94.12 787 ASN A C 1
ATOM 6129 O O . ASN A 1 787 ? 20.033 18.008 -23.049 1.00 94.12 787 ASN A O 1
ATOM 6133 N N . SER A 1 788 ? 18.412 18.128 -24.605 1.00 93.69 788 SER A N 1
ATOM 6134 C CA . SER A 1 788 ? 18.644 16.812 -25.225 1.00 93.69 788 SER A CA 1
ATOM 6135 C C . SER A 1 788 ? 20.107 16.563 -25.603 1.00 93.69 788 SER A C 1
ATOM 6137 O O . SER A 1 788 ? 20.593 15.446 -25.470 1.00 93.69 788 SER A O 1
ATOM 6139 N N . ASP A 1 789 ? 20.851 17.600 -25.996 1.00 92.50 789 ASP A N 1
ATOM 6140 C CA . ASP A 1 789 ? 22.280 17.481 -26.316 1.00 92.50 789 ASP A CA 1
ATOM 6141 C C . ASP A 1 789 ? 23.123 17.044 -25.110 1.00 92.50 789 ASP A C 1
ATOM 6143 O O . ASP A 1 789 ? 24.122 16.342 -25.273 1.00 92.50 789 ASP A O 1
ATOM 6147 N N . PHE A 1 790 ? 22.732 17.436 -23.894 1.00 95.44 790 PHE A N 1
ATOM 6148 C CA . PHE A 1 790 ? 23.388 17.002 -22.663 1.00 95.44 790 PHE A CA 1
ATOM 6149 C C . PHE A 1 790 ? 22.792 15.693 -22.144 1.00 95.44 790 PHE A C 1
ATOM 6151 O O . PHE A 1 790 ? 23.536 14.729 -21.976 1.00 95.44 790 PHE A O 1
ATOM 6158 N N . TYR A 1 791 ? 21.475 15.655 -21.927 1.00 96.00 791 TYR A N 1
ATOM 6159 C CA . TYR A 1 791 ? 20.803 14.521 -21.286 1.00 96.00 791 TYR A CA 1
ATOM 6160 C C . TYR A 1 791 ? 20.709 13.273 -22.176 1.00 96.00 791 TYR A C 1
ATOM 6162 O O . TYR A 1 791 ? 20.601 12.168 -21.660 1.00 96.00 791 TYR A O 1
ATOM 6170 N N . GLY A 1 792 ? 20.786 13.418 -23.501 1.00 95.94 792 GLY A N 1
ATOM 6171 C CA . GLY A 1 792 ? 20.752 12.292 -24.434 1.00 95.94 792 GLY A CA 1
ATOM 6172 C C . GLY A 1 792 ? 19.518 11.403 -24.255 1.00 95.94 792 GLY A C 1
ATOM 6173 O O . GLY A 1 792 ? 18.417 11.899 -23.994 1.00 95.94 792 GLY A O 1
ATOM 6174 N N . ALA A 1 793 ? 19.712 10.088 -24.376 1.00 96.75 793 ALA A N 1
ATOM 6175 C CA . ALA A 1 793 ? 18.718 9.108 -23.952 1.00 96.75 793 ALA A CA 1
ATOM 6176 C C . ALA A 1 793 ? 18.877 8.889 -22.441 1.00 96.75 793 ALA A C 1
ATOM 6178 O O . ALA A 1 793 ? 19.640 8.034 -21.991 1.00 96.75 793 ALA A O 1
ATOM 6179 N N . PHE A 1 794 ? 18.237 9.758 -21.665 1.00 97.56 794 PHE A N 1
ATOM 6180 C CA . PHE A 1 794 ? 18.380 9.823 -20.214 1.00 97.56 794 PHE A CA 1
ATOM 6181 C C . PHE A 1 794 ? 17.675 8.657 -19.497 1.00 97.56 794 PHE A C 1
ATOM 6183 O O . PHE A 1 794 ? 16.862 7.950 -20.094 1.00 97.56 794 PHE A O 1
ATOM 6190 N N . HIS A 1 795 ? 17.954 8.455 -18.207 1.00 97.94 795 HIS A N 1
ATOM 6191 C CA . HIS A 1 795 ? 17.320 7.395 -17.412 1.00 97.94 795 HIS A CA 1
ATOM 6192 C C . HIS A 1 795 ? 15.790 7.528 -17.388 1.00 97.94 795 HIS A C 1
ATOM 6194 O O . HIS A 1 795 ? 15.280 8.602 -17.073 1.00 97.94 795 HIS A O 1
ATOM 6200 N N . SER A 1 796 ? 15.076 6.441 -17.700 1.00 97.31 796 SER A N 1
ATOM 6201 C CA . SER A 1 796 ? 13.606 6.376 -17.806 1.00 97.31 796 SER A CA 1
ATOM 6202 C C . SER A 1 796 ? 13.006 7.023 -19.065 1.00 97.31 796 SER A C 1
ATOM 6204 O O . SER A 1 796 ? 11.786 7.035 -19.222 1.00 97.31 796 SER A O 1
ATOM 6206 N N . SER A 1 797 ? 13.818 7.548 -19.992 1.00 97.62 797 SER A N 1
ATOM 6207 C CA . SER A 1 797 ? 13.307 8.144 -21.240 1.00 97.62 797 SER A CA 1
ATOM 6208 C C . SER A 1 797 ? 12.626 7.141 -22.177 1.00 97.62 797 SER A C 1
ATOM 6210 O O . SER A 1 797 ? 11.770 7.528 -22.972 1.00 97.62 797 SER A O 1
ATOM 6212 N N . GLU A 1 798 ? 12.967 5.860 -22.068 1.00 98.00 798 GLU A N 1
ATOM 6213 C CA . GLU A 1 798 ? 12.393 4.757 -22.832 1.00 98.00 798 GLU A CA 1
ATOM 6214 C C . GLU A 1 798 ? 10.959 4.405 -22.403 1.00 98.00 798 GLU A C 1
ATOM 6216 O O . GLU A 1 798 ? 10.238 3.758 -23.166 1.00 98.00 798 GLU A O 1
ATOM 6221 N N . LEU A 1 799 ? 10.518 4.836 -21.213 1.00 98.31 799 LEU A N 1
ATOM 6222 C CA . LEU A 1 799 ? 9.162 4.575 -20.712 1.00 98.31 799 LEU A CA 1
ATOM 6223 C C . LEU A 1 799 ? 8.101 5.215 -21.601 1.00 98.31 799 LEU A C 1
ATOM 6225 O O . LEU A 1 799 ? 7.158 4.536 -21.997 1.00 98.31 799 LEU A O 1
ATOM 6229 N N . TRP A 1 800 ? 8.349 6.451 -22.046 1.00 97.94 800 TRP A N 1
ATOM 6230 C CA . TRP A 1 800 ? 7.509 7.145 -23.021 1.00 97.94 800 TRP A CA 1
ATOM 6231 C C . TRP A 1 800 ? 7.183 6.254 -24.238 1.00 97.94 800 TRP A C 1
ATOM 6233 O O . TRP A 1 800 ? 6.035 6.142 -24.673 1.00 97.94 800 TRP A O 1
ATOM 6243 N N . TYR A 1 801 ? 8.199 5.571 -24.766 1.00 98.44 801 TYR A N 1
ATOM 6244 C CA . TYR A 1 801 ? 8.093 4.758 -25.975 1.00 98.44 801 TYR A CA 1
ATOM 6245 C C . TYR A 1 801 ? 7.542 3.358 -25.693 1.00 98.44 801 TYR A C 1
ATOM 6247 O O . TYR A 1 801 ? 6.668 2.894 -26.421 1.00 98.44 801 TYR A O 1
ATOM 6255 N N . SER A 1 802 ? 8.019 2.694 -24.637 1.00 98.25 802 SER A N 1
ATOM 6256 C CA . SER A 1 802 ? 7.604 1.328 -24.281 1.00 98.25 802 SER A CA 1
ATOM 6257 C C . SER A 1 802 ? 6.149 1.243 -23.824 1.00 98.25 802 SER A C 1
ATOM 6259 O O . SER A 1 802 ? 5.471 0.292 -24.200 1.00 98.25 802 SER A O 1
ATOM 6261 N N . PHE A 1 803 ? 5.633 2.263 -23.130 1.00 98.50 803 PHE A N 1
ATOM 6262 C CA . PHE A 1 803 ? 4.215 2.366 -22.756 1.00 98.50 803 PHE A CA 1
ATOM 6263 C C . PHE A 1 803 ? 3.331 3.009 -23.820 1.00 98.50 803 PHE A C 1
ATOM 6265 O O . PHE A 1 803 ? 2.120 3.130 -23.648 1.00 98.50 803 PHE A O 1
ATOM 6272 N N . TYR A 1 804 ? 3.924 3.438 -24.933 1.00 97.69 804 TYR A N 1
ATOM 6273 C CA . TYR A 1 804 ? 3.231 4.198 -25.961 1.00 97.69 804 TYR A CA 1
ATOM 6274 C C . TYR A 1 804 ? 2.472 5.413 -25.385 1.00 97.69 804 TYR A C 1
ATOM 6276 O O . TYR A 1 804 ? 1.353 5.727 -25.802 1.00 97.69 804 TYR A O 1
ATOM 6284 N N . SER A 1 805 ? 3.070 6.117 -24.421 1.00 97.12 805 SER A N 1
ATOM 6285 C CA . SER A 1 805 ? 2.442 7.178 -23.615 1.00 97.12 805 SER A CA 1
ATOM 6286 C C . SER A 1 805 ? 2.696 8.599 -24.153 1.00 97.12 805 SER A C 1
ATOM 6288 O O . SER A 1 805 ? 2.228 9.581 -23.579 1.00 97.12 805 SER A O 1
ATOM 6290 N N . LEU A 1 806 ? 3.352 8.740 -25.316 1.00 96.19 806 LEU A N 1
ATOM 6291 C CA . LEU A 1 806 ? 3.514 10.032 -26.003 1.00 96.19 806 LEU A CA 1
ATOM 6292 C C . LEU A 1 806 ? 2.142 10.619 -26.372 1.00 96.19 806 LEU A C 1
ATOM 6294 O O . LEU A 1 806 ? 1.333 9.982 -27.064 1.00 96.19 806 LEU A O 1
ATOM 6298 N N . ARG A 1 807 ? 1.880 11.856 -25.948 1.00 91.94 807 ARG A N 1
ATOM 6299 C CA . ARG A 1 807 ? 0.664 12.628 -26.234 1.00 91.94 807 ARG A CA 1
ATOM 6300 C C . ARG A 1 807 ? 1.038 14.058 -26.631 1.00 91.94 807 ARG A C 1
ATOM 6302 O O . ARG A 1 807 ? 2.006 14.624 -26.138 1.00 91.94 807 ARG A O 1
ATOM 6309 N N . ASN A 1 808 ? 0.227 14.673 -27.488 1.00 91.00 808 ASN A N 1
ATOM 6310 C CA . ASN A 1 808 ? 0.375 16.085 -27.856 1.00 91.00 808 ASN A CA 1
ATOM 6311 C C . ASN A 1 808 ? -0.422 16.969 -26.886 1.00 91.00 808 ASN A C 1
ATOM 6313 O O . ASN A 1 808 ? -1.429 17.564 -27.268 1.00 91.00 808 ASN A O 1
ATOM 6317 N N . VAL A 1 809 ? 0.000 16.989 -25.621 1.00 91.88 809 VAL A N 1
ATOM 6318 C CA . VAL A 1 809 ? -0.633 17.751 -24.532 1.00 91.88 809 VAL A CA 1
ATOM 6319 C C . VAL A 1 809 ? 0.363 18.711 -23.893 1.00 91.88 809 VAL A C 1
ATOM 6321 O O . VAL A 1 809 ? 1.576 18.513 -23.976 1.00 91.88 809 VAL A O 1
ATOM 6324 N N . GLU A 1 810 ? -0.154 19.766 -23.265 1.00 91.69 810 GLU A N 1
ATOM 6325 C CA . GLU A 1 810 ? 0.671 20.725 -22.534 1.00 91.69 810 GLU A CA 1
ATOM 6326 C C . GLU A 1 810 ? 1.490 20.018 -21.442 1.00 91.69 810 GLU A C 1
ATOM 6328 O O . GLU A 1 810 ? 1.019 19.085 -20.796 1.00 91.69 810 GLU A O 1
ATOM 6333 N N . GLY A 1 811 ? 2.746 20.434 -21.276 1.00 90.56 811 GLY A N 1
ATOM 6334 C CA . GLY A 1 811 ? 3.666 19.854 -20.301 1.00 90.56 811 GLY A CA 1
ATOM 6335 C C . GLY A 1 811 ? 4.454 18.634 -20.789 1.00 90.56 811 GLY A C 1
ATOM 6336 O O . GLY A 1 811 ? 5.567 18.438 -20.306 1.00 90.56 811 GLY A O 1
ATOM 6337 N N . GLN A 1 812 ? 4.001 17.882 -21.801 1.00 94.25 812 GLN A N 1
ATOM 6338 C CA . GLN A 1 812 ? 4.874 16.912 -22.484 1.00 94.25 812 GLN A CA 1
ATOM 6339 C C . GLN A 1 812 ? 5.895 17.606 -23.399 1.00 94.25 812 GLN A C 1
ATOM 6341 O O . GLN A 1 812 ? 5.839 18.810 -23.667 1.00 94.25 812 GLN A O 1
ATOM 6346 N N . ARG A 1 813 ? 6.879 16.835 -23.874 1.00 94.38 813 ARG A N 1
ATOM 6347 C CA . ARG A 1 813 ? 7.815 17.297 -24.903 1.00 94.38 813 ARG A CA 1
ATOM 6348 C C . ARG A 1 813 ? 7.074 17.536 -26.220 1.00 94.38 813 ARG A C 1
ATOM 6350 O O . ARG A 1 813 ? 6.042 16.934 -26.493 1.00 94.38 813 ARG A O 1
ATOM 6357 N N . ASN A 1 814 ? 7.653 18.378 -27.074 1.00 95.00 814 ASN A N 1
ATOM 6358 C CA . ASN A 1 814 ? 7.194 18.534 -28.454 1.00 95.00 814 ASN A CA 1
ATOM 6359 C C . ASN A 1 814 ? 7.640 17.318 -29.276 1.00 95.00 814 ASN A C 1
ATOM 6361 O O . ASN A 1 814 ? 8.652 17.383 -29.977 1.00 95.00 814 ASN A O 1
ATOM 6365 N N . TRP A 1 815 ? 6.919 16.208 -29.128 1.00 96.50 815 TRP A N 1
ATOM 6366 C CA . TRP A 1 815 ? 7.194 14.958 -29.826 1.00 96.50 815 TRP A CA 1
ATOM 6367 C C . TRP A 1 815 ? 7.132 15.145 -31.342 1.00 96.5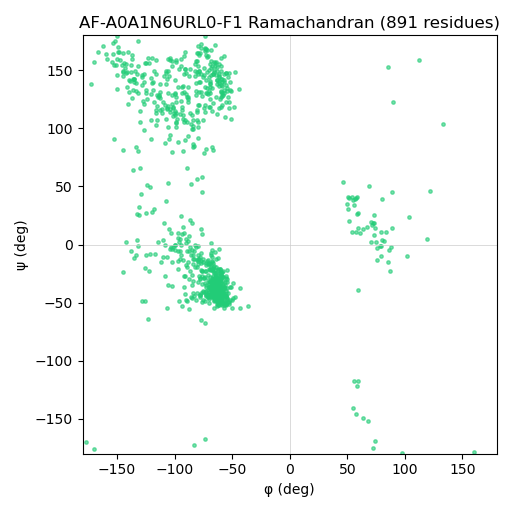0 815 TRP A C 1
ATOM 6369 O O . TRP A 1 815 ? 6.262 15.830 -31.882 1.00 96.50 815 TRP A O 1
ATOM 6379 N N . THR A 1 816 ? 8.086 14.543 -32.040 1.00 95.50 816 THR A N 1
ATOM 6380 C CA . THR A 1 816 ? 8.149 14.548 -33.498 1.00 95.50 816 THR A CA 1
ATOM 6381 C C . THR A 1 816 ? 7.413 13.340 -34.074 1.00 95.50 816 THR A C 1
ATOM 6383 O O . THR A 1 816 ? 7.142 12.358 -33.385 1.00 95.50 816 THR A O 1
ATOM 6386 N N . GLU A 1 817 ? 7.127 13.367 -35.377 1.00 95.38 817 GLU A N 1
ATOM 6387 C CA . GLU A 1 817 ? 6.566 12.207 -36.086 1.00 95.38 817 GLU A CA 1
ATOM 6388 C C . GLU A 1 817 ? 7.450 10.958 -35.935 1.00 95.38 817 GLU A C 1
ATOM 6390 O O . GLU A 1 817 ? 6.945 9.853 -35.748 1.00 95.38 817 GLU A O 1
ATOM 6395 N N . LYS A 1 818 ? 8.778 11.139 -35.932 1.00 95.31 818 LYS A N 1
ATOM 6396 C CA . LYS A 1 818 ? 9.725 10.043 -35.700 1.00 95.31 818 LYS A CA 1
ATOM 6397 C C . LYS A 1 818 ? 9.565 9.432 -34.311 1.00 95.31 818 LYS A C 1
ATOM 6399 O O . LYS A 1 818 ? 9.674 8.220 -34.189 1.00 95.31 818 LYS A O 1
ATOM 6404 N N . ASP A 1 819 ? 9.292 10.248 -33.295 1.00 97.12 819 ASP A N 1
ATOM 6405 C CA . ASP A 1 819 ? 9.096 9.761 -31.928 1.00 97.12 819 ASP A CA 1
ATOM 6406 C C . ASP A 1 819 ? 7.805 8.944 -31.816 1.00 97.12 819 ASP A C 1
ATOM 6408 O O . ASP A 1 819 ? 7.804 7.875 -31.216 1.00 97.12 819 ASP A O 1
ATOM 6412 N N . HIS A 1 820 ? 6.720 9.401 -32.451 1.00 96.75 820 HIS A N 1
ATOM 6413 C CA . HIS A 1 820 ? 5.461 8.654 -32.488 1.00 96.75 820 HIS A CA 1
ATOM 6414 C C . HIS A 1 820 ? 5.583 7.317 -33.227 1.00 96.75 820 HIS A C 1
ATOM 6416 O O . HIS A 1 820 ? 5.069 6.316 -32.730 1.00 96.75 820 HIS A O 1
ATOM 6422 N N . ASN A 1 821 ? 6.275 7.288 -34.371 1.00 95.94 821 ASN A N 1
ATOM 6423 C CA . ASN A 1 821 ? 6.517 6.050 -35.116 1.00 95.94 821 ASN A CA 1
ATOM 6424 C C . ASN A 1 821 ? 7.396 5.088 -34.310 1.00 95.94 821 ASN A C 1
ATOM 6426 O O . ASN A 1 821 ? 7.079 3.908 -34.192 1.00 95.94 821 ASN A O 1
ATOM 6430 N N . LEU A 1 822 ? 8.464 5.600 -33.691 1.00 97.38 822 LEU A N 1
ATOM 6431 C CA . LEU A 1 822 ? 9.338 4.783 -32.857 1.00 97.38 822 LEU A CA 1
ATOM 6432 C C . LEU A 1 822 ? 8.604 4.254 -31.614 1.00 97.38 822 LEU A C 1
ATOM 6434 O O . LEU A 1 822 ? 8.819 3.112 -31.230 1.00 97.38 822 LEU A O 1
ATOM 6438 N N . ALA A 1 823 ? 7.715 5.037 -30.996 1.00 97.50 823 ALA A N 1
ATOM 6439 C CA . ALA A 1 823 ? 6.912 4.575 -29.863 1.00 97.50 823 ALA A CA 1
ATOM 6440 C C . ALA A 1 823 ? 5.962 3.434 -30.259 1.00 97.50 823 ALA A C 1
ATOM 6442 O O . ALA A 1 823 ? 5.810 2.475 -29.505 1.00 97.50 823 ALA A O 1
ATOM 6443 N N . ASP A 1 824 ? 5.367 3.496 -31.453 1.00 97.19 824 ASP A N 1
ATOM 6444 C CA . ASP A 1 824 ? 4.542 2.408 -31.985 1.00 97.19 824 ASP A CA 1
ATOM 6445 C C . ASP A 1 824 ? 5.363 1.128 -32.232 1.00 97.19 824 ASP A C 1
ATOM 6447 O O . ASP A 1 824 ? 4.948 0.039 -31.832 1.00 97.19 824 ASP A O 1
ATOM 6451 N N . GLU A 1 825 ? 6.564 1.250 -32.808 1.00 97.56 825 GLU A N 1
ATOM 6452 C CA . GLU A 1 825 ? 7.483 0.119 -33.005 1.00 97.56 825 GLU A CA 1
ATOM 6453 C C . GLU A 1 825 ? 7.941 -0.491 -31.670 1.00 97.56 825 GLU A C 1
ATOM 6455 O O . GLU A 1 825 ? 7.791 -1.695 -31.458 1.00 97.56 825 GLU A O 1
ATOM 6460 N N . ILE A 1 826 ? 8.470 0.331 -30.754 1.00 98.50 826 ILE A N 1
ATOM 6461 C CA . ILE A 1 826 ? 9.010 -0.111 -29.458 1.00 98.50 826 ILE A CA 1
ATOM 6462 C C . ILE A 1 826 ? 7.929 -0.808 -28.636 1.00 98.50 826 ILE A C 1
ATOM 6464 O O . ILE A 1 826 ? 8.132 -1.941 -28.196 1.00 98.50 826 ILE A O 1
ATOM 6468 N N . SER A 1 827 ? 6.765 -0.179 -28.469 1.00 98.44 827 SER A N 1
ATOM 6469 C CA . SER A 1 827 ? 5.654 -0.794 -27.736 1.00 98.44 827 SER A CA 1
ATOM 6470 C C . SER A 1 827 ? 5.174 -2.094 -28.391 1.00 98.44 827 SER A C 1
ATOM 6472 O O . SER A 1 827 ? 4.803 -3.029 -27.686 1.00 98.44 827 SER A O 1
ATOM 6474 N N . SER A 1 828 ? 5.250 -2.220 -29.721 1.00 98.50 828 SER A N 1
ATOM 6475 C CA . SER A 1 828 ? 4.921 -3.473 -30.414 1.00 98.50 828 SER A CA 1
ATOM 6476 C C . SER A 1 828 ? 5.923 -4.593 -30.116 1.00 98.50 828 SER A C 1
ATOM 6478 O O . SER A 1 828 ? 5.492 -5.722 -29.884 1.00 98.50 828 SER A O 1
ATOM 6480 N N . TYR A 1 829 ? 7.231 -4.310 -30.043 1.00 98.75 829 TYR A N 1
ATOM 6481 C CA . TYR A 1 829 ? 8.218 -5.310 -29.604 1.00 98.75 829 TYR A CA 1
ATOM 6482 C C . TYR A 1 829 ? 7.948 -5.784 -28.171 1.00 98.75 829 TYR A C 1
ATOM 6484 O O . TYR A 1 829 ? 7.977 -6.987 -27.905 1.00 98.75 829 TYR A O 1
ATOM 6492 N N . PHE A 1 830 ? 7.661 -4.851 -27.257 1.00 98.75 830 PHE A N 1
ATOM 6493 C CA . PHE A 1 830 ? 7.339 -5.173 -25.865 1.00 98.75 830 PHE A CA 1
ATOM 6494 C C . PHE A 1 830 ? 6.074 -6.032 -25.785 1.00 98.75 830 PHE A C 1
ATOM 6496 O O . PHE A 1 830 ? 6.094 -7.093 -25.168 1.00 98.75 830 PHE A O 1
ATOM 6503 N N . VAL A 1 831 ? 4.999 -5.641 -26.474 1.00 98.75 831 VAL A N 1
ATOM 6504 C CA . VAL A 1 831 ? 3.739 -6.400 -26.513 1.00 98.75 831 VAL A CA 1
ATOM 6505 C C . VAL A 1 831 ? 3.930 -7.795 -27.108 1.00 98.75 831 VAL A C 1
ATOM 6507 O O . VAL A 1 831 ? 3.406 -8.759 -26.558 1.00 98.75 831 VAL A O 1
ATOM 6510 N N . ASN A 1 832 ? 4.684 -7.945 -28.198 1.00 98.69 832 ASN A N 1
ATOM 6511 C CA . ASN A 1 832 ? 4.944 -9.260 -28.791 1.00 98.69 832 ASN A CA 1
ATOM 6512 C C . ASN A 1 832 ? 5.698 -10.178 -27.824 1.00 98.69 832 ASN A C 1
ATOM 6514 O O . ASN A 1 832 ? 5.341 -11.351 -27.682 1.00 98.69 832 ASN A O 1
ATOM 6518 N N . PHE A 1 833 ? 6.686 -9.633 -27.111 1.00 98.81 833 PHE A N 1
ATOM 6519 C CA . PHE A 1 833 ? 7.406 -10.369 -26.079 1.00 98.81 833 PHE A CA 1
ATOM 6520 C C . PHE A 1 833 ? 6.485 -10.760 -24.920 1.00 98.81 833 PHE A C 1
ATOM 6522 O O . PHE A 1 833 ? 6.452 -11.928 -24.539 1.00 98.81 833 PHE A O 1
ATOM 6529 N N . ILE A 1 834 ? 5.662 -9.830 -24.426 1.00 98.75 834 ILE A N 1
ATOM 6530 C CA . ILE A 1 834 ? 4.653 -10.113 -23.395 1.00 98.75 834 ILE A CA 1
ATOM 6531 C C . ILE A 1 834 ? 3.709 -11.217 -23.864 1.00 98.75 834 ILE A C 1
ATOM 6533 O O . ILE A 1 834 ? 3.365 -12.087 -23.081 1.00 98.75 834 ILE A O 1
ATOM 6537 N N . LYS A 1 835 ? 3.336 -11.258 -25.145 1.00 98.25 835 LYS A N 1
ATOM 6538 C CA . LYS A 1 835 ? 2.439 -12.287 -25.686 1.00 98.25 835 LYS A CA 1
ATOM 6539 C C . LYS A 1 835 ? 3.092 -13.647 -25.906 1.00 98.25 835 LYS A C 1
ATOM 6541 O O . LYS A 1 835 ? 2.410 -14.654 -25.786 1.00 98.25 835 LYS A O 1
ATOM 6546 N N . THR A 1 836 ? 4.370 -13.692 -26.279 1.00 97.19 836 THR A N 1
ATOM 6547 C CA . THR A 1 836 ? 4.949 -14.909 -26.885 1.00 97.19 836 THR A CA 1
ATOM 6548 C C . THR A 1 836 ? 6.343 -15.291 -26.399 1.00 97.19 836 THR A C 1
ATOM 6550 O O . THR A 1 836 ? 6.867 -16.306 -26.845 1.00 97.19 836 THR A O 1
ATOM 6553 N N . GLY A 1 837 ? 6.980 -14.468 -25.564 1.00 97.62 837 GLY A N 1
ATOM 6554 C CA . GLY A 1 837 ? 8.402 -14.618 -25.235 1.00 97.62 837 GLY A CA 1
ATOM 6555 C C . GLY A 1 837 ? 9.350 -14.148 -26.342 1.00 97.62 837 GLY A C 1
ATOM 6556 O O . GLY A 1 837 ? 10.564 -14.140 -26.161 1.00 97.62 837 GLY A O 1
ATOM 6557 N N . ASN A 1 838 ? 8.817 -13.717 -27.492 1.00 97.75 838 ASN A N 1
ATOM 6558 C CA . ASN A 1 838 ? 9.575 -13.287 -28.660 1.00 97.75 838 ASN A CA 1
ATOM 6559 C C . ASN A 1 838 ? 9.102 -11.892 -29.121 1.00 97.75 838 ASN A C 1
ATOM 6561 O O . ASN A 1 838 ? 7.921 -11.715 -29.415 1.00 97.75 838 ASN A O 1
ATOM 6565 N N . PRO A 1 839 ? 9.987 -10.884 -29.225 1.00 98.19 839 PRO A N 1
ATOM 6566 C CA . PRO A 1 839 ? 9.583 -9.523 -29.576 1.00 98.19 839 PRO A CA 1
ATOM 6567 C C . PRO A 1 839 ? 9.242 -9.337 -31.070 1.00 98.19 839 PRO A C 1
ATOM 6569 O O . PRO A 1 839 ? 8.685 -8.310 -31.458 1.00 98.19 839 PRO A O 1
ATOM 6572 N N . ASN A 1 840 ? 9.573 -10.295 -31.938 1.00 98.12 840 ASN A N 1
ATOM 6573 C CA . ASN A 1 840 ? 9.476 -10.133 -33.391 1.00 98.12 840 ASN A CA 1
ATOM 6574 C C . ASN A 1 840 ? 8.030 -10.113 -33.927 1.00 98.12 840 ASN A C 1
ATOM 6576 O O . ASN A 1 840 ? 7.152 -10.806 -33.420 1.00 98.12 840 ASN A O 1
ATOM 6580 N N . GLY A 1 841 ? 7.803 -9.365 -35.014 1.00 94.44 841 GLY A N 1
ATOM 6581 C CA . GLY A 1 841 ? 6.518 -9.252 -35.719 1.00 94.44 841 GLY A CA 1
ATOM 6582 C C . GLY A 1 841 ? 6.701 -8.988 -37.220 1.00 94.44 841 GLY A C 1
ATOM 6583 O O . GLY A 1 841 ? 7.800 -8.661 -37.657 1.00 94.44 841 GLY A O 1
ATOM 6584 N N . ALA A 1 842 ? 5.639 -9.148 -38.021 1.00 86.56 842 ALA A N 1
ATOM 6585 C CA . ALA A 1 842 ? 5.722 -9.144 -39.492 1.00 86.56 842 ALA A CA 1
ATOM 6586 C C . ALA A 1 842 ? 6.244 -7.828 -40.105 1.00 86.56 842 ALA A C 1
ATOM 6588 O O . ALA A 1 842 ? 6.966 -7.872 -41.098 1.00 86.56 842 ALA A O 1
ATOM 6589 N N . ASP A 1 843 ? 5.916 -6.688 -39.493 1.00 88.44 843 ASP A N 1
ATOM 6590 C CA . ASP A 1 843 ? 6.290 -5.346 -39.965 1.00 88.44 843 ASP A CA 1
ATOM 6591 C C . ASP A 1 843 ? 7.422 -4.713 -39.133 1.00 88.44 843 ASP A C 1
ATOM 6593 O O . ASP A 1 843 ? 7.685 -3.517 -39.229 1.00 88.44 843 ASP A O 1
ATOM 6597 N N . LEU A 1 844 ? 8.100 -5.515 -38.306 1.00 95.62 844 LEU A N 1
ATOM 6598 C CA . LEU A 1 844 ? 9.183 -5.072 -37.434 1.00 95.62 844 LEU A CA 1
ATOM 6599 C C . LEU A 1 844 ? 10.540 -5.563 -37.950 1.00 95.62 844 LEU A C 1
ATOM 6601 O O . LEU A 1 844 ? 10.660 -6.633 -38.550 1.00 95.62 844 LEU A O 1
ATOM 6605 N N . ALA A 1 845 ? 11.592 -4.786 -37.690 1.00 95.56 845 ALA A N 1
ATOM 6606 C CA . ALA A 1 845 ? 12.954 -5.246 -37.916 1.00 95.56 845 ALA A CA 1
ATOM 6607 C C . ALA A 1 845 ? 13.242 -6.466 -37.028 1.00 95.56 845 ALA A C 1
ATOM 6609 O O . ALA A 1 845 ? 12.909 -6.501 -35.846 1.00 95.56 845 ALA A O 1
ATOM 6610 N N . ASN A 1 846 ? 13.880 -7.486 -37.597 1.00 95.88 846 ASN A N 1
ATOM 6611 C CA . ASN A 1 846 ? 14.115 -8.721 -36.862 1.00 95.88 846 ASN A CA 1
ATOM 6612 C C . ASN A 1 846 ? 15.143 -8.516 -35.734 1.00 95.88 846 ASN A C 1
ATOM 6614 O O . ASN A 1 846 ? 16.309 -8.239 -36.011 1.00 95.88 846 ASN A O 1
ATOM 6618 N N . TRP A 1 847 ? 14.720 -8.730 -34.492 1.00 97.38 847 TRP A N 1
ATOM 6619 C CA . TRP A 1 847 ? 15.510 -8.750 -33.266 1.00 97.38 847 TRP A CA 1
ATOM 6620 C C . TRP A 1 847 ? 16.003 -10.173 -32.987 1.00 97.38 847 TRP A C 1
ATOM 6622 O O . TRP A 1 847 ? 15.231 -11.056 -32.607 1.00 97.38 847 TRP A O 1
ATOM 6632 N N . ASN A 1 848 ? 17.298 -10.415 -33.180 1.00 97.25 848 ASN A N 1
ATOM 6633 C CA . ASN A 1 848 ? 17.893 -11.711 -32.880 1.00 97.25 848 ASN A CA 1
ATOM 6634 C C . ASN A 1 848 ? 18.116 -11.882 -31.375 1.00 97.25 848 ASN A C 1
ATOM 6636 O O . ASN A 1 848 ? 18.465 -10.941 -30.666 1.00 97.25 848 ASN A O 1
ATOM 6640 N N . GLU A 1 849 ? 17.977 -13.120 -30.916 1.00 96.94 849 GLU A N 1
ATOM 6641 C CA . GLU A 1 849 ? 18.315 -13.521 -29.552 1.00 96.94 849 GLU A CA 1
ATOM 6642 C C . GLU A 1 849 ? 19.801 -13.253 -29.238 1.00 96.94 849 GLU A C 1
ATOM 6644 O O . GLU A 1 849 ? 20.662 -13.349 -30.122 1.00 96.94 849 GLU A O 1
ATOM 6649 N N . CYS A 1 850 ? 20.118 -12.963 -27.976 1.00 96.94 850 CYS A N 1
ATOM 6650 C CA . CYS A 1 850 ? 21.485 -12.891 -27.467 1.00 96.94 850 CYS A CA 1
ATOM 6651 C C . CYS A 1 850 ? 21.930 -14.277 -26.961 1.00 96.94 850 CYS A C 1
ATOM 6653 O O . CYS A 1 850 ? 21.489 -14.732 -25.908 1.00 96.94 850 CYS A O 1
ATOM 6655 N N . SER A 1 851 ? 22.793 -14.966 -27.715 1.00 94.88 851 SER A N 1
ATOM 6656 C CA . SER A 1 851 ? 23.258 -16.329 -27.391 1.00 94.88 851 SER A CA 1
ATOM 6657 C C . SER A 1 851 ? 24.639 -16.626 -27.987 1.00 94.88 851 SER A C 1
ATOM 6659 O O . SER A 1 851 ? 25.158 -15.865 -28.807 1.00 94.88 851 SER A O 1
ATOM 6661 N N . ASN A 1 852 ? 25.238 -17.770 -27.655 1.00 91.50 852 ASN A N 1
ATOM 6662 C CA . ASN A 1 852 ? 26.434 -18.272 -28.340 1.00 91.50 852 ASN A CA 1
ATOM 6663 C C . ASN A 1 852 ? 26.172 -18.597 -29.818 1.00 91.50 852 ASN A C 1
ATOM 6665 O O . ASN A 1 852 ? 27.083 -18.499 -30.641 1.00 91.50 852 ASN A O 1
ATOM 6669 N N . LYS A 1 853 ? 24.940 -18.986 -30.171 1.00 90.81 853 LYS A N 1
ATOM 6670 C CA . LYS A 1 853 ? 24.566 -19.397 -31.532 1.00 90.81 853 LYS A CA 1
ATOM 6671 C C . LYS A 1 853 ? 24.373 -18.207 -32.468 1.00 90.81 853 LYS A C 1
ATOM 6673 O O . LYS A 1 853 ? 24.782 -18.261 -33.626 1.00 90.81 853 LYS A O 1
ATOM 6678 N N . THR A 1 854 ? 23.706 -17.167 -31.987 1.00 90.69 854 THR A N 1
ATOM 6679 C CA . THR A 1 854 ? 23.345 -15.974 -32.768 1.00 90.69 854 THR A CA 1
ATOM 6680 C C . THR A 1 854 ? 24.338 -14.832 -32.570 1.00 90.69 854 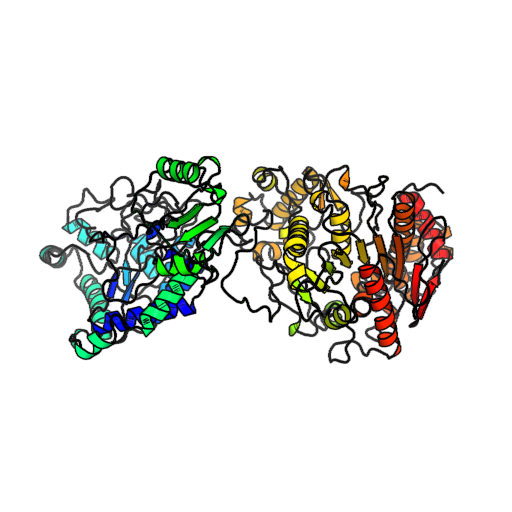THR A C 1
ATOM 6682 O O . THR A 1 854 ? 24.442 -13.969 -33.441 1.00 90.69 854 THR A O 1
ATOM 6685 N N . GLY A 1 855 ? 25.099 -14.839 -31.474 1.00 92.06 855 GLY A N 1
ATOM 6686 C CA . GLY A 1 855 ? 26.008 -13.772 -31.067 1.00 92.06 855 GLY A CA 1
ATOM 6687 C C . GLY A 1 855 ? 25.391 -12.834 -30.028 1.00 92.06 855 GLY A C 1
ATOM 6688 O O . GLY A 1 855 ? 24.244 -12.991 -29.610 1.00 92.06 855 GLY A O 1
ATOM 6689 N N . GLU A 1 856 ? 26.172 -11.831 -29.632 1.00 94.12 856 GLU A N 1
ATOM 6690 C CA . GLU A 1 856 ? 25.811 -10.773 -28.674 1.00 94.12 856 GLU A CA 1
ATOM 6691 C C . GLU A 1 856 ? 24.895 -9.724 -29.327 1.00 94.12 856 GLU A C 1
ATOM 6693 O O . GLU A 1 856 ? 25.240 -8.550 -29.437 1.00 94.12 856 GLU A O 1
ATOM 6698 N N . ASN A 1 857 ? 23.752 -10.180 -29.843 1.00 97.19 857 ASN A N 1
ATOM 6699 C CA . ASN A 1 857 ? 22.785 -9.322 -30.517 1.00 97.19 857 ASN A CA 1
ATOM 6700 C C . ASN A 1 857 ? 22.016 -8.464 -29.523 1.00 97.19 857 ASN A C 1
ATOM 6702 O O . ASN A 1 857 ? 21.656 -8.910 -28.431 1.00 97.19 857 ASN A O 1
ATOM 6706 N N . PHE A 1 858 ? 21.684 -7.258 -29.965 1.00 98.25 858 PHE A N 1
ATOM 6707 C CA . PHE A 1 858 ? 20.735 -6.398 -29.286 1.00 98.25 858 PHE A CA 1
ATOM 6708 C C . PHE A 1 858 ? 19.924 -5.572 -30.284 1.00 98.25 858 PHE A C 1
ATOM 6710 O O . PHE A 1 858 ? 20.383 -5.292 -31.393 1.00 98.25 858 PHE A O 1
ATOM 6717 N N . MET A 1 859 ? 18.723 -5.160 -29.882 1.00 98.50 859 MET A N 1
ATOM 6718 C CA . MET A 1 859 ? 17.953 -4.149 -30.599 1.00 98.50 859 MET A CA 1
ATOM 6719 C C . MET A 1 859 ? 18.483 -2.766 -30.243 1.00 98.50 859 MET A C 1
ATOM 6721 O O . MET A 1 859 ? 18.488 -2.371 -29.079 1.00 98.50 859 MET A O 1
ATOM 6725 N N . HIS A 1 860 ? 18.944 -2.030 -31.241 1.00 98.00 860 HIS A N 1
ATOM 6726 C CA . HIS A 1 860 ? 19.445 -0.674 -31.110 1.00 98.00 860 HIS A CA 1
ATOM 6727 C C . HIS A 1 860 ? 18.390 0.292 -31.630 1.00 98.00 860 HIS A C 1
ATOM 6729 O O . HIS A 1 860 ? 18.063 0.291 -32.817 1.00 98.00 860 HIS A O 1
ATOM 6735 N N . TRP A 1 861 ? 17.881 1.136 -30.737 1.00 97.50 861 TRP A N 1
ATOM 6736 C CA . TRP A 1 861 ? 17.028 2.254 -31.120 1.00 97.50 861 TRP A CA 1
ATOM 6737 C C . TRP A 1 861 ? 17.855 3.524 -31.183 1.00 97.50 861 TRP A C 1
ATOM 6739 O O . TRP A 1 861 ? 18.348 3.984 -30.155 1.00 97.50 861 TRP A O 1
ATOM 6749 N N . HIS A 1 862 ? 18.033 4.084 -32.376 1.00 94.00 862 HIS A N 1
ATOM 6750 C CA . HIS A 1 862 ? 18.757 5.343 -32.572 1.00 94.00 862 HIS A CA 1
ATOM 6751 C C . HIS A 1 862 ? 18.227 6.109 -33.777 1.00 94.00 862 HIS A C 1
ATOM 6753 O O . HIS A 1 862 ? 17.796 5.514 -34.762 1.00 94.00 862 HIS A O 1
ATOM 6759 N N . ASP A 1 863 ? 18.231 7.439 -33.685 1.00 86.88 863 ASP A N 1
ATOM 6760 C CA . ASP A 1 863 ? 17.790 8.346 -34.753 1.00 86.88 863 ASP A CA 1
ATOM 6761 C C . ASP A 1 863 ? 16.410 8.002 -35.361 1.00 86.88 863 ASP A C 1
ATOM 6763 O O . ASP A 1 863 ? 16.168 8.203 -36.559 1.00 86.88 863 ASP A O 1
ATOM 6767 N N . GLY A 1 864 ? 15.486 7.501 -34.533 1.00 89.62 864 GLY A N 1
ATOM 6768 C CA . GLY A 1 864 ? 14.148 7.078 -34.956 1.00 89.62 864 GLY A CA 1
ATOM 6769 C C . GLY A 1 864 ? 14.112 5.768 -35.748 1.00 89.62 864 GLY A C 1
ATOM 6770 O O . GLY A 1 864 ? 13.213 5.599 -36.568 1.00 89.62 864 GLY A O 1
ATOM 6771 N N . LYS A 1 865 ? 15.098 4.880 -35.577 1.00 91.69 865 LYS A N 1
ATOM 6772 C CA . LYS A 1 865 ? 15.178 3.579 -36.258 1.00 91.69 865 LYS A CA 1
ATOM 6773 C C . LYS A 1 865 ? 15.343 2.436 -35.267 1.00 91.69 865 LYS A C 1
ATOM 6775 O O . LYS A 1 865 ? 16.040 2.591 -34.268 1.00 91.69 865 LYS A O 1
ATOM 6780 N N . SER A 1 866 ? 14.773 1.288 -35.619 1.00 96.31 866 SER A N 1
ATOM 6781 C CA . SER A 1 866 ? 14.985 -0.004 -34.965 1.00 96.31 866 SER A CA 1
ATOM 6782 C C . SER A 1 866 ? 15.937 -0.867 -35.796 1.00 96.31 866 SER A C 1
ATOM 6784 O O . SER A 1 866 ? 15.639 -1.174 -36.952 1.00 96.31 866 SER A O 1
ATOM 6786 N N . GLU A 1 867 ? 17.074 -1.279 -35.233 1.00 96.31 867 GLU A N 1
ATOM 6787 C CA . GLU A 1 867 ? 18.004 -2.193 -35.906 1.00 96.31 867 GLU A CA 1
ATOM 6788 C C . GLU A 1 867 ? 18.578 -3.262 -34.972 1.00 96.31 867 GLU A C 1
ATOM 6790 O O . GLU A 1 867 ? 18.936 -2.994 -33.831 1.00 96.31 867 GLU A O 1
ATOM 6795 N N . ASN A 1 868 ? 18.726 -4.491 -35.468 1.00 97.06 868 ASN A N 1
ATOM 6796 C CA . ASN A 1 868 ? 19.499 -5.510 -34.763 1.00 97.06 868 ASN A CA 1
ATOM 6797 C C . ASN A 1 868 ? 20.996 -5.287 -34.990 1.00 97.06 868 ASN A C 1
ATOM 6799 O O . ASN A 1 868 ? 21.474 -5.388 -36.123 1.00 97.06 868 ASN A O 1
ATOM 6803 N N . ALA A 1 869 ? 21.740 -5.079 -33.910 1.00 96.44 869 ALA A N 1
ATOM 6804 C CA . ALA A 1 869 ? 23.160 -4.767 -33.936 1.00 96.44 869 ALA A CA 1
ATOM 6805 C C . ALA A 1 869 ? 23.992 -5.769 -33.118 1.00 96.44 869 ALA A C 1
ATOM 6807 O O . ALA A 1 869 ? 23.485 -6.483 -32.256 1.00 96.44 869 ALA A O 1
ATOM 6808 N N . LEU A 1 870 ? 25.296 -5.810 -33.415 1.00 93.88 870 LEU A N 1
ATOM 6809 C CA . LEU A 1 870 ? 26.313 -6.563 -32.659 1.00 93.88 870 LEU A CA 1
ATOM 6810 C C . LEU A 1 870 ? 27.298 -5.647 -31.920 1.00 93.88 870 LEU A C 1
ATOM 6812 O O . LEU A 1 870 ? 28.070 -6.109 -31.090 1.00 93.88 870 LEU A O 1
ATOM 6816 N N . ASN A 1 871 ? 27.334 -4.362 -32.273 1.00 90.81 871 ASN A N 1
ATOM 6817 C CA . ASN A 1 871 ? 28.197 -3.355 -31.663 1.00 90.81 871 ASN A CA 1
ATOM 6818 C C . ASN A 1 871 ? 27.432 -2.037 -31.630 1.00 90.81 871 ASN A C 1
ATOM 6820 O O . ASN A 1 871 ? 26.631 -1.772 -32.526 1.00 90.81 871 ASN A O 1
ATOM 6824 N N . THR A 1 872 ? 27.703 -1.209 -30.628 1.00 93.62 872 THR A N 1
ATOM 6825 C CA . THR A 1 872 ? 27.198 0.161 -30.594 1.00 93.62 872 THR A CA 1
ATOM 6826 C C . THR A 1 872 ? 27.960 1.026 -31.603 1.00 93.62 872 THR A C 1
ATOM 6828 O O . THR A 1 872 ? 28.941 0.604 -32.225 1.00 93.62 872 THR A O 1
ATOM 6831 N N . ASN A 1 873 ? 27.588 2.305 -31.693 1.00 91.00 873 ASN A N 1
ATOM 6832 C CA . ASN A 1 873 ? 28.361 3.316 -32.425 1.00 91.00 873 ASN A CA 1
ATOM 6833 C C . ASN A 1 873 ? 29.785 3.530 -31.854 1.00 91.00 873 ASN A C 1
ATOM 6835 O O . ASN A 1 873 ? 30.571 4.289 -32.423 1.00 91.00 873 ASN A O 1
ATOM 6839 N N . TYR A 1 874 ? 30.139 2.870 -30.742 1.00 93.06 874 TYR A N 1
ATOM 6840 C CA . TYR A 1 874 ? 31.407 3.020 -30.031 1.00 93.06 874 TYR A CA 1
ATOM 6841 C C . TYR A 1 874 ? 32.085 1.663 -29.743 1.00 93.06 874 TYR A C 1
ATOM 6843 O O . TYR A 1 874 ? 32.317 1.322 -28.581 1.00 93.06 874 TYR A O 1
ATOM 6851 N N . PRO A 1 875 ? 32.527 0.909 -30.768 1.00 93.25 875 PRO A N 1
ATOM 6852 C CA . PRO A 1 875 ? 33.027 -0.465 -30.605 1.00 93.25 875 PRO A CA 1
ATOM 6853 C C . PRO A 1 875 ? 34.262 -0.594 -29.693 1.00 93.25 875 PRO A C 1
ATOM 6855 O O . PRO A 1 875 ? 34.484 -1.629 -29.065 1.00 93.25 875 PRO A O 1
ATOM 6858 N N . LEU A 1 876 ? 35.089 0.455 -29.577 1.00 94.50 876 LEU A N 1
ATOM 6859 C CA . LEU A 1 876 ? 36.203 0.459 -28.620 1.00 94.50 876 LEU A CA 1
ATOM 6860 C C . LEU A 1 876 ? 35.725 0.550 -27.165 1.00 94.50 876 LEU A C 1
ATOM 6862 O O . LEU A 1 876 ? 36.363 -0.045 -26.297 1.00 94.50 876 LEU A O 1
ATOM 6866 N N . ARG A 1 877 ? 34.624 1.269 -26.901 1.00 95.38 877 ARG A N 1
ATOM 6867 C CA . ARG A 1 877 ? 34.003 1.344 -25.571 1.00 95.38 877 ARG A CA 1
ATOM 6868 C C . ARG A 1 877 ? 33.372 0.009 -25.217 1.00 95.38 877 ARG A C 1
ATOM 6870 O O . ARG A 1 877 ? 33.636 -0.488 -24.125 1.00 95.38 877 ARG A O 1
ATOM 6877 N N . ASP A 1 878 ? 32.650 -0.600 -26.156 1.00 95.56 878 ASP A N 1
ATOM 6878 C CA . ASP A 1 878 ? 32.064 -1.933 -25.980 1.00 95.56 878 ASP A CA 1
ATOM 6879 C C . ASP A 1 878 ? 33.140 -2.937 -25.561 1.00 95.56 878 ASP A C 1
ATOM 6881 O O . ASP A 1 878 ? 33.018 -3.593 -24.528 1.00 95.56 878 ASP A O 1
ATOM 6885 N N . LYS A 1 879 ? 34.266 -2.965 -26.286 1.00 95.12 879 LYS A N 1
ATOM 6886 C CA . LYS A 1 879 ? 35.384 -3.866 -25.993 1.00 95.12 879 LYS A CA 1
ATOM 6887 C C . LYS A 1 879 ? 35.966 -3.682 -24.586 1.00 95.12 879 LYS A C 1
ATOM 6889 O O . LYS A 1 879 ? 36.132 -4.668 -23.871 1.00 95.12 879 LYS A O 1
ATOM 6894 N N . VAL A 1 880 ? 36.322 -2.457 -24.183 1.00 95.88 880 VAL A N 1
ATOM 6895 C CA . VAL A 1 880 ? 36.970 -2.244 -22.870 1.00 95.88 880 VAL A CA 1
ATOM 6896 C C . VAL A 1 880 ? 36.015 -2.493 -21.703 1.00 95.88 880 VAL A C 1
ATOM 6898 O O . VAL A 1 880 ? 36.458 -2.977 -20.661 1.00 95.88 880 VAL A O 1
ATOM 6901 N N . ASN A 1 881 ? 34.722 -2.205 -21.882 1.00 95.06 881 ASN A N 1
ATOM 6902 C CA . ASN A 1 881 ? 33.692 -2.494 -20.889 1.00 95.06 881 ASN A CA 1
ATOM 6903 C C . ASN A 1 881 ? 33.429 -3.994 -20.784 1.00 95.06 881 ASN A C 1
ATOM 6905 O O . ASN A 1 881 ? 33.417 -4.519 -19.677 1.00 95.06 881 ASN A O 1
ATOM 6909 N N . LYS A 1 882 ? 33.314 -4.699 -21.913 1.00 94.38 882 LYS A N 1
ATOM 6910 C CA . LYS A 1 882 ? 33.161 -6.156 -21.951 1.00 94.38 882 LYS A CA 1
ATOM 6911 C C . LYS A 1 882 ? 34.290 -6.858 -21.198 1.00 94.38 882 LYS A C 1
ATOM 6913 O O . LYS A 1 882 ? 34.029 -7.627 -20.278 1.00 94.38 882 LYS A O 1
ATOM 6918 N N . GLU A 1 883 ? 35.542 -6.513 -21.510 1.00 93.94 883 GLU A N 1
ATOM 6919 C CA . GLU A 1 883 ? 36.725 -7.056 -20.823 1.00 93.94 883 GLU A CA 1
ATOM 6920 C C . GLU A 1 883 ? 36.696 -6.779 -19.305 1.00 93.94 883 GLU A C 1
ATOM 6922 O O . GLU A 1 883 ? 37.176 -7.589 -18.508 1.00 93.94 883 GLU A O 1
ATOM 6927 N N . LEU A 1 884 ? 36.156 -5.627 -18.885 1.00 92.44 884 LEU A N 1
ATOM 6928 C CA . LEU A 1 884 ? 36.008 -5.292 -17.470 1.00 92.44 884 LEU A CA 1
ATOM 6929 C C . LEU A 1 884 ? 34.900 -6.120 -16.804 1.00 92.44 884 LEU A C 1
ATOM 6931 O O . LEU A 1 884 ? 35.126 -6.643 -15.715 1.00 92.44 884 LEU A O 1
ATOM 6935 N N . VAL A 1 885 ? 33.739 -6.276 -17.444 1.00 91.38 885 VAL A N 1
ATOM 6936 C CA . VAL A 1 885 ? 32.620 -7.081 -16.925 1.00 91.38 885 VAL A CA 1
ATOM 6937 C C . VAL A 1 885 ? 33.020 -8.553 -16.803 1.00 91.38 885 VAL A C 1
ATOM 6939 O O . VAL A 1 885 ? 32.850 -9.134 -15.732 1.00 91.38 885 VAL A O 1
ATOM 6942 N N . GLU A 1 886 ? 33.633 -9.142 -17.833 1.00 90.50 886 GLU A N 1
ATOM 6943 C CA . GLU A 1 886 ? 34.144 -10.523 -17.796 1.00 90.50 886 GLU A CA 1
ATOM 6944 C C . GLU A 1 886 ? 35.122 -10.732 -16.631 1.00 90.50 886 GLU A C 1
ATOM 6946 O O . GLU A 1 886 ? 35.034 -11.722 -15.900 1.00 90.50 886 GLU A O 1
ATOM 6951 N N . LYS A 1 887 ? 36.009 -9.755 -16.390 1.00 89.25 887 LYS A N 1
ATOM 6952 C CA . LYS A 1 887 ? 36.937 -9.772 -15.253 1.00 89.25 887 LYS A CA 1
ATOM 6953 C C . LYS A 1 887 ? 36.219 -9.670 -13.904 1.00 89.25 887 LYS A C 1
ATOM 6955 O O . LYS A 1 887 ? 36.607 -10.380 -12.977 1.00 89.25 887 LYS A O 1
ATOM 6960 N N . ILE A 1 888 ? 35.227 -8.785 -13.774 1.00 85.69 888 ILE A N 1
ATOM 6961 C CA . ILE A 1 888 ? 34.457 -8.591 -12.532 1.00 85.69 888 ILE A CA 1
ATOM 6962 C C . ILE A 1 888 ? 33.733 -9.888 -12.159 1.00 85.69 888 ILE A C 1
ATOM 6964 O O . ILE A 1 888 ? 33.884 -10.366 -11.037 1.00 85.69 888 ILE A O 1
ATOM 6968 N N . TYR A 1 889 ? 33.022 -10.495 -13.111 1.00 84.12 889 TYR A N 1
ATOM 6969 C CA . TYR A 1 889 ? 32.202 -11.685 -12.862 1.00 84.12 889 TYR A CA 1
ATOM 6970 C C . TYR A 1 889 ? 32.942 -13.014 -13.055 1.00 84.12 889 TYR A C 1
ATOM 6972 O O . TYR A 1 889 ? 32.349 -14.073 -12.857 1.00 84.12 889 TYR A O 1
ATOM 6980 N N . LYS A 1 890 ? 34.239 -12.973 -13.390 1.00 85.50 890 LYS A N 1
ATOM 6981 C CA . LYS A 1 890 ? 35.097 -14.148 -13.632 1.00 85.50 890 LYS A CA 1
ATOM 6982 C C . LYS A 1 890 ? 34.522 -15.095 -14.694 1.00 85.50 890 LYS A C 1
ATOM 6984 O O . LYS A 1 890 ? 34.621 -16.315 -14.565 1.00 85.50 890 LYS A O 1
ATOM 6989 N N . ILE A 1 891 ? 33.920 -14.529 -15.735 1.00 78.94 891 ILE A N 1
ATOM 6990 C CA . ILE A 1 891 ? 33.401 -15.279 -16.880 1.00 78.94 891 ILE A CA 1
ATOM 6991 C C . ILE A 1 891 ? 34.583 -15.501 -17.825 1.00 78.94 891 ILE A C 1
ATOM 6993 O O . ILE A 1 891 ? 35.093 -14.555 -18.420 1.00 78.94 891 ILE A O 1
ATOM 6997 N N . ASN A 1 892 ? 35.078 -16.739 -17.897 1.00 61.25 892 ASN A N 1
ATOM 6998 C CA . ASN A 1 892 ? 36.144 -17.101 -18.828 1.00 61.25 892 ASN A CA 1
ATOM 6999 C C . ASN A 1 892 ? 35.549 -17.290 -20.229 1.00 61.25 892 ASN A C 1
ATOM 7001 O O . ASN A 1 892 ? 34.552 -17.997 -20.368 1.00 61.25 892 ASN A O 1
ATOM 7005 N N . ASN A 1 893 ? 36.180 -16.670 -21.231 1.00 48.53 893 ASN A N 1
ATOM 7006 C CA . ASN A 1 893 ? 35.900 -16.917 -22.650 1.00 48.53 893 ASN A CA 1
ATOM 7007 C C . ASN A 1 893 ? 36.221 -18.355 -23.066 1.00 48.53 893 ASN A C 1
ATOM 7009 O O . ASN A 1 893 ? 37.264 -18.880 -22.601 1.00 48.53 893 ASN A O 1
#

Solvent-accessible surface area (backbone atoms only — not comparable to full-atom values): 45699 Å² total; per-residue (Å²): 98,75,50,66,65,67,85,64,76,80,69,49,43,86,94,80,46,74,69,57,80,63,43,57,57,55,34,36,46,35,11,54,42,8,41,75,42,64,70,59,49,29,48,50,22,39,47,50,23,53,37,36,45,31,71,60,47,51,65,43,93,28,62,47,54,21,31,43,72,28,66,66,24,78,64,39,56,60,15,34,27,47,46,41,67,63,40,17,54,50,38,26,39,37,35,49,39,20,23,30,64,61,72,33,70,70,28,28,43,41,29,35,25,28,44,66,38,60,24,41,22,41,93,16,31,54,37,88,38,87,80,8,32,44,28,40,49,75,93,78,40,54,64,56,37,31,40,14,53,52,37,22,43,78,36,44,53,50,30,38,20,33,28,51,25,17,42,51,97,49,95,39,54,54,25,74,22,11,33,50,49,8,32,16,50,43,35,49,41,41,34,57,71,64,56,53,78,48,34,29,36,36,44,73,27,42,81,73,77,44,35,44,71,46,71,90,51,53,62,61,57,48,49,53,41,16,47,71,13,54,43,46,41,62,35,84,65,83,73,63,64,53,62,49,52,33,36,77,72,65,72,39,56,66,68,63,54,49,52,28,51,47,43,54,47,49,57,42,54,44,40,29,54,82,81,60,72,77,63,52,69,69,57,24,66,60,47,45,46,25,68,69,51,33,52,54,19,50,49,46,23,35,34,16,26,20,73,74,45,58,47,95,56,56,63,52,41,80,83,69,96,65,78,48,70,54,87,77,88,69,52,72,66,52,51,50,51,48,25,70,74,68,34,28,65,73,29,74,46,76,42,71,57,51,52,80,75,85,86,47,76,90,70,52,69,72,54,32,12,23,33,34,42,32,24,63,50,56,61,70,34,54,49,28,37,45,51,55,76,35,76,55,13,11,36,69,40,72,70,86,62,54,47,44,92,34,54,71,46,73,72,72,80,80,80,64,63,45,78,85,78,84,80,87,62,84,64,41,22,28,47,52,77,81,79,57,48,56,81,74,40,73,61,8,41,64,62,49,63,51,70,92,42,58,62,58,64,32,69,74,9,74,48,72,44,80,33,55,65,53,92,48,54,67,69,55,25,28,24,39,42,36,33,51,31,40,74,42,28,42,60,48,54,51,44,58,48,55,43,39,63,64,43,11,64,74,66,27,23,37,35,25,41,32,44,51,25,6,33,69,9,21,44,19,42,69,66,43,11,72,74,32,98,74,53,34,43,14,45,39,23,57,46,29,48,45,50,52,41,53,48,37,57,76,46,31,34,68,53,9,17,26,47,85,36,21,20,38,27,14,34,38,36,9,10,46,49,43,58,44,46,70,18,17,76,81,40,66,85,57,49,41,28,39,37,32,33,46,43,60,52,53,62,58,69,58,52,81,68,51,90,85,60,31,48,33,49,46,66,56,34,26,52,51,33,52,49,46,46,24,51,30,69,75,41,83,77,54,67,66,63,61,33,71,50,61,78,62,56,37,60,72,25,40,31,94,87,69,48,25,43,29,64,70,28,54,41,44,32,39,30,70,60,64,20,36,91,68,41,61,45,52,78,46,71,51,58,48,47,56,35,18,37,39,35,29,38,37,52,19,29,36,28,65,76,78,47,61,87,85,50,66,30,61,52,69,63,43,51,50,53,37,34,74,74,58,33,77,71,30,53,79,50,56,74,62,93,40,34,50,47,22,34,53,50,60,35,28,54,58,24,52,40,23,52,38,29,29,48,53,26,35,27,50,46,41,75,40,24,53,88,37,42,24,38,29,41,38,40,48,41,60,57,62,61,92,59,26,90,64,30,35,16,22,60,75,57,61,37,31,26,49,22,40,32,76,56,101,50,91,63,52,61,77,75,48,73,50,53,55,52,39,13,54,54,44,23,46,30,52,51,31,24,52,66,67,56,42,43,61,54,98,93,49,68,70,59,54,50,15,29,90,89,73,32,70,25,23,34,37,33,38,89,63,40,73,39,60,37,76,62,66,102,47,55,56,43,54,51,58,30,39,57,47,47,32,61,72,71,66,55,80,132